Protein AF-0000000084688709 (afdb_homodimer)

Foldseek 3Di:
DQPLVPDDDPLCVQLVVLVVVCVVPVLDLVSLVSNLVSLCCPPNGDAQPDDPSSVSRNVSSLVSNCLQVVQPLVSLLVVLVNCCRHPRLVRSLVSLVSNCVSQVQDLVSLLSNLVSCLVRDDDLVVSLVSLVSSCLRHVQPQANVSSLVSVLVSCVVVVVLLVNLVSLVVNLLHQHPPSVVSLVVNLVSLVPDDPCSLDPPVVLVVLLVVLVVDVVNVVPDPVVSVVSSSVVSVVVSVVSNVVSVVVNVVLCVLVVQQPDQAADPDADDPSNVVSLVVSLVVCLVPVPDSSSLSSLSSVCRHVVQPLVSLVVSLVSQVPDPPRLVVSLVSLCCSCPRGHDLVPCVSLLVSLVSCVVVVNNVVSLVSLVVSCVVVPLPQVSLQSNLVSCCVVPRLVSSLVSLVCSLPDPVHDLLSNLLSLLVSLCSCCVVVVNLVVSLVSLVVCCLVNLAHLNNLLSNLVSLLPDDDDPVCLVVSLVSSVVSLCCNVPPGPYDLVSNLVSLVVNLVSLVVRNDPCSVVVSVVSVVVSVD/DQPLVVDDDPLCVQLVVLVVVCVVPVLDLVSLVSNLVSLCCPPNGDAQPDDPSSVSRNVSSLVSNCLQVVQPLVSLLVVLVNCCRHPRLVRSLVSLVSNCVSQVQDLVSLLSNLVSCLVRDDDLVVSLVSLVSSCLRHVQPQANVSSLVSVLVSCVVVVVLLVNLVSLVVNLLHQHPPSVVSLVVNLVSLVPDDPCSLDPPVVLVVLLVVLVVDPVNVPPDPVVSVVSSSVVSVVVSVVSNVVSVVVNVVLCVLVVQCPDQAADPDADDPSNVVSLVVSLVCCLVPNDPSSSLSSLSSVCRHVVQPLVSLVVSLVSQVPDPPRLVVSLVSLCCSCPRGHDLVPCVSLLVSLVSCVVVVNNVVSLVSLVVSCVVVPLPQVSLQSNLVSCCVVPRLVSSLVSLVCSLPDPVHDLLSNLLSLLVSLCSCCVVVVNLVVSLVSLVVCCLVNLAHLNNLLSNLVSLLPDDDDPVCLVVSLVSSVVSLCCNVPPGPYDLVSNLVSLVVNLVSLVVRNDPCSVVVSVVSVVVSVD

Structure (mmCIF, N/CA/C/O backbone):
data_AF-0000000084688709-model_v1
#
loop_
_entity.id
_entity.type
_entity.pdbx_description
1 polymer 'Putative mrna splicing protein'
#
loop_
_atom_site.group_PDB
_atom_site.id
_atom_site.type_symbol
_atom_site.label_atom_id
_atom_site.label_alt_id
_atom_site.label_comp_id
_atom_site.label_asym_id
_atom_site.label_entity_id
_atom_site.label_seq_id
_atom_site.pdbx_PDB_ins_code
_atom_site.Cartn_x
_atom_site.Cartn_y
_atom_site.Cartn_z
_atom_site.occupancy
_atom_site.B_iso_or_equiv
_atom_site.auth_seq_id
_atom_site.auth_comp_id
_atom_site.auth_asym_id
_atom_site.auth_atom_id
_atom_site.pdbx_PDB_model_num
ATOM 1 N N . MET A 1 1 ? -28.516 29.953 9.531 1 58.78 1 MET A N 1
ATOM 2 C CA . MET A 1 1 ? -29.156 29.844 8.227 1 58.78 1 MET A CA 1
ATOM 3 C C . MET A 1 1 ? -30.25 30.891 8.078 1 58.78 1 MET A C 1
ATOM 5 O O . MET A 1 1 ? -30.859 31.312 9.062 1 58.78 1 MET A O 1
ATOM 9 N N . ALA A 1 2 ? -30.156 31.625 7.062 1 67.94 2 ALA A N 1
ATOM 10 C CA . ALA A 1 2 ? -30.984 32.812 6.957 1 67.94 2 ALA A CA 1
ATOM 11 C C . ALA A 1 2 ? -32.469 32.469 6.879 1 67.94 2 ALA A C 1
ATOM 13 O O . ALA A 1 2 ? -32.875 31.625 6.062 1 67.94 2 ALA A O 1
ATOM 14 N N . ASP A 1 3 ? -33.156 32.781 7.945 1 74.06 3 ASP A N 1
ATOM 15 C CA . ASP A 1 3 ? -34.625 32.656 7.941 1 74.06 3 ASP A CA 1
ATOM 16 C C . ASP A 1 3 ? -35.25 33.688 7.027 1 74.06 3 ASP A C 1
ATOM 18 O O . ASP A 1 3 ? -35.312 34.875 7.371 1 74.06 3 ASP A O 1
ATOM 22 N N . LEU A 1 4 ? -35.594 33.25 5.766 1 80.56 4 LEU A N 1
ATOM 23 C CA . LEU A 1 4 ? -36.125 34.188 4.785 1 80.56 4 LEU A CA 1
ATOM 24 C C . LEU A 1 4 ? -37.656 34.062 4.711 1 80.56 4 LEU A C 1
ATOM 26 O O . LEU A 1 4 ? -38.281 34.5 3.729 1 80.56 4 LEU A O 1
ATOM 30 N N . THR A 1 5 ? -38.25 33.5 5.809 1 77.5 5 THR A N 1
ATOM 31 C CA . THR A 1 5 ? -39.656 33.219 5.805 1 77.5 5 THR A CA 1
ATOM 32 C C . THR A 1 5 ? -40.469 34.5 5.812 1 77.5 5 THR A C 1
ATOM 34 O O . THR A 1 5 ? -41.625 34.531 5.398 1 77.5 5 THR A O 1
ATOM 37 N N . PHE A 1 6 ? -39.906 35.5 6.215 1 82.19 6 PHE A N 1
ATOM 38 C CA . PHE A 1 6 ? -40.625 36.781 6.332 1 82.19 6 PHE A CA 1
ATOM 39 C C . PHE A 1 6 ? -40.75 37.438 4.973 1 82.19 6 PHE A C 1
ATOM 41 O O . PHE A 1 6 ? -41.531 38.406 4.82 1 82.19 6 PHE A O 1
ATOM 48 N N . LEU A 1 7 ? -40 36.938 4.027 1 82.69 7 LEU A N 1
ATOM 49 C CA . LEU A 1 7 ? -40.062 37.531 2.699 1 82.69 7 LEU A CA 1
ATOM 50 C C . LEU A 1 7 ? -41.312 37.062 1.945 1 82.69 7 LEU A C 1
ATOM 52 O O . LEU A 1 7 ? -41.594 35.875 1.895 1 82.69 7 LEU A O 1
ATOM 56 N N . ASP A 1 8 ? -42.188 38.125 1.675 1 80.44 8 ASP A N 1
ATOM 57 C CA . ASP A 1 8 ? -43.406 37.844 0.935 1 80.44 8 ASP A CA 1
ATOM 58 C C . ASP A 1 8 ? -43.344 38.438 -0.473 1 80.44 8 ASP A C 1
ATOM 60 O O . ASP A 1 8 ? -42.719 39.469 -0.69 1 80.44 8 ASP A O 1
ATOM 64 N N . GLY A 1 9 ? -43.656 37.594 -1.521 1 79.62 9 GLY A N 1
ATOM 65 C CA . GLY A 1 9 ? -43.719 38.125 -2.875 1 79.62 9 GLY A CA 1
ATOM 66 C C . GLY A 1 9 ? -43 37.25 -3.893 1 79.62 9 GLY A C 1
ATOM 67 O O . GLY A 1 9 ? -42.062 36.531 -3.545 1 79.62 9 GLY A O 1
ATOM 68 N N . GLU A 1 10 ? -43.344 37.469 -5.027 1 83.94 10 GLU A N 1
ATOM 69 C CA . GLU A 1 10 ? -42.812 36.719 -6.145 1 83.94 10 GLU A CA 1
ATOM 70 C C . GLU A 1 10 ? -41.375 37.125 -6.48 1 83.94 10 GLU A C 1
ATOM 72 O O . GLU A 1 10 ? -40.594 36.344 -7.035 1 83.94 10 GLU A O 1
ATOM 77 N N . GLU A 1 11 ? -41 38.344 -6.031 1 85.62 11 GLU A N 1
ATOM 78 C CA . GLU A 1 11 ? -39.688 38.875 -6.352 1 85.62 11 GLU A CA 1
ATOM 79 C C . GLU A 1 11 ? -38.594 38.125 -5.59 1 85.62 11 GLU A C 1
ATOM 81 O O . GLU A 1 11 ? -37.406 38.188 -5.969 1 85.62 11 GLU A O 1
ATOM 86 N N . TYR A 1 12 ? -39 37.469 -4.543 1 90.94 12 TYR A N 1
ATOM 87 C CA . TYR A 1 12 ? -38.031 36.781 -3.705 1 90.94 12 TYR A CA 1
ATOM 88 C C . TYR A 1 12 ? -38 35.281 -4.016 1 90.94 12 TYR A C 1
ATOM 90 O O . TYR A 1 12 ? -37.344 34.5 -3.312 1 90.94 12 TYR A O 1
ATOM 98 N N . ALA A 1 13 ? -38.688 34.844 -5.035 1 89.88 13 ALA A N 1
ATOM 99 C CA . ALA A 1 13 ? -38.812 33.406 -5.359 1 89.88 13 ALA A CA 1
ATOM 100 C C . ALA A 1 13 ? -37.438 32.812 -5.648 1 89.88 13 ALA A C 1
ATOM 102 O O . ALA A 1 13 ? -37.125 31.719 -5.156 1 89.88 13 ALA A O 1
ATOM 103 N N . GLU A 1 14 ? -36.719 33.531 -6.496 1 90.88 14 GLU A N 1
ATOM 104 C CA . GLU A 1 14 ? -35.375 33.031 -6.844 1 90.88 14 GLU A CA 1
ATOM 105 C C . GLU A 1 14 ? -34.469 32.969 -5.617 1 90.88 14 GLU A C 1
ATOM 107 O O . GLU A 1 14 ? -33.688 32 -5.461 1 90.88 14 GLU A O 1
ATOM 112 N N . LEU A 1 15 ? -34.531 33.875 -4.836 1 93.19 15 LEU A N 1
ATOM 113 C CA . LEU A 1 15 ? -33.75 33.938 -3.607 1 93.19 15 LEU A CA 1
ATOM 114 C C . LEU A 1 15 ? -34.094 32.781 -2.684 1 93.19 15 LEU A C 1
ATOM 116 O O . LEU A 1 15 ? -33.219 32.156 -2.105 1 93.19 15 LEU A O 1
ATOM 120 N N . LYS A 1 16 ? -35.344 32.531 -2.564 1 91.88 16 LYS A N 1
ATOM 121 C CA . LYS A 1 16 ? -35.812 31.453 -1.717 1 91.88 16 LYS A CA 1
ATOM 122 C C . LYS A 1 16 ? -35.344 30.094 -2.266 1 91.88 16 LYS A C 1
ATOM 124 O O . LYS A 1 16 ? -35 29.203 -1.501 1 91.88 16 LYS A O 1
ATOM 129 N N . LYS A 1 17 ? -35.344 30.062 -3.488 1 92.5 17 LYS A N 1
ATOM 130 C CA . LYS A 1 17 ? -34.875 28.828 -4.133 1 92.5 17 LYS A CA 1
ATOM 131 C C . LYS A 1 17 ? -33.406 28.562 -3.828 1 92.5 17 LYS A C 1
ATOM 133 O O . LYS A 1 17 ? -33.062 27.453 -3.42 1 92.5 17 LYS A O 1
ATOM 138 N N . PHE A 1 18 ? -32.625 29.547 -4.043 1 93.81 18 PHE A N 1
ATOM 139 C CA . PHE A 1 18 ? -31.203 29.391 -3.805 1 93.81 18 PHE A CA 1
ATOM 140 C C . PHE A 1 18 ? -30.922 29.188 -2.318 1 93.81 18 PHE A C 1
ATOM 142 O O . PHE A 1 18 ? -30 28.469 -1.948 1 93.81 18 PHE A O 1
ATOM 149 N N . ASN A 1 19 ? -31.688 29.812 -1.54 1 93.5 19 ASN A N 1
ATOM 150 C CA . ASN A 1 19 ? -31.547 29.609 -0.102 1 93.5 19 ASN A CA 1
ATOM 151 C C . ASN A 1 19 ? -31.812 28.156 0.295 1 93.5 19 ASN A C 1
ATOM 153 O O . ASN A 1 19 ? -31.141 27.625 1.178 1 93.5 19 ASN A O 1
ATOM 157 N N . GLN A 1 20 ? -32.75 27.625 -0.331 1 92.44 20 GLN A N 1
ATOM 158 C CA . GLN A 1 20 ? -33.062 26.219 -0.069 1 92.44 20 GLN A CA 1
ATOM 159 C C . GLN A 1 20 ? -31.922 25.312 -0.497 1 92.44 20 GLN A C 1
ATOM 161 O O . GLN A 1 20 ? -31.625 24.312 0.168 1 92.44 20 GLN A O 1
ATOM 166 N N . GLU A 1 21 ? -31.297 25.609 -1.558 1 93.06 21 GLU A N 1
ATOM 167 C CA . GLU A 1 21 ? -30.156 24.844 -2.023 1 93.06 21 GLU A CA 1
ATOM 168 C C . GLU A 1 21 ? -29.031 24.859 -0.993 1 93.06 21 GLU A C 1
ATOM 170 O O . GLU A 1 21 ? -28.375 23.844 -0.762 1 93.06 21 GLU A O 1
ATOM 175 N N . VAL A 1 22 ? -28.781 25.953 -0.472 1 93.19 22 VAL A N 1
ATOM 176 C CA . VAL A 1 22 ? -27.734 26.109 0.531 1 93.19 22 VAL A CA 1
ATOM 177 C C . VAL A 1 22 ? -28.094 25.328 1.791 1 93.19 22 VAL A C 1
ATOM 179 O O . VAL A 1 22 ? -27.234 24.734 2.434 1 93.19 22 VAL A O 1
ATOM 182 N N . LEU A 1 23 ? -29.375 25.312 2.104 1 91.31 23 LEU A N 1
ATOM 183 C CA . LEU A 1 23 ? -29.828 24.578 3.275 1 91.31 23 LEU A CA 1
ATOM 184 C C . LEU A 1 23 ? -29.625 23.078 3.084 1 91.31 23 LEU A C 1
ATOM 186 O O . LEU A 1 23 ? -29.312 22.359 4.039 1 91.31 23 LEU A O 1
ATOM 190 N N . GLU A 1 24 ? -29.719 22.703 1.941 1 90.62 24 GLU A N 1
ATOM 191 C CA . GLU A 1 24 ? -29.547 21.297 1.628 1 90.62 24 GLU A CA 1
ATOM 192 C C . GLU A 1 24 ? -28.062 20.922 1.581 1 90.62 24 GLU A C 1
ATOM 194 O O . GLU A 1 24 ? -27.688 19.797 1.941 1 90.62 24 GLU A O 1
ATOM 199 N N . SER A 1 25 ? -27.297 21.922 1.144 1 90.44 25 SER A N 1
ATOM 200 C CA . SER A 1 25 ? -25.859 21.688 1.062 1 90.44 25 SER A CA 1
ATOM 201 C C . SER A 1 25 ? -25.078 22.891 1.579 1 90.44 25 SER A C 1
ATOM 203 O O . SER A 1 25 ? -24.469 23.641 0.797 1 90.44 25 SER A O 1
ATOM 205 N N . PRO A 1 26 ? -24.984 22.828 2.809 1 87.31 26 PRO A N 1
ATOM 206 C CA . PRO A 1 26 ? -24.375 24.031 3.414 1 87.31 26 PRO A CA 1
ATOM 207 C C . PRO A 1 26 ? -22.891 24.172 3.084 1 87.31 26 PRO A C 1
ATOM 209 O O . PRO A 1 26 ? -22.344 25.266 3.186 1 87.31 26 PRO A O 1
ATOM 212 N N . ASP A 1 27 ? -22.25 23.172 2.613 1 86.25 27 ASP A N 1
ATOM 213 C CA . ASP A 1 27 ? -20.812 23.234 2.344 1 86.25 27 ASP A CA 1
ATOM 214 C C . ASP A 1 27 ? -20.547 23.547 0.874 1 86.25 27 ASP A C 1
ATOM 216 O O . ASP A 1 27 ? -19.391 23.703 0.468 1 86.25 27 ASP A O 1
ATOM 220 N N . ASP A 1 28 ? -21.609 23.75 0.161 1 91 28 ASP A N 1
ATOM 221 C CA . ASP A 1 28 ? -21.469 24.016 -1.266 1 91 28 ASP A CA 1
ATOM 222 C C . ASP A 1 28 ? -21.219 25.5 -1.519 1 91 28 ASP A C 1
ATOM 224 O O . ASP A 1 28 ? -22.125 26.312 -1.411 1 91 28 ASP A O 1
ATOM 228 N N . PHE A 1 29 ? -20.062 25.828 -1.923 1 93.31 29 PHE A N 1
ATOM 229 C CA . PHE A 1 29 ? -19.641 27.219 -2.125 1 93.31 29 PHE A CA 1
ATOM 230 C C . PHE A 1 29 ? -20.391 27.844 -3.301 1 93.31 29 PHE A C 1
ATOM 232 O O . PHE A 1 29 ? -20.797 29 -3.244 1 93.31 29 PHE A O 1
ATOM 239 N N . GLU A 1 30 ? -20.547 27.125 -4.32 1 93.88 30 GLU A N 1
ATOM 240 C CA . GLU A 1 30 ? -21.219 27.625 -5.516 1 93.88 30 GLU A CA 1
ATOM 241 C C . GLU A 1 30 ? -22.672 28 -5.219 1 93.88 30 GLU A C 1
ATOM 243 O O . GLU A 1 30 ? -23.172 29.016 -5.73 1 93.88 30 GLU A O 1
ATOM 248 N N . ALA A 1 31 ? -23.281 27.203 -4.477 1 94.5 31 ALA A N 1
ATOM 249 C CA . ALA A 1 31 ? -24.656 27.5 -4.074 1 94.5 31 ALA A CA 1
ATOM 250 C C . ALA A 1 31 ? -24.719 28.812 -3.291 1 94.5 31 ALA A C 1
ATOM 252 O O . ALA A 1 31 ? -25.609 29.625 -3.512 1 94.5 31 ALA A O 1
ATOM 253 N N . TRP A 1 32 ? -23.797 29 -2.414 1 95.38 32 TRP A N 1
ATOM 254 C CA . TRP A 1 32 ? -23.719 30.234 -1.633 1 95.38 32 TRP A CA 1
ATOM 255 C C . TRP A 1 32 ? -23.469 31.438 -2.537 1 95.38 32 TRP A C 1
ATOM 257 O O . TRP A 1 32 ? -24.094 32.5 -2.363 1 95.38 32 TRP A O 1
ATOM 267 N N . GLU A 1 33 ? -22.547 31.281 -3.449 1 95.12 33 GLU A N 1
ATOM 268 C CA . GLU A 1 33 ? -22.234 32.375 -4.359 1 95.12 33 GLU A CA 1
ATOM 269 C C . GLU A 1 33 ? -23.453 32.812 -5.141 1 95.12 33 GLU A C 1
ATOM 271 O O . GLU A 1 33 ? -23.672 34.031 -5.32 1 95.12 33 GLU A O 1
ATOM 276 N N . LYS A 1 34 ? -24.234 31.875 -5.645 1 95.19 34 LYS A N 1
ATOM 277 C CA . LYS A 1 34 ? -25.469 32.188 -6.359 1 95.19 34 LYS A CA 1
ATOM 278 C C . LYS A 1 34 ? -26.438 32.938 -5.465 1 95.19 34 LYS A C 1
ATOM 280 O O . LYS A 1 34 ? -27.078 33.906 -5.902 1 95.19 34 LYS A O 1
ATOM 285 N N . LEU A 1 35 ? -26.547 32.5 -4.273 1 95.94 35 LEU A N 1
ATOM 286 C CA . LEU A 1 35 ? -27.438 33.125 -3.311 1 95.94 35 LEU A CA 1
ATOM 287 C C . LEU A 1 35 ? -27.031 34.562 -3.027 1 95.94 35 LEU A C 1
ATOM 289 O O . LEU A 1 35 ? -27.859 35.469 -3.029 1 95.94 35 LEU A O 1
ATOM 293 N N . VAL A 1 36 ? -25.75 34.812 -2.805 1 96 36 VAL A N 1
ATOM 294 C CA . VAL A 1 36 ? -25.219 36.156 -2.5 1 96 36 VAL A CA 1
ATOM 295 C C . VAL A 1 36 ? -25.422 37.062 -3.695 1 96 36 VAL A C 1
ATOM 297 O O . VAL A 1 36 ? -25.844 38.219 -3.533 1 96 36 VAL A O 1
ATOM 300 N N . ARG A 1 37 ? -25.156 36.594 -4.836 1 94.88 37 ARG A N 1
ATOM 301 C CA . ARG A 1 37 ? -25.344 37.375 -6.051 1 94.88 37 ARG A CA 1
ATOM 302 C C . ARG A 1 37 ? -26.797 37.812 -6.219 1 94.88 37 ARG A C 1
ATOM 304 O O . ARG A 1 37 ? -27.078 38.938 -6.605 1 94.88 37 ARG A O 1
ATOM 311 N N . THR A 1 38 ? -27.656 36.906 -6 1 94.44 38 THR A N 1
ATOM 312 C CA . THR A 1 38 ? -29.078 37.156 -6.156 1 94.44 38 THR A CA 1
ATOM 313 C C . THR A 1 38 ? -29.562 38.219 -5.148 1 94.44 38 THR A C 1
ATOM 315 O O . THR A 1 38 ? -30.359 39.094 -5.48 1 94.44 38 THR A O 1
ATOM 318 N N . CYS A 1 39 ? -29.125 38.094 -3.939 1 93.94 39 CYS A N 1
ATOM 319 C CA . CYS A 1 39 ? -29.594 39.031 -2.922 1 93.94 39 CYS A CA 1
ATOM 320 C C . CYS A 1 39 ? -29.047 40.438 -3.186 1 93.94 39 CYS A C 1
ATOM 322 O O . CYS A 1 39 ? -29.719 41.438 -2.908 1 93.94 39 CYS A O 1
ATOM 324 N N . GLU A 1 40 ? -27.859 40.562 -3.705 1 92.69 40 GLU A N 1
ATOM 325 C CA . GLU A 1 40 ? -27.266 41.844 -4.055 1 92.69 40 GLU A CA 1
ATOM 326 C C . GLU A 1 40 ? -28.078 42.531 -5.141 1 92.69 40 GLU A C 1
ATOM 328 O O . GLU A 1 40 ? -28.094 43.781 -5.211 1 92.69 40 GLU A O 1
ATOM 333 N N . GLY A 1 41 ? -28.672 41.75 -5.953 1 90.81 41 GLY A N 1
ATOM 334 C CA . GLY A 1 41 ? -29.406 42.281 -7.094 1 90.81 41 GLY A CA 1
ATOM 335 C C . GLY A 1 41 ? -30.844 42.625 -6.773 1 90.81 41 GLY A C 1
ATOM 336 O O . GLY A 1 41 ? -31.578 43.156 -7.625 1 90.81 41 GLY A O 1
ATOM 337 N N . LEU A 1 42 ? -31.219 42.406 -5.551 1 91.44 42 LEU A N 1
ATOM 338 C CA . LEU A 1 42 ? -32.594 42.75 -5.176 1 91.44 42 LEU A CA 1
ATOM 339 C C . LEU A 1 42 ? -32.875 44.219 -5.395 1 91.44 42 LEU A C 1
ATOM 341 O O . LEU A 1 42 ? -32.031 45.062 -5.109 1 91.44 42 LEU A O 1
ATOM 345 N N . GLU A 1 43 ? -34.062 44.438 -5.922 1 89.88 43 GLU A N 1
ATOM 346 C CA . GLU A 1 43 ? -34.562 45.812 -6.16 1 89.88 43 GLU A CA 1
ATOM 347 C C . GLU A 1 43 ? -33.594 46.594 -7.023 1 89.88 43 GLU A C 1
ATOM 349 O O . GLU A 1 43 ? -33.438 47.812 -6.836 1 89.88 43 GLU A O 1
ATOM 354 N N . GLY A 1 44 ? -32.812 45.969 -7.926 1 87.75 44 GLY A N 1
ATOM 355 C CA . GLY A 1 44 ? -31.875 46.594 -8.836 1 87.75 44 GLY A CA 1
ATOM 356 C C . GLY A 1 44 ? -30.609 47.062 -8.148 1 87.75 44 GLY A C 1
ATOM 357 O O . GLY A 1 44 ? -29.859 47.875 -8.688 1 87.75 44 GLY A O 1
ATOM 358 N N . GLY A 1 45 ? -30.375 46.656 -6.965 1 90.44 45 GLY A N 1
ATOM 359 C CA . GLY A 1 45 ? -29.25 47.062 -6.133 1 90.44 45 GLY A CA 1
ATOM 360 C C . GLY A 1 45 ? -29.672 47.688 -4.82 1 90.44 45 GLY A C 1
ATOM 361 O O . GLY A 1 45 ? -30.516 48.594 -4.801 1 90.44 45 GLY A O 1
ATOM 362 N N . LEU A 1 46 ? -29.156 47.156 -3.799 1 91.75 46 LEU A N 1
ATOM 363 C CA . LEU A 1 46 ? -29.609 47.594 -2.482 1 91.75 46 LEU A CA 1
ATOM 364 C C . LEU A 1 46 ? -28.969 48.906 -2.088 1 91.75 46 LEU A C 1
ATOM 366 O O . LEU A 1 46 ? -27.797 49.156 -2.383 1 91.75 46 LEU A O 1
ATOM 370 N N . ASN A 1 47 ? -29.734 49.719 -1.561 1 91.06 47 ASN A N 1
ATOM 371 C CA . ASN A 1 47 ? -29.297 51.031 -1.048 1 91.06 47 ASN A CA 1
ATOM 372 C C . ASN A 1 47 ? -30.109 51.438 0.17 1 91.06 47 ASN A C 1
ATOM 374 O O . ASN A 1 47 ? -30.844 50.656 0.741 1 91.06 47 ASN A O 1
ATOM 378 N N . ARG A 1 48 ? -29.953 52.656 0.601 1 91.75 48 ARG A N 1
ATOM 379 C CA . ARG A 1 48 ? -30.578 53.156 1.822 1 91.75 48 ARG A CA 1
ATOM 380 C C . ARG A 1 48 ? -32.094 53.188 1.692 1 91.75 48 ARG A C 1
ATOM 382 O O . ARG A 1 48 ? -32.812 53.062 2.691 1 91.75 48 ARG A O 1
ATOM 389 N N . ASN A 1 49 ? -32.656 53.25 0.44 1 92.62 49 ASN A N 1
ATOM 390 C CA . ASN A 1 49 ? -34.094 53.344 0.195 1 92.62 49 ASN A CA 1
ATOM 391 C C . ASN A 1 49 ? -34.719 52 -0.091 1 92.62 49 ASN A C 1
ATOM 393 O O . ASN A 1 49 ? -35.938 51.906 -0.299 1 92.62 49 ASN A O 1
ATOM 397 N N . SER A 1 50 ? -33.906 51.031 0.013 1 92.5 50 SER A N 1
ATOM 398 C CA . SER A 1 50 ? -34.406 49.688 -0.245 1 92.5 50 SER A CA 1
ATOM 399 C C . SER A 1 50 ? -35.312 49.188 0.895 1 92.5 50 SER A C 1
ATOM 401 O O . SER A 1 50 ? -35.281 49.75 1.992 1 92.5 50 SER A O 1
ATOM 403 N N . SER A 1 51 ? -36.125 48.219 0.606 1 91.94 51 SER A N 1
ATOM 404 C CA . SER A 1 51 ? -37.062 47.688 1.596 1 91.94 51 SER A CA 1
ATOM 405 C C . SER A 1 51 ? -36.344 47.062 2.777 1 91.94 51 SER A C 1
ATOM 407 O O . SER A 1 51 ? -35.312 46.406 2.6 1 91.94 51 SER A O 1
ATOM 409 N N . PRO A 1 52 ? -36.812 47.281 3.992 1 91.81 52 PRO A N 1
ATOM 410 C CA . PRO A 1 52 ? -36.188 46.688 5.184 1 91.81 52 PRO A CA 1
ATOM 411 C C . PRO A 1 52 ? -36.094 45.188 5.102 1 91.81 52 PRO A C 1
ATOM 413 O O . PRO A 1 52 ? -35.156 44.594 5.605 1 91.81 52 PRO A O 1
ATOM 416 N N . ASN A 1 53 ? -37.062 44.625 4.422 1 90.81 53 ASN A N 1
ATOM 417 C CA . ASN A 1 53 ? -37.031 43.156 4.285 1 90.81 53 ASN A CA 1
ATOM 418 C C . ASN A 1 53 ? -35.906 42.688 3.4 1 90.81 53 ASN A C 1
ATOM 420 O O . ASN A 1 53 ? -35.25 41.688 3.717 1 90.81 53 ASN A O 1
ATOM 424 N N . SER A 1 54 ? -35.688 43.406 2.332 1 92.81 54 SER A N 1
ATOM 425 C CA . SER A 1 54 ? -34.594 43.062 1.43 1 92.81 54 SER A CA 1
ATOM 426 C C . SER A 1 54 ? -33.219 43.25 2.109 1 92.81 54 SER A C 1
ATOM 428 O O . SER A 1 54 ? -32.312 42.438 1.931 1 92.81 54 SER A O 1
ATOM 430 N N . ILE A 1 55 ? -33.125 44.25 2.887 1 94.75 55 ILE A N 1
ATOM 431 C CA . ILE A 1 55 ? -31.875 44.531 3.602 1 94.75 55 ILE A CA 1
ATOM 432 C C . ILE A 1 55 ? -31.625 43.469 4.66 1 94.75 55 ILE A C 1
ATOM 434 O O . ILE A 1 55 ? -30.516 42.906 4.758 1 94.75 55 ILE A O 1
ATOM 438 N N . ALA A 1 56 ? -32.688 43.156 5.379 1 93.81 56 ALA A N 1
ATOM 439 C CA . ALA A 1 56 ? -32.562 42.156 6.422 1 93.81 56 ALA A CA 1
ATOM 440 C C . ALA A 1 56 ? -32.188 40.812 5.832 1 93.81 56 ALA A C 1
ATOM 442 O O . ALA A 1 56 ? -31.375 40.062 6.41 1 93.81 56 ALA A O 1
ATOM 443 N N . ALA A 1 57 ? -32.781 40.469 4.766 1 93.19 57 ALA A N 1
ATOM 444 C CA . ALA A 1 57 ? -32.469 39.219 4.105 1 93.19 57 ALA A CA 1
ATOM 445 C C . ALA A 1 57 ? -31.031 39.156 3.643 1 93.19 57 ALA A C 1
ATOM 447 O O . ALA A 1 57 ? -30.344 38.156 3.822 1 93.19 57 ALA A O 1
ATOM 448 N N . THR A 1 58 ? -30.609 40.25 3.043 1 94.88 58 THR A N 1
ATOM 449 C CA . THR A 1 58 ? -29.25 40.312 2.533 1 94.88 58 THR A CA 1
ATOM 450 C C . THR A 1 58 ? -28.234 40.219 3.674 1 94.88 58 THR A C 1
ATOM 452 O O . THR A 1 58 ? -27.234 39.5 3.564 1 94.88 58 THR A O 1
ATOM 455 N N . ARG A 1 59 ? -28.5 40.844 4.738 1 95.88 59 ARG A N 1
ATOM 456 C CA . ARG A 1 59 ? -27.625 40.781 5.902 1 95.88 59 ARG A CA 1
ATOM 457 C C . ARG A 1 59 ? -27.562 39.344 6.449 1 95.88 59 ARG A C 1
ATOM 459 O O . ARG A 1 59 ? -26.484 38.844 6.746 1 95.88 59 ARG A O 1
ATOM 466 N N . ALA A 1 60 ? -28.672 38.781 6.504 1 95 60 ALA A N 1
ATOM 467 C CA . ALA A 1 60 ? -28.734 37.406 7.012 1 95 60 ALA A CA 1
ATOM 468 C C . ALA A 1 60 ? -27.938 36.469 6.113 1 95 60 ALA A C 1
ATOM 470 O O . ALA A 1 60 ? -27.25 35.562 6.605 1 95 60 ALA A O 1
ATOM 471 N N . ILE A 1 61 ? -28.047 36.625 4.887 1 95.38 61 ILE A N 1
ATOM 472 C CA . ILE A 1 61 ? -27.375 35.781 3.914 1 95.38 61 ILE A CA 1
ATOM 473 C C . ILE A 1 61 ? -25.859 36 3.992 1 95.38 61 ILE A C 1
ATOM 475 O O . ILE A 1 61 ? -25.094 35.031 4.078 1 95.38 61 ILE A O 1
ATOM 479 N N . TYR A 1 62 ? -25.422 37.219 4.02 1 96.44 62 TYR A N 1
ATOM 480 C CA . TYR A 1 62 ? -24 37.5 4.117 1 96.44 62 TYR A CA 1
ATOM 481 C C . TYR A 1 62 ? -23.422 36.969 5.422 1 96.44 62 TYR A C 1
ATOM 483 O O . TYR A 1 62 ? -22.328 36.375 5.43 1 96.44 62 TYR A O 1
ATOM 491 N N . ASP A 1 63 ? -24.156 37.156 6.43 1 95.75 63 ASP A N 1
ATOM 492 C CA . ASP A 1 63 ? -23.688 36.656 7.727 1 95.75 63 ASP A CA 1
ATOM 493 C C . ASP A 1 63 ? -23.547 35.156 7.742 1 95.75 63 ASP A C 1
ATOM 495 O O . ASP A 1 63 ? -22.578 34.625 8.273 1 95.75 63 ASP A O 1
ATOM 499 N N . GLY A 1 64 ? -24.484 34.5 7.223 1 94.06 64 GLY A N 1
ATOM 500 C CA . GLY A 1 64 ? -24.406 33.062 7.125 1 94.06 64 GLY A CA 1
ATOM 501 C C . GLY A 1 64 ? -23.266 32.594 6.238 1 94.06 64 GLY A C 1
ATOM 502 O O . GLY A 1 64 ? -22.531 31.672 6.605 1 94.06 64 GLY A O 1
ATOM 503 N N . PHE A 1 65 ? -23.172 33.219 5.105 1 95.19 65 PHE A N 1
ATOM 504 C CA . PHE A 1 65 ? -22.141 32.875 4.133 1 95.19 65 PHE A CA 1
ATOM 505 C C . PHE A 1 65 ? -20.75 33.031 4.734 1 95.19 65 PHE A C 1
ATOM 507 O O . PHE A 1 65 ? -19.922 32.125 4.656 1 95.19 65 PHE A O 1
ATOM 514 N N . LEU A 1 66 ? -20.516 34.094 5.414 1 95.81 66 LEU A N 1
ATOM 515 C CA . LEU A 1 66 ? -19.188 34.406 5.926 1 95.81 66 LEU A CA 1
ATOM 516 C C . LEU A 1 66 ? -18.922 33.688 7.242 1 95.81 66 LEU A C 1
ATOM 518 O O . LEU A 1 66 ? -17.766 33.594 7.676 1 95.81 66 LEU A O 1
ATOM 522 N N . ALA A 1 67 ? -19.969 33.281 7.867 1 92.56 67 ALA A N 1
ATOM 523 C CA . ALA A 1 67 ? -19.781 32.375 9.016 1 92.56 67 ALA A CA 1
ATOM 524 C C . ALA A 1 67 ? -19.25 31.016 8.586 1 92.56 67 ALA A C 1
ATOM 526 O O . ALA A 1 67 ? -18.438 30.422 9.273 1 92.56 67 ALA A O 1
ATOM 527 N N . HIS A 1 68 ? -19.703 30.641 7.441 1 91.19 68 HIS A N 1
ATOM 528 C CA . HIS A 1 68 ? -19.312 29.328 6.91 1 91.19 68 HIS A CA 1
ATOM 529 C C . HIS A 1 68 ? -17.969 29.406 6.199 1 91.19 68 HIS A C 1
ATOM 531 O O . HIS A 1 68 ? -17.188 28.453 6.242 1 91.19 68 HIS A O 1
ATOM 537 N N . PHE A 1 69 ? -17.781 30.5 5.52 1 93.69 69 PHE A N 1
ATOM 538 C CA . PHE A 1 69 ? -16.531 30.734 4.809 1 93.69 69 PHE A CA 1
ATOM 539 C C . PHE A 1 69 ? -15.898 32.062 5.234 1 93.69 69 PHE A C 1
ATOM 541 O O . PHE A 1 69 ? -15.883 33 4.465 1 93.69 69 PHE A O 1
ATOM 548 N N . PRO A 1 70 ? -15.266 31.969 6.297 1 94.62 70 PRO A N 1
ATOM 549 C CA . PRO A 1 70 ? -14.766 33.219 6.848 1 94.62 70 PRO A CA 1
ATOM 550 C C . PRO A 1 70 ? -13.492 33.719 6.156 1 94.62 70 PRO A C 1
ATOM 552 O O . PRO A 1 70 ? -13.078 34.844 6.344 1 94.62 70 PRO A O 1
ATOM 555 N N . LEU A 1 71 ? -12.875 32.938 5.312 1 95.56 71 LEU A N 1
ATOM 556 C CA . LEU A 1 71 ? -11.555 33.281 4.785 1 95.56 71 LEU A CA 1
ATOM 557 C C . LEU A 1 71 ? -11.664 33.875 3.389 1 95.56 71 LEU A C 1
ATOM 559 O O . LEU A 1 71 ? -10.648 34.156 2.748 1 95.56 71 LEU A O 1
ATOM 563 N N . VAL A 1 72 ? -12.883 34.125 2.922 1 94.44 72 VAL A N 1
ATOM 564 C CA . VAL A 1 72 ? -13.07 34.75 1.612 1 94.44 72 VAL A CA 1
ATOM 565 C C . VAL A 1 72 ? -13.031 36.281 1.746 1 94.44 72 VAL A C 1
ATOM 567 O O . VAL A 1 72 ? -14.078 36.906 1.846 1 94.44 72 VAL A O 1
ATOM 570 N N . PHE A 1 73 ? -11.891 36.812 1.634 1 94.25 73 PHE A N 1
ATOM 571 C CA . PHE A 1 73 ? -11.656 38.219 1.981 1 94.25 73 PHE A CA 1
ATOM 572 C C . PHE A 1 73 ? -12.414 39.125 1.038 1 94.25 73 PHE A C 1
ATOM 574 O O . PHE A 1 73 ? -12.883 40.188 1.448 1 94.25 73 PHE A O 1
ATOM 581 N N . GLY A 1 74 ? -12.562 38.781 -0.256 1 94.88 74 GLY A N 1
ATOM 582 C CA . GLY A 1 74 ? -13.273 39.594 -1.225 1 94.88 74 GLY A CA 1
ATOM 583 C C . GLY A 1 74 ? -14.719 39.844 -0.841 1 94.88 74 GLY A C 1
ATOM 584 O O . GLY A 1 74 ? -15.25 40.938 -1.072 1 94.88 74 GLY A O 1
ATOM 585 N N . TYR A 1 75 ? -15.297 38.938 -0.249 1 96.75 75 TYR A N 1
ATOM 586 C CA . TYR A 1 75 ? -16.703 39.062 0.104 1 96.75 75 TYR A CA 1
ATOM 587 C C . TYR A 1 75 ? -16.891 39.906 1.353 1 96.75 75 TYR A C 1
ATOM 589 O O . TYR A 1 75 ? -17.938 40.531 1.541 1 96.75 75 TYR A O 1
ATOM 597 N N . TRP A 1 76 ? -15.898 39.906 2.242 1 97.62 76 TRP A N 1
ATOM 598 C CA . TRP A 1 76 ? -15.938 40.844 3.352 1 97.62 76 TRP A CA 1
ATOM 599 C C . TRP A 1 76 ? -15.938 42.281 2.842 1 97.62 76 TRP A C 1
ATOM 601 O O . TRP A 1 76 ? -16.703 43.125 3.326 1 97.62 76 TRP A O 1
ATOM 611 N N . LYS A 1 77 ? -15.062 42.531 1.887 1 97.31 77 LYS A N 1
ATOM 612 C CA . LYS A 1 77 ? -14.992 43.875 1.277 1 97.31 77 LYS A CA 1
ATOM 613 C C . LYS A 1 77 ? -16.312 44.219 0.598 1 97.31 77 LYS A C 1
ATOM 615 O O . LYS A 1 77 ? -16.828 45.344 0.77 1 97.31 77 LYS A O 1
ATOM 620 N N . LYS A 1 78 ? -16.844 43.312 -0.163 1 96.81 78 LYS A N 1
ATOM 621 C CA . LYS A 1 78 ? -18.125 43.5 -0.831 1 96.81 78 LYS A CA 1
ATOM 622 C C . LYS A 1 78 ? -19.234 43.844 0.179 1 96.81 78 LYS A C 1
ATOM 624 O O . LYS A 1 78 ? -20.047 44.719 -0.045 1 96.81 78 LYS A O 1
ATOM 629 N N . TYR A 1 79 ? -19.266 43.125 1.241 1 97.88 79 TYR A N 1
ATOM 630 C CA . TYR A 1 79 ? -20.25 43.344 2.297 1 97.88 79 TYR A CA 1
ATOM 631 C C . TYR A 1 79 ? -20.078 44.688 2.945 1 97.88 79 TYR A C 1
ATOM 633 O O . TYR A 1 79 ? -21.078 45.375 3.213 1 97.88 79 TYR A O 1
ATOM 641 N N . ALA A 1 80 ? -18.844 45.062 3.23 1 97.88 80 ALA A N 1
ATOM 642 C CA . ALA A 1 80 ? -18.578 46.375 3.805 1 97.88 80 ALA A CA 1
ATOM 643 C C . ALA A 1 80 ? -19.062 47.5 2.877 1 97.88 80 ALA A C 1
ATOM 645 O O . ALA A 1 80 ? -19.672 48.469 3.33 1 97.88 80 ALA A O 1
ATOM 646 N N . ASP A 1 81 ? -18.844 47.406 1.587 1 96.56 81 ASP A N 1
ATOM 647 C CA . ASP A 1 81 ? -19.312 48.375 0.609 1 96.56 81 ASP A CA 1
ATOM 648 C C . ASP A 1 81 ? -20.844 48.469 0.608 1 96.56 81 ASP A C 1
ATOM 650 O O . ASP A 1 81 ? -21.406 49.562 0.534 1 96.56 81 ASP A O 1
ATOM 654 N N . LEU A 1 82 ? -21.406 47.344 0.648 1 96.12 82 LEU A N 1
ATOM 655 C CA . LEU A 1 82 ? -22.859 47.281 0.675 1 96.12 82 LEU A CA 1
ATOM 656 C C . LEU A 1 82 ? -23.422 47.969 1.915 1 96.12 82 LEU A C 1
ATOM 658 O O . LEU A 1 82 ? -24.344 48.781 1.817 1 96.12 82 LEU A O 1
ATOM 662 N N . GLU A 1 83 ? -22.891 47.688 3.072 1 96.94 83 GLU A N 1
ATOM 663 C CA . GLU A 1 83 ? -23.312 48.281 4.324 1 96.94 83 GLU A CA 1
ATOM 664 C C . GLU A 1 83 ? -23.078 49.812 4.316 1 96.94 83 GLU A C 1
ATOM 666 O O . GLU A 1 83 ? -23.844 50.562 4.902 1 96.94 83 GLU A O 1
ATOM 671 N N . PHE A 1 84 ? -21.969 50.156 3.701 1 96.5 84 PHE A N 1
ATOM 672 C CA . PHE A 1 84 ? -21.688 51.594 3.576 1 96.5 84 PHE A CA 1
ATOM 673 C C . PHE A 1 84 ? -22.812 52.281 2.818 1 96.5 84 PHE A C 1
ATOM 675 O O . PHE A 1 84 ? -23.266 53.344 3.223 1 96.5 84 PHE A O 1
ATOM 682 N N . SER A 1 85 ? -23.328 51.688 1.773 1 94.88 85 SER A N 1
ATOM 683 C CA . SER A 1 85 ? -24.391 52.25 0.94 1 94.88 85 SER A CA 1
ATOM 684 C C . SER A 1 85 ? -25.734 52.219 1.657 1 94.88 85 SER A C 1
ATOM 686 O O . SER A 1 85 ? -26.578 53.094 1.435 1 94.88 85 SER A O 1
ATOM 688 N N . ILE A 1 86 ? -25.906 51.281 2.486 1 95.06 86 ILE A N 1
ATOM 689 C CA . ILE A 1 86 ? -27.188 51.062 3.119 1 95.06 86 ILE A CA 1
ATOM 690 C C . ILE A 1 86 ? -27.281 51.875 4.418 1 95.06 86 ILE A C 1
ATOM 692 O O . ILE A 1 86 ? -28.266 52.562 4.66 1 95.06 86 ILE A O 1
ATOM 696 N N . ALA A 1 87 ? -26.281 51.75 5.289 1 94.75 87 ALA A N 1
ATOM 697 C CA . ALA A 1 87 ? -26.422 52.25 6.652 1 94.75 87 ALA A CA 1
ATOM 698 C C . ALA A 1 87 ? -25.297 53.219 6.984 1 94.75 87 ALA A C 1
ATOM 700 O O . ALA A 1 87 ? -25.281 53.812 8.07 1 94.75 87 ALA A O 1
ATOM 701 N N . GLY A 1 88 ? -24.281 53.312 6.199 1 94.44 88 GLY A N 1
ATOM 702 C CA . GLY A 1 88 ? -23.297 54.344 6.379 1 94.44 88 GLY A CA 1
ATOM 703 C C . GLY A 1 88 ? -21.984 53.844 6.93 1 94.44 88 GLY A C 1
ATOM 704 O O . GLY A 1 88 ? -21.688 52.625 6.832 1 94.44 88 GLY A O 1
ATOM 705 N N . THR A 1 89 ? -21.203 54.688 7.512 1 96.38 89 THR A N 1
ATOM 706 C CA . THR A 1 89 ? -19.797 54.469 7.836 1 96.38 89 THR A CA 1
ATOM 707 C C . THR A 1 89 ? -19.656 53.5 8.992 1 96.38 89 THR A C 1
ATOM 709 O O . THR A 1 89 ? -18.859 52.562 8.922 1 96.38 89 THR A O 1
ATOM 712 N N . GLU A 1 90 ? -20.453 53.656 10.023 1 96.44 90 GLU A N 1
ATOM 713 C CA . GLU A 1 90 ? -20.328 52.844 11.219 1 96.44 90 GLU A CA 1
ATOM 714 C C . GLU A 1 90 ? -20.656 51.375 10.914 1 96.44 90 GLU A C 1
ATOM 716 O O . GLU A 1 90 ? -19.969 50.469 11.398 1 96.44 90 GLU A O 1
ATOM 721 N N . ALA A 1 91 ? -21.641 51.188 10.109 1 96.81 91 ALA A N 1
ATOM 722 C CA . ALA A 1 91 ? -22.016 49.812 9.742 1 96.81 91 ALA A CA 1
ATOM 723 C C . ALA A 1 91 ? -20.938 49.156 8.906 1 96.81 91 ALA A C 1
ATOM 725 O O . ALA A 1 91 ? -20.625 47.969 9.094 1 96.81 91 ALA A O 1
ATOM 726 N N . ALA A 1 92 ? -20.406 49.844 7.984 1 97.75 92 ALA A N 1
ATOM 727 C CA . ALA A 1 92 ? -19.328 49.344 7.148 1 97.75 92 ALA A CA 1
ATOM 728 C C . ALA A 1 92 ? -18.094 49 7.988 1 97.75 92 ALA A C 1
ATOM 730 O O . ALA A 1 92 ? -17.453 47.969 7.77 1 97.75 92 ALA A O 1
ATOM 731 N N . GLU A 1 93 ? -17.781 49.812 8.914 1 97.5 93 GLU A N 1
ATOM 732 C CA . GLU A 1 93 ? -16.625 49.594 9.789 1 97.5 93 GLU A CA 1
ATOM 733 C C . GLU A 1 93 ? -16.797 48.312 10.609 1 97.5 93 GLU A C 1
ATOM 735 O O . GLU A 1 93 ? -15.828 47.594 10.844 1 97.5 93 GLU A O 1
ATOM 740 N N . MET A 1 94 ? -17.953 48.094 11.023 1 97.5 94 MET A N 1
ATOM 741 C CA . MET A 1 94 ? -18.219 46.906 11.797 1 97.5 94 MET A CA 1
ATOM 742 C C . MET A 1 94 ? -17.938 45.656 10.969 1 97.5 94 MET A C 1
ATOM 744 O O . MET A 1 94 ? -17.391 44.656 11.477 1 97.5 94 MET A O 1
ATOM 748 N N . VAL A 1 95 ? -18.297 45.656 9.711 1 97.94 95 VAL A N 1
ATOM 749 C CA . VAL A 1 95 ? -18.062 44.531 8.812 1 97.94 95 VAL A CA 1
ATOM 750 C C . VAL A 1 95 ? -16.547 44.375 8.602 1 97.94 95 VAL A C 1
ATOM 752 O O . VAL A 1 95 ? -16.031 43.25 8.625 1 97.94 95 VAL A O 1
ATOM 755 N N . TYR A 1 96 ? -15.859 45.438 8.391 1 98.12 96 TYR A N 1
ATOM 756 C CA . TYR A 1 96 ? -14.406 45.375 8.234 1 98.12 96 TYR A CA 1
ATOM 757 C C . TYR A 1 96 ? -13.742 44.812 9.477 1 98.12 96 TYR A C 1
ATOM 759 O O . TYR A 1 96 ? -12.828 43.969 9.375 1 98.12 96 TYR A O 1
ATOM 767 N N . GLU A 1 97 ? -14.25 45.219 10.625 1 97.94 97 GLU A N 1
ATOM 768 C CA . GLU A 1 97 ? -13.703 44.688 11.875 1 97.94 97 GLU A CA 1
ATOM 769 C C . GLU A 1 97 ? -13.891 43.188 11.977 1 97.94 97 GLU A C 1
ATOM 771 O O . GLU A 1 97 ? -12.977 42.469 12.398 1 97.94 97 GLU A O 1
ATOM 776 N N . ARG A 1 98 ? -15.023 42.719 11.609 1 97.06 98 ARG A N 1
ATOM 777 C CA . ARG A 1 98 ? -15.281 41.281 11.586 1 97.06 98 ARG A CA 1
ATOM 778 C C . ARG A 1 98 ? -14.375 40.594 10.57 1 97.06 98 ARG A C 1
ATOM 780 O O . ARG A 1 98 ? -13.852 39.5 10.844 1 97.06 98 ARG A O 1
ATOM 787 N N . GLY A 1 99 ? -14.203 41.219 9.484 1 97.31 99 GLY A N 1
ATOM 788 C CA . GLY A 1 99 ? -13.375 40.688 8.43 1 97.31 99 GLY A CA 1
ATOM 789 C C . GLY A 1 99 ? -11.922 40.5 8.844 1 97.31 99 GLY A C 1
ATOM 790 O O . GLY A 1 99 ? -11.352 39.438 8.695 1 97.31 99 GLY A O 1
ATOM 791 N N . VAL A 1 100 ? -11.328 41.531 9.422 1 96.69 100 VAL A N 1
ATOM 792 C CA . VAL A 1 100 ? -9.914 41.469 9.781 1 96.69 100 VAL A CA 1
ATOM 793 C C . VAL A 1 100 ? -9.727 40.562 10.992 1 96.69 100 VAL A C 1
ATOM 795 O O . VAL A 1 100 ? -8.633 40.031 11.203 1 96.69 100 VAL A O 1
ATOM 798 N N . ALA A 1 101 ? -10.75 40.375 11.766 1 94.75 101 ALA A N 1
ATOM 799 C CA . ALA A 1 101 ? -10.695 39.406 12.867 1 94.75 101 ALA A CA 1
ATOM 800 C C . ALA A 1 101 ? -10.68 38 12.336 1 94.75 101 ALA A C 1
ATOM 802 O O . ALA A 1 101 ? -10.055 37.094 12.93 1 94.75 101 ALA A O 1
ATOM 803 N N . SER A 1 102 ? -11.344 37.781 11.281 1 93.19 102 SER A N 1
ATOM 804 C CA . SER A 1 102 ? -11.422 36.469 10.664 1 93.19 102 SER A CA 1
ATOM 805 C C . SER A 1 102 ? -10.156 36.125 9.891 1 93.19 102 SER A C 1
ATOM 807 O O . SER A 1 102 ? -9.672 35 9.922 1 93.19 102 SER A O 1
ATOM 809 N N . ILE A 1 103 ? -9.664 37.156 9.219 1 95.44 103 ILE A N 1
ATOM 810 C CA . ILE A 1 103 ? -8.445 36.969 8.445 1 95.44 103 ILE A CA 1
ATOM 811 C C . ILE A 1 103 ? -7.445 38.062 8.797 1 95.44 103 ILE A C 1
ATOM 813 O O . ILE A 1 103 ? -7.219 39 8 1 95.44 103 ILE A O 1
ATOM 817 N N . ALA A 1 104 ? -6.824 37.812 9.797 1 93.75 104 ALA A N 1
ATOM 818 C CA . ALA A 1 104 ? -5.922 38.844 10.312 1 93.75 104 ALA A CA 1
ATOM 819 C C . ALA A 1 104 ? -4.719 39 9.391 1 93.75 104 ALA A C 1
ATOM 821 O O . ALA A 1 104 ? -4.121 40.094 9.344 1 93.75 104 ALA A O 1
ATOM 822 N N . SER A 1 105 ? -4.406 38.062 8.617 1 94.69 105 SER A N 1
ATOM 823 C CA . SER A 1 105 ? -3.182 38.094 7.82 1 94.69 105 SER A CA 1
ATOM 824 C C . SER A 1 105 ? -3.459 38.562 6.395 1 94.69 105 SER A C 1
ATOM 826 O O . SER A 1 105 ? -2.576 38.5 5.535 1 94.69 105 SER A O 1
ATOM 828 N N . SER A 1 106 ? -4.613 39.062 6.129 1 95.81 106 SER A N 1
ATOM 829 C CA . SER A 1 106 ? -4.957 39.5 4.777 1 95.81 106 SER A CA 1
ATOM 830 C C . SER A 1 106 ? -4.523 40.938 4.52 1 95.81 106 SER A C 1
ATOM 832 O O . SER A 1 106 ? -5.121 41.875 5.051 1 95.81 106 SER A O 1
ATOM 834 N N . VAL A 1 107 ? -3.566 41.094 3.656 1 97 107 VAL A N 1
ATOM 835 C CA . VAL A 1 107 ? -3.045 42.438 3.291 1 97 107 VAL A CA 1
ATOM 836 C C . VAL A 1 107 ? -4.129 43.219 2.58 1 97 107 VAL A C 1
ATOM 838 O O . VAL A 1 107 ? -4.328 44.406 2.877 1 97 107 VAL A O 1
ATOM 841 N N . ASP A 1 108 ? -4.863 42.594 1.747 1 96.12 108 ASP A N 1
ATOM 842 C CA . ASP A 1 108 ? -5.895 43.25 0.961 1 96.12 108 ASP A CA 1
ATOM 843 C C . ASP A 1 108 ? -6.996 43.812 1.86 1 96.12 108 ASP A C 1
ATOM 845 O O . ASP A 1 108 ? -7.434 44.969 1.683 1 96.12 108 ASP A O 1
ATOM 849 N N . LEU A 1 109 ? -7.414 43.062 2.781 1 97.06 109 LEU A N 1
ATOM 850 C CA . LEU A 1 109 ? -8.484 43.5 3.67 1 97.06 109 LEU A CA 1
ATOM 851 C C . LEU A 1 109 ? -8.047 44.688 4.523 1 97.06 109 LEU A C 1
ATOM 853 O O . LEU A 1 109 ? -8.797 45.656 4.691 1 97.06 109 LEU A O 1
ATOM 857 N N . TRP A 1 110 ? -6.895 44.594 5.059 1 97.94 110 TRP A N 1
ATOM 858 C CA . TRP A 1 110 ? -6.379 45.688 5.875 1 97.94 110 TRP A CA 1
ATOM 859 C C . TRP A 1 110 ? -6.199 46.969 5.039 1 97.94 110 TRP A C 1
ATOM 861 O O . TRP A 1 110 ? -6.531 48.062 5.484 1 97.94 110 TRP A O 1
ATOM 871 N N . ALA A 1 111 ? -5.617 46.844 3.832 1 97.5 111 ALA A N 1
ATOM 872 C CA . ALA A 1 111 ? -5.461 47.969 2.941 1 97.5 111 ALA A CA 1
ATOM 873 C C . ALA A 1 111 ? -6.809 48.625 2.629 1 97.5 111 ALA A C 1
ATOM 875 O O . ALA A 1 111 ? -6.945 49.844 2.658 1 97.5 111 ALA A O 1
ATOM 876 N N . ASN A 1 112 ? -7.77 47.844 2.334 1 97.38 112 ASN A N 1
ATOM 877 C CA . ASN A 1 112 ? -9.109 48.344 2.047 1 97.38 112 ASN A CA 1
ATOM 878 C C . ASN A 1 112 ? -9.719 49.031 3.264 1 97.38 112 ASN A C 1
ATOM 880 O O . ASN A 1 112 ? -10.312 50.094 3.143 1 97.38 112 ASN A O 1
ATOM 884 N N . TYR A 1 113 ? -9.602 48.406 4.422 1 98.12 113 TYR A N 1
ATOM 885 C CA . TYR A 1 113 ? -10.148 48.938 5.656 1 98.12 113 TYR A CA 1
ATOM 886 C C . TYR A 1 113 ? -9.516 50.312 5.973 1 98.12 113 TYR A C 1
ATOM 888 O O . TYR A 1 113 ? -10.219 51.281 6.254 1 98.12 113 TYR A O 1
ATOM 896 N N . CYS A 1 114 ? -8.219 50.375 5.879 1 98 114 CYS A N 1
ATOM 897 C CA . CYS A 1 114 ? -7.516 51.625 6.164 1 98 114 CYS A CA 1
ATOM 898 C C . CYS A 1 114 ? -7.875 52.719 5.148 1 98 114 CYS A C 1
ATOM 900 O O . CYS A 1 114 ? -8.062 53.875 5.508 1 98 114 CYS A O 1
ATOM 902 N N . SER A 1 115 ? -7.922 52.312 3.893 1 97.31 115 SER A N 1
ATOM 903 C CA . SER A 1 115 ? -8.344 53.281 2.865 1 97.31 115 SER A CA 1
ATOM 904 C C . SER A 1 115 ? -9.742 53.812 3.152 1 97.31 115 SER A C 1
ATOM 906 O O . SER A 1 115 ? -10 55 3.004 1 97.31 115 SER A O 1
ATOM 908 N N . PHE A 1 116 ? -10.602 52.938 3.541 1 97.88 116 PHE A N 1
ATOM 909 C CA . PHE A 1 116 ? -11.961 53.312 3.902 1 97.88 116 PHE A CA 1
ATOM 910 C C . PHE A 1 116 ? -11.961 54.312 5.074 1 97.88 116 PHE A C 1
ATOM 912 O O . PHE A 1 116 ? -12.672 55.312 5.059 1 97.88 116 PHE A O 1
ATOM 919 N N . LYS A 1 117 ? -11.164 54 6.047 1 97.75 117 LYS A N 1
ATOM 920 C CA . LYS A 1 117 ? -11.094 54.844 7.242 1 97.75 117 LYS A CA 1
ATOM 921 C C . LYS A 1 117 ? -10.547 56.219 6.906 1 97.75 117 LYS A C 1
ATOM 923 O O . LYS A 1 117 ? -11.008 57.219 7.461 1 97.75 117 LYS A O 1
ATOM 928 N N . VAL A 1 118 ? -9.57 56.312 6.035 1 97.25 118 VAL A N 1
ATOM 929 C CA . VAL A 1 118 ? -8.984 57.562 5.605 1 97.25 118 VAL A CA 1
ATOM 930 C C . VAL A 1 118 ? -10.047 58.406 4.918 1 97.25 118 VAL A C 1
ATOM 932 O O . VAL A 1 118 ? -10.078 59.656 5.09 1 97.25 118 VAL A O 1
ATOM 935 N N . GLU A 1 119 ? -10.938 57.812 4.191 1 96 119 GLU A N 1
ATOM 936 C CA . GLU A 1 119 ? -11.953 58.531 3.414 1 96 119 GLU A CA 1
ATOM 937 C C . GLU A 1 119 ? -13.133 58.938 4.293 1 96 119 GLU A C 1
ATOM 939 O O . GLU A 1 119 ? -13.836 59.906 3.984 1 96 119 GLU A O 1
ATOM 944 N N . THR A 1 120 ? -13.32 58.281 5.414 1 96.56 120 THR A N 1
ATOM 945 C CA . THR A 1 120 ? -14.57 58.469 6.133 1 96.56 120 THR A CA 1
ATOM 946 C C . THR A 1 120 ? -14.32 59.094 7.504 1 96.56 120 THR A C 1
ATOM 948 O O . THR A 1 120 ? -15.266 59.469 8.195 1 96.56 120 THR A O 1
ATOM 951 N N . ASN A 1 121 ? -13.109 59.125 7.895 1 94.94 121 ASN A N 1
ATOM 952 C CA . ASN A 1 121 ? -12.75 59.688 9.195 1 94.94 121 ASN A CA 1
ATOM 953 C C . ASN A 1 121 ? -11.758 60.844 9.047 1 94.94 121 ASN A C 1
ATOM 955 O O . ASN A 1 121 ? -10.852 60.781 8.211 1 94.94 121 ASN A O 1
ATOM 959 N N . HIS A 1 122 ? -11.906 61.844 9.898 1 93.19 122 HIS A N 1
ATOM 960 C CA . HIS A 1 122 ? -11.055 63 9.781 1 93.19 122 HIS A CA 1
ATOM 961 C C . HIS A 1 122 ? -10.047 63.062 10.93 1 93.19 122 HIS A C 1
ATOM 963 O O . HIS A 1 122 ? -9.172 63.938 10.945 1 93.19 122 HIS A O 1
ATOM 969 N N . ASP A 1 123 ? -10.211 62.219 11.852 1 96.56 123 ASP A N 1
ATOM 970 C CA . ASP A 1 123 ? -9.289 62.188 12.977 1 96.56 123 ASP A CA 1
ATOM 971 C C . ASP A 1 123 ? -8.023 61.375 12.617 1 96.56 123 ASP A C 1
ATOM 973 O O . ASP A 1 123 ? -8.047 60.156 12.578 1 96.56 123 ASP A O 1
ATOM 977 N N . SER A 1 124 ? -6.938 62.031 12.461 1 96.38 124 SER A N 1
ATOM 978 C CA . SER A 1 124 ? -5.684 61.438 12.008 1 96.38 124 SER A CA 1
ATOM 979 C C . SER A 1 124 ? -5.145 60.438 13.023 1 96.38 124 SER A C 1
ATOM 981 O O . SER A 1 124 ? -4.52 59.438 12.648 1 96.38 124 SER A O 1
ATOM 983 N N . ASP A 1 125 ? -5.375 60.656 14.32 1 96.69 125 ASP A N 1
ATOM 984 C CA . ASP A 1 125 ? -4.871 59.781 15.352 1 96.69 125 ASP A CA 1
ATOM 985 C C . ASP A 1 125 ? -5.594 58.438 15.305 1 96.69 125 ASP A C 1
ATOM 987 O O . ASP A 1 125 ? -4.973 57.375 15.477 1 96.69 125 ASP A O 1
ATOM 991 N N . VAL A 1 126 ? -6.887 58.531 15.094 1 97 126 VAL A N 1
ATOM 992 C CA . VAL A 1 126 ? -7.68 57.312 14.992 1 97 126 VAL A CA 1
ATOM 993 C C . VAL A 1 126 ? -7.254 56.5 13.766 1 97 126 VAL A C 1
ATOM 995 O O . VAL A 1 126 ? -7.148 55.281 13.812 1 97 126 VAL A O 1
ATOM 998 N N . ILE A 1 127 ? -7.027 57.156 12.656 1 97.75 127 ILE A N 1
ATOM 999 C CA . ILE A 1 127 ? -6.598 56.531 11.414 1 97.75 127 ILE A CA 1
ATOM 1000 C C . ILE A 1 127 ? -5.223 55.875 11.617 1 97.75 127 ILE A C 1
ATOM 1002 O O . ILE A 1 127 ? -5 54.75 11.211 1 97.75 127 ILE A O 1
ATOM 1006 N N . ARG A 1 128 ? -4.336 56.594 12.305 1 97.81 128 ARG A N 1
ATOM 1007 C CA . ARG A 1 128 ? -2.994 56.094 12.586 1 97.81 128 ARG A CA 1
ATOM 1008 C C . ARG A 1 128 ? -3.049 54.812 13.445 1 97.81 128 ARG A C 1
ATOM 1010 O O . ARG A 1 128 ? -2.281 53.875 13.227 1 97.81 128 ARG A O 1
ATOM 1017 N N . GLU A 1 129 ? -3.904 54.906 14.359 1 97.94 129 GLU A N 1
ATOM 1018 C CA . GLU A 1 129 ? -4.055 53.719 15.219 1 97.94 129 GLU A CA 1
ATOM 1019 C C . GLU A 1 129 ? -4.477 52.5 14.422 1 97.94 129 GLU A C 1
ATOM 1021 O O . GLU A 1 129 ? -4 51.406 14.68 1 97.94 129 GLU A O 1
ATOM 1026 N N . LEU A 1 130 ? -5.406 52.656 13.516 1 98.12 130 LEU A N 1
ATOM 1027 C CA . LEU A 1 130 ? -5.84 51.531 12.672 1 98.12 130 LEU A CA 1
ATOM 1028 C C . LEU A 1 130 ? -4.695 51.031 11.805 1 98.12 130 LEU A C 1
ATOM 1030 O O . LEU A 1 130 ? -4.512 49.812 11.648 1 98.12 130 LEU A O 1
ATOM 1034 N N . PHE A 1 131 ? -3.932 51.938 11.203 1 98.38 131 PHE A N 1
ATOM 1035 C CA . PHE A 1 131 ? -2.781 51.562 10.391 1 98.38 131 PHE A CA 1
ATOM 1036 C C . PHE A 1 131 ? -1.77 50.781 11.211 1 98.38 131 PHE A C 1
ATOM 1038 O O . PHE A 1 131 ? -1.19 49.781 10.727 1 98.38 131 PHE A O 1
ATOM 1045 N N . GLU A 1 132 ? -1.59 51.156 12.438 1 98.12 132 GLU A N 1
ATOM 1046 C CA . GLU A 1 132 ? -0.652 50.469 13.305 1 98.12 132 GLU A CA 1
ATOM 1047 C C . GLU A 1 132 ? -1.152 49.062 13.625 1 98.12 132 GLU A C 1
ATOM 1049 O O . GLU A 1 132 ? -0.363 48.094 13.688 1 98.12 132 GLU A O 1
ATOM 1054 N N . ARG A 1 133 ? -2.426 49 13.852 1 97.88 133 ARG A N 1
ATOM 1055 C CA . ARG A 1 133 ? -3.018 47.688 14.039 1 97.88 133 ARG A CA 1
ATOM 1056 C C . ARG A 1 133 ? -2.799 46.812 12.805 1 97.88 133 ARG A C 1
ATOM 1058 O O . ARG A 1 133 ? -2.441 45.625 12.922 1 97.88 133 ARG A O 1
ATOM 1065 N N . GLY A 1 134 ? -3.033 47.312 11.703 1 98.06 134 GLY A N 1
ATOM 1066 C CA . GLY A 1 134 ? -2.799 46.625 10.453 1 98.06 134 GLY A CA 1
ATOM 1067 C C . GLY A 1 134 ? -1.348 46.219 10.25 1 98.06 134 GLY A C 1
ATOM 1068 O O . GLY A 1 134 ? -1.057 45.094 9.828 1 98.06 134 GLY A O 1
ATOM 1069 N N . ALA A 1 135 ? -0.451 47.125 10.602 1 97.75 135 ALA A N 1
ATOM 1070 C CA . ALA A 1 135 ? 0.979 46.844 10.461 1 97.75 135 ALA A CA 1
ATOM 1071 C C . ALA A 1 135 ? 1.41 45.688 11.344 1 97.75 135 ALA A C 1
ATOM 1073 O O . ALA A 1 135 ? 2.26 44.875 10.953 1 97.75 135 ALA A O 1
ATOM 1074 N N . ALA A 1 136 ? 0.807 45.625 12.477 1 96.56 136 ALA A N 1
ATOM 1075 C CA . ALA A 1 136 ? 1.112 44.531 13.398 1 96.56 136 ALA A CA 1
ATOM 1076 C C . ALA A 1 136 ? 0.604 43.188 12.859 1 96.56 136 ALA A C 1
ATOM 1078 O O . ALA A 1 136 ? 1.167 42.156 13.156 1 96.56 136 ALA A O 1
ATOM 1079 N N . SER A 1 137 ? -0.397 43.219 12.055 1 96.88 137 SER A N 1
ATOM 1080 C CA . SER A 1 137 ? -1.047 42.031 11.562 1 96.88 137 SER A CA 1
ATOM 1081 C C . SER A 1 137 ? -0.44 41.562 10.242 1 96.88 137 SER A C 1
ATOM 1083 O O . SER A 1 137 ? -0.218 40.375 10.023 1 96.88 137 SER A O 1
ATOM 1085 N N . VAL A 1 138 ? -0.121 42.562 9.359 1 97.38 138 VAL A N 1
ATOM 1086 C CA . VAL A 1 138 ? 0.25 42.156 8.016 1 97.38 138 VAL A CA 1
ATOM 1087 C C . VAL A 1 138 ? 1.601 42.75 7.641 1 97.38 138 VAL A C 1
ATOM 1089 O O . VAL A 1 138 ? 2.107 42.531 6.539 1 97.38 138 VAL A O 1
ATOM 1092 N N . GLY A 1 139 ? 2.217 43.438 8.5 1 96.31 139 GLY A N 1
ATOM 1093 C CA . GLY A 1 139 ? 3.426 44.188 8.188 1 96.31 139 GLY A CA 1
ATOM 1094 C C . GLY A 1 139 ? 4.578 43.312 7.758 1 96.31 139 GLY A C 1
ATOM 1095 O O . GLY A 1 139 ? 5.449 43.719 6.996 1 96.31 139 GLY A O 1
ATOM 1096 N N . LEU A 1 140 ? 4.578 42.094 8.203 1 95.44 140 LEU A N 1
ATOM 1097 C CA . LEU A 1 140 ? 5.691 41.188 7.938 1 95.44 140 LEU A CA 1
ATOM 1098 C C . LEU A 1 140 ? 5.453 40.406 6.656 1 95.44 140 LEU A C 1
ATOM 1100 O O . LEU A 1 140 ? 6.328 39.656 6.215 1 95.44 140 LEU A O 1
ATOM 1104 N N . ASP A 1 141 ? 4.297 40.562 6.055 1 96.94 141 ASP A N 1
ATOM 1105 C CA . ASP A 1 141 ? 3.965 39.812 4.848 1 96.94 141 ASP A CA 1
ATOM 1106 C C . ASP A 1 141 ? 4.91 40.156 3.703 1 96.94 141 ASP A C 1
ATOM 1108 O O . ASP A 1 141 ? 5.281 41.312 3.531 1 96.94 141 ASP A O 1
ATOM 1112 N N . PHE A 1 142 ? 5.281 39.188 2.936 1 97.06 142 PHE A N 1
ATOM 1113 C CA . PHE A 1 142 ? 6.191 39.406 1.814 1 97.06 142 PHE A CA 1
ATOM 1114 C C . PHE A 1 142 ? 5.586 40.344 0.788 1 97.06 142 PHE A C 1
ATOM 1116 O O . PHE A 1 142 ? 6.309 41.094 0.122 1 97.06 142 PHE A O 1
ATOM 1123 N N . LEU A 1 143 ? 4.293 40.406 0.68 1 96.88 143 LEU A N 1
ATOM 1124 C CA . LEU A 1 143 ? 3.6 41.25 -0.277 1 96.88 143 LEU A CA 1
ATOM 1125 C C . LEU A 1 143 ? 2.803 42.344 0.44 1 96.88 143 LEU A C 1
ATOM 1127 O O . LEU A 1 143 ? 1.691 42.688 0.025 1 96.88 143 LEU A O 1
ATOM 1131 N N . ALA A 1 144 ? 3.314 42.844 1.478 1 97.12 144 ALA A N 1
ATOM 1132 C CA . ALA A 1 144 ? 2.604 43.812 2.291 1 97.12 144 ALA A CA 1
ATOM 1133 C C . ALA A 1 144 ? 2.74 45.219 1.7 1 97.12 144 ALA A C 1
ATOM 1135 O O . ALA A 1 144 ? 2.191 46.188 2.24 1 97.12 144 ALA A O 1
ATOM 1136 N N . HIS A 1 145 ? 3.396 45.469 0.533 1 96.56 145 HIS A N 1
ATOM 1137 C CA . HIS A 1 145 ? 3.729 46.781 -0.008 1 96.56 145 HIS A CA 1
ATOM 1138 C C . HIS A 1 145 ? 2.471 47.594 -0.275 1 96.56 145 HIS A C 1
ATOM 1140 O O . HIS A 1 145 ? 2.443 48.812 -0.014 1 96.56 145 HIS A O 1
ATOM 1146 N N . PRO A 1 146 ? 1.362 47 -0.708 1 96.75 146 PRO A N 1
ATOM 1147 C CA . PRO A 1 146 ? 0.169 47.812 -0.891 1 96.75 146 PRO A CA 1
ATOM 1148 C C . PRO A 1 146 ? -0.322 48.438 0.414 1 96.75 146 PRO A C 1
ATOM 1150 O O . PRO A 1 146 ? -0.8 49.594 0.417 1 96.75 146 PRO A O 1
ATOM 1153 N N . PHE A 1 147 ? -0.225 47.781 1.474 1 97.94 147 PHE A N 1
ATOM 1154 C CA . PHE A 1 147 ? -0.628 48.281 2.781 1 97.94 147 PHE A CA 1
ATOM 1155 C C . PHE A 1 147 ? 0.297 49.406 3.238 1 97.94 147 PHE A C 1
ATOM 1157 O O . PHE A 1 147 ? -0.166 50.469 3.65 1 97.94 147 PHE A O 1
ATOM 1164 N N . TRP A 1 148 ? 1.586 49.188 3.186 1 98.06 148 TRP A N 1
ATOM 1165 C CA . TRP A 1 148 ? 2.561 50.188 3.617 1 98.06 148 TRP A CA 1
ATOM 1166 C C . TRP A 1 148 ? 2.473 51.438 2.758 1 98.06 148 TRP A C 1
ATOM 1168 O O . TRP A 1 148 ? 2.623 52.562 3.262 1 98.06 148 TRP A O 1
ATOM 1178 N N . ASP A 1 149 ? 2.244 51.219 1.447 1 97.75 149 ASP A N 1
ATOM 1179 C CA . ASP A 1 149 ? 2.064 52.375 0.561 1 97.75 149 ASP A CA 1
ATOM 1180 C C . ASP A 1 149 ? 0.896 53.25 1.018 1 97.75 149 ASP A C 1
ATOM 1182 O O . ASP A 1 149 ? 0.992 54.469 1.013 1 97.75 149 ASP A O 1
ATOM 1186 N N . LYS A 1 150 ? -0.163 52.594 1.375 1 97.81 150 LYS A N 1
ATOM 1187 C CA . LYS A 1 150 ? -1.33 53.344 1.847 1 97.81 150 LYS A CA 1
ATOM 1188 C C . LYS A 1 150 ? -1.016 54.094 3.133 1 97.81 150 LYS A C 1
ATOM 1190 O O . LYS A 1 150 ? -1.478 55.219 3.324 1 97.81 150 LYS A O 1
ATOM 1195 N N . TYR A 1 151 ? -0.286 53.5 4.023 1 98.31 151 TYR A N 1
ATOM 1196 C CA . TYR A 1 151 ? 0.098 54.156 5.27 1 98.31 151 TYR A CA 1
ATOM 1197 C C . TYR A 1 151 ? 0.976 55.375 5.008 1 98.31 151 TYR A C 1
ATOM 1199 O O . TYR A 1 151 ? 0.739 56.438 5.562 1 98.31 151 TYR A O 1
ATOM 1207 N N . LEU A 1 152 ? 1.967 55.25 4.141 1 97.69 152 LEU A N 1
ATOM 1208 C CA . LEU A 1 152 ? 2.855 56.344 3.781 1 97.69 152 LEU A CA 1
ATOM 1209 C C . LEU A 1 152 ? 2.078 57.469 3.115 1 97.69 152 LEU A C 1
ATOM 1211 O O . LEU A 1 152 ? 2.311 58.656 3.408 1 97.69 152 LEU A O 1
ATOM 1215 N N . GLU A 1 153 ? 1.185 57.125 2.25 1 97.62 153 GLU A N 1
ATOM 1216 C CA . GLU A 1 153 ? 0.36 58.125 1.573 1 97.62 153 GLU A CA 1
ATOM 1217 C C . GLU A 1 153 ? -0.459 58.938 2.572 1 97.62 153 GLU A C 1
ATOM 1219 O O . GLU A 1 153 ? -0.609 60.125 2.42 1 97.62 153 GLU A O 1
ATOM 1224 N N . PHE A 1 154 ? -0.959 58.281 3.578 1 97.44 154 PHE A N 1
ATOM 1225 C CA . PHE A 1 154 ? -1.74 58.938 4.617 1 97.44 154 PHE A CA 1
ATOM 1226 C C . PHE A 1 154 ? -0.897 59.969 5.348 1 97.44 154 PHE A C 1
ATOM 1228 O O . PHE A 1 154 ? -1.307 61.125 5.488 1 97.44 154 PHE A O 1
ATOM 1235 N N . GLU A 1 155 ? 0.275 59.625 5.688 1 97.38 155 GLU A N 1
ATOM 1236 C CA . GLU A 1 155 ? 1.153 60.531 6.41 1 97.38 155 GLU A CA 1
ATOM 1237 C C . GLU A 1 155 ? 1.672 61.625 5.492 1 97.38 155 GLU A C 1
ATOM 1239 O O . GLU A 1 155 ? 1.941 62.75 5.945 1 97.38 155 GLU A O 1
ATOM 1244 N N . GLU A 1 156 ? 1.831 61.312 4.199 1 96.81 156 GLU A N 1
ATOM 1245 C CA . GLU A 1 156 ? 2.238 62.312 3.225 1 96.81 156 GLU A CA 1
ATOM 1246 C C . GLU A 1 156 ? 1.172 63.406 3.072 1 96.81 156 GLU A C 1
ATOM 1248 O O . GLU A 1 156 ? 1.494 64.562 2.949 1 96.81 156 GLU A O 1
ATOM 1253 N N . ARG A 1 157 ? -0.03 62.938 3.092 1 95.94 157 ARG A N 1
ATOM 1254 C CA . ARG A 1 157 ? -1.129 63.906 3.006 1 95.94 157 ARG A CA 1
ATOM 1255 C C . ARG A 1 157 ? -1.132 64.812 4.207 1 95.94 157 ARG A C 1
ATOM 1257 O O . ARG A 1 157 ? -1.513 66 4.09 1 95.94 157 ARG A O 1
ATOM 1264 N N . LEU A 1 158 ? -0.614 64.438 5.293 1 96.12 158 LEU A N 1
ATOM 1265 C CA . LEU A 1 158 ? -0.542 65.188 6.516 1 96.12 158 LEU A CA 1
ATOM 1266 C C . LEU A 1 158 ? 0.781 65.938 6.598 1 96.12 158 LEU A C 1
ATOM 1268 O O . LEU A 1 158 ? 1.033 66.688 7.57 1 96.12 158 LEU A O 1
ATOM 1272 N N . GLU A 1 159 ? 1.658 65.75 5.613 1 94.75 159 GLU A N 1
ATOM 1273 C CA . GLU A 1 159 ? 2.99 66.375 5.555 1 94.75 159 GLU A CA 1
ATOM 1274 C C . GLU A 1 159 ? 3.77 66.062 6.84 1 94.75 159 GLU A C 1
ATOM 1276 O O . GLU A 1 159 ? 4.484 66.938 7.332 1 94.75 159 GLU A O 1
ATOM 1281 N N . ALA A 1 160 ? 3.424 65 7.391 1 94.56 160 ALA A N 1
ATOM 1282 C CA . ALA A 1 160 ? 4.125 64.562 8.609 1 94.56 160 ALA A CA 1
ATOM 1283 C C . ALA A 1 160 ? 5.426 63.844 8.289 1 94.56 160 ALA A C 1
ATOM 1285 O O . ALA A 1 160 ? 5.504 62.625 8.406 1 94.56 160 ALA A O 1
ATOM 1286 N N . VAL A 1 161 ? 6.465 64.5 8.055 1 93.25 161 VAL A N 1
ATOM 1287 C CA . VAL A 1 161 ? 7.723 63.969 7.535 1 93.25 161 VAL A CA 1
ATOM 1288 C C . VAL A 1 161 ? 8.391 63.062 8.586 1 93.25 161 VAL A C 1
ATOM 1290 O O . VAL A 1 161 ? 9.016 62.062 8.25 1 93.25 161 VAL A O 1
ATOM 1293 N N . ASP A 1 162 ? 8.25 63.469 9.812 1 92.12 162 ASP A N 1
ATOM 1294 C CA . ASP A 1 162 ? 8.844 62.688 10.898 1 92.12 162 ASP A CA 1
ATOM 1295 C C . ASP A 1 162 ? 8.211 61.281 10.984 1 92.12 162 ASP A C 1
ATOM 1297 O O . ASP A 1 162 ? 8.906 60.281 11.188 1 92.12 162 ASP A O 1
ATOM 1301 N N . LYS A 1 163 ? 6.875 61.219 10.836 1 95.06 163 LYS A N 1
ATOM 1302 C CA . LYS A 1 163 ? 6.172 59.938 10.875 1 95.06 163 LYS A CA 1
ATOM 1303 C C . LYS A 1 163 ? 6.504 59.094 9.648 1 95.06 163 LYS A C 1
ATOM 1305 O O . LYS A 1 163 ? 6.645 57.875 9.742 1 95.06 163 LYS A O 1
ATOM 1310 N N . ILE A 1 164 ? 6.605 59.781 8.523 1 96.44 164 ILE A N 1
ATOM 1311 C CA . ILE A 1 164 ? 6.98 59.062 7.297 1 96.44 164 ILE A CA 1
ATOM 1312 C C . ILE A 1 164 ? 8.344 58.406 7.473 1 96.44 164 ILE A C 1
ATOM 1314 O O . ILE A 1 164 ? 8.523 57.25 7.129 1 96.44 164 ILE A O 1
ATOM 1318 N N . PHE A 1 165 ? 9.242 59.125 8.031 1 95.12 165 PHE A N 1
ATOM 1319 C CA . PHE A 1 165 ? 10.594 58.625 8.227 1 95.12 165 PHE A CA 1
ATOM 1320 C C . PHE A 1 165 ? 10.586 57.438 9.195 1 95.12 165 PHE A C 1
ATOM 1322 O O . PHE A 1 165 ? 11.289 56.469 8.977 1 95.12 165 PHE A O 1
ATOM 1329 N N . ALA A 1 166 ? 9.789 57.562 10.219 1 94.38 166 ALA A N 1
ATOM 1330 C CA . ALA A 1 166 ? 9.688 56.469 11.195 1 94.38 166 ALA A CA 1
ATOM 1331 C C . ALA A 1 166 ? 9.125 55.219 10.562 1 94.38 166 ALA A C 1
ATOM 1333 O O . ALA A 1 166 ? 9.586 54.094 10.852 1 94.38 166 ALA A O 1
ATOM 1334 N N . ILE A 1 167 ? 8.109 55.344 9.727 1 97 167 ILE A N 1
ATOM 1335 C CA . ILE A 1 167 ? 7.496 54.219 9.031 1 97 167 ILE A CA 1
ATOM 1336 C C . ILE A 1 167 ? 8.508 53.594 8.078 1 97 167 ILE A C 1
ATOM 1338 O O . ILE A 1 167 ? 8.656 52.344 8.039 1 97 167 ILE A O 1
ATOM 1342 N N . LEU A 1 168 ? 9.219 54.438 7.332 1 96.62 168 LEU A N 1
ATOM 1343 C CA . LEU A 1 168 ? 10.227 53.938 6.402 1 96.62 168 LEU A CA 1
ATOM 1344 C C . LEU A 1 168 ? 11.328 53.188 7.145 1 96.62 168 LEU A C 1
ATOM 1346 O O . LEU A 1 168 ? 11.82 52.156 6.676 1 96.62 168 LEU A O 1
ATOM 1350 N N . ASN A 1 169 ? 11.703 53.719 8.305 1 94.25 169 ASN A N 1
ATOM 1351 C CA . ASN A 1 169 ? 12.719 53.062 9.125 1 94.25 169 ASN A CA 1
ATOM 1352 C C . ASN A 1 169 ? 12.297 51.656 9.523 1 94.25 169 ASN A C 1
ATOM 1354 O O . ASN A 1 169 ? 13.141 50.781 9.641 1 94.25 169 ASN A O 1
ATOM 1358 N N . ARG A 1 170 ? 11.07 51.5 9.688 1 95.06 170 ARG A N 1
ATOM 1359 C CA . ARG A 1 170 ? 10.516 50.188 10.023 1 95.06 170 ARG A CA 1
ATOM 1360 C C . ARG A 1 170 ? 10.5 49.281 8.797 1 95.06 170 ARG A C 1
ATOM 1362 O O . ARG A 1 170 ? 10.922 48.125 8.867 1 95.06 170 ARG A O 1
ATOM 1369 N N . ILE A 1 171 ? 10.141 49.75 7.68 1 96.62 171 ILE A N 1
ATOM 1370 C CA . ILE A 1 171 ? 9.875 49 6.461 1 96.62 171 ILE A CA 1
ATOM 1371 C C . ILE A 1 171 ? 11.188 48.469 5.883 1 96.62 171 ILE A C 1
ATOM 1373 O O . ILE A 1 171 ? 11.242 47.344 5.363 1 96.62 171 ILE A O 1
ATOM 1377 N N . ILE A 1 172 ? 12.242 49.219 6 1 95.5 172 ILE A N 1
ATOM 1378 C CA . ILE A 1 172 ? 13.484 48.906 5.305 1 95.5 172 ILE A CA 1
ATOM 1379 C C . ILE A 1 172 ? 14.125 47.656 5.945 1 95.5 172 ILE A C 1
ATOM 1381 O O . ILE A 1 172 ? 15.023 47.062 5.371 1 95.5 172 ILE A O 1
ATOM 1385 N N . THR A 1 173 ? 13.688 47.281 7.137 1 95.31 173 THR A N 1
ATOM 1386 C CA . THR A 1 173 ? 14.234 46.125 7.816 1 95.31 173 THR A CA 1
ATOM 1387 C C . THR A 1 173 ? 13.398 44.875 7.516 1 95.31 173 THR A C 1
ATOM 1389 O O . THR A 1 173 ? 13.75 43.781 7.926 1 95.31 173 THR A O 1
ATOM 1392 N N . ILE A 1 174 ? 12.312 45 6.852 1 96.38 174 ILE A N 1
ATOM 1393 C CA . ILE A 1 174 ? 11.391 43.906 6.586 1 96.38 174 ILE A CA 1
ATOM 1394 C C . ILE A 1 174 ? 11.656 43.344 5.195 1 96.38 174 ILE A C 1
ATOM 1396 O O . ILE A 1 174 ? 11.555 44.062 4.191 1 96.38 174 ILE A O 1
ATOM 1400 N N . PRO A 1 175 ? 12.047 42.125 5.152 1 96.06 175 PRO A N 1
ATOM 1401 C CA . PRO A 1 175 ? 12.203 41.5 3.834 1 96.06 175 PRO A CA 1
ATOM 1402 C C . PRO A 1 175 ? 10.875 41.375 3.086 1 96.06 175 PRO A C 1
ATOM 1404 O O . PRO A 1 175 ? 10.078 40.469 3.393 1 96.06 175 PRO A O 1
ATOM 1407 N N . MET A 1 176 ? 10.586 42.125 2.158 1 95.81 176 MET A N 1
ATOM 1408 C CA . MET A 1 176 ? 9.328 42.125 1.418 1 95.81 176 MET A CA 1
ATOM 1409 C C . MET A 1 176 ? 9.555 42.469 -0.05 1 95.81 176 MET A C 1
ATOM 1411 O O . MET A 1 176 ? 10.648 42.875 -0.429 1 95.81 176 MET A O 1
ATOM 1415 N N . HIS A 1 177 ? 8.539 42.281 -0.801 1 95.12 177 HIS A N 1
ATOM 1416 C CA . HIS A 1 177 ? 8.562 42.688 -2.205 1 95.12 177 HIS A CA 1
ATOM 1417 C C . HIS A 1 177 ? 8.703 44.188 -2.346 1 95.12 177 HIS A C 1
ATOM 1419 O O . HIS A 1 177 ? 8.133 44.938 -1.557 1 95.12 177 HIS A O 1
ATOM 1425 N N . GLN A 1 178 ? 9.547 44.688 -3.287 1 95.06 178 GLN A N 1
ATOM 1426 C CA . GLN A 1 178 ? 9.781 46.094 -3.611 1 95.06 178 GLN A CA 1
ATOM 1427 C C . GLN A 1 178 ? 10.516 46.812 -2.48 1 95.06 178 GLN A C 1
ATOM 1429 O O . GLN A 1 178 ? 10.344 48 -2.281 1 95.06 178 GLN A O 1
ATOM 1434 N N . TYR A 1 179 ? 11.234 46.094 -1.678 1 95.75 179 TYR A N 1
ATOM 1435 C CA . TYR A 1 179 ? 11.961 46.656 -0.539 1 95.75 179 TYR A CA 1
ATOM 1436 C C . TYR A 1 179 ? 12.898 47.781 -0.978 1 95.75 179 TYR A C 1
ATOM 1438 O O . TYR A 1 179 ? 13.141 48.719 -0.226 1 95.75 179 TYR A O 1
ATOM 1446 N N . ALA A 1 180 ? 13.375 47.719 -2.199 1 96.31 180 ALA A N 1
ATOM 1447 C CA . ALA A 1 180 ? 14.383 48.656 -2.686 1 96.31 180 ALA A CA 1
ATOM 1448 C C . ALA A 1 180 ? 13.812 50.062 -2.82 1 96.31 180 ALA A C 1
ATOM 1450 O O . ALA A 1 180 ? 14.492 51.062 -2.533 1 96.31 180 ALA A O 1
AT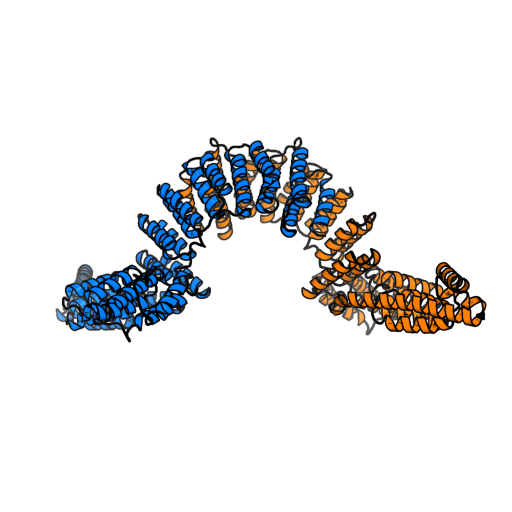OM 1451 N N . ARG A 1 181 ? 12.617 50.156 -3.244 1 96.62 181 ARG A N 1
ATOM 1452 C CA . ARG A 1 181 ? 12 51.469 -3.426 1 96.62 181 ARG A CA 1
ATOM 1453 C C . ARG A 1 181 ? 11.836 52.188 -2.092 1 96.62 181 ARG A C 1
ATOM 1455 O O . ARG A 1 181 ? 11.984 53.406 -2.016 1 96.62 181 ARG A O 1
ATOM 1462 N N . TYR A 1 182 ? 11.516 51.469 -1.057 1 97.31 182 TYR A N 1
ATOM 1463 C CA . TYR A 1 182 ? 11.367 52.062 0.266 1 97.31 182 TYR A CA 1
ATOM 1464 C C . TYR A 1 182 ? 12.703 52.562 0.8 1 97.31 182 TYR A C 1
ATOM 1466 O O . TYR A 1 182 ? 12.766 53.625 1.46 1 97.31 182 TYR A O 1
ATOM 1474 N N . PHE A 1 183 ? 13.742 51.781 0.5 1 96.31 183 PHE A N 1
ATOM 1475 C CA . PHE A 1 183 ? 15.07 52.188 0.946 1 96.31 183 PHE A CA 1
ATOM 1476 C C . PHE A 1 183 ? 15.516 53.469 0.248 1 96.31 183 PHE A C 1
ATOM 1478 O O . PHE A 1 183 ? 16.109 54.375 0.873 1 96.31 183 PHE A O 1
ATOM 1485 N N . GLU A 1 184 ? 15.266 53.562 -1.012 1 96.19 184 GLU A N 1
ATOM 1486 C CA . GLU A 1 184 ? 15.602 54.781 -1.754 1 96.19 184 GLU A CA 1
ATOM 1487 C C . GLU A 1 184 ? 14.891 56 -1.18 1 96.19 184 GLU A C 1
ATOM 1489 O O . GLU A 1 184 ? 15.492 57.062 -1.013 1 96.19 184 GLU A O 1
ATOM 1494 N N . ARG A 1 185 ? 13.695 55.781 -0.945 1 96.06 185 ARG A N 1
ATOM 1495 C CA . ARG A 1 185 ? 12.914 56.875 -0.346 1 96.06 185 ARG A CA 1
ATOM 1496 C C . ARG A 1 185 ? 13.461 57.25 1.03 1 96.06 185 ARG A C 1
ATOM 1498 O O . ARG A 1 185 ? 13.547 58.406 1.375 1 96.06 185 ARG A O 1
ATOM 1505 N N . PHE A 1 186 ? 13.812 56.281 1.808 1 96.38 186 PHE A N 1
ATOM 1506 C CA . PHE A 1 186 ? 14.391 56.5 3.131 1 96.38 186 PHE A CA 1
ATOM 1507 C C . PHE A 1 186 ? 15.688 57.281 3.039 1 96.38 186 PHE A C 1
ATOM 1509 O O . PHE A 1 186 ? 15.883 58.25 3.789 1 96.38 186 PHE A O 1
ATOM 1516 N N . ARG A 1 187 ? 16.516 56.938 2.135 1 94.12 187 ARG A N 1
ATOM 1517 C CA . ARG A 1 187 ? 17.812 57.594 1.963 1 94.12 187 ARG A CA 1
ATOM 1518 C C . ARG A 1 187 ? 17.625 59.031 1.56 1 94.12 187 ARG A C 1
ATOM 1520 O O . ARG A 1 187 ? 18.344 59.938 2.033 1 94.12 187 ARG A O 1
ATOM 1527 N N . GLN A 1 188 ? 16.688 59.281 0.705 1 94 188 GLN A N 1
ATOM 1528 C CA . GLN A 1 188 ? 16.406 60.656 0.259 1 94 188 GLN A CA 1
ATOM 1529 C C . GLN A 1 188 ? 15.938 61.531 1.419 1 94 188 GLN A C 1
ATOM 1531 O O . GLN A 1 188 ? 16.406 62.656 1.583 1 94 188 GLN A O 1
ATOM 1536 N N . LEU A 1 189 ? 15.156 60.969 2.229 1 94.31 189 LEU A N 1
ATOM 1537 C CA . LEU A 1 189 ? 14.625 61.719 3.363 1 94.31 189 LEU A CA 1
ATOM 1538 C C . LEU A 1 189 ? 15.68 61.875 4.449 1 94.31 189 LEU A C 1
ATOM 1540 O O . LEU A 1 189 ? 15.703 62.875 5.164 1 94.31 189 LEU A O 1
ATOM 1544 N N . ALA A 1 190 ? 16.5 60.938 4.57 1 92.56 190 ALA A N 1
ATOM 1545 C CA . ALA A 1 190 ? 17.531 60.906 5.605 1 92.56 190 ALA A CA 1
ATOM 1546 C C . ALA A 1 190 ? 18.531 62.062 5.398 1 92.56 190 ALA A C 1
ATOM 1548 O O . ALA A 1 190 ? 19.156 62.5 6.355 1 92.56 190 ALA A O 1
ATOM 1549 N N . GLN A 1 191 ? 18.672 62.531 4.199 1 88.5 191 GLN A N 1
ATOM 1550 C CA . GLN A 1 191 ? 19.625 63.594 3.883 1 88.5 191 GLN A CA 1
ATOM 1551 C C . GLN A 1 191 ? 19.25 64.875 4.57 1 88.5 191 GLN A C 1
ATOM 1553 O O . GLN A 1 191 ? 20.109 65.688 4.891 1 88.5 191 GLN A O 1
ATOM 1558 N N . THR A 1 192 ? 18 65.062 4.82 1 89 192 THR A N 1
ATOM 1559 C CA . THR A 1 192 ? 17.547 66.375 5.34 1 89 192 THR A CA 1
ATOM 1560 C C . THR A 1 192 ? 17.109 66.25 6.797 1 89 192 THR A C 1
ATOM 1562 O O . THR A 1 192 ? 16.844 67.25 7.465 1 89 192 THR A O 1
ATOM 1565 N N . ARG A 1 193 ? 17.062 65.062 7.309 1 91.25 193 ARG A N 1
ATOM 1566 C CA . ARG A 1 193 ? 16.578 64.812 8.672 1 91.25 193 ARG A CA 1
ATOM 1567 C C . ARG A 1 193 ? 17.688 65.062 9.688 1 91.25 193 ARG A C 1
ATOM 1569 O O . ARG A 1 193 ? 18.875 64.875 9.375 1 91.25 193 ARG A O 1
ATOM 1576 N N . PRO A 1 194 ? 17.344 65.5 10.859 1 90.56 194 PRO A N 1
ATOM 1577 C CA . PRO A 1 194 ? 18.359 65.625 11.906 1 90.56 194 PRO A CA 1
ATOM 1578 C C . PRO A 1 194 ? 19.047 64.312 12.25 1 90.56 194 PRO A C 1
ATOM 1580 O O . PRO A 1 194 ? 18.422 63.25 12.211 1 90.56 194 PRO A O 1
ATOM 1583 N N . LEU A 1 195 ? 20.281 64.438 12.625 1 89.5 195 LEU A N 1
ATOM 1584 C CA . LEU A 1 195 ? 21.125 63.25 12.906 1 89.5 195 LEU A CA 1
ATOM 1585 C C . LEU A 1 195 ? 20.531 62.438 14.031 1 89.5 195 LEU A C 1
ATOM 1587 O O . LEU A 1 195 ? 20.672 61.188 14.031 1 89.5 195 LEU A O 1
ATOM 1591 N N . SER A 1 196 ? 19.797 63.062 14.938 1 88 196 SER A N 1
ATOM 1592 C CA . SER A 1 196 ? 19.234 62.406 16.109 1 88 196 SER A CA 1
ATOM 1593 C C . SER A 1 196 ? 18.125 61.438 15.711 1 88 196 SER A C 1
ATOM 1595 O O . SER A 1 196 ? 17.781 60.531 16.469 1 88 196 SER A O 1
ATOM 1597 N N . GLU A 1 197 ? 17.609 61.562 14.461 1 89.38 197 GLU A N 1
ATOM 1598 C CA . GLU A 1 197 ? 16.5 60.75 14 1 89.38 197 GLU A CA 1
ATOM 1599 C C . GLU A 1 197 ? 16.984 59.594 13.141 1 89.38 197 GLU A C 1
ATOM 1601 O O . GLU A 1 197 ? 16.25 58.625 12.883 1 89.38 197 GLU A O 1
ATOM 1606 N N . LEU A 1 198 ? 18.25 59.719 12.773 1 89.94 198 LEU A N 1
ATOM 1607 C CA . LEU A 1 198 ? 18.766 58.781 11.781 1 89.94 198 LEU A CA 1
ATOM 1608 C C . LEU A 1 198 ? 19.219 57.469 12.445 1 89.94 198 LEU A C 1
ATOM 1610 O O . LEU A 1 198 ? 19.125 56.406 11.836 1 89.94 198 LEU A O 1
ATOM 1614 N N . VAL A 1 199 ? 19.766 57.594 13.672 1 89.44 199 VAL A N 1
ATOM 1615 C CA . VAL A 1 199 ? 20.25 56.406 14.367 1 89.44 199 VAL A CA 1
ATOM 1616 C C . VAL A 1 199 ? 19.953 56.531 15.859 1 89.44 199 VAL A C 1
ATOM 1618 O O . VAL A 1 199 ? 19.688 57.625 16.359 1 89.44 199 VAL A O 1
ATOM 1621 N N . PRO A 1 200 ? 19.875 55.438 16.547 1 88.94 200 PRO A N 1
ATOM 1622 C CA . PRO A 1 200 ? 19.734 55.531 18 1 88.94 200 PRO A CA 1
ATOM 1623 C C . PRO A 1 200 ? 20.828 56.344 18.672 1 88.94 200 PRO A C 1
ATOM 1625 O O . PRO A 1 200 ? 21.953 56.406 18.172 1 88.94 200 PRO A O 1
ATOM 1628 N N . ALA A 1 201 ? 20.5 56.906 19.719 1 89.69 201 ALA A N 1
ATOM 1629 C CA . ALA A 1 201 ? 21.359 57.875 20.422 1 89.69 201 ALA A CA 1
ATOM 1630 C C . ALA A 1 201 ? 22.703 57.219 20.766 1 89.69 201 ALA A C 1
ATOM 1632 O O . ALA A 1 201 ? 23.75 57.875 20.672 1 89.69 201 ALA A O 1
ATOM 1633 N N . GLU A 1 202 ? 22.625 56.031 21.078 1 91 202 GLU A N 1
ATOM 1634 C CA . GLU A 1 202 ? 23.844 55.312 21.484 1 91 202 GLU A CA 1
ATOM 1635 C C . GLU A 1 202 ? 24.812 55.188 20.297 1 91 202 GLU A C 1
ATOM 1637 O O . GLU A 1 202 ? 26.016 55.375 20.453 1 91 202 GLU A O 1
ATOM 1642 N N . LEU A 1 203 ? 24.234 54.906 19.188 1 90.94 203 LEU A N 1
ATOM 1643 C CA . LEU A 1 203 ? 25.062 54.75 18 1 90.94 203 LEU A CA 1
ATOM 1644 C C . LEU A 1 203 ? 25.625 56.094 17.531 1 90.94 203 LEU A C 1
ATOM 1646 O O . LEU A 1 203 ? 26.781 56.156 17.094 1 90.94 203 LEU A O 1
ATOM 1650 N N . LEU A 1 204 ? 24.859 57.094 17.641 1 90.12 204 LEU A N 1
ATOM 1651 C CA . LEU A 1 204 ? 25.312 58.438 17.25 1 90.12 204 LEU A CA 1
ATOM 1652 C C . LEU A 1 204 ? 26.484 58.875 18.125 1 90.12 204 LEU A C 1
ATOM 1654 O O . LEU A 1 204 ? 27.453 59.469 17.625 1 90.12 204 LEU A O 1
ATOM 1658 N N . THR A 1 205 ? 26.328 58.656 19.391 1 90.12 205 THR A N 1
ATOM 1659 C CA . THR A 1 205 ? 27.391 59.031 20.312 1 90.12 205 THR A CA 1
ATOM 1660 C C . THR A 1 205 ? 28.656 58.219 20.016 1 90.12 205 THR A C 1
ATOM 1662 O O . THR A 1 205 ? 29.766 58.781 20.078 1 90.12 205 THR A O 1
ATOM 1665 N N . SER A 1 206 ? 28.406 57 19.75 1 91.56 206 SER A N 1
ATOM 1666 C CA . SER A 1 206 ? 29.562 56.188 19.406 1 91.56 206 SER A CA 1
ATOM 1667 C C . SER A 1 206 ? 30.266 56.688 18.156 1 91.56 206 SER A C 1
ATOM 1669 O O . SER A 1 206 ? 31.5 56.75 18.125 1 91.56 206 SER A O 1
ATOM 1671 N N . TYR A 1 207 ? 29.5 57.125 17.141 1 89.94 207 TYR A N 1
ATOM 1672 C CA . TYR A 1 207 ? 30.078 57.625 15.891 1 89.94 207 TYR A CA 1
ATOM 1673 C C . TYR A 1 207 ? 30.781 58.938 16.125 1 89.94 207 TYR A C 1
ATOM 1675 O O . TYR A 1 207 ? 31.859 59.188 15.555 1 89.94 207 TYR A O 1
ATOM 1683 N N . ARG A 1 208 ? 30.266 59.75 16.969 1 86.5 208 ARG A N 1
ATOM 1684 C CA . ARG A 1 208 ? 30.859 61.031 17.297 1 86.5 208 ARG A CA 1
ATOM 1685 C C . ARG A 1 208 ? 32.188 60.875 18.031 1 86.5 208 ARG A C 1
ATOM 1687 O O . ARG A 1 208 ? 33.156 61.562 17.766 1 86.5 208 ARG A O 1
ATOM 1694 N N . ASN A 1 209 ? 32.094 59.938 18.953 1 86.56 209 ASN A N 1
ATOM 1695 C CA . ASN A 1 209 ? 33.312 59.656 19.703 1 86.56 209 ASN A CA 1
ATOM 1696 C C . ASN A 1 209 ? 34.438 59.125 18.812 1 86.56 209 ASN A C 1
ATOM 1698 O O . ASN A 1 209 ? 35.594 59.469 18.984 1 86.56 209 ASN A O 1
ATOM 1702 N N . ASP A 1 210 ? 34.062 58.344 17.953 1 85.69 210 ASP A N 1
ATOM 1703 C CA . ASP A 1 210 ? 35.031 57.781 17.031 1 85.69 210 ASP A CA 1
ATOM 1704 C C . ASP A 1 210 ? 35.688 58.844 16.172 1 85.69 210 ASP A C 1
ATOM 1706 O O . ASP A 1 210 ? 36.875 58.75 15.828 1 85.69 210 ASP A O 1
ATOM 1710 N N . LEU A 1 211 ? 34.938 59.875 15.797 1 82.25 211 LEU A N 1
ATOM 1711 C CA . LEU A 1 211 ? 35.438 60.938 14.938 1 82.25 211 LEU A CA 1
ATOM 1712 C C . LEU A 1 211 ? 36.281 61.906 15.719 1 82.25 211 LEU A C 1
ATOM 1714 O O . LEU A 1 211 ? 37.188 62.531 15.164 1 82.25 211 LEU A O 1
ATOM 1718 N N . THR A 1 212 ? 35.969 62.031 17.031 1 77.19 212 THR A N 1
ATOM 1719 C CA . THR A 1 212 ? 36.719 62.938 17.859 1 77.19 212 THR A CA 1
ATOM 1720 C C . THR A 1 212 ? 38.094 62.375 18.234 1 77.19 212 THR A C 1
ATOM 1722 O O . THR A 1 212 ? 39.031 63.125 18.484 1 77.19 212 THR A O 1
ATOM 1725 N N . ILE A 1 213 ? 38.094 61.094 18.375 1 73.31 213 ILE A N 1
ATOM 1726 C CA . ILE A 1 213 ? 39.344 60.469 18.734 1 73.31 213 ILE A CA 1
ATOM 1727 C C . ILE A 1 213 ? 40.344 60.562 17.578 1 73.31 213 ILE A C 1
ATOM 1729 O O . ILE A 1 213 ? 41.531 60.594 17.781 1 73.31 213 ILE A O 1
ATOM 1733 N N . ASP A 1 214 ? 39.875 60.688 16.359 1 66.44 214 ASP A N 1
ATOM 1734 C CA . ASP A 1 214 ? 40.75 60.812 15.211 1 66.44 214 ASP A CA 1
ATOM 1735 C C . ASP A 1 214 ? 41.438 62.156 15.18 1 66.44 214 ASP A C 1
ATOM 1737 O O . ASP A 1 214 ? 40.75 63.188 15.125 1 66.44 214 ASP A O 1
ATOM 1741 N N . PRO A 1 215 ? 42.75 62.312 15.359 1 64.81 215 PRO A N 1
ATOM 1742 C CA . PRO A 1 215 ? 43.531 63.562 15.375 1 64.81 215 PRO A CA 1
ATOM 1743 C C . PRO A 1 215 ? 43.281 64.438 14.125 1 64.81 215 PRO A C 1
ATOM 1745 O O . PRO A 1 215 ? 43.438 65.625 14.172 1 64.81 215 PRO A O 1
ATOM 1748 N N . ALA A 1 216 ? 43.094 63.688 13.109 1 60.81 216 ALA A N 1
ATOM 1749 C CA . ALA A 1 216 ? 42.906 64.438 11.867 1 60.81 216 ALA A CA 1
ATOM 1750 C C . ALA A 1 216 ? 41.625 65.25 11.906 1 60.81 216 ALA A C 1
ATOM 1752 O O . ALA A 1 216 ? 41.438 66.188 11.086 1 60.81 216 ALA A O 1
ATOM 1753 N N . SER A 1 217 ? 40.781 65.062 12.961 1 61.53 217 SER A N 1
ATOM 1754 C CA . SER A 1 217 ? 39.469 65.625 13.117 1 61.53 217 SER A CA 1
ATOM 1755 C C . SER A 1 217 ? 39.5 66.938 13.953 1 61.53 217 SER A C 1
ATOM 1757 O O . SER A 1 217 ? 38.531 67.688 13.977 1 61.53 217 SER A O 1
ATOM 1759 N N . SER A 1 218 ? 40.438 67 14.758 1 62.47 218 SER A N 1
ATOM 1760 C CA . SER A 1 218 ? 40.562 68.25 15.539 1 62.47 218 SER A CA 1
ATOM 1761 C C . SER A 1 218 ? 40.594 69.5 14.633 1 62.47 218 SER A C 1
ATOM 1763 O O . SER A 1 218 ? 40.312 70.562 15.078 1 62.47 218 SER A O 1
ATOM 1765 N N . ALA A 1 219 ? 40.938 69.312 13.445 1 69.06 219 ALA A N 1
ATOM 1766 C CA . ALA A 1 219 ? 41.031 70.438 12.523 1 69.06 219 ALA A CA 1
ATOM 1767 C C . ALA A 1 219 ? 39.75 70.562 11.695 1 69.06 219 ALA A C 1
ATOM 1769 O O . ALA A 1 219 ? 39.594 71.5 10.961 1 69.06 219 ALA A O 1
ATOM 1770 N N . LYS A 1 220 ? 38.781 69.625 11.789 1 73.75 220 LYS A N 1
ATOM 1771 C CA . LYS A 1 220 ? 37.594 69.625 10.906 1 73.75 220 LYS A CA 1
ATOM 1772 C C . LYS A 1 220 ? 36.5 70.5 11.438 1 73.75 220 LYS A C 1
ATOM 1774 O O . LYS A 1 220 ? 36.344 70.688 12.656 1 73.75 220 LYS A O 1
ATOM 1779 N N . SER A 1 221 ? 35.969 71.312 10.578 1 83.38 221 SER A N 1
ATOM 1780 C CA . SER A 1 221 ? 34.844 72.188 10.906 1 83.38 221 SER A CA 1
ATOM 1781 C C . SER A 1 221 ? 33.625 71.375 11.32 1 83.38 221 SER A C 1
ATOM 1783 O O . SER A 1 221 ? 33.562 70.125 11.102 1 83.38 221 SER A O 1
ATOM 1785 N N . GLU A 1 222 ? 32.781 72 12.062 1 82.19 222 GLU A N 1
ATOM 1786 C CA . GLU A 1 222 ? 31.547 71.375 12.5 1 82.19 222 GLU A CA 1
ATOM 1787 C C . GLU A 1 222 ? 30.766 70.75 11.312 1 82.19 222 GLU A C 1
ATOM 1789 O O . GLU A 1 222 ? 30.156 69.688 11.43 1 82.19 222 GLU A O 1
ATOM 1794 N N . ILE A 1 223 ? 30.828 71.375 10.172 1 85.94 223 ILE A N 1
ATOM 1795 C CA . ILE A 1 223 ? 30.141 71 8.961 1 85.94 223 ILE A CA 1
ATOM 1796 C C . ILE A 1 223 ? 30.766 69.688 8.398 1 85.94 223 ILE A C 1
ATOM 1798 O O . ILE A 1 223 ? 30.062 68.812 7.934 1 85.94 223 ILE A O 1
ATOM 1802 N N . GLU A 1 224 ? 32.062 69.625 8.531 1 87.38 224 GLU A N 1
ATOM 1803 C CA . GLU A 1 224 ? 32.781 68.438 8.039 1 87.38 224 GLU A CA 1
ATOM 1804 C C . GLU A 1 224 ? 32.562 67.25 8.93 1 87.38 224 GLU A C 1
ATOM 1806 O O . GLU A 1 224 ? 32.438 66.125 8.438 1 87.38 224 GLU A O 1
ATOM 1811 N N . ILE A 1 225 ? 32.469 67.625 10.172 1 85.94 225 ILE A N 1
ATOM 1812 C CA . ILE A 1 225 ? 32.188 66.5 11.125 1 85.94 225 ILE A CA 1
ATOM 1813 C C . ILE A 1 225 ? 30.812 65.938 10.867 1 85.94 225 ILE A C 1
ATOM 1815 O O . ILE A 1 225 ? 30.641 64.688 10.875 1 85.94 225 ILE A O 1
ATOM 1819 N N . GLU A 1 226 ? 29.891 66.75 10.594 1 87.88 226 GLU A N 1
ATOM 1820 C CA . GLU A 1 226 ? 28.531 66.312 10.297 1 87.88 226 GLU A CA 1
ATOM 1821 C C . GLU A 1 226 ? 28.5 65.5 9.008 1 87.88 226 GLU A C 1
ATOM 1823 O O . GLU A 1 226 ? 27.781 64.5 8.922 1 87.88 226 GLU A O 1
ATOM 1828 N N . ARG A 1 227 ? 29.188 65.938 8.047 1 88.38 227 ARG A N 1
ATOM 1829 C CA . ARG A 1 227 ? 29.25 65.25 6.781 1 88.38 227 ARG A CA 1
ATOM 1830 C C . ARG A 1 227 ? 29.828 63.844 6.973 1 88.38 227 ARG A C 1
ATOM 1832 O O . ARG A 1 227 ? 29.312 62.875 6.402 1 88.38 227 ARG A O 1
ATOM 1839 N N . ASP A 1 228 ? 30.812 63.75 7.75 1 88.56 228 ASP A N 1
ATOM 1840 C CA . ASP A 1 228 ? 31.422 62.469 8.031 1 88.56 228 ASP A CA 1
ATOM 1841 C C . ASP A 1 228 ? 30.484 61.562 8.812 1 88.56 228 ASP A C 1
ATOM 1843 O O . ASP A 1 228 ? 30.422 60.344 8.57 1 88.56 228 ASP A O 1
ATOM 1847 N N . LEU A 1 229 ? 29.781 62.188 9.75 1 90.12 229 LEU A N 1
ATOM 1848 C CA . LEU A 1 229 ? 28.797 61.438 10.531 1 90.12 229 LEU A CA 1
ATOM 1849 C C . LEU A 1 229 ? 27.688 60.875 9.633 1 90.12 229 LEU A C 1
ATOM 1851 O O . LEU A 1 229 ? 27.297 59.719 9.773 1 90.12 229 LEU A O 1
ATOM 1855 N N . ARG A 1 230 ? 27.172 61.656 8.711 1 92.12 230 ARG A N 1
ATOM 1856 C CA . ARG A 1 230 ? 26.109 61.25 7.793 1 92.12 230 ARG A CA 1
ATOM 1857 C C . ARG A 1 230 ? 26.594 60.125 6.867 1 92.12 230 ARG A C 1
ATOM 1859 O O . ARG A 1 230 ? 25.812 59.219 6.527 1 92.12 230 ARG A O 1
ATOM 1866 N N . SER A 1 231 ? 27.828 60.25 6.488 1 91.62 231 SER A N 1
ATOM 1867 C CA . SER A 1 231 ? 28.375 59.188 5.633 1 91.62 231 SER A CA 1
ATOM 1868 C C . SER A 1 231 ? 28.453 57.844 6.367 1 91.62 231 SER A C 1
ATOM 1870 O O . SER A 1 231 ? 28.156 56.812 5.797 1 91.62 231 SER A O 1
ATOM 1872 N N . ARG A 1 232 ? 28.797 57.938 7.586 1 91.75 232 ARG A N 1
ATOM 1873 C CA . ARG A 1 232 ? 28.875 56.719 8.398 1 91.75 232 ARG A CA 1
ATOM 1874 C C . ARG A 1 232 ? 27.484 56.125 8.648 1 91.75 232 ARG A C 1
ATOM 1876 O O . ARG A 1 232 ? 27.297 54.906 8.641 1 91.75 232 ARG A O 1
ATOM 1883 N N . ILE A 1 233 ? 26.594 57.031 8.945 1 93.19 233 ILE A N 1
ATOM 1884 C CA . ILE A 1 233 ? 25.219 56.625 9.18 1 93.19 233 ILE A CA 1
ATOM 1885 C C . ILE A 1 233 ? 24.641 56 7.914 1 93.19 233 ILE A C 1
ATOM 1887 O O . ILE A 1 233 ? 23.922 55 7.977 1 93.19 233 ILE A O 1
ATOM 1891 N N . ASP A 1 234 ? 24.922 56.562 6.773 1 93.5 234 ASP A N 1
ATOM 1892 C CA . ASP A 1 234 ? 24.469 56 5.504 1 93.5 234 ASP A CA 1
ATOM 1893 C C . ASP A 1 234 ? 25.031 54.594 5.281 1 93.5 234 ASP A C 1
ATOM 1895 O O . ASP A 1 234 ? 24.328 53.719 4.773 1 93.5 234 ASP A O 1
ATOM 1899 N N . ALA A 1 235 ? 26.266 54.438 5.645 1 93.31 235 ALA A N 1
ATOM 1900 C CA . ALA A 1 235 ? 26.891 53.125 5.531 1 93.31 235 ALA A CA 1
ATOM 1901 C C . ALA A 1 235 ? 26.172 52.094 6.414 1 93.31 235 ALA A C 1
ATOM 1903 O O . ALA A 1 235 ? 26.016 50.938 6.023 1 93.31 235 ALA A O 1
ATOM 1904 N N . TYR A 1 236 ? 25.812 52.562 7.578 1 93.5 236 TYR A N 1
ATOM 1905 C CA . TYR A 1 236 ? 25.047 51.719 8.5 1 93.5 236 TYR A CA 1
ATOM 1906 C C . TYR A 1 236 ? 23.734 51.281 7.871 1 93.5 236 TYR A C 1
ATOM 1908 O O . TYR A 1 236 ? 23.375 50.125 7.922 1 93.5 236 TYR A O 1
ATOM 1916 N N . HIS A 1 237 ? 23.031 52.156 7.27 1 94.5 237 HIS A N 1
ATOM 1917 C CA . HIS A 1 237 ? 21.75 51.844 6.645 1 94.5 237 HIS A CA 1
ATOM 1918 C C . HIS A 1 237 ? 21.938 51 5.395 1 94.5 237 HIS A C 1
ATOM 1920 O O . HIS A 1 237 ? 21.062 50.188 5.062 1 94.5 237 HIS A O 1
ATOM 1926 N N . LEU A 1 238 ? 23.031 51.188 4.73 1 95.12 238 LEU A N 1
ATOM 1927 C CA . LEU A 1 238 ? 23.328 50.375 3.568 1 95.12 238 LEU A CA 1
ATOM 1928 C C . LEU A 1 238 ? 23.531 48.906 3.975 1 95.12 238 LEU A C 1
ATOM 1930 O O . LEU A 1 238 ? 23.172 48 3.229 1 95.12 238 LEU A O 1
ATOM 1934 N N . GLU A 1 239 ? 24.094 48.75 5.129 1 95.88 239 GLU A N 1
ATOM 1935 C CA . GLU A 1 239 ? 24.25 47.406 5.648 1 95.88 239 GLU A CA 1
ATOM 1936 C C . GLU A 1 239 ? 22.891 46.75 5.934 1 95.88 239 GLU A C 1
ATOM 1938 O O . GLU A 1 239 ? 22.688 45.562 5.66 1 95.88 239 GLU A O 1
ATOM 1943 N N . ILE A 1 240 ? 22.031 47.5 6.48 1 95.38 240 ILE A N 1
ATOM 1944 C CA . ILE A 1 240 ? 20.672 47.031 6.738 1 95.38 240 ILE A CA 1
ATOM 1945 C C . ILE A 1 240 ? 20 46.656 5.422 1 95.38 240 ILE A C 1
ATOM 1947 O O . ILE A 1 240 ? 19.344 45.594 5.332 1 95.38 240 ILE A O 1
ATOM 1951 N N . PHE A 1 241 ? 20.172 47.438 4.422 1 95.75 241 PHE A N 1
ATOM 1952 C CA . PHE A 1 241 ? 19.609 47.188 3.102 1 95.75 241 PHE A CA 1
ATOM 1953 C C . PHE A 1 241 ? 20.125 45.875 2.533 1 95.75 241 PHE A C 1
ATOM 1955 O O . PHE A 1 241 ? 19.344 45.062 2.004 1 95.75 241 PHE A O 1
ATOM 1962 N N . GLN A 1 242 ? 21.422 45.656 2.678 1 97 242 GLN A N 1
ATOM 1963 C CA . GLN A 1 242 ? 22.016 44.438 2.152 1 97 242 GLN A CA 1
ATOM 1964 C C . GLN A 1 242 ? 21.469 43.219 2.869 1 97 242 GLN A C 1
ATOM 1966 O O . GLN A 1 242 ? 21.203 42.188 2.236 1 97 242 GLN A O 1
ATOM 1971 N N . LYS A 1 243 ? 21.391 43.375 4.121 1 96.88 243 LYS A N 1
ATOM 1972 C CA . LYS A 1 243 ? 20.812 42.281 4.898 1 96.88 243 LYS A CA 1
ATOM 1973 C C . LYS A 1 243 ? 19.375 42 4.477 1 96.88 243 LYS A C 1
ATOM 1975 O O . LYS A 1 243 ? 19 40.844 4.289 1 96.88 243 LYS A O 1
ATOM 1980 N N . THR A 1 244 ? 18.594 43 4.328 1 97.12 244 THR A N 1
ATOM 1981 C CA . THR A 1 244 ? 17.203 42.875 3.916 1 97.12 244 THR A CA 1
ATOM 1982 C C . THR A 1 244 ? 17.109 42.281 2.514 1 97.12 244 THR A C 1
ATOM 1984 O O . THR A 1 244 ? 16.266 41.406 2.248 1 97.12 244 THR A O 1
ATOM 1987 N N . GLN A 1 245 ? 17.984 42.688 1.673 1 96.69 245 GLN A N 1
ATOM 1988 C CA . GLN A 1 245 ? 18.031 42.156 0.312 1 96.69 245 GLN A CA 1
ATOM 1989 C C . GLN A 1 245 ? 18.328 40.656 0.31 1 96.69 245 GLN A C 1
ATOM 1991 O O . GLN A 1 245 ? 17.656 39.906 -0.397 1 96.69 245 GLN A O 1
ATOM 1996 N N . THR A 1 246 ? 19.281 40.281 1.139 1 97.38 246 THR A N 1
ATOM 1997 C CA . THR A 1 246 ? 19.641 38.875 1.237 1 97.38 246 THR A CA 1
ATOM 1998 C C . THR A 1 246 ? 18.484 38.031 1.76 1 97.38 246 THR A C 1
ATOM 2000 O O . THR A 1 246 ? 18.141 37 1.192 1 97.38 246 THR A O 1
ATOM 2003 N N . GLU A 1 247 ? 17.844 38.531 2.787 1 96.56 247 GLU A N 1
ATOM 2004 C CA . GLU A 1 247 ? 16.719 37.812 3.387 1 96.56 247 GLU A CA 1
ATOM 2005 C C . GLU A 1 247 ? 15.531 37.75 2.426 1 96.56 247 GLU A C 1
ATOM 2007 O O . GLU A 1 247 ? 14.805 36.75 2.387 1 96.56 247 GLU A O 1
ATOM 2012 N N . THR A 1 248 ? 15.312 38.781 1.645 1 97.06 248 THR A N 1
ATOM 2013 C CA . THR A 1 248 ? 14.25 38.812 0.648 1 97.06 248 THR A CA 1
ATOM 2014 C C . THR A 1 248 ? 14.492 37.75 -0.433 1 97.06 248 THR A C 1
ATOM 2016 O O . THR A 1 248 ? 13.562 37.062 -0.853 1 97.06 248 THR A O 1
ATOM 2019 N N . THR A 1 249 ? 15.711 37.656 -0.785 1 97.19 249 THR A N 1
ATOM 2020 C CA . THR A 1 249 ? 16.078 36.719 -1.819 1 97.19 249 THR A CA 1
ATOM 2021 C C . THR A 1 249 ? 15.852 35.281 -1.327 1 97.19 249 THR A C 1
ATOM 2023 O O . THR A 1 249 ? 15.367 34.438 -2.074 1 97.19 249 THR A O 1
ATOM 2026 N N . LYS A 1 250 ? 16.203 35 -0.129 1 96.88 250 LYS A N 1
ATOM 2027 C CA . LYS A 1 250 ? 15.984 33.656 0.451 1 96.88 250 LYS A CA 1
ATOM 2028 C C . LYS A 1 250 ? 14.5 33.312 0.444 1 96.88 250 LYS A C 1
ATOM 2030 O O . LYS A 1 250 ? 14.133 32.219 0.049 1 96.88 250 LYS A O 1
ATOM 2035 N N . ARG A 1 251 ? 13.664 34.25 0.81 1 97.19 251 ARG A N 1
ATOM 2036 C CA . ARG A 1 251 ? 12.227 34 0.919 1 97.19 251 ARG A CA 1
ATOM 2037 C C . ARG A 1 251 ? 11.578 33.938 -0.458 1 97.19 251 ARG A C 1
ATOM 2039 O O . ARG A 1 251 ? 10.57 33.25 -0.648 1 97.19 251 ARG A O 1
ATOM 2046 N N . TRP A 1 252 ? 12.156 34.594 -1.422 1 97.06 252 TRP A N 1
ATOM 2047 C CA . TRP A 1 252 ? 11.625 34.594 -2.779 1 97.06 252 TRP A CA 1
ATOM 2048 C C . TRP A 1 252 ? 11.602 33.188 -3.355 1 97.06 252 TRP A C 1
ATOM 2050 O O . TRP A 1 252 ? 10.711 32.844 -4.133 1 97.06 252 TRP A O 1
ATOM 2060 N N . THR A 1 253 ? 12.531 32.406 -2.865 1 97.31 253 THR A N 1
ATOM 2061 C CA . THR A 1 253 ? 12.609 31.016 -3.295 1 97.31 253 THR A CA 1
ATOM 2062 C C . THR A 1 253 ? 11.281 30.297 -3.039 1 97.31 253 THR A C 1
ATOM 2064 O O . THR A 1 253 ? 10.859 29.453 -3.84 1 97.31 253 THR A O 1
ATOM 2067 N N . TYR A 1 254 ? 10.641 30.656 -2.037 1 97.81 254 TYR A N 1
ATOM 2068 C CA . TYR A 1 254 ? 9.383 30.031 -1.659 1 97.81 254 TYR A CA 1
ATOM 2069 C C . TYR A 1 254 ? 8.195 30.859 -2.143 1 97.81 254 TYR A C 1
ATOM 2071 O O . TYR A 1 254 ? 7.211 30.312 -2.641 1 97.81 254 TYR A O 1
ATOM 2079 N N . GLU A 1 255 ? 8.328 32.188 -2.082 1 97.62 255 GLU A N 1
ATOM 2080 C CA . GLU A 1 255 ? 7.234 33.094 -2.418 1 97.62 255 GLU A CA 1
ATOM 2081 C C . GLU A 1 255 ? 6.867 33 -3.896 1 97.62 255 GLU A C 1
ATOM 2083 O O . GLU A 1 255 ? 5.695 33.094 -4.258 1 97.62 255 GLU A O 1
ATOM 2088 N N . GLN A 1 256 ? 7.836 32.719 -4.684 1 96.31 256 GLN A N 1
ATOM 2089 C CA . GLN A 1 256 ? 7.594 32.656 -6.121 1 96.31 256 GLN A CA 1
ATOM 2090 C C . GLN A 1 256 ? 6.789 31.406 -6.488 1 96.31 256 GLN A C 1
ATOM 2092 O O . GLN A 1 256 ? 6.16 31.359 -7.551 1 96.31 256 GLN A O 1
ATOM 2097 N N . GLU A 1 257 ? 6.77 30.391 -5.586 1 96.75 257 GLU A N 1
ATOM 2098 C CA . GLU A 1 257 ? 6.082 29.141 -5.855 1 96.75 257 GLU A CA 1
ATOM 2099 C C . GLU A 1 257 ? 4.652 29.156 -5.324 1 96.75 257 GLU A C 1
ATOM 2101 O O . GLU A 1 257 ? 3.887 28.219 -5.535 1 96.75 257 GLU A O 1
ATOM 2106 N N . ILE A 1 258 ? 4.332 30.281 -4.684 1 96.62 258 ILE A N 1
ATOM 2107 C CA . ILE A 1 258 ? 2.967 30.422 -4.195 1 96.62 258 ILE A CA 1
ATOM 2108 C C . ILE A 1 258 ? 2.074 30.953 -5.312 1 96.62 258 ILE A C 1
ATOM 2110 O O . ILE A 1 258 ? 2.17 32.125 -5.688 1 96.62 258 ILE A O 1
ATOM 2114 N N . LYS A 1 259 ? 1.232 30.156 -5.84 1 95.06 259 LYS A N 1
ATOM 2115 C CA . LYS A 1 259 ? 0.376 30.531 -6.965 1 95.06 259 LYS A CA 1
ATOM 2116 C C . LYS A 1 259 ? -0.945 31.109 -6.477 1 95.06 259 LYS A C 1
ATOM 2118 O O . LYS A 1 259 ? -1.459 32.062 -7.059 1 95.06 259 LYS A O 1
ATOM 2123 N N . ARG A 1 260 ? -1.472 30.547 -5.355 1 93.31 260 ARG A N 1
ATOM 2124 C CA . ARG A 1 260 ? -2.725 31.031 -4.785 1 93.31 260 ARG A CA 1
ATOM 2125 C C . ARG A 1 260 ? -2.531 31.484 -3.34 1 93.31 260 ARG A C 1
ATOM 2127 O O . ARG A 1 260 ? -2.652 30.672 -2.41 1 93.31 260 ARG A O 1
ATOM 2134 N N . PRO A 1 261 ? -2.393 32.719 -3.133 1 91.75 261 PRO A N 1
ATOM 2135 C CA . PRO A 1 261 ? -2.123 33.219 -1.783 1 91.75 261 PRO A CA 1
ATOM 2136 C C . PRO A 1 261 ? -3.398 33.531 -1.003 1 91.75 261 PRO A C 1
ATOM 2138 O O . PRO A 1 261 ? -3.348 34.219 0.016 1 91.75 261 PRO A O 1
ATOM 2141 N N . TYR A 1 262 ? -4.543 33.094 -1.478 1 93.06 262 TYR A N 1
ATOM 2142 C CA . TYR A 1 262 ? -5.824 33.344 -0.824 1 93.06 262 TYR A CA 1
ATOM 2143 C C . TYR A 1 262 ? -6.605 32.031 -0.672 1 93.06 262 TYR A C 1
ATOM 2145 O O . TYR A 1 262 ? -6.254 31.031 -1.274 1 93.06 262 TYR A O 1
ATOM 2153 N N . PHE A 1 263 ? -7.594 32.125 0.104 1 95.12 263 PHE A N 1
ATOM 2154 C CA . PHE A 1 263 ? -8.383 30.922 0.368 1 95.12 263 PHE A CA 1
ATOM 2155 C C . PHE A 1 263 ? -9.312 30.609 -0.8 1 95.12 263 PHE A C 1
ATOM 2157 O O . PHE A 1 263 ? -9.898 31.516 -1.39 1 95.12 263 PHE A O 1
ATOM 2164 N N . HIS A 1 264 ? -9.383 29.391 -1.103 1 92.81 264 HIS A N 1
ATOM 2165 C CA . HIS A 1 264 ? -10.391 28.812 -1.991 1 92.81 264 HIS A CA 1
ATOM 2166 C C . HIS A 1 264 ? -10.781 27.406 -1.551 1 92.81 264 HIS A C 1
ATOM 2168 O O . HIS A 1 264 ? -9.984 26.703 -0.92 1 92.81 264 HIS A O 1
ATOM 2174 N N . VAL A 1 265 ? -11.969 27.078 -1.853 1 90.81 265 VAL A N 1
ATOM 2175 C CA . VAL A 1 265 ? -12.508 25.812 -1.394 1 90.81 265 VAL A CA 1
ATOM 2176 C C . VAL A 1 265 ? -11.82 24.656 -2.123 1 90.81 265 VAL A C 1
ATOM 2178 O O . VAL A 1 265 ? -11.781 23.531 -1.621 1 90.81 265 VAL A O 1
ATOM 2181 N N . THR A 1 266 ? -11.25 25.016 -3.223 1 91 266 THR A N 1
ATOM 2182 C CA . THR A 1 266 ? -10.547 23.984 -3.975 1 91 266 THR A CA 1
ATOM 2183 C C . THR A 1 266 ? -9.195 23.688 -3.34 1 91 266 THR A C 1
ATOM 2185 O O . THR A 1 266 ? -8.477 24.594 -2.926 1 91 266 THR A O 1
ATOM 2188 N N . GLU A 1 267 ? -8.852 22.453 -3.375 1 88.56 267 GLU A N 1
ATOM 2189 C CA . GLU A 1 267 ? -7.621 22 -2.738 1 88.56 267 GLU A CA 1
ATOM 2190 C C . GLU A 1 267 ? -6.395 22.469 -3.516 1 88.56 267 GLU A C 1
ATOM 2192 O O . GLU A 1 267 ? -6.449 22.625 -4.738 1 88.56 267 GLU A O 1
ATOM 2197 N N . LEU A 1 268 ? -5.34 22.672 -2.742 1 93.88 268 LEU A N 1
ATOM 2198 C CA . LEU A 1 268 ? -4.066 23 -3.371 1 93.88 268 LEU A CA 1
ATOM 2199 C C . LEU A 1 268 ? -3.4 21.75 -3.947 1 93.88 268 LEU A C 1
ATOM 2201 O O . LEU A 1 268 ? -3.643 20.641 -3.475 1 93.88 268 LEU A O 1
ATOM 2205 N N . ASP A 1 269 ? -2.641 21.953 -4.961 1 94.38 269 ASP A N 1
ATOM 2206 C CA . ASP A 1 269 ? -1.896 20.828 -5.512 1 94.38 269 ASP A CA 1
ATOM 2207 C C . ASP A 1 269 ? -0.746 20.422 -4.59 1 94.38 269 ASP A C 1
ATOM 2209 O O . ASP A 1 269 ? -0.366 21.188 -3.697 1 94.38 269 ASP A O 1
ATOM 2213 N N . GLU A 1 270 ? -0.244 19.344 -4.848 1 94.81 270 GLU A N 1
ATOM 2214 C CA . GLU A 1 270 ? 0.785 18.766 -3.988 1 94.81 270 GLU A CA 1
ATOM 2215 C C . GLU A 1 270 ? 2.049 19.609 -3.99 1 94.81 270 GLU A C 1
ATOM 2217 O O . GLU A 1 270 ? 2.74 19.719 -2.973 1 94.81 270 GLU A O 1
ATOM 2222 N N . ALA A 1 271 ? 2.355 20.156 -5.105 1 95.94 271 ALA A N 1
ATOM 2223 C CA . ALA A 1 271 ? 3.564 20.969 -5.223 1 95.94 271 ALA A CA 1
ATOM 2224 C C . ALA A 1 271 ? 3.488 22.203 -4.32 1 95.94 271 ALA A C 1
ATOM 2226 O O . ALA A 1 271 ? 4.465 22.547 -3.654 1 95.94 271 ALA A O 1
ATOM 2227 N N . GLN A 1 272 ? 2.404 22.859 -4.234 1 96.88 272 GLN A N 1
ATOM 2228 C CA . GLN A 1 272 ? 2.232 24.031 -3.385 1 96.88 272 GLN A CA 1
ATOM 2229 C C . GLN A 1 272 ? 2.244 23.641 -1.908 1 96.88 272 GLN A C 1
ATOM 2231 O O . GLN A 1 272 ? 2.795 24.375 -1.077 1 96.88 272 GLN A O 1
ATOM 2236 N N . LEU A 1 273 ? 1.627 22.531 -1.639 1 97.12 273 LEU A N 1
ATOM 2237 C CA . LEU A 1 273 ? 1.655 22.047 -0.262 1 97.12 273 LEU A CA 1
ATOM 2238 C C . LEU A 1 273 ? 3.086 21.766 0.187 1 97.12 273 LEU A C 1
ATOM 2240 O O . LEU A 1 273 ? 3.475 22.125 1.299 1 97.12 273 LEU A O 1
ATOM 2244 N N . ALA A 1 274 ? 3.787 21.141 -0.684 1 97.06 274 ALA A N 1
ATOM 2245 C CA . ALA A 1 274 ? 5.188 20.859 -0.392 1 97.06 274 ALA A CA 1
ATOM 2246 C C . ALA A 1 274 ? 5.988 22.141 -0.219 1 97.06 274 ALA A C 1
ATOM 2248 O O . ALA A 1 274 ? 6.867 22.234 0.643 1 97.06 274 ALA A O 1
ATOM 2249 N N . ASN A 1 275 ? 5.703 23.125 -0.998 1 97.94 275 ASN A N 1
ATOM 2250 C CA . ASN A 1 275 ? 6.379 24.422 -0.896 1 97.94 275 ASN A CA 1
ATOM 2251 C C . ASN A 1 275 ? 6.121 25.078 0.452 1 97.94 275 ASN A C 1
ATOM 2253 O O . ASN A 1 275 ? 7.047 25.578 1.09 1 97.94 275 ASN A O 1
ATOM 2257 N N . TRP A 1 276 ? 4.867 25.078 0.905 1 97.94 276 TRP A N 1
ATOM 2258 C CA . TRP A 1 276 ? 4.531 25.656 2.205 1 97.94 276 TRP A CA 1
ATOM 2259 C C . TRP A 1 276 ? 5.273 24.938 3.326 1 97.94 276 TRP A C 1
ATOM 2261 O O . TRP A 1 276 ? 5.781 25.562 4.254 1 97.94 276 TRP A O 1
ATOM 2271 N N . ALA A 1 277 ? 5.305 23.672 3.207 1 97.19 277 ALA A N 1
ATOM 2272 C CA . ALA A 1 277 ? 6.012 22.891 4.219 1 97.19 277 ALA A CA 1
ATOM 2273 C C . ALA A 1 277 ? 7.484 23.281 4.281 1 97.19 277 ALA A C 1
ATOM 2275 O O . ALA A 1 277 ? 8.031 23.5 5.367 1 97.19 277 ALA A O 1
ATOM 2276 N N . LYS A 1 278 ? 8.109 23.406 3.162 1 97.44 278 LYS A N 1
ATOM 2277 C CA . LYS A 1 278 ? 9.516 23.797 3.094 1 97.44 278 LYS A CA 1
ATOM 2278 C C . LYS A 1 278 ? 9.719 25.219 3.609 1 97.44 278 LYS A C 1
ATOM 2280 O O . LYS A 1 278 ? 10.719 25.5 4.27 1 97.44 278 LYS A O 1
ATOM 2285 N N . TYR A 1 279 ? 8.836 26.031 3.23 1 97.75 279 TYR A N 1
ATOM 2286 C CA . TYR A 1 279 ? 8.906 27.422 3.678 1 97.75 279 TYR A CA 1
ATOM 2287 C C . TYR A 1 279 ? 8.828 27.516 5.195 1 97.75 279 TYR A C 1
ATOM 2289 O O . TYR A 1 279 ? 9.602 28.234 5.824 1 97.75 279 TYR A O 1
ATOM 2297 N N . LEU A 1 280 ? 7.965 26.719 5.805 1 97.62 280 LEU A N 1
ATOM 2298 C CA . LEU A 1 280 ? 7.828 26.688 7.258 1 97.62 280 LEU A CA 1
ATOM 2299 C C . LEU A 1 280 ? 9.086 26.141 7.91 1 97.62 280 LEU A C 1
ATOM 2301 O O . LEU A 1 280 ? 9.523 26.641 8.953 1 97.62 280 LEU A O 1
ATOM 2305 N N . ASP A 1 281 ? 9.656 25.141 7.277 1 96.19 281 ASP A N 1
ATOM 2306 C CA . ASP A 1 281 ? 10.938 24.625 7.766 1 96.19 281 ASP A CA 1
ATOM 2307 C C . ASP A 1 281 ? 11.984 25.734 7.824 1 96.19 281 ASP A C 1
ATOM 2309 O O . ASP A 1 281 ? 12.719 25.844 8.812 1 96.19 281 ASP A O 1
ATOM 2313 N N . PHE A 1 282 ? 12.062 26.516 6.855 1 97 282 PHE A N 1
ATOM 2314 C CA . PHE A 1 282 ? 13.031 27.594 6.742 1 97 282 PHE A CA 1
ATOM 2315 C C . PHE A 1 282 ? 12.812 28.641 7.832 1 97 282 PHE A C 1
ATOM 2317 O O . PHE A 1 282 ? 13.758 29 8.547 1 97 282 PHE A O 1
ATOM 2324 N N . GLU A 1 283 ? 11.492 29.094 7.992 1 96.81 283 GLU A N 1
ATOM 2325 C CA . GLU A 1 283 ? 11.203 30.141 8.961 1 96.81 283 GLU A CA 1
ATOM 2326 C C . GLU A 1 283 ? 11.391 29.641 10.391 1 96.81 283 GLU A C 1
ATOM 2328 O O . GLU A 1 283 ? 11.805 30.406 11.266 1 96.81 283 GLU A O 1
ATOM 2333 N N . GLU A 1 284 ? 11.109 28.391 10.633 1 94.69 284 GLU A N 1
ATOM 2334 C CA . GLU A 1 284 ? 11.336 27.812 11.961 1 94.69 284 GLU A CA 1
ATOM 2335 C C . GLU A 1 284 ? 12.82 27.797 12.305 1 94.69 284 GLU A C 1
ATOM 2337 O O . GLU A 1 284 ? 13.195 27.984 13.461 1 94.69 284 GLU A O 1
ATOM 2342 N N . SER A 1 285 ? 13.641 27.656 11.32 1 93.31 285 SER A N 1
ATOM 2343 C CA . SER A 1 285 ? 15.078 27.531 11.539 1 93.31 285 SER A CA 1
ATOM 2344 C C . SER A 1 285 ? 15.742 28.906 11.586 1 93.31 285 SER A C 1
ATOM 2346 O O . SER A 1 285 ? 16.625 29.141 12.422 1 93.31 285 SER A O 1
ATOM 2348 N N . GLU A 1 286 ? 15.195 29.844 10.727 1 88.62 286 GLU A N 1
ATOM 2349 C CA . GLU A 1 286 ? 15.93 31.094 10.531 1 88.62 286 GLU A CA 1
ATOM 2350 C C . GLU A 1 286 ? 15.141 32.281 11.062 1 88.62 286 GLU A C 1
ATOM 2352 O O . GLU A 1 286 ? 15.727 33.312 11.453 1 88.62 286 GLU A O 1
ATOM 2357 N N . GLY A 1 287 ? 13.836 32.375 10.922 1 72.69 287 GLY A N 1
ATOM 2358 C CA . GLY A 1 287 ? 13.023 33.594 11.023 1 72.69 287 GLY A CA 1
ATOM 2359 C C . GLY A 1 287 ? 12.719 33.969 12.453 1 72.69 287 GLY A C 1
ATOM 2360 O O . GLY A 1 287 ? 12.312 35.125 12.711 1 72.69 287 GLY A O 1
ATOM 2361 N N . GLY A 1 288 ? 12.906 33.156 13.492 1 87.38 288 GLY A N 1
ATOM 2362 C CA . GLY A 1 288 ? 12.477 33.438 14.852 1 87.38 288 GLY A CA 1
ATOM 2363 C C . GLY A 1 288 ? 11 33.188 15.086 1 87.38 288 GLY A C 1
ATOM 2364 O O . GLY A 1 288 ? 10.297 32.75 14.164 1 87.38 288 GLY A O 1
ATOM 2365 N N . PHE A 1 289 ? 10.406 33.594 16.219 1 94.25 289 PHE A N 1
ATOM 2366 C CA . PHE A 1 289 ? 9.062 33.219 16.656 1 94.25 289 PHE A CA 1
ATOM 2367 C C . PHE A 1 289 ? 8.008 33.969 15.859 1 94.25 289 PHE A C 1
ATOM 2369 O O . PHE A 1 289 ? 7.086 33.375 15.305 1 94.25 289 PHE A O 1
ATOM 2376 N N . ASP A 1 290 ? 8.18 35.281 15.711 1 94.31 290 ASP A N 1
ATOM 2377 C CA . ASP A 1 290 ? 7.156 36.125 15.102 1 94.31 290 ASP A CA 1
ATOM 2378 C C . ASP A 1 290 ? 6.992 35.812 13.617 1 94.31 290 ASP A C 1
ATOM 2380 O O . ASP A 1 290 ? 5.871 35.688 13.117 1 94.31 290 ASP A O 1
ATOM 2384 N N . ARG A 1 291 ? 8.047 35.656 12.969 1 95.38 291 ARG A N 1
ATOM 2385 C CA . ARG A 1 291 ? 8 35.375 11.539 1 95.38 291 ARG A CA 1
ATOM 2386 C C . ARG A 1 291 ? 7.426 33.969 11.273 1 95.38 291 ARG A C 1
ATOM 2388 O O . ARG A 1 291 ? 6.641 33.781 10.336 1 95.38 291 ARG A O 1
ATOM 2395 N N . ALA A 1 292 ? 7.887 33 12.125 1 96.56 292 ALA A N 1
ATOM 2396 C CA . ALA A 1 292 ? 7.359 31.656 11.969 1 96.56 292 ALA A CA 1
ATOM 2397 C C . ALA A 1 292 ? 5.855 31.625 12.227 1 96.56 292 ALA A C 1
ATOM 2399 O O . ALA A 1 292 ? 5.094 31.062 11.43 1 96.56 292 ALA A O 1
ATOM 2400 N N . ALA A 1 293 ? 5.418 32.281 13.312 1 96.56 293 ALA A N 1
ATOM 2401 C CA . ALA A 1 293 ? 3.996 32.312 13.633 1 96.56 293 ALA A CA 1
ATOM 2402 C C . ALA A 1 293 ? 3.199 33 12.531 1 96.56 293 ALA A C 1
ATOM 2404 O O . ALA A 1 293 ? 2.115 32.562 12.164 1 96.56 293 ALA A O 1
ATOM 2405 N N . PHE A 1 294 ? 3.771 34.031 12.016 1 96.69 294 PHE A N 1
ATOM 2406 C CA . PHE A 1 294 ? 3.111 34.781 10.953 1 96.69 294 PHE A CA 1
ATOM 2407 C C . PHE A 1 294 ? 2.953 33.906 9.711 1 96.69 294 PHE A C 1
ATOM 2409 O O . PHE A 1 294 ? 1.885 33.875 9.094 1 96.69 294 PHE A O 1
ATOM 2416 N N . LEU A 1 295 ? 4.031 33.25 9.398 1 97.62 295 LEU A N 1
ATOM 2417 C CA . LEU A 1 295 ? 3.965 32.406 8.203 1 97.62 295 LEU A CA 1
ATOM 2418 C C . LEU A 1 295 ? 2.945 31.297 8.375 1 97.62 295 LEU A C 1
ATOM 2420 O O . LEU A 1 295 ? 2.248 30.938 7.422 1 97.62 295 LEU A O 1
ATOM 2424 N N . TYR A 1 296 ? 2.881 30.719 9.578 1 97.62 296 TYR A N 1
ATOM 2425 C CA . TYR A 1 296 ? 1.863 29.703 9.844 1 97.62 296 TYR A CA 1
ATOM 2426 C C . TYR A 1 296 ? 0.466 30.25 9.578 1 97.62 296 TYR A C 1
ATOM 2428 O O . TYR A 1 296 ? -0.346 29.609 8.914 1 97.62 296 TYR A O 1
ATOM 2436 N N . GLU A 1 297 ? 0.231 31.406 10.07 1 96.81 297 GLU A N 1
ATOM 2437 C CA . GLU A 1 297 ? -1.08 32.031 9.898 1 96.81 297 GLU A CA 1
ATOM 2438 C C . GLU A 1 297 ? -1.38 32.281 8.422 1 96.81 297 GLU A C 1
ATOM 2440 O O . GLU A 1 297 ? -2.506 32.062 7.969 1 96.81 297 GLU A O 1
ATOM 2445 N N . ARG A 1 298 ? -0.39 32.688 7.738 1 96.5 298 ARG A N 1
ATOM 2446 C CA . ARG A 1 298 ? -0.549 32.875 6.301 1 96.5 298 ARG A CA 1
ATOM 2447 C C . ARG A 1 298 ? -0.818 31.562 5.582 1 96.5 298 ARG A C 1
ATOM 2449 O O . ARG A 1 298 ? -1.695 31.484 4.723 1 96.5 298 ARG A O 1
ATOM 2456 N N . CYS A 1 299 ? -0.032 30.578 5.938 1 97.44 299 CYS A N 1
ATOM 2457 C CA . CYS A 1 299 ? -0.168 29.25 5.355 1 97.44 299 CYS A CA 1
ATOM 2458 C C . CYS A 1 299 ? -1.574 28.703 5.566 1 97.44 299 CYS A C 1
ATOM 2460 O O . CYS A 1 299 ? -2.172 28.141 4.648 1 97.44 299 CYS A O 1
ATOM 2462 N N . LEU A 1 300 ? -2.143 28.953 6.691 1 96.75 300 LEU A N 1
ATOM 2463 C CA . LEU A 1 300 ? -3.41 28.359 7.086 1 96.75 300 LEU A CA 1
ATOM 2464 C C . LEU A 1 300 ? -4.578 29.047 6.391 1 96.75 300 LEU A C 1
ATOM 2466 O O . LEU A 1 300 ? -5.695 28.516 6.379 1 96.75 300 LEU A O 1
ATOM 2470 N N . VAL A 1 301 ? -4.32 30.188 5.812 1 95.56 301 VAL A N 1
ATOM 2471 C CA . VAL A 1 301 ? -5.355 30.812 5 1 95.56 301 VAL A CA 1
ATOM 2472 C C . VAL A 1 301 ? -5.578 29.984 3.73 1 95.56 301 VAL A C 1
ATOM 2474 O O . VAL A 1 301 ? -6.719 29.672 3.383 1 95.56 301 VAL A O 1
ATOM 2477 N N . THR A 1 302 ? -4.527 29.562 3.15 1 95.19 302 THR A N 1
ATOM 2478 C CA . THR A 1 302 ? -4.621 28.797 1.91 1 95.19 302 THR A CA 1
ATOM 2479 C C . THR A 1 302 ? -4.855 27.312 2.197 1 95.19 302 THR A C 1
ATOM 2481 O O . THR A 1 302 ? -5.465 26.609 1.393 1 95.19 302 THR A O 1
ATOM 2484 N N . CYS A 1 303 ? -4.398 26.875 3.35 1 96.25 303 CYS A N 1
ATOM 2485 C CA . CYS A 1 303 ? -4.453 25.453 3.68 1 96.25 303 CYS A CA 1
ATOM 2486 C C . CYS A 1 303 ? -5.395 25.203 4.852 1 96.25 303 CYS A C 1
ATOM 2488 O O . CYS A 1 303 ? -5.145 24.328 5.68 1 96.25 303 CYS A O 1
ATOM 2490 N N . ALA A 1 304 ? -6.391 25.922 4.934 1 95.38 304 ALA A N 1
ATOM 2491 C CA . ALA A 1 304 ? -7.281 25.906 6.09 1 95.38 304 ALA A CA 1
ATOM 2492 C C . ALA A 1 304 ? -7.91 24.531 6.297 1 95.38 304 ALA A C 1
ATOM 2494 O O . ALA A 1 304 ? -8.18 24.141 7.43 1 95.38 304 ALA A O 1
ATOM 2495 N N . TYR A 1 305 ? -8.086 23.781 5.273 1 93.81 305 TYR A N 1
ATOM 2496 C CA . TYR A 1 305 ? -8.789 22.5 5.371 1 93.81 305 TYR A CA 1
ATOM 2497 C C . TYR A 1 305 ? -7.805 21.359 5.59 1 93.81 305 TYR A C 1
ATOM 2499 O O . TYR A 1 305 ? -8.211 20.219 5.836 1 93.81 305 TYR A O 1
ATOM 2507 N N . GLU A 1 306 ? -6.539 21.672 5.512 1 94 306 GLU A N 1
ATOM 2508 C CA . GLU A 1 306 ? -5.5 20.656 5.684 1 94 306 GLU A CA 1
ATOM 2509 C C . GLU A 1 306 ? -5.137 20.484 7.156 1 94 306 GLU A C 1
ATOM 2511 O O . GLU A 1 306 ? -4.453 21.344 7.734 1 94 306 GLU A O 1
ATOM 2516 N N . ASP A 1 307 ? -5.504 19.344 7.656 1 94.75 307 ASP A N 1
ATOM 2517 C CA . ASP A 1 307 ? -5.27 19.141 9.086 1 94.75 307 ASP A CA 1
ATOM 2518 C C . ASP A 1 307 ? -3.777 19.031 9.383 1 94.75 307 ASP A C 1
ATOM 2520 O O . ASP A 1 307 ? -3.328 19.391 10.469 1 94.75 307 ASP A O 1
ATOM 2524 N N . ALA A 1 308 ? -2.973 18.672 8.445 1 94.69 308 ALA A N 1
ATOM 2525 C CA . ALA A 1 308 ? -1.544 18.453 8.648 1 94.69 308 ALA A CA 1
ATOM 2526 C C . ALA A 1 308 ? -0.845 19.734 9.078 1 94.69 308 ALA A C 1
ATOM 2528 O O . ALA A 1 308 ? 0.017 19.719 9.961 1 94.69 308 ALA A O 1
ATOM 2529 N N . PHE A 1 309 ? -1.213 20.828 8.531 1 97.25 309 PHE A N 1
ATOM 2530 C CA . PHE A 1 309 ? -0.542 22.094 8.828 1 97.25 309 PHE A CA 1
ATOM 2531 C C . PHE A 1 309 ? -1.003 22.641 10.172 1 97.25 309 PHE A C 1
ATOM 2533 O O . PHE A 1 309 ? -0.233 23.297 10.867 1 97.25 309 PHE A O 1
ATOM 2540 N N . TRP A 1 310 ? -2.268 22.375 10.531 1 97.81 310 TRP A N 1
ATOM 2541 C CA . TRP A 1 310 ? -2.744 22.75 11.859 1 97.81 310 TRP A CA 1
ATOM 2542 C C . TRP A 1 310 ? -2.006 21.969 12.945 1 97.81 310 TRP A C 1
ATOM 2544 O O . TRP A 1 310 ? -1.576 22.547 13.945 1 97.81 310 TRP A O 1
ATOM 2554 N N . LEU A 1 311 ? -1.865 20.672 12.711 1 97.06 311 LEU A N 1
ATOM 2555 C CA . LEU A 1 311 ? -1.147 19.828 13.664 1 97.06 311 LEU A CA 1
ATOM 2556 C C . LEU A 1 311 ? 0.301 20.297 13.805 1 97.06 311 LEU A C 1
ATOM 2558 O O . LEU A 1 311 ? 0.823 20.359 14.922 1 97.06 311 LEU A O 1
ATOM 2562 N N . ARG A 1 312 ? 0.909 20.609 12.703 1 96.75 312 ARG A N 1
ATOM 2563 C CA . ARG A 1 312 ? 2.279 21.125 12.727 1 96.75 312 ARG A CA 1
ATOM 2564 C C . ARG A 1 312 ? 2.377 22.406 13.539 1 96.75 312 ARG A C 1
ATOM 2566 O O . ARG A 1 312 ? 3.299 22.578 14.336 1 96.75 312 ARG A O 1
ATOM 2573 N N . TYR A 1 313 ? 1.474 23.312 13.305 1 97.31 313 TYR A N 1
ATOM 2574 C CA . TYR A 1 313 ? 1.439 24.594 14.008 1 97.31 313 TYR A CA 1
ATOM 2575 C C . TYR A 1 313 ? 1.282 24.375 15.516 1 97.31 313 TYR A C 1
ATOM 2577 O O . TYR A 1 313 ? 1.997 24.984 16.312 1 97.31 313 TYR A O 1
ATOM 2585 N N . ALA A 1 314 ? 0.402 23.469 15.844 1 97.12 314 ALA A N 1
ATOM 2586 C CA . ALA A 1 314 ? 0.162 23.172 17.25 1 97.12 314 ALA A CA 1
ATOM 2587 C C . ALA A 1 314 ? 1.41 22.578 17.906 1 97.12 314 ALA A C 1
ATOM 2589 O O . ALA A 1 314 ? 1.774 22.984 19.031 1 97.12 314 ALA A O 1
ATOM 2590 N N . ARG A 1 315 ? 2.041 21.688 17.25 1 95.94 315 ARG A N 1
ATOM 2591 C CA . ARG A 1 315 ? 3.26 21.078 17.766 1 95.94 315 ARG A CA 1
ATOM 2592 C C . ARG A 1 315 ? 4.355 22.109 17.969 1 95.94 315 ARG A C 1
ATOM 2594 O O . ARG A 1 315 ? 5.023 22.141 19 1 95.94 315 ARG A O 1
ATOM 2601 N N . TRP A 1 316 ? 4.543 22.938 16.922 1 95.81 316 TRP A N 1
ATOM 2602 C CA . TRP A 1 316 ? 5.559 23.969 17 1 95.81 316 TRP A CA 1
ATOM 2603 C C . TRP A 1 316 ? 5.277 24.938 18.156 1 95.81 316 TRP A C 1
ATOM 2605 O O . TRP A 1 316 ? 6.184 25.281 18.906 1 95.81 316 TRP A O 1
ATOM 2615 N N . MET A 1 317 ? 4.031 25.375 18.297 1 96.31 317 MET A N 1
ATOM 2616 C CA . MET A 1 317 ? 3.629 26.297 19.344 1 96.31 317 MET A CA 1
ATOM 2617 C C . MET A 1 317 ? 3.785 25.672 20.719 1 96.31 317 MET A C 1
ATOM 2619 O O . MET A 1 317 ? 4.152 26.344 21.688 1 96.31 317 MET A O 1
ATOM 2623 N N . GLN A 1 318 ? 3.531 24.391 20.812 1 94.06 318 GLN A N 1
ATOM 2624 C CA . GLN A 1 318 ? 3.625 23.672 22.062 1 94.06 318 GLN A CA 1
ATOM 2625 C C . GLN A 1 318 ? 5.062 23.641 22.578 1 94.06 318 GLN A C 1
ATOM 2627 O O . GLN A 1 318 ? 5.293 23.609 23.797 1 94.06 318 GLN A O 1
ATOM 2632 N N . ARG A 1 319 ? 5.984 23.734 21.719 1 92.06 319 ARG A N 1
ATOM 2633 C CA . ARG A 1 319 ? 7.395 23.719 22.094 1 92.06 319 ARG A CA 1
ATOM 2634 C C . ARG A 1 319 ? 7.832 25.062 22.641 1 92.06 319 ARG A C 1
ATOM 2636 O O . ARG A 1 319 ? 8.891 25.172 23.266 1 92.06 319 ARG A O 1
ATOM 2643 N N . GLN A 1 320 ? 6.965 26.031 22.328 1 92.31 320 GLN A N 1
ATOM 2644 C CA . GLN A 1 320 ? 7.285 27.375 22.812 1 92.31 320 GLN A CA 1
ATOM 2645 C C . GLN A 1 320 ? 6.828 27.547 24.266 1 92.31 320 GLN A C 1
ATOM 2647 O O . GLN A 1 320 ? 5.711 27.172 24.609 1 92.31 320 GLN A O 1
ATOM 2652 N N . GLU A 1 321 ? 7.684 27.984 25.141 1 91.12 321 GLU A N 1
ATOM 2653 C CA . GLU A 1 321 ? 7.363 28.156 26.547 1 91.12 321 GLU A CA 1
ATOM 2654 C C . GLU A 1 321 ? 6.25 29.172 26.75 1 91.12 321 GLU A C 1
ATOM 2656 O O . GLU A 1 321 ? 6.27 30.25 26.156 1 91.12 321 GLU A O 1
ATOM 2661 N N . GLY A 1 322 ? 5.262 28.766 27.469 1 92.44 322 GLY A N 1
ATOM 2662 C CA . GLY A 1 322 ? 4.246 29.719 27.906 1 92.44 322 GLY A CA 1
ATOM 2663 C C . GLY A 1 322 ? 3.182 29.984 26.875 1 92.44 322 GLY A C 1
ATOM 2664 O O . GLY A 1 322 ? 2.535 31.031 26.891 1 92.44 322 GLY A O 1
ATOM 2665 N N . HIS A 1 323 ? 2.982 29.141 25.953 1 95.12 323 HIS A N 1
ATOM 2666 C CA . HIS A 1 323 ? 2.045 29.406 24.875 1 95.12 323 HIS A CA 1
ATOM 2667 C C . HIS A 1 323 ? 0.912 28.391 24.859 1 95.12 323 HIS A C 1
ATOM 2669 O O . HIS A 1 323 ? 0.456 27.984 23.781 1 95.12 323 HIS A O 1
ATOM 2675 N N . GLU A 1 324 ? 0.453 27.891 25.969 1 95.25 324 GLU A N 1
ATOM 2676 C CA . GLU A 1 324 ? -0.592 26.875 26.078 1 95.25 324 GLU A CA 1
ATOM 2677 C C . GLU A 1 324 ? -1.911 27.391 25.5 1 95.25 324 GLU A C 1
ATOM 2679 O O . GLU A 1 324 ? -2.607 26.656 24.797 1 95.25 324 GLU A O 1
ATOM 2684 N N . GLU A 1 325 ? -2.217 28.594 25.797 1 96.88 325 GLU A N 1
ATOM 2685 C CA . GLU A 1 325 ? -3.475 29.141 25.312 1 96.88 325 GLU A CA 1
ATOM 2686 C C . GLU A 1 325 ? -3.451 29.312 23.797 1 96.88 325 GLU A C 1
ATOM 2688 O O . GLU A 1 325 ? -4.477 29.141 23.125 1 96.88 325 GLU A O 1
ATOM 2693 N N . GLU A 1 326 ? -2.303 29.688 23.281 1 96.81 326 GLU A N 1
ATOM 2694 C CA . GLU A 1 326 ? -2.168 29.781 21.828 1 96.81 326 GLU A CA 1
ATOM 2695 C C . GLU A 1 326 ? -2.373 28.422 21.172 1 96.81 326 GLU A C 1
ATOM 2697 O O . GLU A 1 326 ? -3.012 28.328 20.125 1 96.81 326 GLU A O 1
ATOM 2702 N N . VAL A 1 327 ? -1.827 27.391 21.828 1 97.25 327 VAL A N 1
ATOM 2703 C CA . VAL A 1 327 ? -2.002 26.047 21.328 1 97.25 327 VAL A CA 1
ATOM 2704 C C . VAL A 1 327 ? -3.486 25.672 21.312 1 97.25 327 VAL A C 1
ATOM 2706 O O . VAL A 1 327 ? -3.996 25.156 20.328 1 97.25 327 VAL A O 1
ATOM 2709 N N . ARG A 1 328 ? -4.172 25.953 22.359 1 97.69 328 ARG A N 1
ATOM 2710 C CA . ARG A 1 328 ? -5.605 25.688 22.453 1 97.69 328 ARG A CA 1
ATOM 2711 C C . ARG A 1 328 ? -6.367 26.391 21.344 1 97.69 328 ARG A C 1
ATOM 2713 O O . ARG A 1 328 ? -7.238 25.797 20.703 1 97.69 328 ARG A O 1
ATOM 2720 N N . ASN A 1 329 ? -5.984 27.656 21.141 1 96.81 329 ASN A N 1
ATOM 2721 C CA . ASN A 1 329 ? -6.641 28.438 20.094 1 96.81 329 ASN A CA 1
ATOM 2722 C C . ASN A 1 329 ? -6.441 27.812 18.719 1 96.81 329 ASN A C 1
ATOM 2724 O O . ASN A 1 329 ? -7.359 27.812 17.891 1 96.81 329 ASN A O 1
ATOM 2728 N N . ILE A 1 330 ? -5.285 27.312 18.5 1 97.81 330 ILE A N 1
ATOM 2729 C CA . ILE A 1 330 ? -4.984 26.672 17.219 1 97.81 330 ILE A CA 1
ATOM 2730 C C . ILE A 1 330 ? -5.883 25.453 17.031 1 97.81 330 ILE A C 1
ATOM 2732 O O . ILE A 1 330 ? -6.523 25.297 15.992 1 97.81 330 ILE A O 1
ATOM 2736 N N . TYR A 1 331 ? -5.984 24.609 18.047 1 97.88 331 TYR A N 1
ATOM 2737 C CA . TYR A 1 331 ? -6.828 23.422 17.984 1 97.88 331 TYR A CA 1
ATOM 2738 C C . TYR A 1 331 ? -8.297 23.797 17.797 1 97.88 331 TYR A C 1
ATOM 2740 O O . TYR A 1 331 ? -9.008 23.188 17 1 97.88 331 TYR A O 1
ATOM 2748 N N . MET A 1 332 ? -8.68 24.828 18.516 1 96.69 332 MET A N 1
ATOM 2749 C CA . MET A 1 332 ? -10.07 25.266 18.469 1 96.69 332 MET A CA 1
ATOM 2750 C C . MET A 1 332 ? -10.438 25.766 17.078 1 96.69 332 MET A C 1
ATOM 2752 O O . MET A 1 332 ? -11.469 25.391 16.531 1 96.69 332 MET A O 1
ATOM 2756 N N . ARG A 1 333 ? -9.602 26.609 16.547 1 95.38 333 ARG A N 1
ATOM 2757 C CA . ARG A 1 333 ? -9.852 27.156 15.219 1 95.38 333 ARG A CA 1
ATOM 2758 C C . ARG A 1 333 ? -9.922 26.047 14.18 1 95.38 333 ARG A C 1
ATOM 2760 O O . ARG A 1 333 ? -10.852 26 13.367 1 95.38 333 ARG A O 1
ATOM 2767 N N . ALA A 1 334 ? -8.969 25.141 14.25 1 96.44 334 ALA A N 1
ATOM 2768 C CA . ALA A 1 334 ? -8.93 24.031 13.297 1 96.44 334 ALA A CA 1
ATOM 2769 C C . ALA A 1 334 ? -10.18 23.172 13.422 1 96.44 334 ALA A C 1
ATOM 2771 O O . ALA A 1 334 ? -10.812 22.844 12.414 1 96.44 334 ALA A O 1
ATOM 2772 N N . SER A 1 335 ? -10.562 22.812 14.609 1 95.44 335 SER A N 1
ATOM 2773 C CA . SER A 1 335 ? -11.602 21.828 14.891 1 95.44 335 SER A CA 1
ATOM 2774 C C . SER A 1 335 ? -12.992 22.422 14.688 1 95.44 335 SER A C 1
ATOM 2776 O O . SER A 1 335 ? -13.898 21.734 14.211 1 95.44 335 SER A O 1
ATOM 2778 N N . CYS A 1 336 ? -13.164 23.703 14.961 1 90.88 336 CYS A N 1
ATOM 2779 C CA . CYS A 1 336 ? -14.508 24.281 15 1 90.88 336 CYS A CA 1
ATOM 2780 C C . CYS A 1 336 ? -14.82 25.031 13.719 1 90.88 336 CYS A C 1
ATOM 2782 O O . CYS A 1 336 ? -15.984 25.141 13.32 1 90.88 336 CYS A O 1
ATOM 2784 N N . LEU A 1 337 ? -13.789 25.453 13.047 1 89.31 337 LEU A N 1
ATOM 2785 C CA . LEU A 1 337 ? -14.078 26.375 11.953 1 89.31 337 LEU A CA 1
ATOM 2786 C C . LEU A 1 337 ? -13.625 25.781 10.617 1 89.31 337 LEU A C 1
ATOM 2788 O O . LEU A 1 337 ? -14.273 26 9.586 1 89.31 337 LEU A O 1
ATOM 2792 N N . TYR A 1 338 ? -12.578 24.984 10.594 1 91.56 338 TYR A N 1
ATOM 2793 C CA . TYR A 1 338 ? -11.969 24.812 9.281 1 91.56 338 TYR A CA 1
ATOM 2794 C C . TYR A 1 338 ? -11.914 23.344 8.883 1 91.56 338 TYR A C 1
ATOM 2796 O O . TYR A 1 338 ? -12.477 22.953 7.855 1 91.56 338 TYR A O 1
ATOM 2804 N N . VAL A 1 339 ? -11.375 22.484 9.703 1 92.25 339 VAL A N 1
ATOM 2805 C CA . VAL A 1 339 ? -11.203 21.078 9.312 1 92.25 339 VAL A CA 1
ATOM 2806 C C . VAL A 1 339 ? -12.547 20.359 9.367 1 92.25 339 VAL A C 1
ATOM 2808 O O . VAL A 1 339 ? -13.258 20.438 10.367 1 92.25 339 VAL A O 1
ATOM 2811 N N . PRO A 1 340 ? -12.859 19.797 8.25 1 89 340 PRO A N 1
ATOM 2812 C CA . PRO A 1 340 ? -14.141 19.078 8.211 1 89 340 PRO A CA 1
ATOM 2813 C C . PRO A 1 340 ? -14.273 18.047 9.328 1 89 340 PRO A C 1
ATOM 2815 O O . PRO A 1 340 ? -13.289 17.422 9.711 1 89 340 PRO A O 1
ATOM 2818 N N . ILE A 1 341 ? -15.469 17.812 9.711 1 86.75 341 ILE A N 1
ATOM 2819 C CA . ILE A 1 341 ? -15.75 16.938 10.844 1 86.75 341 ILE A CA 1
ATOM 2820 C C . ILE A 1 341 ? -15.453 15.484 10.461 1 86.75 341 ILE A C 1
ATOM 2822 O O . ILE A 1 341 ? -15.172 14.648 11.32 1 86.75 341 ILE A O 1
ATOM 2826 N N . ALA A 1 342 ? -15.539 15.266 9.188 1 89.25 342 ALA A N 1
ATOM 2827 C CA . ALA A 1 342 ? -15.297 13.914 8.68 1 89.25 342 ALA A CA 1
ATOM 2828 C C . ALA A 1 342 ? -13.836 13.508 8.883 1 89.25 342 ALA A C 1
ATOM 2830 O O . ALA A 1 342 ? -13.5 12.328 8.805 1 89.25 342 ALA A O 1
ATOM 2831 N N . ARG A 1 343 ? -12.953 14.406 9.188 1 92.81 343 ARG A N 1
ATOM 2832 C CA . ARG A 1 343 ? -11.547 14.172 9.492 1 92.81 343 ARG A CA 1
ATOM 2833 C C . ARG A 1 343 ? -11.242 14.477 10.961 1 92.81 343 ARG A C 1
ATOM 2835 O O . ARG A 1 343 ? -10.703 15.539 11.281 1 92.81 343 ARG A O 1
ATOM 2842 N N . PRO A 1 344 ? -11.484 13.555 11.758 1 95.56 344 PRO A N 1
ATOM 2843 C CA . PRO A 1 344 ? -11.516 13.852 13.195 1 95.56 344 PRO A CA 1
ATOM 2844 C C . PRO A 1 344 ? -10.125 13.867 13.82 1 95.56 344 PRO A C 1
ATOM 2846 O O . PRO A 1 344 ? -9.992 14.094 15.031 1 95.56 344 PRO A O 1
ATOM 2849 N N . THR A 1 345 ? -9.039 13.719 13.102 1 96.12 345 THR A N 1
ATOM 2850 C CA . THR A 1 345 ? -7.691 13.562 13.648 1 96.12 345 THR A CA 1
ATOM 2851 C C . THR A 1 345 ? -7.309 14.781 14.484 1 96.12 345 THR A C 1
ATOM 2853 O O . THR A 1 345 ? -6.824 14.641 15.609 1 96.12 345 THR A O 1
ATOM 2856 N N . ILE A 1 346 ? -7.52 15.938 13.938 1 97.06 346 ILE A N 1
ATOM 2857 C CA . ILE A 1 346 ? -7.141 17.156 14.633 1 97.06 346 ILE A CA 1
ATOM 2858 C C . ILE A 1 346 ? -7.953 17.297 15.922 1 97.06 346 ILE A C 1
ATOM 2860 O O . ILE A 1 346 ? -7.445 17.766 16.938 1 97.06 346 ILE A O 1
ATOM 2864 N N . ARG A 1 347 ? -9.195 16.938 15.906 1 97.94 347 ARG A N 1
ATOM 2865 C CA . ARG A 1 347 ? -10.047 17 17.094 1 97.94 347 ARG A CA 1
ATOM 2866 C C . ARG A 1 347 ? -9.602 16 18.141 1 97.94 347 ARG A C 1
ATOM 2868 O O . ARG A 1 347 ? -9.648 16.281 19.344 1 97.94 347 ARG A O 1
ATOM 2875 N N . LEU A 1 348 ? -9.188 14.859 17.703 1 97.5 348 LEU A N 1
ATOM 2876 C CA . LEU A 1 348 ? -8.68 13.859 18.641 1 97.5 348 LEU A CA 1
ATOM 2877 C C . LEU A 1 348 ? -7.406 14.359 19.312 1 97.5 348 LEU A C 1
ATOM 2879 O O . LEU A 1 348 ? -7.23 14.172 20.531 1 97.5 348 LEU A O 1
ATOM 2883 N N . HIS A 1 349 ? -6.562 15.023 18.578 1 97.06 349 HIS A N 1
ATOM 2884 C CA . HIS A 1 349 ? -5.371 15.609 19.172 1 97.06 349 HIS A CA 1
ATOM 2885 C C . HIS A 1 349 ? -5.734 16.734 20.141 1 97.06 349 HIS A C 1
ATOM 2887 O O . HIS A 1 349 ? -5.094 16.891 21.188 1 97.06 349 HIS A O 1
ATOM 2893 N N . TYR A 1 350 ? -6.773 17.469 19.766 1 97.88 350 TYR A N 1
ATOM 2894 C CA . TYR A 1 350 ? -7.281 18.516 20.656 1 97.88 350 TYR A CA 1
ATOM 2895 C C . TYR A 1 350 ? -7.734 17.922 21.984 1 97.88 350 TYR A C 1
ATOM 2897 O O . TYR A 1 350 ? -7.41 18.469 23.047 1 97.88 350 TYR A O 1
ATOM 2905 N N . ALA A 1 351 ? -8.398 16.797 21.891 1 98.12 351 ALA A N 1
ATOM 2906 C CA . ALA A 1 351 ? -8.852 16.125 23.109 1 98.12 351 ALA A CA 1
ATOM 2907 C C . ALA A 1 351 ? -7.676 15.703 23.969 1 98.12 351 ALA A C 1
ATOM 2909 O O . ALA A 1 351 ? -7.703 15.875 25.203 1 98.12 351 ALA A O 1
ATOM 2910 N N . ILE A 1 352 ? -6.672 15.156 23.406 1 97.38 352 ILE A N 1
ATOM 2911 C CA . ILE A 1 352 ? -5.484 14.727 24.141 1 97.38 352 ILE A CA 1
ATOM 2912 C C . ILE A 1 352 ? -4.816 15.938 24.797 1 97.38 352 ILE A C 1
ATOM 2914 O O . ILE A 1 352 ? -4.371 15.859 25.938 1 97.38 352 ILE A O 1
ATOM 2918 N N . PHE A 1 353 ? -4.727 17.078 24.109 1 97.56 353 PHE A N 1
ATOM 2919 C CA . PHE A 1 353 ? -4.145 18.312 24.641 1 97.56 353 PHE A CA 1
ATOM 2920 C C . PHE A 1 353 ? -4.902 18.781 25.875 1 97.56 353 PHE A C 1
ATOM 2922 O O . PHE A 1 353 ? -4.293 19.094 26.891 1 97.56 353 PHE A O 1
ATOM 2929 N N . GLU A 1 354 ? -6.238 18.797 25.734 1 97.94 354 GLU A N 1
ATOM 2930 C CA . GLU A 1 354 ? -7.051 19.25 26.859 1 97.94 354 GLU A CA 1
ATOM 2931 C C . GLU A 1 354 ? -6.891 18.312 28.047 1 97.94 354 GLU A C 1
ATOM 2933 O O . GLU A 1 354 ? -6.832 18.766 29.203 1 97.94 354 GLU A O 1
ATOM 2938 N N . GLU A 1 355 ? -6.82 17.016 27.781 1 97.31 355 GLU A N 1
ATOM 2939 C CA . GLU A 1 355 ? -6.547 16.062 28.859 1 97.31 355 GLU A CA 1
ATOM 2940 C C . GLU A 1 355 ? -5.211 16.359 29.531 1 97.31 355 GLU A C 1
ATOM 2942 O O . GLU A 1 355 ? -5.117 16.375 30.766 1 97.31 355 GLU A O 1
ATOM 2947 N N . SER A 1 356 ? -4.207 16.656 28.75 1 95.62 356 SER A N 1
ATOM 2948 C CA . SER A 1 356 ? -2.867 16.922 29.266 1 95.62 356 SER A CA 1
ATOM 2949 C C . SER A 1 356 ? -2.838 18.203 30.094 1 95.62 356 SER A C 1
ATOM 2951 O O . SER A 1 356 ? -2.004 18.344 31 1 95.62 356 SER A O 1
ATOM 2953 N N . ALA A 1 357 ? -3.732 19.109 29.766 1 94.62 357 ALA A N 1
ATOM 2954 C CA . ALA A 1 357 ? -3.814 20.375 30.469 1 94.62 357 ALA A CA 1
ATOM 2955 C C . ALA A 1 357 ? -4.73 20.281 31.672 1 94.62 357 ALA A C 1
ATOM 2957 O O . ALA A 1 357 ? -5.023 21.281 32.312 1 94.62 357 ALA A O 1
ATOM 2958 N N . GLY A 1 358 ? -5.25 19.031 31.953 1 94.75 358 GLY A N 1
ATOM 2959 C CA . GLY A 1 358 ? -6.059 18.797 33.156 1 94.75 358 GLY A CA 1
ATOM 2960 C C . GLY A 1 358 ? -7.539 19.031 32.906 1 94.75 358 GLY A C 1
ATOM 2961 O O . GLY A 1 358 ? -8.336 19 33.844 1 94.75 358 GLY A O 1
ATOM 2962 N N . ARG A 1 359 ? -7.938 19.344 31.719 1 96.94 359 ARG A N 1
ATOM 2963 C CA . ARG A 1 359 ? -9.344 19.578 31.406 1 96.94 359 ARG A CA 1
ATOM 2964 C C . ARG A 1 359 ? -9.984 18.328 30.812 1 96.94 359 ARG A C 1
ATOM 2966 O O . ARG A 1 359 ? -10.375 18.328 29.641 1 96.94 359 ARG A O 1
ATOM 2973 N N . VAL A 1 360 ? -10.195 17.422 31.562 1 96.88 360 VAL A N 1
ATOM 2974 C CA . VAL A 1 360 ? -10.656 16.094 31.172 1 96.88 360 VAL A CA 1
ATOM 2975 C C . VAL A 1 360 ? -12.102 16.156 30.688 1 96.88 360 VAL A C 1
ATOM 2977 O O . VAL A 1 360 ? -12.484 15.453 29.766 1 96.88 360 VAL A O 1
ATOM 2980 N N . ASP A 1 361 ? -12.844 17.016 31.297 1 97.62 361 ASP A N 1
ATOM 2981 C CA . ASP A 1 361 ? -14.242 17.156 30.922 1 97.62 361 ASP A CA 1
ATOM 2982 C C . ASP A 1 361 ? -14.375 17.625 29.469 1 97.62 361 ASP A C 1
ATOM 2984 O O . ASP A 1 361 ? -15.219 17.141 28.719 1 97.62 361 ASP A O 1
ATOM 2988 N N . ILE A 1 362 ? -13.555 18.578 29.094 1 97.69 362 ILE A N 1
ATOM 2989 C CA . ILE A 1 362 ? -13.562 19.078 27.734 1 97.69 362 ILE A CA 1
ATOM 2990 C C . ILE A 1 362 ? -13.117 17.984 26.766 1 97.69 362 ILE A C 1
ATOM 2992 O O . ILE A 1 362 ? -13.664 17.844 25.672 1 97.69 362 ILE A O 1
ATOM 2996 N N . ALA A 1 363 ? -12.141 17.188 27.188 1 98 363 ALA A N 1
ATOM 2997 C CA . ALA A 1 363 ? -11.68 16.062 26.375 1 98 363 ALA A CA 1
ATOM 2998 C C . ALA A 1 363 ? -12.812 15.086 26.109 1 98 363 ALA A C 1
ATOM 3000 O O . ALA A 1 363 ? -12.992 14.633 24.969 1 98 363 ALA A O 1
ATOM 3001 N N . HIS A 1 364 ? -13.586 14.781 27.109 1 98.06 364 HIS A N 1
ATOM 3002 C CA . HIS A 1 364 ? -14.75 13.914 26.938 1 98.06 364 HIS A CA 1
ATOM 3003 C C . HIS A 1 364 ? -15.742 14.523 25.953 1 98.06 364 HIS A C 1
ATOM 3005 O O . HIS A 1 364 ? -16.234 13.844 25.047 1 98.06 364 HIS A O 1
ATOM 3011 N N . ALA A 1 365 ? -15.953 15.805 26.156 1 98 365 ALA A N 1
ATOM 3012 C CA . ALA A 1 365 ? -16.938 16.516 25.344 1 98 365 ALA A CA 1
ATOM 3013 C C . ALA A 1 365 ? -16.547 16.516 23.875 1 98 365 ALA A C 1
ATOM 3015 O O . ALA A 1 365 ? -17.406 16.438 23 1 98 365 ALA A O 1
ATOM 3016 N N . ILE A 1 366 ? -15.305 16.672 23.609 1 97.94 366 ILE A N 1
ATOM 3017 C CA . ILE A 1 366 ? -14.812 16.672 22.234 1 97.94 366 ILE A CA 1
ATOM 3018 C C . ILE A 1 366 ? -15.125 15.328 21.562 1 97.94 366 ILE A C 1
ATOM 3020 O O . ILE A 1 366 ? -15.602 15.289 20.438 1 97.94 366 ILE A O 1
ATOM 3024 N N . HIS A 1 367 ? -14.883 14.195 22.25 1 98.12 367 HIS A N 1
ATOM 3025 C CA . HIS A 1 367 ? -15.195 12.875 21.703 1 98.12 367 HIS A CA 1
ATOM 3026 C C . HIS A 1 367 ? -16.688 12.734 21.438 1 98.12 367 HIS A C 1
ATOM 3028 O O . HIS A 1 367 ? -17.094 12.234 20.375 1 98.12 367 HIS A O 1
ATOM 3034 N N . GLU A 1 368 ? -17.469 13.227 22.359 1 97.19 368 GLU A N 1
ATOM 3035 C CA . GLU A 1 368 ? -18.922 13.164 22.203 1 97.19 368 GLU A CA 1
ATOM 3036 C C . GLU A 1 368 ? -19.375 13.938 20.984 1 97.19 368 GLU A C 1
ATOM 3038 O O . GLU A 1 368 ? -20.234 13.477 20.234 1 97.19 368 GLU A O 1
ATOM 3043 N N . ALA A 1 369 ? -18.797 15.078 20.859 1 96.06 369 ALA A N 1
ATOM 3044 C CA . ALA A 1 369 ? -19.156 15.93 19.719 1 96.06 369 ALA A CA 1
ATOM 3045 C C . ALA A 1 369 ? -18.828 15.25 18.391 1 96.06 369 ALA A C 1
ATOM 3047 O O . ALA A 1 369 ? -19.609 15.32 17.438 1 96.06 369 ALA A O 1
ATOM 3048 N N . ILE A 1 370 ? -17.656 14.617 18.297 1 97.06 370 ILE A N 1
ATOM 3049 C CA . ILE A 1 370 ? -17.281 13.898 17.094 1 97.06 370 ILE A CA 1
ATOM 3050 C C . ILE A 1 370 ? -18.297 12.789 16.797 1 97.06 370 ILE A C 1
ATOM 3052 O O . ILE A 1 370 ? -18.797 12.68 15.68 1 97.06 370 ILE A O 1
ATOM 3056 N N . LEU A 1 371 ? -18.656 12.023 17.797 1 96.75 371 LEU A N 1
ATOM 3057 C CA . LEU A 1 371 ? -19.5 10.844 17.625 1 96.75 371 LEU A CA 1
ATOM 3058 C C . LEU A 1 371 ? -20.938 11.25 17.359 1 96.75 371 LEU A C 1
ATOM 3060 O O . LEU A 1 371 ? -21.703 10.461 16.797 1 96.75 371 LEU A O 1
ATOM 3064 N N . PHE A 1 372 ? -21.312 12.453 17.781 1 94.94 372 PHE A N 1
ATOM 3065 C CA . PHE A 1 372 ? -22.641 12.969 17.438 1 94.94 372 PHE A CA 1
ATOM 3066 C C . PHE A 1 372 ? -22.781 13.094 15.922 1 94.94 372 PHE A C 1
ATOM 3068 O O . PHE A 1 372 ? -23.859 12.805 15.375 1 94.94 372 PHE A O 1
ATOM 3075 N N . ASN A 1 373 ? -21.734 13.461 15.305 1 92.5 373 ASN A N 1
ATOM 3076 C CA . ASN A 1 373 ? -21.75 13.664 13.859 1 92.5 373 ASN A CA 1
ATOM 3077 C C . ASN A 1 373 ? -21.312 12.406 13.117 1 92.5 373 ASN A C 1
ATOM 3079 O O . ASN A 1 373 ? -21.688 12.203 11.961 1 92.5 373 ASN A O 1
ATOM 3083 N N . LEU A 1 374 ? -20.484 11.57 13.781 1 95.31 374 LEU A N 1
ATOM 3084 C CA . LEU A 1 374 ? -19.984 10.328 13.203 1 95.31 374 LEU A CA 1
ATOM 3085 C C . LEU A 1 374 ? -20.219 9.156 14.148 1 95.31 374 LEU A C 1
ATOM 3087 O O . LEU A 1 374 ? -19.266 8.57 14.672 1 95.31 374 LEU A O 1
ATOM 3091 N N . PRO A 1 375 ? -21.422 8.766 14.188 1 96.12 375 PRO A N 1
ATOM 3092 C CA . PRO A 1 375 ? -21.719 7.691 15.141 1 96.12 375 PRO A CA 1
ATOM 3093 C C . PRO A 1 375 ? -20.938 6.414 14.867 1 96.12 375 PRO A C 1
ATOM 3095 O O . PRO A 1 375 ? -20.891 5.953 13.719 1 96.12 375 PRO A O 1
ATOM 3098 N N . GLY A 1 376 ? -20.312 5.957 15.891 1 95.81 376 GLY A N 1
ATOM 3099 C CA . GLY A 1 376 ? -19.641 4.676 15.797 1 95.81 376 GLY A CA 1
ATOM 3100 C C . GLY A 1 376 ? -18.266 4.777 15.141 1 95.81 376 GLY A C 1
ATOM 3101 O O . GLY A 1 376 ? -17.672 3.76 14.797 1 95.81 376 GLY A O 1
ATOM 3102 N N . HIS A 1 377 ? -17.781 5.969 14.859 1 96.94 377 HIS A N 1
ATOM 3103 C CA . HIS A 1 377 ? -16.438 6.094 14.281 1 96.94 377 HIS A CA 1
ATOM 3104 C C . HIS A 1 377 ? -15.406 5.398 15.156 1 96.94 377 HIS A C 1
ATOM 3106 O O . HIS A 1 377 ? -15.188 5.793 16.297 1 96.94 377 HIS A O 1
ATOM 3112 N N . PHE A 1 378 ? -14.789 4.441 14.727 1 96.25 378 PHE A N 1
ATOM 3113 C CA . PHE A 1 378 ? -13.992 3.473 15.477 1 96.25 378 PHE A CA 1
ATOM 3114 C C . PHE A 1 378 ? -12.875 4.168 16.234 1 96.25 378 PHE A C 1
ATOM 3116 O O . PHE A 1 378 ? -12.766 4.016 17.453 1 96.25 378 PHE A O 1
ATOM 3123 N N . GLU A 1 379 ? -12.07 4.934 15.539 1 96.44 379 GLU A N 1
ATOM 3124 C CA . GLU A 1 379 ? -10.906 5.57 16.156 1 96.44 379 GLU A CA 1
ATOM 3125 C C . GLU A 1 379 ? -11.32 6.492 17.297 1 96.44 379 GLU A C 1
ATOM 3127 O O . GLU A 1 379 ? -10.648 6.551 18.328 1 96.44 379 GLU A O 1
ATOM 3132 N N . THR A 1 380 ? -12.398 7.148 17.109 1 97.94 380 THR A N 1
ATOM 3133 C CA . THR A 1 380 ? -12.875 8.078 18.109 1 97.94 380 THR A CA 1
ATOM 3134 C C . THR A 1 380 ? -13.352 7.336 19.359 1 97.94 380 THR A C 1
ATOM 3136 O O . THR A 1 380 ? -13.039 7.73 20.484 1 97.94 380 THR A O 1
ATOM 3139 N N . VAL A 1 381 ? -14.078 6.277 19.156 1 98.06 381 VAL A N 1
ATOM 3140 C CA . VAL A 1 381 ? -14.578 5.504 20.281 1 98.06 381 VAL A CA 1
ATOM 3141 C C . VAL A 1 381 ? -13.414 4.895 21.062 1 98.06 381 VAL A C 1
ATOM 3143 O O . VAL A 1 381 ? -13.391 4.93 22.281 1 98.06 381 VAL A O 1
ATOM 3146 N N . VAL A 1 382 ? -12.461 4.371 20.344 1 96.81 382 VAL A N 1
ATOM 3147 C CA . VAL A 1 382 ? -11.289 3.787 20.984 1 96.81 382 VAL A CA 1
ATOM 3148 C C . VAL A 1 382 ? -10.539 4.859 21.766 1 96.81 382 VAL A C 1
ATOM 3150 O O . VAL A 1 382 ? -10.125 4.633 22.906 1 96.81 382 VAL A O 1
ATOM 3153 N N . SER A 1 383 ? -10.375 6.012 21.125 1 97.25 383 SER A N 1
ATOM 3154 C CA . SER A 1 383 ? -9.719 7.129 21.797 1 97.25 383 SER A CA 1
ATOM 3155 C C . SER A 1 383 ? -10.477 7.539 23.062 1 97.25 383 SER A C 1
ATOM 3157 O O . SER A 1 383 ? -9.867 7.789 24.094 1 97.25 383 SER A O 1
ATOM 3159 N N . TRP A 1 384 ? -11.781 7.586 22.969 1 98.06 384 TRP A N 1
ATOM 3160 C CA . TRP A 1 384 ? -12.625 7.969 24.094 1 98.06 384 TRP A CA 1
ATOM 3161 C C . TRP A 1 384 ? -12.531 6.945 25.219 1 98.06 384 TRP A C 1
ATOM 3163 O O . TRP A 1 384 ? -12.367 7.312 26.375 1 98.06 384 TRP A O 1
ATOM 3173 N N . ALA A 1 385 ? -12.594 5.695 24.844 1 97.69 385 ALA A N 1
ATOM 3174 C CA . ALA A 1 385 ? -12.469 4.625 25.828 1 97.69 385 ALA A CA 1
ATOM 3175 C C . ALA A 1 385 ? -11.109 4.668 26.516 1 97.69 385 ALA A C 1
ATOM 3177 O O . ALA A 1 385 ? -11.008 4.461 27.734 1 97.69 385 ALA A O 1
ATOM 3178 N N . SER A 1 386 ? -10.094 4.945 25.797 1 96.12 386 SER A N 1
ATOM 3179 C CA . SER A 1 386 ? -8.75 5.043 26.359 1 96.12 386 SER A CA 1
ATOM 3180 C C . SER A 1 386 ? -8.641 6.203 27.328 1 96.12 386 SER A C 1
ATOM 3182 O O . SER A 1 386 ? -7.996 6.082 28.375 1 96.12 386 SER A O 1
ATOM 3184 N N . LEU A 1 387 ? -9.242 7.32 26.969 1 97.19 387 LEU A N 1
ATOM 3185 C CA . LEU A 1 387 ? -9.297 8.461 27.875 1 97.19 387 LEU A CA 1
ATOM 3186 C C . LEU A 1 387 ? -9.977 8.07 29.188 1 97.19 387 LEU A C 1
ATOM 3188 O O . LEU A 1 387 ? -9.461 8.359 30.266 1 97.19 387 LEU A O 1
ATOM 3192 N N . ALA A 1 388 ? -11.094 7.422 29.031 1 96.69 388 ALA A N 1
ATOM 3193 C CA . ALA A 1 388 ? -11.852 7.004 30.219 1 96.69 388 ALA A CA 1
ATOM 3194 C C . ALA A 1 388 ? -11.039 6.035 31.078 1 96.69 388 ALA A C 1
ATOM 3196 O O . ALA A 1 388 ? -11.07 6.113 32.312 1 96.69 388 ALA A O 1
ATOM 3197 N N . LYS A 1 389 ? -10.367 5.172 30.422 1 94.25 389 LYS A N 1
ATOM 3198 C CA . LYS A 1 389 ? -9.547 4.203 31.141 1 94.25 389 LYS A CA 1
ATOM 3199 C C . LYS A 1 389 ? -8.453 4.902 31.953 1 94.25 389 LYS A C 1
ATOM 3201 O O . LYS A 1 389 ? -8.25 4.598 33.125 1 94.25 389 LYS A O 1
ATOM 3206 N N . ARG A 1 390 ? -7.758 5.879 31.344 1 93.12 390 ARG A N 1
ATOM 3207 C CA . ARG A 1 390 ? -6.66 6.586 31.984 1 93.12 390 ARG A CA 1
ATOM 3208 C C . ARG A 1 390 ? -7.16 7.41 33.156 1 93.12 390 ARG A C 1
ATOM 3210 O O . ARG A 1 390 ? -6.488 7.496 34.188 1 93.12 390 ARG A O 1
ATOM 3217 N N . GLN A 1 391 ? -8.359 7.902 33.062 1 93.94 391 GLN A N 1
ATOM 3218 C CA . GLN A 1 391 ? -8.852 8.852 34.062 1 93.94 391 GLN A CA 1
ATOM 3219 C C . GLN A 1 391 ? -9.703 8.148 35.125 1 93.94 391 GLN A C 1
ATOM 3221 O O . GLN A 1 391 ? -9.664 8.516 36.281 1 93.94 391 GLN A O 1
ATOM 3226 N N . ASP A 1 392 ? -10.461 7.105 34.656 1 93 392 ASP A N 1
ATOM 3227 C CA . ASP A 1 392 ? -11.469 6.566 35.562 1 93 392 ASP A CA 1
ATOM 3228 C C . ASP A 1 392 ? -11.344 5.047 35.656 1 93 392 ASP A C 1
ATOM 3230 O O . ASP A 1 392 ? -12.125 4.406 36.375 1 93 392 ASP A O 1
ATOM 3234 N N . GLY A 1 393 ? -10.5 4.461 34.906 1 91.19 393 GLY A N 1
ATOM 3235 C CA . GLY A 1 393 ? -10.25 3.035 35.062 1 91.19 393 GLY A CA 1
ATOM 3236 C C . GLY A 1 393 ? -10.867 2.203 33.938 1 91.19 393 GLY A C 1
ATOM 3237 O O . GLY A 1 393 ? -11.578 2.73 33.094 1 91.19 393 GLY A O 1
ATOM 3238 N N . VAL A 1 394 ? -10.633 0.925 34.031 1 92.75 394 VAL A N 1
ATOM 3239 C CA . VAL A 1 394 ? -10.977 -0.011 32.969 1 92.75 394 VAL A CA 1
ATOM 3240 C C . VAL A 1 394 ? -12.492 -0.134 32.844 1 92.75 394 VAL A C 1
ATOM 3242 O O . VAL A 1 394 ? -13.031 -0.243 31.75 1 92.75 394 VAL A O 1
ATOM 3245 N N . ASP A 1 395 ? -13.188 -0.103 33.938 1 95.94 395 ASP A N 1
ATOM 3246 C CA . ASP A 1 395 ? -14.641 -0.245 33.938 1 95.94 395 ASP A CA 1
ATOM 3247 C C . ASP A 1 395 ? -15.297 0.923 33.188 1 95.94 395 ASP A C 1
ATOM 3249 O O . ASP A 1 395 ? -16.312 0.748 32.531 1 95.94 395 ASP A O 1
ATOM 3253 N N . ALA A 1 396 ? -14.734 2.088 33.344 1 96.56 396 ALA A N 1
ATOM 3254 C CA . ALA A 1 396 ? -15.242 3.254 32.625 1 96.56 396 ALA A CA 1
ATOM 3255 C C . ALA A 1 396 ? -15.078 3.086 31.125 1 96.56 396 ALA A C 1
ATOM 3257 O O . ALA A 1 396 ? -15.945 3.486 30.344 1 96.56 396 ALA A O 1
ATOM 3258 N N . ALA A 1 397 ? -13.945 2.562 30.672 1 96.75 397 ALA A N 1
ATOM 3259 C CA . ALA A 1 397 ? -13.711 2.283 29.266 1 96.75 397 ALA A CA 1
ATOM 3260 C C . ALA A 1 397 ? -14.719 1.273 28.734 1 96.75 397 ALA A C 1
ATOM 3262 O O . ALA A 1 397 ? -15.281 1.461 27.656 1 96.75 397 ALA A O 1
ATOM 3263 N N . ILE A 1 398 ? -14.953 0.215 29.5 1 97.75 398 ILE A N 1
ATOM 3264 C CA . ILE A 1 398 ? -15.891 -0.829 29.109 1 97.75 398 ILE A CA 1
ATOM 3265 C C . ILE A 1 398 ? -17.281 -0.234 28.953 1 97.75 398 ILE A C 1
ATOM 3267 O O . ILE A 1 398 ? -18.016 -0.582 28.016 1 97.75 398 ILE A O 1
ATOM 3271 N N . LYS A 1 399 ? -17.625 0.636 29.828 1 98 399 LYS A N 1
ATOM 3272 C CA . LYS A 1 399 ? -18.922 1.293 29.766 1 98 399 LYS A CA 1
ATOM 3273 C C . LYS A 1 399 ? -19.109 2.033 28.453 1 98 399 LYS A C 1
ATOM 3275 O O . LYS A 1 399 ? -20.188 2.01 27.859 1 98 399 LYS A O 1
ATOM 3280 N N . ILE A 1 400 ? -18.094 2.672 27.953 1 98 400 ILE A N 1
ATOM 3281 C CA . ILE A 1 400 ? -18.141 3.4 26.688 1 98 400 ILE A CA 1
ATOM 3282 C C . ILE A 1 400 ? -18.422 2.428 25.547 1 98 400 ILE A C 1
ATOM 3284 O O . ILE A 1 400 ? -19.297 2.674 24.719 1 98 400 ILE A O 1
ATOM 3288 N N . TYR A 1 401 ? -17.703 1.346 25.5 1 98 401 TYR A N 1
ATOM 3289 C CA . TYR A 1 401 ? -17.922 0.359 24.438 1 98 401 TYR A CA 1
ATOM 3290 C C . TYR A 1 401 ? -19.328 -0.215 24.516 1 98 401 TYR A C 1
ATOM 3292 O O . TYR A 1 401 ? -20 -0.365 23.484 1 98 401 TYR A O 1
ATOM 3300 N N . ARG A 1 402 ? -19.812 -0.499 25.719 1 97.69 402 ARG A N 1
ATOM 3301 C CA . ARG A 1 402 ? -21.141 -1.049 25.906 1 97.69 402 ARG A CA 1
ATOM 3302 C C . ARG A 1 402 ? -22.203 -0.083 25.391 1 97.69 402 ARG A C 1
ATOM 3304 O O . ARG A 1 402 ? -23.156 -0.493 24.719 1 97.69 402 ARG A O 1
ATOM 3311 N N . GLU A 1 403 ? -22.047 1.152 25.672 1 97.19 403 GLU A N 1
ATOM 3312 C CA . GLU A 1 403 ? -22.984 2.176 25.234 1 97.19 403 GLU A CA 1
ATOM 3313 C C . GLU A 1 403 ? -23.016 2.279 23.719 1 97.19 403 GLU A C 1
ATOM 3315 O O . GLU A 1 403 ? -24.078 2.471 23.125 1 97.19 403 GLU A O 1
ATOM 3320 N N . GLN A 1 404 ? -21.875 2.178 23.094 1 97.12 404 GLN A N 1
ATOM 3321 C CA . GLN A 1 404 ? -21.812 2.217 21.641 1 97.12 404 GLN A CA 1
ATOM 3322 C C . GLN A 1 404 ? -22.484 0.993 21.031 1 97.12 404 GLN A C 1
ATOM 3324 O O . GLN A 1 404 ? -23.188 1.103 20.016 1 97.12 404 GLN A O 1
ATOM 3329 N N . ILE A 1 405 ? -22.297 -0.141 21.609 1 97 405 ILE A N 1
ATOM 3330 C CA . ILE A 1 405 ? -22.859 -1.394 21.125 1 97 405 ILE A CA 1
ATOM 3331 C C . ILE A 1 405 ? -24.375 -1.358 21.234 1 97 405 ILE A C 1
ATOM 3333 O O . ILE A 1 405 ? -25.094 -1.869 20.359 1 97 405 ILE A O 1
ATOM 3337 N N . GLU A 1 406 ? -24.875 -0.697 22.25 1 96.38 406 GLU A N 1
ATOM 3338 C CA . GLU A 1 406 ? -26.297 -0.634 22.5 1 96.38 406 GLU A CA 1
ATOM 3339 C C . GLU A 1 406 ? -26.969 0.478 21.688 1 96.38 406 GLU A C 1
ATOM 3341 O O . GLU A 1 406 ? -28.188 0.506 21.547 1 96.38 406 GLU A O 1
ATOM 3346 N N . SER A 1 407 ? -26.203 1.337 21.172 1 95.81 407 SER A N 1
ATOM 3347 C CA . SER A 1 407 ? -26.75 2.492 20.469 1 95.81 407 SER A CA 1
ATOM 3348 C C . SER A 1 407 ? -27.344 2.084 19.125 1 95.81 407 SER A C 1
ATOM 3350 O O . SER A 1 407 ? -26.703 1.402 18.328 1 95.81 407 SER A O 1
ATOM 3352 N N . PRO A 1 408 ? -28.531 2.469 18.828 1 95 408 PRO A N 1
ATOM 3353 C CA . PRO A 1 408 ? -29.172 2.125 17.547 1 95 408 PRO A CA 1
ATOM 3354 C C . PRO A 1 408 ? -28.547 2.857 16.359 1 95 408 PRO A C 1
ATOM 3356 O O . PRO A 1 408 ? -28.719 2.441 15.211 1 95 408 PRO A O 1
ATOM 3359 N N . GLU A 1 409 ? -27.844 3.902 16.641 1 95 409 GLU A N 1
ATOM 3360 C CA . GLU A 1 409 ? -27.281 4.723 15.57 1 95 409 GLU A CA 1
ATOM 3361 C C . GLU A 1 409 ? -26 4.102 15.023 1 95 409 GLU A C 1
ATOM 3363 O O . GLU A 1 409 ? -25.547 4.465 13.938 1 95 409 GLU A O 1
ATOM 3368 N N . VAL A 1 410 ? -25.422 3.146 15.766 1 95.94 410 VAL A N 1
ATOM 3369 C CA . VAL A 1 410 ? -24.141 2.549 15.383 1 95.94 410 VAL A CA 1
ATOM 3370 C C . VAL A 1 410 ? -24.391 1.324 14.508 1 95.94 410 VAL A C 1
ATOM 3372 O O . VAL A 1 410 ? -25.25 0.498 14.812 1 95.94 410 VAL A O 1
ATOM 3375 N N . HIS A 1 411 ? -23.688 1.328 13.453 1 94.06 411 HIS A N 1
ATOM 3376 C CA . HIS A 1 411 ? -23.828 0.233 12.492 1 94.06 411 HIS A CA 1
ATOM 3377 C C . HIS A 1 411 ? -23.266 -1.067 13.07 1 94.06 411 HIS A C 1
ATOM 3379 O O . HIS A 1 411 ? -22.344 -1.05 13.883 1 94.06 411 HIS A O 1
ATOM 3385 N N . GLU A 1 412 ? -23.719 -2.154 12.586 1 92.38 412 GLU A N 1
ATOM 3386 C CA . GLU A 1 412 ? -23.391 -3.484 13.094 1 92.38 412 GLU A CA 1
ATOM 3387 C C . GLU A 1 412 ? -21.891 -3.77 12.969 1 92.38 412 GLU A C 1
ATOM 3389 O O . GLU A 1 412 ? -21.297 -4.379 13.859 1 92.38 412 GLU A O 1
ATOM 3394 N N . ASN A 1 413 ? -21.359 -3.33 11.859 1 93.56 413 ASN A N 1
ATOM 3395 C CA . ASN A 1 413 ? -19.922 -3.561 11.648 1 93.56 413 ASN A CA 1
ATOM 3396 C C . ASN A 1 413 ? -19.094 -2.928 12.758 1 93.56 413 ASN A C 1
ATOM 3398 O O . ASN A 1 413 ? -18.156 -3.553 13.273 1 93.56 413 ASN A O 1
ATOM 3402 N N . ALA A 1 414 ? -19.453 -1.756 13.117 1 96.5 414 ALA A N 1
ATOM 3403 C CA . ALA A 1 414 ? -18.734 -1.069 14.188 1 96.5 414 ALA A CA 1
ATOM 3404 C C . ALA A 1 414 ? -19 -1.741 15.531 1 96.5 414 ALA A C 1
ATOM 3406 O O . ALA A 1 414 ? -18.078 -1.874 16.344 1 96.5 414 ALA A O 1
ATOM 3407 N N . LYS A 1 415 ? -20.203 -2.186 15.758 1 97.12 415 LYS A N 1
ATOM 3408 C CA . LYS A 1 415 ? -20.562 -2.842 17.016 1 97.12 415 LYS A CA 1
ATOM 3409 C C . LYS A 1 415 ? -19.688 -4.078 17.25 1 97.12 415 LYS A C 1
ATOM 3411 O O . LYS A 1 415 ? -19.188 -4.293 18.359 1 97.12 415 LYS A O 1
ATOM 3416 N N . GLY A 1 416 ? -19.531 -4.852 16.219 1 96.94 416 GLY A N 1
ATOM 3417 C CA . GLY A 1 416 ? -18.688 -6.023 16.312 1 96.94 416 GLY A CA 1
ATOM 3418 C C . GLY A 1 416 ? -17.25 -5.691 16.688 1 96.94 416 GLY A C 1
ATOM 3419 O O . GLY A 1 416 ? -16.625 -6.395 17.484 1 96.94 416 GLY A O 1
ATOM 3420 N N . ALA A 1 417 ? -16.734 -4.641 16.125 1 96.62 417 ALA A N 1
ATOM 3421 C CA . ALA A 1 417 ? -15.375 -4.195 16.438 1 96.62 417 ALA A CA 1
ATOM 3422 C C . ALA A 1 417 ? -15.258 -3.738 17.891 1 96.62 417 ALA A C 1
ATOM 3424 O O . ALA A 1 417 ? -14.242 -3.973 18.531 1 96.62 417 ALA A O 1
ATOM 3425 N N . PHE A 1 418 ? -16.297 -3.121 18.375 1 98 418 PHE A N 1
ATOM 3426 C CA . PHE A 1 418 ? -16.281 -2.648 19.766 1 98 418 PHE A CA 1
ATOM 3427 C C . PHE A 1 418 ? -16.344 -3.818 20.734 1 98 418 PHE A C 1
ATOM 3429 O O . PHE A 1 418 ? -15.766 -3.762 21.812 1 98 418 PHE A O 1
ATOM 3436 N N . VAL A 1 419 ? -17.047 -4.855 20.359 1 97.94 419 VAL A N 1
ATOM 3437 C CA . VAL A 1 419 ? -17.047 -6.062 21.172 1 97.94 419 VAL A CA 1
ATOM 3438 C C . VAL A 1 419 ? -15.633 -6.613 21.312 1 97.94 419 VAL A C 1
ATOM 3440 O O . VAL A 1 419 ? -15.211 -7.016 22.391 1 97.94 419 VAL A O 1
ATOM 3443 N N . ALA A 1 420 ? -14.977 -6.574 20.203 1 96.75 420 ALA A N 1
ATOM 3444 C CA . ALA A 1 420 ? -13.594 -7.051 20.219 1 96.75 420 ALA A CA 1
ATOM 3445 C C . ALA A 1 420 ? -12.727 -6.188 21.141 1 96.75 420 ALA A C 1
ATOM 3447 O O . ALA A 1 420 ? -11.891 -6.711 21.875 1 96.75 420 ALA A O 1
ATOM 3448 N N . GLN A 1 421 ? -12.914 -4.891 21.078 1 96.31 421 GLN A N 1
ATOM 3449 C CA . GLN A 1 421 ? -12.164 -3.99 21.938 1 96.31 421 GLN A CA 1
ATOM 3450 C C . GLN A 1 421 ? -12.516 -4.227 23.406 1 96.31 421 GLN A C 1
ATOM 3452 O O . GLN A 1 421 ? -11.641 -4.195 24.281 1 96.31 421 GLN A O 1
ATOM 3457 N N . TRP A 1 422 ? -13.805 -4.434 23.672 1 97.62 422 TRP A N 1
ATOM 3458 C CA . TRP A 1 422 ? -14.273 -4.789 25 1 97.62 422 TRP A CA 1
ATOM 3459 C C . TRP A 1 422 ? -13.594 -6.066 25.5 1 97.62 422 TRP A C 1
ATOM 3461 O O . TRP A 1 422 ? -13.07 -6.109 26.609 1 97.62 422 TRP A O 1
ATOM 3471 N N . ALA A 1 423 ? -13.523 -7.043 24.641 1 97.25 423 ALA A N 1
ATOM 3472 C CA . ALA A 1 423 ? -12.883 -8.305 24.984 1 97.25 423 ALA A CA 1
ATOM 3473 C C . ALA A 1 423 ? -11.398 -8.102 25.281 1 97.25 423 ALA A C 1
ATOM 3475 O O . ALA A 1 423 ? -10.852 -8.727 26.203 1 97.25 423 ALA A O 1
ATOM 3476 N N . GLU A 1 424 ? -10.82 -7.281 24.516 1 93.62 424 GLU A N 1
ATOM 3477 C CA . GLU A 1 424 ? -9.398 -7.004 24.719 1 93.62 424 GLU A CA 1
ATOM 3478 C C . GLU A 1 424 ? -9.148 -6.363 26.078 1 93.62 424 GLU A C 1
ATOM 3480 O O . GLU A 1 424 ? -8.156 -6.676 26.75 1 93.62 424 GLU A O 1
ATOM 3485 N N . LEU A 1 425 ? -10.008 -5.5 26.531 1 93.38 425 LEU A N 1
ATOM 3486 C CA . LEU A 1 425 ? -9.875 -4.887 27.844 1 93.38 425 LEU A CA 1
ATOM 3487 C C . LEU A 1 425 ? -10.023 -5.926 28.953 1 93.38 425 LEU A C 1
ATOM 3489 O O . LEU A 1 425 ? -9.266 -5.922 29.922 1 93.38 425 LEU A O 1
ATOM 3493 N N . LEU A 1 426 ? -10.984 -6.809 28.797 1 94.31 426 LEU A N 1
ATOM 3494 C CA . LEU A 1 426 ? -11.172 -7.875 29.781 1 94.31 426 LEU A CA 1
ATOM 3495 C C . LEU A 1 426 ? -9.93 -8.758 29.859 1 94.31 426 LEU A C 1
ATOM 3497 O O . LEU A 1 426 ? -9.484 -9.109 30.953 1 94.31 426 LEU A O 1
ATOM 3501 N N . TRP A 1 427 ? -9.383 -8.984 28.703 1 92.31 427 TRP A N 1
ATOM 3502 C CA . TRP A 1 427 ? -8.242 -9.883 28.594 1 92.31 427 TRP A CA 1
ATOM 3503 C C . TRP A 1 427 ? -6.961 -9.203 29.078 1 92.31 427 TRP A C 1
ATOM 3505 O O . TRP A 1 427 ? -6.348 -9.648 30.047 1 92.31 427 TRP A O 1
ATOM 3515 N N . LYS A 1 428 ? -6.617 -8.055 28.516 1 87.38 428 LYS A N 1
ATOM 3516 C CA . LYS A 1 428 ? -5.301 -7.461 28.703 1 87.38 428 LYS A CA 1
ATOM 3517 C C . LYS A 1 428 ? -5.27 -6.59 29.953 1 87.38 428 LYS A C 1
ATOM 3519 O O . LYS A 1 428 ? -4.242 -6.496 30.625 1 87.38 428 LYS A O 1
ATOM 3524 N N . SER A 1 429 ? -6.379 -5.949 30.281 1 87.62 429 SER A N 1
ATOM 3525 C CA . SER A 1 429 ? -6.371 -5.004 31.391 1 87.62 429 SER A CA 1
ATOM 3526 C C . SER A 1 429 ? -6.867 -5.652 32.688 1 87.62 429 SER A C 1
ATOM 3528 O O . SER A 1 429 ? -6.375 -5.34 33.781 1 87.62 429 SER A O 1
ATOM 3530 N N . LYS A 1 430 ? -7.797 -6.594 32.594 1 88.69 430 LYS A N 1
ATOM 3531 C CA . LYS A 1 430 ? -8.352 -7.215 33.781 1 88.69 430 LYS A CA 1
ATOM 3532 C C . LYS A 1 430 ? -7.793 -8.617 34 1 88.69 430 LYS A C 1
ATOM 3534 O O . LYS A 1 430 ? -7.992 -9.227 35.031 1 88.69 430 LYS A O 1
ATOM 3539 N N . GLY A 1 431 ? -7.176 -9.188 32.969 1 88.25 431 GLY A N 1
ATOM 3540 C CA . GLY A 1 431 ? -6.648 -10.547 33.031 1 88.25 431 GLY A CA 1
ATOM 3541 C C . GLY A 1 431 ? -7.73 -11.609 33.031 1 88.25 431 GLY A C 1
ATOM 3542 O O . GLY A 1 431 ? -7.5 -12.734 33.469 1 88.25 431 GLY A O 1
ATOM 3543 N N . ALA A 1 432 ? -8.898 -11.211 32.625 1 92.94 432 ALA A N 1
ATOM 3544 C CA . ALA A 1 432 ? -10.047 -12.125 32.625 1 92.94 432 ALA A CA 1
ATOM 3545 C C . ALA A 1 432 ? -10.188 -12.82 31.281 1 92.94 432 ALA A C 1
ATOM 3547 O O . ALA A 1 432 ? -11.102 -12.516 30.516 1 92.94 432 ALA A O 1
ATOM 3548 N N . VAL A 1 433 ? -9.391 -13.805 31 1 93.81 433 VAL A N 1
ATOM 3549 C CA . VAL A 1 433 ? -9.32 -14.5 29.719 1 93.81 433 VAL A CA 1
ATOM 3550 C C . VAL A 1 433 ? -10.641 -15.219 29.453 1 93.81 433 VAL A C 1
ATOM 3552 O O . VAL A 1 433 ? -11.18 -15.141 28.344 1 93.81 433 VAL A O 1
ATOM 3555 N N . ASP A 1 434 ? -11.18 -15.867 30.453 1 96.44 434 ASP A N 1
ATOM 3556 C CA . ASP A 1 434 ? -12.406 -16.625 30.281 1 96.44 434 ASP A CA 1
ATOM 3557 C C . ASP A 1 434 ? -13.594 -15.719 29.969 1 96.44 434 ASP A C 1
ATOM 3559 O O . ASP A 1 434 ? -14.438 -16.047 29.141 1 96.44 434 ASP A O 1
ATOM 3563 N N . ALA A 1 435 ? -13.609 -14.617 30.641 1 97.12 435 ALA A N 1
ATOM 3564 C CA . ALA A 1 435 ? -14.68 -13.648 30.375 1 97.12 435 ALA A CA 1
ATOM 3565 C C . ALA A 1 435 ? -14.602 -13.117 28.953 1 97.12 435 ALA A C 1
ATOM 3567 O O . ALA A 1 435 ? -15.625 -12.93 28.297 1 97.12 435 ALA A O 1
ATOM 3568 N N . ALA A 1 436 ? -13.383 -12.797 28.484 1 97.31 436 ALA A N 1
ATOM 3569 C CA . ALA A 1 436 ? -13.18 -12.336 27.125 1 97.31 436 ALA A CA 1
ATOM 3570 C C . ALA A 1 436 ? -13.633 -13.391 26.109 1 97.31 436 ALA A C 1
ATOM 3572 O O . ALA A 1 436 ? -14.328 -13.07 25.141 1 97.31 436 ALA A O 1
ATOM 3573 N N . ARG A 1 437 ? -13.258 -14.641 26.359 1 97.25 437 ARG A N 1
ATOM 3574 C CA . ARG A 1 437 ? -13.656 -15.742 25.484 1 97.25 437 ARG A CA 1
ATOM 3575 C C . ARG A 1 437 ? -15.172 -15.883 25.438 1 97.25 437 ARG A C 1
ATOM 3577 O O . ARG A 1 437 ? -15.75 -16.062 24.359 1 97.25 437 ARG A O 1
ATOM 3584 N N . GLU A 1 438 ? -15.758 -15.789 26.594 1 97.81 438 GLU A N 1
ATOM 3585 C CA . GLU A 1 438 ? -17.219 -15.883 26.672 1 97.81 438 GLU A CA 1
ATOM 3586 C C . GLU A 1 438 ? -17.891 -14.766 25.891 1 97.81 438 GLU A C 1
ATOM 3588 O O . GLU A 1 438 ? -18.906 -14.977 25.234 1 97.81 438 GLU A O 1
ATOM 3593 N N . LEU A 1 439 ? -17.328 -13.594 25.953 1 97.81 439 LEU A N 1
ATOM 3594 C CA . LEU A 1 439 ? -17.859 -12.453 25.219 1 97.81 439 LEU A CA 1
ATOM 3595 C C . LEU A 1 439 ? -17.828 -12.703 23.719 1 97.81 439 LEU A C 1
ATOM 3597 O O . LEU A 1 439 ? -18.812 -12.438 23.016 1 97.81 439 LEU A O 1
ATOM 3601 N N . TYR A 1 440 ? -16.703 -13.195 23.203 1 97.88 440 TYR A N 1
ATOM 3602 C CA . TYR A 1 440 ? -16.594 -13.539 21.781 1 97.88 440 TYR A CA 1
ATOM 3603 C C . TYR A 1 440 ? -17.609 -14.609 21.406 1 97.88 440 TYR A C 1
ATOM 3605 O O . TYR A 1 440 ? -18.312 -14.477 20.406 1 97.88 440 TYR A O 1
ATOM 3613 N N . GLN A 1 441 ? -17.734 -15.633 22.219 1 96.94 441 GLN A N 1
ATOM 3614 C CA . GLN A 1 441 ? -18.594 -16.781 21.922 1 96.94 441 GLN A CA 1
ATOM 3615 C C . GLN A 1 441 ? -20.062 -16.359 21.875 1 96.94 441 GLN A C 1
ATOM 3617 O O . GLN A 1 441 ? -20.781 -16.766 20.969 1 96.94 441 GLN A O 1
ATOM 3622 N N . THR A 1 442 ? -20.422 -15.539 22.812 1 96.75 442 THR A N 1
ATOM 3623 C CA . THR A 1 442 ? -21.828 -15.141 22.922 1 96.75 442 THR A CA 1
ATOM 3624 C C . THR A 1 442 ? -22.219 -14.234 21.75 1 96.75 442 THR A C 1
ATOM 3626 O O . THR A 1 442 ? -23.375 -14.227 21.328 1 96.75 442 THR A O 1
ATOM 3629 N N . ASN A 1 443 ? -21.234 -13.555 21.156 1 96.5 443 ASN A N 1
ATOM 3630 C CA . ASN A 1 443 ? -21.547 -12.586 20.109 1 96.5 443 ASN A CA 1
ATOM 3631 C C . ASN A 1 443 ? -21.188 -13.125 18.719 1 96.5 443 ASN A C 1
ATOM 3633 O O . ASN A 1 443 ? -21.406 -12.453 17.719 1 96.5 443 ASN A O 1
ATOM 3637 N N . ALA A 1 444 ? -20.703 -14.328 18.625 1 95.25 444 ALA A N 1
ATOM 3638 C CA . ALA A 1 444 ? -20.234 -14.906 17.375 1 95.25 444 ALA A CA 1
ATOM 3639 C C . ALA A 1 444 ? -21.344 -14.984 16.344 1 95.25 444 ALA A C 1
ATOM 3641 O O . ALA A 1 444 ? -21.141 -14.656 15.164 1 95.25 444 ALA A O 1
ATOM 3642 N N . LEU A 1 445 ? -22.562 -15.336 16.766 1 94.25 445 LEU A N 1
ATOM 3643 C CA . LEU A 1 445 ? -23.672 -15.523 15.844 1 94.25 445 LEU A CA 1
ATOM 3644 C C . LEU A 1 445 ? -24.281 -14.188 15.453 1 94.25 445 LEU A C 1
ATOM 3646 O O . LEU A 1 445 ? -25 -14.102 14.445 1 94.25 445 LEU A O 1
ATOM 3650 N N . VAL A 1 446 ? -24.047 -13.195 16.234 1 94.5 446 VAL A N 1
ATOM 3651 C CA . VAL A 1 446 ? -24.609 -11.875 15.984 1 94.5 446 VAL A CA 1
ATOM 3652 C C . VAL A 1 446 ? -23.797 -11.156 14.906 1 94.5 446 VAL A C 1
ATOM 3654 O O . VAL A 1 446 ? -24.359 -10.492 14.031 1 94.5 446 VAL A O 1
ATOM 3657 N N . TYR A 1 447 ? -22.5 -11.375 14.898 1 95.88 447 TYR A N 1
ATOM 3658 C CA . TYR A 1 447 ? -21.641 -10.594 14.023 1 95.88 447 TYR A CA 1
ATOM 3659 C C . TYR A 1 447 ? -20.953 -11.484 13 1 95.88 447 TYR A C 1
ATOM 3661 O O . TYR A 1 447 ? -19.75 -11.359 12.773 1 95.88 447 TYR A O 1
ATOM 3669 N N . LEU A 1 448 ? -21.719 -12.266 12.344 1 94.19 448 LEU A N 1
ATOM 3670 C CA . LEU A 1 448 ? -21.234 -13.234 11.367 1 94.19 448 LEU A CA 1
ATOM 3671 C C . LEU A 1 448 ? -20.562 -12.531 10.188 1 94.19 448 LEU A C 1
ATOM 3673 O O . LEU A 1 448 ? -19.656 -13.078 9.57 1 94.19 448 LEU A O 1
ATOM 3677 N N . GLY A 1 449 ? -21 -11.375 9.969 1 94.75 449 GLY A N 1
ATOM 3678 C CA . GLY A 1 449 ? -20.516 -10.688 8.781 1 94.75 449 GLY A CA 1
ATOM 3679 C C . GLY A 1 449 ? -19.5 -9.617 9.086 1 94.75 449 GLY A C 1
ATOM 3680 O O . GLY A 1 449 ? -19.125 -8.828 8.219 1 94.75 449 GLY A O 1
ATOM 3681 N N . VAL A 1 450 ? -18.969 -9.508 10.32 1 95.56 450 VAL A N 1
ATOM 3682 C CA . VAL A 1 450 ? -18.031 -8.453 10.719 1 95.56 450 VAL A CA 1
ATOM 3683 C C . VAL A 1 450 ? -16.609 -9.008 10.758 1 95.56 450 VAL A C 1
ATOM 3685 O O . VAL A 1 450 ? -16.234 -9.688 11.719 1 95.56 450 VAL A O 1
ATOM 3688 N N . SER A 1 451 ? -15.805 -8.695 9.773 1 95.5 451 SER A N 1
ATOM 3689 C CA . SER A 1 451 ? -14.469 -9.25 9.594 1 95.5 451 SER A CA 1
ATOM 3690 C C . SER A 1 451 ? -13.578 -8.938 10.797 1 95.5 451 SER A C 1
ATOM 3692 O O . SER A 1 451 ? -12.859 -9.82 11.289 1 95.5 451 SER A O 1
ATOM 3694 N N . GLN A 1 452 ? -13.672 -7.715 11.266 1 95.12 452 GLN A N 1
ATOM 3695 C CA . GLN A 1 452 ? -12.805 -7.297 12.367 1 95.12 452 GLN A CA 1
ATOM 3696 C C . GLN A 1 452 ? -13.086 -8.109 13.625 1 95.12 452 GLN A C 1
ATOM 3698 O O . GLN A 1 452 ? -12.172 -8.43 14.383 1 95.12 452 GLN A O 1
ATOM 3703 N N . PHE A 1 453 ? -14.328 -8.391 13.867 1 97 453 PHE A N 1
ATOM 3704 C CA . PHE A 1 453 ? -14.719 -9.203 15.008 1 97 453 PHE A CA 1
ATOM 3705 C C . PHE A 1 453 ? -14.016 -10.562 14.977 1 97 453 PHE A C 1
ATOM 3707 O O . PHE A 1 453 ? -13.391 -10.969 15.953 1 97 453 PHE A O 1
ATOM 3714 N N . TRP A 1 454 ? -14.008 -11.156 13.859 1 97.38 454 TRP A N 1
ATOM 3715 C CA . TRP A 1 454 ? -13.461 -12.5 13.719 1 97.38 454 TRP A CA 1
ATOM 3716 C C . TRP A 1 454 ? -11.938 -12.477 13.734 1 97.38 454 TRP A C 1
ATOM 3718 O O . TRP A 1 454 ? -11.305 -13.383 14.266 1 97.38 454 TRP A O 1
ATOM 3728 N N . GLU A 1 455 ? -11.391 -11.508 13.125 1 97.12 455 GLU A N 1
ATOM 3729 C CA . GLU A 1 455 ? -9.938 -11.383 13.156 1 97.12 455 GLU A CA 1
ATOM 3730 C C . GLU A 1 455 ? -9.43 -11.227 14.586 1 97.12 455 GLU A C 1
ATOM 3732 O O . GLU A 1 455 ? -8.469 -11.898 14.984 1 97.12 455 GLU A O 1
ATOM 3737 N N . ASP A 1 456 ? -10.078 -10.398 15.312 1 97.19 456 ASP A N 1
ATOM 3738 C CA . ASP A 1 456 ? -9.656 -10.172 16.688 1 97.19 456 ASP A CA 1
ATOM 3739 C C . ASP A 1 456 ? -9.914 -11.398 17.562 1 97.19 456 ASP A C 1
ATOM 3741 O O . ASP A 1 456 ? -9.133 -11.711 18.453 1 97.19 456 ASP A O 1
ATOM 3745 N N . TYR A 1 457 ? -11.016 -12.07 17.297 1 97.69 457 TYR A N 1
ATOM 3746 C CA . TYR A 1 457 ? -11.305 -13.312 18 1 97.69 457 TYR A CA 1
ATOM 3747 C C . TYR A 1 457 ? -10.219 -14.352 17.75 1 97.69 457 TYR A C 1
ATOM 3749 O O . TYR A 1 457 ? -9.688 -14.945 18.688 1 97.69 457 TYR A O 1
ATOM 3757 N N . LEU A 1 458 ? -9.867 -14.477 16.5 1 97.25 458 LEU A N 1
ATOM 3758 C CA . LEU A 1 458 ? -8.828 -15.422 16.109 1 97.25 458 LEU A CA 1
ATOM 3759 C C . LEU A 1 458 ? -7.488 -15.055 16.734 1 97.25 458 LEU A C 1
ATOM 3761 O O . LEU A 1 458 ? -6.812 -15.906 17.312 1 97.25 458 LEU A O 1
ATOM 3765 N N . LYS A 1 459 ? -7.16 -13.82 16.688 1 95.81 459 LYS A N 1
ATOM 3766 C CA . LYS A 1 459 ? -5.898 -13.344 17.234 1 95.81 459 LYS A CA 1
ATOM 3767 C C . LYS A 1 459 ? -5.879 -13.492 18.766 1 95.81 459 LYS A C 1
ATOM 3769 O O . LYS A 1 459 ? -4.832 -13.773 19.344 1 95.81 459 LYS A O 1
ATOM 3774 N N . PHE A 1 460 ? -7.02 -13.344 19.438 1 96 460 PHE A N 1
ATOM 3775 C CA . PHE A 1 460 ? -7.16 -13.531 20.891 1 96 460 PHE A CA 1
ATOM 3776 C C . PHE A 1 460 ? -6.82 -14.961 21.281 1 96 460 PHE A C 1
ATOM 3778 O O . PHE A 1 460 ? -6.035 -15.188 22.203 1 96 460 PHE A O 1
ATOM 3785 N N . GLU A 1 461 ? -7.363 -15.844 20.531 1 95.94 461 GLU A N 1
ATOM 3786 C CA . GLU A 1 461 ? -7.094 -17.25 20.844 1 95.94 461 GLU A CA 1
ATOM 3787 C C . GLU A 1 461 ? -5.641 -17.609 20.562 1 95.94 461 GLU A C 1
ATOM 3789 O O . GLU A 1 461 ? -5.016 -18.359 21.312 1 95.94 461 GLU A O 1
ATOM 3794 N N . ILE A 1 462 ? -5.109 -17.047 19.5 1 93.44 462 ILE A N 1
ATOM 3795 C CA . ILE A 1 462 ? -3.732 -17.312 19.094 1 93.44 462 ILE A CA 1
ATOM 3796 C C . ILE A 1 462 ? -2.768 -16.734 20.125 1 93.44 462 ILE A C 1
ATOM 3798 O O . ILE A 1 462 ? -1.726 -17.328 20.422 1 93.44 462 ILE A O 1
ATOM 3802 N N . ALA A 1 463 ? -3.143 -15.688 20.719 1 89.88 463 ALA A N 1
ATOM 3803 C CA . ALA A 1 463 ? -2.248 -14.945 21.609 1 89.88 463 ALA A CA 1
ATOM 3804 C C . ALA A 1 463 ? -2.213 -15.57 23 1 89.88 463 ALA A C 1
ATOM 3806 O O . ALA A 1 463 ? -1.352 -15.234 23.812 1 89.88 463 ALA A O 1
ATOM 3807 N N . GLN A 1 464 ? -3.109 -16.453 23.297 1 88.62 464 GLN A N 1
ATOM 3808 C CA . GLN A 1 464 ? -3.107 -17.078 24.609 1 88.62 464 GLN A CA 1
ATOM 3809 C C . GLN A 1 464 ? -1.863 -17.938 24.812 1 88.62 464 GLN A C 1
ATOM 3811 O O . GLN A 1 464 ? -1.413 -18.609 23.891 1 88.62 464 GLN A O 1
ATOM 3816 N N . PRO A 1 465 ? -1.269 -17.812 25.922 1 79.88 465 PRO A N 1
ATOM 3817 C CA . PRO A 1 465 ? -0.081 -18.641 26.188 1 79.88 465 PRO A CA 1
ATOM 3818 C C . PRO A 1 465 ? -0.377 -20.125 26.172 1 79.88 465 PRO A C 1
ATOM 3820 O O . PRO A 1 465 ? -1.462 -20.562 26.578 1 79.88 465 PRO A O 1
ATOM 3823 N N . ALA A 1 466 ? 0.554 -20.812 25.516 1 78.31 466 ALA A N 1
ATOM 3824 C CA . ALA A 1 466 ? 0.388 -22.25 25.469 1 78.31 466 ALA A CA 1
ATOM 3825 C C . ALA A 1 466 ? 1.669 -22.969 25.891 1 78.31 466 ALA A C 1
ATOM 3827 O O . ALA A 1 466 ? 2.773 -22.5 25.594 1 78.31 466 ALA A O 1
ATOM 3828 N N . THR A 1 467 ? 1.479 -23.891 26.828 1 75.06 467 THR A N 1
ATOM 3829 C CA . THR A 1 467 ? 2.533 -24.828 27.188 1 75.06 467 THR A CA 1
ATOM 3830 C C . THR A 1 467 ? 2.396 -26.125 26.391 1 75.06 467 THR A C 1
ATOM 3832 O O . THR A 1 467 ? 1.424 -26.312 25.656 1 75.06 467 THR A O 1
ATOM 3835 N N . GLU A 1 468 ? 3.404 -26.938 26.406 1 74.12 468 GLU A N 1
ATOM 3836 C CA . GLU A 1 468 ? 3.338 -28.219 25.719 1 74.12 468 GLU A CA 1
ATOM 3837 C C . GLU A 1 468 ? 2.074 -28.984 26.094 1 74.12 468 GLU A C 1
ATOM 3839 O O . GLU A 1 468 ? 1.469 -29.656 25.25 1 74.12 468 GLU A O 1
ATOM 3844 N N . ALA A 1 469 ? 1.62 -28.734 27.312 1 78.25 469 ALA A N 1
ATOM 3845 C CA . ALA A 1 469 ? 0.471 -29.469 27.828 1 78.25 469 ALA A CA 1
ATOM 3846 C C . ALA A 1 469 ? -0.837 -28.891 27.312 1 78.25 469 ALA A C 1
ATOM 3848 O O . ALA A 1 469 ? -1.814 -29.609 27.109 1 78.25 469 ALA A O 1
ATOM 3849 N N . THR A 1 470 ? -0.836 -27.594 27.031 1 83.75 470 THR A N 1
ATOM 3850 C CA . THR A 1 470 ? -2.096 -26.938 26.688 1 83.75 470 THR A CA 1
ATOM 3851 C C . THR A 1 470 ? -2.146 -26.594 25.203 1 83.75 470 THR A C 1
ATOM 3853 O O . THR A 1 470 ? -3.125 -26.016 24.734 1 83.75 470 THR A O 1
ATOM 3856 N N . GLN A 1 471 ? -1.146 -26.953 24.516 1 84.25 471 GLN A N 1
ATOM 3857 C CA . GLN A 1 471 ? -1.019 -26.578 23.109 1 84.25 471 GLN A CA 1
ATOM 3858 C C . GLN A 1 471 ? -2.137 -27.188 22.281 1 84.25 471 GLN A C 1
ATOM 3860 O O . GLN A 1 471 ? -2.686 -26.531 21.391 1 84.25 471 GLN A O 1
ATOM 3865 N N . LYS A 1 472 ? -2.412 -28.406 22.547 1 87.06 472 LYS A N 1
ATOM 3866 C CA . LYS A 1 472 ? -3.457 -29.078 21.781 1 87.06 472 LYS A CA 1
ATOM 3867 C C . LYS A 1 472 ? -4.809 -28.406 21.984 1 87.06 472 LYS A C 1
ATOM 3869 O O . LYS A 1 472 ? -5.555 -28.188 21.016 1 87.06 472 LYS A O 1
ATOM 3874 N N . GLU A 1 473 ? -5.07 -28.078 23.172 1 90.5 473 GLU A N 1
ATOM 3875 C CA . GLU A 1 473 ? -6.332 -27.422 23.484 1 90.5 473 GLU A CA 1
ATOM 3876 C C . GLU A 1 473 ? -6.414 -26.047 22.812 1 90.5 473 GLU A C 1
ATOM 3878 O O . GLU A 1 473 ? -7.477 -25.656 22.312 1 90.5 473 GLU A O 1
ATOM 3883 N N . GLN A 1 474 ? -5.363 -25.359 22.844 1 90.56 474 GLN A N 1
ATOM 3884 C CA . GLN A 1 474 ? -5.324 -24.047 22.203 1 90.56 474 GLN A CA 1
ATOM 3885 C C . GLN A 1 474 ? -5.559 -24.188 20.688 1 90.56 474 GLN A C 1
ATOM 3887 O O . GLN A 1 474 ? -6.332 -23.422 20.109 1 90.56 474 GLN A O 1
ATOM 3892 N N . THR A 1 475 ? -4.879 -25.125 20.109 1 91.88 475 THR A N 1
ATOM 3893 C CA . THR A 1 475 ? -5.023 -25.344 18.672 1 91.88 475 THR A CA 1
ATOM 3894 C C . THR A 1 475 ? -6.465 -25.688 18.328 1 91.88 475 THR A C 1
ATOM 3896 O O . THR A 1 475 ? -6.988 -25.25 17.297 1 91.88 475 THR A O 1
ATOM 3899 N N . ASP A 1 476 ? -7.055 -26.422 19.172 1 93.94 476 ASP A N 1
ATOM 3900 C CA . ASP A 1 476 ? -8.445 -26.797 18.938 1 93.94 476 ASP A CA 1
ATOM 3901 C C . ASP A 1 476 ? -9.359 -25.578 19 1 93.94 476 ASP A C 1
ATOM 3903 O O . ASP A 1 476 ? -10.297 -25.469 18.203 1 93.94 476 ASP A O 1
ATOM 3907 N N . ARG A 1 477 ? -9.125 -24.703 19.906 1 94.94 477 ARG A N 1
ATOM 3908 C CA . ARG A 1 477 ? -9.922 -23.484 20 1 94.94 477 ARG A CA 1
ATOM 3909 C C . ARG A 1 477 ? -9.758 -22.625 18.766 1 94.94 477 ARG A C 1
ATOM 3911 O O . ARG A 1 477 ? -10.734 -22.078 18.25 1 94.94 477 ARG A O 1
ATOM 3918 N N . ILE A 1 478 ? -8.539 -22.531 18.344 1 95.94 478 ILE A N 1
ATOM 3919 C CA . ILE A 1 478 ? -8.242 -21.734 17.156 1 95.94 478 ILE A CA 1
ATOM 3920 C C . ILE A 1 478 ? -8.93 -22.359 15.938 1 95.94 478 ILE A C 1
ATOM 3922 O O . ILE A 1 478 ? -9.547 -21.656 15.133 1 95.94 478 ILE A O 1
ATOM 3926 N N . ARG A 1 479 ? -8.867 -23.672 15.852 1 95 479 ARG A N 1
ATOM 3927 C CA . ARG A 1 479 ? -9.516 -24.406 14.773 1 95 479 ARG A CA 1
ATOM 3928 C C . ARG A 1 479 ? -11.023 -24.172 14.781 1 95 479 ARG A C 1
ATOM 3930 O O . ARG A 1 479 ? -11.641 -24.016 13.727 1 95 479 ARG A O 1
ATOM 3937 N N . GLN A 1 480 ? -11.555 -24.172 15.906 1 95.69 480 GLN A N 1
ATOM 3938 C CA . GLN A 1 480 ? -12.992 -23.969 16.047 1 95.69 480 GLN A CA 1
ATOM 3939 C C . GLN A 1 480 ? -13.398 -22.578 15.547 1 95.69 480 GLN A C 1
ATOM 3941 O O . GLN A 1 480 ? -14.406 -22.453 14.852 1 95.69 480 GLN A O 1
ATOM 3946 N N . VAL A 1 481 ? -12.617 -21.562 15.891 1 97 481 VAL A N 1
ATOM 3947 C CA . VAL A 1 481 ? -12.906 -20.219 15.43 1 97 481 VAL A CA 1
ATOM 3948 C C . VAL A 1 481 ? -12.781 -20.156 13.906 1 97 481 VAL A C 1
ATOM 3950 O O . VAL A 1 481 ? -13.648 -19.594 13.234 1 97 481 VAL A O 1
ATOM 3953 N N . HIS A 1 482 ? -11.742 -20.734 13.398 1 96.38 482 HIS A N 1
ATOM 3954 C CA . HIS A 1 482 ? -11.539 -20.734 11.953 1 96.38 482 HIS A CA 1
ATOM 3955 C C . HIS A 1 482 ? -12.672 -21.469 11.234 1 96.38 482 HIS A C 1
ATOM 3957 O O . HIS A 1 482 ? -13.141 -21.031 10.188 1 96.38 482 HIS A O 1
ATOM 3963 N N . ASN A 1 483 ? -13.094 -22.594 11.805 1 95.38 483 ASN A N 1
ATOM 3964 C CA . ASN A 1 483 ? -14.195 -23.359 11.219 1 95.38 483 ASN A CA 1
ATOM 3965 C C . ASN A 1 483 ? -15.477 -22.531 11.164 1 95.38 483 ASN A C 1
ATOM 3967 O O . ASN A 1 483 ? -16.219 -22.594 10.188 1 95.38 483 ASN A O 1
ATOM 3971 N N . MET A 1 484 ? -15.664 -21.766 12.188 1 95 484 MET A N 1
ATOM 3972 C CA . MET A 1 484 ? -16.844 -20.891 12.195 1 95 484 MET A CA 1
ATOM 3973 C C . MET A 1 484 ? -16.734 -19.844 11.094 1 95 484 MET A C 1
ATOM 3975 O O . MET A 1 484 ? -17.734 -19.531 10.445 1 95 484 MET A O 1
ATOM 3979 N N . VAL A 1 485 ? -15.57 -19.344 10.836 1 94.44 485 VAL A N 1
ATOM 3980 C CA . VAL A 1 485 ? -15.32 -18.328 9.828 1 94.44 485 VAL A CA 1
ATOM 3981 C C . VAL A 1 485 ? -15.602 -18.891 8.438 1 94.44 485 VAL A C 1
ATOM 3983 O O . VAL A 1 485 ? -16.266 -18.234 7.621 1 94.44 485 VAL A O 1
ATOM 3986 N N . VAL A 1 486 ? -15.242 -20.062 8.242 1 92.94 486 VAL A N 1
ATOM 3987 C CA . VAL A 1 486 ? -15.297 -20.641 6.898 1 92.94 486 VAL A CA 1
ATOM 3988 C C . VAL A 1 486 ? -16.688 -21.219 6.645 1 92.94 486 VAL A C 1
ATOM 3990 O O . VAL A 1 486 ? -17.219 -21.109 5.535 1 92.94 486 VAL A O 1
ATOM 3993 N N . GLN A 1 487 ? -17.312 -21.734 7.613 1 91.44 487 GLN A N 1
ATOM 3994 C CA . GLN A 1 487 ? -18.547 -22.5 7.395 1 91.44 487 GLN A CA 1
ATOM 3995 C C . GLN A 1 487 ? -19.766 -21.641 7.684 1 91.44 487 GLN A C 1
ATOM 3997 O O . GLN A 1 487 ? -20.812 -21.812 7.043 1 91.44 487 GLN A O 1
ATOM 4002 N N . LYS A 1 488 ? -19.656 -20.797 8.641 1 88.62 488 LYS A N 1
ATOM 4003 C CA . LYS A 1 488 ? -20.875 -20.172 9.141 1 88.62 488 LYS A CA 1
ATOM 4004 C C . LYS A 1 488 ? -20.859 -18.672 8.898 1 88.62 488 LYS A C 1
ATOM 4006 O O . LYS A 1 488 ? -21.922 -18.047 8.789 1 88.62 488 LYS A O 1
ATOM 4011 N N . SER A 1 489 ? -19.734 -18.109 8.766 1 85.19 489 SER A N 1
ATOM 4012 C CA . SER A 1 489 ? -19.672 -16.656 8.68 1 85.19 489 SER A CA 1
ATOM 4013 C C . SER A 1 489 ? -20.156 -16.156 7.324 1 85.19 489 SER A C 1
ATOM 4015 O O . SER A 1 489 ? -20.359 -16.953 6.402 1 85.19 489 SER A O 1
ATOM 4017 N N . LYS A 1 490 ? -20.516 -14.969 7.293 1 92.44 490 LYS A N 1
ATOM 4018 C CA . LYS A 1 490 ? -20.969 -14.312 6.066 1 92.44 490 LYS A CA 1
ATOM 4019 C C . LYS A 1 490 ? -19.891 -13.375 5.523 1 92.44 490 LYS A C 1
ATOM 4021 O O . LYS A 1 490 ? -20.203 -12.344 4.922 1 92.44 490 LYS A O 1
ATOM 4026 N N . LEU A 1 491 ? -18.641 -13.711 5.855 1 94.19 491 LEU A N 1
ATOM 4027 C CA . LEU A 1 491 ? -17.531 -12.883 5.41 1 94.19 491 LEU A CA 1
ATOM 4028 C C . LEU A 1 491 ? -17.297 -13.055 3.912 1 94.19 491 LEU A C 1
ATOM 4030 O O . LEU A 1 491 ? -17.656 -14.078 3.332 1 94.19 491 LEU A O 1
ATOM 4034 N N . SER A 1 492 ? -16.781 -12.039 3.387 1 93.75 492 SER A N 1
ATOM 4035 C CA . SER A 1 492 ? -16.344 -12.148 1.996 1 93.75 492 SER A CA 1
ATOM 4036 C C . SER A 1 492 ? -15.258 -13.203 1.835 1 93.75 492 SER A C 1
ATOM 4038 O O . SER A 1 492 ? -14.578 -13.547 2.801 1 93.75 492 SER A O 1
ATOM 4040 N N . GLN A 1 493 ? -15.023 -13.664 0.694 1 91.56 493 GLN A N 1
ATOM 4041 C CA . GLN A 1 493 ? -13.992 -14.648 0.404 1 91.56 493 GLN A CA 1
ATOM 4042 C C . GLN A 1 493 ? -12.602 -14.102 0.718 1 91.56 493 GLN A C 1
ATOM 4044 O O . GLN A 1 493 ? -11.75 -14.82 1.248 1 91.56 493 GLN A O 1
ATOM 4049 N N . LYS A 1 494 ? -12.477 -12.922 0.379 1 93.44 494 LYS A N 1
ATOM 4050 C CA . LYS A 1 494 ? -11.188 -12.281 0.637 1 93.44 494 LYS A CA 1
ATOM 4051 C C . LYS A 1 494 ? -10.898 -12.227 2.133 1 93.44 494 LYS A C 1
ATOM 4053 O O . LYS A 1 494 ? -9.781 -12.531 2.562 1 93.44 494 LYS A O 1
ATOM 4058 N N . ALA A 1 495 ? -11.891 -11.844 2.916 1 94.62 495 ALA A N 1
ATOM 4059 C CA . ALA A 1 495 ? -11.719 -11.742 4.363 1 94.62 495 ALA A CA 1
ATOM 4060 C C . ALA A 1 495 ? -11.492 -13.125 4.98 1 94.62 495 ALA A C 1
ATOM 4062 O O . ALA A 1 495 ? -10.633 -13.281 5.852 1 94.62 495 ALA A O 1
ATOM 4063 N N . ALA A 1 496 ? -12.234 -14.062 4.551 1 94.75 496 ALA A N 1
ATOM 4064 C CA . ALA A 1 496 ? -12.07 -15.43 5.051 1 94.75 496 ALA A CA 1
ATOM 4065 C C . ALA A 1 496 ? -10.688 -15.977 4.715 1 94.75 496 ALA A C 1
ATOM 4067 O O . ALA A 1 496 ? -10.055 -16.641 5.539 1 94.75 496 ALA A O 1
ATOM 4068 N N . ARG A 1 497 ? -10.219 -15.727 3.549 1 94.56 497 ARG A N 1
ATOM 4069 C CA . ARG A 1 497 ? -8.883 -16.141 3.125 1 94.56 497 ARG A CA 1
ATOM 4070 C C . ARG A 1 497 ? -7.809 -15.523 4.016 1 94.56 497 ARG A C 1
ATOM 4072 O O . ARG A 1 497 ? -6.855 -16.203 4.41 1 94.56 497 ARG A O 1
ATOM 4079 N N . HIS A 1 498 ? -8 -14.297 4.211 1 95.69 498 HIS A N 1
ATOM 4080 C CA . HIS A 1 498 ? -7.066 -13.594 5.086 1 95.69 498 HIS A CA 1
ATOM 4081 C C . HIS A 1 498 ? -6.992 -14.258 6.457 1 95.69 498 HIS A C 1
ATOM 4083 O O . HIS A 1 498 ? -5.898 -14.5 6.977 1 95.69 498 HIS A O 1
ATOM 4089 N N . LEU A 1 499 ? -8.109 -14.57 7.074 1 96.44 499 LEU A N 1
ATOM 4090 C CA . LEU A 1 499 ? -8.164 -15.211 8.383 1 96.44 499 LEU A CA 1
ATOM 4091 C C . LEU A 1 499 ? -7.57 -16.609 8.328 1 96.44 499 LEU A C 1
ATOM 4093 O O . LEU A 1 499 ? -6.918 -17.062 9.273 1 96.44 499 LEU A O 1
ATOM 4097 N N . THR A 1 500 ? -7.77 -17.281 7.234 1 96.38 500 THR A N 1
ATOM 4098 C CA . THR A 1 500 ? -7.188 -18.609 7.051 1 96.38 500 THR A CA 1
ATOM 4099 C C . THR A 1 500 ? -5.664 -18.516 7.008 1 96.38 500 THR A C 1
ATOM 4101 O O . THR A 1 500 ? -4.977 -19.375 7.574 1 96.38 500 THR A O 1
ATOM 4104 N N . HIS A 1 501 ? -5.207 -17.5 6.402 1 95.69 501 HIS A N 1
ATOM 4105 C CA . HIS A 1 501 ? -3.764 -17.312 6.34 1 95.69 501 HIS A CA 1
ATOM 4106 C C . HIS A 1 501 ? -3.176 -17.094 7.727 1 95.69 501 HIS A C 1
ATOM 4108 O O . HIS A 1 501 ? -2.07 -17.547 8.023 1 95.69 501 HIS A O 1
ATOM 4114 N N . ILE A 1 502 ? -3.916 -16.375 8.508 1 95.75 502 ILE A N 1
ATOM 4115 C CA . ILE A 1 502 ? -3.477 -16.172 9.891 1 95.75 502 ILE A CA 1
ATOM 4116 C C . ILE A 1 502 ? -3.398 -17.516 10.609 1 95.75 502 ILE A C 1
ATOM 4118 O O . ILE A 1 502 ? -2.418 -17.797 11.305 1 95.75 502 ILE A O 1
ATOM 4122 N N . TYR A 1 503 ? -4.355 -18.375 10.516 1 95.81 503 TYR A N 1
ATOM 4123 C CA . TYR A 1 503 ? -4.379 -19.703 11.125 1 95.81 503 TYR A CA 1
ATOM 4124 C C . TYR A 1 503 ? -3.262 -20.578 10.57 1 95.81 503 TYR A C 1
ATOM 4126 O O . TYR A 1 503 ? -2.586 -21.281 11.32 1 95.81 503 TYR A O 1
ATOM 4134 N N . MET A 1 504 ? -3.016 -20.406 9.242 1 95.94 504 MET A N 1
ATOM 4135 C CA . MET A 1 504 ? -1.954 -21.172 8.602 1 95.94 504 MET A CA 1
ATOM 4136 C C . MET A 1 504 ? -0.591 -20.812 9.18 1 95.94 504 MET A C 1
ATOM 4138 O O . MET A 1 504 ? 0.226 -21.688 9.445 1 95.94 504 MET A O 1
ATOM 4142 N N . LYS A 1 505 ? -0.407 -19.594 9.328 1 93.5 505 LYS A N 1
ATOM 4143 C CA . LYS A 1 505 ? 0.852 -19.156 9.914 1 93.5 505 LYS A CA 1
ATOM 4144 C C . LYS A 1 505 ? 1.025 -19.703 11.328 1 93.5 505 LYS A C 1
ATOM 4146 O O . LYS A 1 505 ? 2.109 -20.156 11.695 1 93.5 505 LYS A O 1
ATOM 4151 N N . TYR A 1 506 ? 0.011 -19.719 12.156 1 93.56 506 TYR A N 1
ATOM 4152 C CA . TYR A 1 506 ? 0.038 -20.281 13.492 1 93.56 506 TYR A CA 1
ATOM 4153 C C . TYR A 1 506 ? 0.39 -21.766 13.453 1 93.56 506 TYR A C 1
ATOM 4155 O O . TYR A 1 506 ? 1.196 -22.25 14.258 1 93.56 506 TYR A O 1
ATOM 4163 N N . LEU A 1 507 ? -0.247 -22.438 12.508 1 93.38 507 LEU A N 1
ATOM 4164 C CA . LEU A 1 507 ? -0.045 -23.875 12.406 1 93.38 507 LEU A CA 1
ATOM 4165 C C . LEU A 1 507 ? 1.42 -24.203 12.133 1 93.38 507 LEU A C 1
ATOM 4167 O O . LEU A 1 507 ? 1.98 -25.109 12.742 1 93.38 507 LEU A O 1
ATOM 4171 N N . LEU A 1 508 ? 2.006 -23.438 11.273 1 92.12 508 LEU A N 1
ATOM 4172 C CA . LEU A 1 508 ? 3.395 -23.688 10.906 1 92.12 508 LEU A CA 1
ATOM 4173 C C . LEU A 1 508 ? 4.332 -23.359 12.062 1 92.12 508 LEU A C 1
ATOM 4175 O O . LEU A 1 508 ? 5.34 -24.031 12.258 1 92.12 508 LEU A O 1
ATOM 4179 N N . GLU A 1 509 ? 3.926 -22.469 12.812 1 88.88 509 GLU A N 1
ATOM 4180 C CA . GLU A 1 509 ? 4.824 -21.984 13.859 1 88.88 509 GLU A CA 1
ATOM 4181 C C . GLU A 1 509 ? 4.625 -22.75 15.156 1 88.88 509 GLU A C 1
ATOM 4183 O O . GLU A 1 509 ? 5.555 -22.891 15.953 1 88.88 509 GLU A O 1
ATOM 4188 N N . ASN A 1 510 ? 3.377 -23.312 15.336 1 87.25 510 ASN A N 1
ATOM 4189 C CA . ASN A 1 510 ? 3.088 -23.859 16.656 1 87.25 510 ASN A CA 1
ATOM 4190 C C . ASN A 1 510 ? 2.484 -25.266 16.562 1 87.25 510 ASN A C 1
ATOM 4192 O O . ASN A 1 510 ? 2.262 -25.922 17.578 1 87.25 510 ASN A O 1
ATOM 4196 N N . GLY A 1 511 ? 2.221 -25.641 15.406 1 85.19 511 GLY A N 1
ATOM 4197 C CA . GLY A 1 511 ? 1.529 -26.906 15.258 1 85.19 511 GLY A CA 1
ATOM 4198 C C . GLY A 1 511 ? 2.41 -28.109 15.555 1 85.19 511 GLY A C 1
ATOM 4199 O O . GLY A 1 511 ? 3.611 -27.953 15.789 1 85.19 511 GLY A O 1
ATOM 4200 N N . GLY A 1 512 ? 1.749 -29.219 15.695 1 85.31 512 GLY A N 1
ATOM 4201 C CA . GLY A 1 512 ? 2.439 -30.484 15.922 1 85.31 512 GLY A CA 1
ATOM 4202 C C . GLY A 1 512 ? 2.889 -31.156 14.641 1 85.31 512 GLY A C 1
ATOM 4203 O O . GLY A 1 512 ? 3.055 -30.5 13.609 1 85.31 512 GLY A O 1
ATOM 4204 N N . LYS A 1 513 ? 3.127 -32.344 14.664 1 83.88 513 LYS A N 1
ATOM 4205 C CA . LYS A 1 513 ? 3.684 -33.125 13.57 1 83.88 513 LYS A CA 1
ATOM 4206 C C . LYS A 1 513 ? 2.727 -33.188 12.383 1 83.88 513 LYS A C 1
ATOM 4208 O O . LYS A 1 513 ? 3.16 -33.312 11.234 1 83.88 513 LYS A O 1
ATOM 4213 N N . ASP A 1 514 ? 1.472 -33 12.633 1 88.25 514 ASP A N 1
ATOM 4214 C CA . ASP A 1 514 ? 0.493 -33.094 11.555 1 88.25 514 ASP A CA 1
ATOM 4215 C C . ASP A 1 514 ? 0.146 -31.719 10.992 1 88.25 514 ASP A C 1
ATOM 4217 O O . ASP A 1 514 ? -0.739 -31.594 10.141 1 88.25 514 ASP A O 1
ATOM 4221 N N . ALA A 1 515 ? 0.803 -30.734 11.453 1 91.81 515 ALA A N 1
ATOM 4222 C CA . ALA A 1 515 ? 0.489 -29.359 11.094 1 91.81 515 ALA A CA 1
ATOM 4223 C C . ALA A 1 515 ? 0.723 -29.109 9.602 1 91.81 515 ALA A C 1
ATOM 4225 O O . ALA A 1 515 ? -0.042 -28.391 8.961 1 91.81 515 ALA A O 1
ATOM 4226 N N . ALA A 1 516 ? 1.735 -29.766 9.047 1 93.5 516 ALA A N 1
ATOM 4227 C CA . ALA A 1 516 ? 2.061 -29.562 7.637 1 93.5 516 ALA A CA 1
ATOM 4228 C C . ALA A 1 516 ? 0.929 -30.062 6.742 1 93.5 516 ALA A C 1
ATOM 4230 O O . ALA A 1 516 ? 0.589 -29.406 5.746 1 93.5 516 ALA A O 1
ATOM 4231 N N . LYS A 1 517 ? 0.386 -31.156 7.094 1 92.62 517 LYS A N 1
ATOM 4232 C CA . LYS A 1 517 ? -0.725 -31.703 6.324 1 92.62 517 LYS A CA 1
ATOM 4233 C C . LYS A 1 517 ? -1.936 -30.781 6.359 1 92.62 517 LYS A C 1
ATOM 4235 O O . LYS A 1 517 ? -2.543 -30.516 5.32 1 92.62 517 LYS A O 1
ATOM 4240 N N . GLU A 1 518 ? -2.234 -30.359 7.559 1 93.19 518 GLU A N 1
ATOM 4241 C CA . GLU A 1 518 ? -3.359 -29.453 7.707 1 93.19 518 GLU A CA 1
ATOM 4242 C C . GLU A 1 518 ? -3.105 -28.141 6.961 1 93.19 518 GLU A C 1
ATOM 4244 O O . GLU A 1 518 ? -4.02 -27.578 6.355 1 93.19 518 GLU A O 1
ATOM 4249 N N . PHE A 1 519 ? -1.9 -27.688 7.02 1 94.75 519 PHE A N 1
ATOM 4250 C CA . PHE A 1 519 ? -1.515 -26.469 6.309 1 94.75 519 PHE A CA 1
ATOM 4251 C C . PHE A 1 519 ? -1.802 -26.594 4.82 1 94.75 519 PHE A C 1
ATOM 4253 O O . PHE A 1 519 ? -2.385 -25.703 4.215 1 94.75 519 PHE A O 1
ATOM 4260 N N . LEU A 1 520 ? -1.408 -27.688 4.25 1 93.5 520 LEU A N 1
ATOM 4261 C CA . LEU A 1 520 ? -1.568 -27.891 2.812 1 93.5 520 LEU A CA 1
ATOM 4262 C C . LEU A 1 520 ? -3.043 -27.969 2.436 1 93.5 520 LEU A C 1
ATOM 4264 O O . LEU A 1 520 ? -3.445 -27.5 1.372 1 93.5 520 LEU A O 1
ATOM 4268 N N . GLU A 1 521 ? -3.775 -28.562 3.281 1 92.56 521 GLU A N 1
ATOM 4269 C CA . GLU A 1 521 ? -5.215 -28.625 3.047 1 92.56 521 GLU A CA 1
ATOM 4270 C C . GLU A 1 521 ? -5.84 -27.234 3.053 1 92.56 521 GLU A C 1
ATOM 4272 O O . GLU A 1 521 ? -6.648 -26.906 2.182 1 92.56 521 GLU A O 1
ATOM 4277 N N . LEU A 1 522 ? -5.449 -26.469 4.027 1 93.5 522 LEU A N 1
ATOM 4278 C CA . LEU A 1 522 ? -5.957 -25.109 4.141 1 93.5 522 LEU A CA 1
ATOM 4279 C C . LEU A 1 522 ? -5.492 -24.25 2.967 1 93.5 522 LEU A C 1
ATOM 4281 O O . LEU A 1 522 ? -6.254 -23.422 2.451 1 93.5 522 LEU A O 1
ATOM 4285 N N . ASP A 1 523 ? -4.258 -24.438 2.562 1 93.19 523 ASP A N 1
ATOM 4286 C CA . ASP A 1 523 ? -3.691 -23.703 1.434 1 93.19 523 ASP A CA 1
ATOM 4287 C C . ASP A 1 523 ? -4.48 -23.969 0.155 1 93.19 523 ASP A C 1
ATOM 4289 O O . ASP A 1 523 ? -4.801 -23.047 -0.59 1 93.19 523 ASP A O 1
ATOM 4293 N N . SER A 1 524 ? -4.801 -25.203 -0.026 1 89.88 524 SER A N 1
ATOM 4294 C CA . SER A 1 524 ? -5.574 -25.594 -1.201 1 89.88 524 SER A CA 1
ATOM 4295 C C . SER A 1 524 ? -6.973 -24.984 -1.167 1 89.88 524 SER A C 1
ATOM 4297 O O . SER A 1 524 ? -7.488 -24.531 -2.193 1 89.88 524 SER A O 1
ATOM 4299 N N . MET A 1 525 ? -7.461 -24.953 -0.027 1 85.31 525 MET A N 1
ATOM 4300 C CA . MET A 1 525 ? -8.805 -24.406 0.136 1 85.31 525 MET A CA 1
ATOM 4301 C C . MET A 1 525 ? -8.812 -22.891 -0.047 1 85.31 525 MET A C 1
ATOM 4303 O O . MET A 1 525 ? -9.727 -22.344 -0.662 1 85.31 525 MET A O 1
ATOM 4307 N N . ALA A 1 526 ? -7.828 -22.234 0.514 1 88.5 526 ALA A N 1
ATOM 4308 C CA . ALA A 1 526 ? -7.77 -20.781 0.522 1 88.5 526 ALA A CA 1
ATOM 4309 C C . ALA A 1 526 ? -7.434 -20.234 -0.865 1 88.5 526 ALA A C 1
ATOM 4311 O O . ALA A 1 526 ? -8.008 -19.234 -1.3 1 88.5 526 ALA A O 1
ATOM 4312 N N . GLU A 1 527 ? -6.586 -20.875 -1.547 1 85.62 527 GLU A N 1
ATOM 4313 C CA . GLU A 1 527 ? -6.086 -20.344 -2.812 1 85.62 527 GLU A CA 1
ATOM 4314 C C . GLU A 1 527 ? -6.797 -21 -4 1 85.62 527 GLU A C 1
ATOM 4316 O O . GLU A 1 527 ? -6.746 -20.484 -5.117 1 85.62 527 GLU A O 1
ATOM 4321 N N . GLY A 1 528 ? -7.625 -22.062 -3.812 1 76.62 528 GLY A N 1
ATOM 4322 C CA . GLY A 1 528 ? -8.281 -22.766 -4.898 1 76.62 528 GLY A CA 1
ATOM 4323 C C . GLY A 1 528 ? -7.371 -23.734 -5.621 1 76.62 528 GLY A C 1
ATOM 4324 O O . GLY A 1 528 ? -7.684 -24.188 -6.727 1 76.62 528 GLY A O 1
ATOM 4325 N N . MET B 1 1 ? 29.125 -26.875 -17.391 1 58.75 1 MET B N 1
ATOM 4326 C CA . MET B 1 1 ? 29.797 -25.812 -18.125 1 58.75 1 MET B CA 1
ATOM 4327 C C . MET B 1 1 ? 30.875 -26.375 -19.031 1 58.75 1 MET B C 1
ATOM 4329 O O . MET B 1 1 ? 31.469 -27.422 -18.734 1 58.75 1 MET B O 1
ATOM 4333 N N . ALA B 1 2 ? 30.75 -26.062 -20.25 1 67.81 2 ALA B N 1
ATOM 4334 C CA . ALA B 1 2 ? 31.578 -26.766 -21.234 1 67.81 2 ALA B CA 1
ATOM 4335 C C . ALA B 1 2 ? 33.062 -26.5 -21 1 67.81 2 ALA B C 1
ATOM 4337 O O . ALA B 1 2 ? 33.469 -25.344 -20.891 1 67.81 2 ALA B O 1
ATOM 4338 N N . ASP B 1 3 ? 33.75 -27.531 -20.562 1 74.31 3 ASP B N 1
ATOM 4339 C CA . ASP B 1 3 ? 35.219 -27.453 -20.469 1 74.31 3 ASP B CA 1
ATOM 4340 C C . ASP B 1 3 ? 35.844 -27.422 -21.844 1 74.31 3 ASP B C 1
ATOM 4342 O O . ASP B 1 3 ? 35.906 -28.438 -22.547 1 74.31 3 ASP B O 1
ATOM 4346 N N . LEU B 1 4 ? 36.188 -26.156 -22.328 1 80.75 4 LEU B N 1
ATOM 4347 C CA . LEU B 1 4 ? 36.719 -26 -23.672 1 80.75 4 LEU B CA 1
ATOM 4348 C C . LEU B 1 4 ? 38.25 -25.875 -23.625 1 80.75 4 LEU B C 1
ATOM 4350 O O . LEU B 1 4 ? 38.844 -25.391 -24.578 1 80.75 4 LEU B O 1
ATOM 4354 N N . THR B 1 5 ? 38.812 -26.359 -22.469 1 77.62 5 THR B N 1
ATOM 4355 C CA . THR B 1 5 ? 40.25 -26.188 -22.266 1 77.62 5 THR B CA 1
ATOM 4356 C C . THR B 1 5 ? 41.062 -27.016 -23.266 1 77.62 5 THR B C 1
ATOM 4358 O O . THR B 1 5 ? 42.219 -26.703 -23.531 1 77.62 5 THR B O 1
ATOM 4361 N N . PHE B 1 6 ? 40.469 -27.969 -23.781 1 82.19 6 PHE B N 1
ATOM 4362 C CA . PHE B 1 6 ? 41.188 -28.859 -24.688 1 82.19 6 PHE B CA 1
ATOM 4363 C C . PHE B 1 6 ? 41.312 -28.234 -26.062 1 82.19 6 PHE B C 1
ATOM 4365 O O . PHE B 1 6 ? 42.094 -28.719 -26.906 1 82.19 6 PHE B O 1
ATOM 4372 N N . LEU B 1 7 ? 40.562 -27.172 -26.266 1 83.06 7 LEU B N 1
ATOM 4373 C CA . LEU B 1 7 ? 40.625 -26.516 -27.578 1 83.06 7 LEU B CA 1
ATOM 4374 C C . LEU B 1 7 ? 41.875 -25.656 -27.688 1 83.06 7 LEU B C 1
ATOM 4376 O O . LEU B 1 7 ? 42.188 -24.859 -26.797 1 83.06 7 LEU B O 1
ATOM 4380 N N . ASP B 1 8 ? 42.781 -26.109 -28.672 1 80.44 8 ASP B N 1
ATOM 4381 C CA . ASP B 1 8 ? 44 -25.375 -28.938 1 80.44 8 ASP B CA 1
ATOM 4382 C C . ASP B 1 8 ? 43.938 -24.656 -30.281 1 80.44 8 ASP B C 1
ATOM 4384 O O . ASP B 1 8 ? 43.312 -25.141 -31.219 1 80.44 8 ASP B O 1
ATOM 4388 N N . GLY B 1 9 ? 44.25 -23.312 -30.312 1 80 9 GLY B N 1
ATOM 4389 C CA . GLY B 1 9 ? 44.312 -22.609 -31.578 1 80 9 GLY B CA 1
ATOM 4390 C C . GLY B 1 9 ? 43.594 -21.281 -31.562 1 80 9 GLY B C 1
ATOM 4391 O O . GLY B 1 9 ? 42.688 -21.062 -30.766 1 80 9 GLY B O 1
ATOM 4392 N N . GLU B 1 10 ? 43.969 -20.531 -32.438 1 84 10 GLU B N 1
ATOM 4393 C CA . GLU B 1 10 ? 43.438 -19.172 -32.531 1 84 10 GLU B CA 1
ATOM 4394 C C . GLU B 1 10 ? 42 -19.172 -33.094 1 84 10 GLU B C 1
ATOM 4396 O O . GLU B 1 10 ? 41.25 -18.25 -32.844 1 84 10 GLU B O 1
ATOM 4401 N N . GLU B 1 11 ? 41.625 -20.281 -33.75 1 85.69 11 GLU B N 1
ATOM 4402 C CA . GLU B 1 11 ? 40.312 -20.359 -34.375 1 85.69 11 GLU B CA 1
ATOM 4403 C C . GLU B 1 11 ? 39.219 -20.484 -33.312 1 85.69 11 GLU B C 1
ATOM 4405 O O . GLU B 1 11 ? 38.031 -20.219 -33.594 1 85.69 11 GLU B O 1
ATOM 4410 N N . TYR B 1 12 ? 39.625 -20.859 -32.125 1 90.94 12 TYR B N 1
ATOM 4411 C CA . TYR B 1 12 ? 38.656 -21.062 -31.078 1 90.94 12 TYR B CA 1
ATOM 4412 C C . TYR B 1 12 ? 38.625 -19.875 -30.109 1 90.94 12 TYR B C 1
ATOM 4414 O O . TYR B 1 12 ? 37.969 -19.922 -29.078 1 90.94 12 TYR B O 1
ATOM 4422 N N . ALA B 1 13 ? 39.344 -18.812 -30.422 1 89.88 13 ALA B N 1
ATOM 4423 C CA . ALA B 1 13 ? 39.469 -17.656 -29.516 1 89.88 13 ALA B CA 1
ATOM 4424 C C . ALA B 1 13 ? 38.094 -17.047 -29.234 1 89.88 13 ALA B C 1
ATOM 4426 O O . ALA B 1 13 ? 37.781 -16.75 -28.078 1 89.88 13 ALA B O 1
ATOM 4427 N N . GLU B 1 14 ? 37.344 -16.844 -30.328 1 90.81 14 GLU B N 1
ATOM 4428 C CA . GLU B 1 14 ? 36.031 -16.25 -30.156 1 90.81 14 GLU B CA 1
ATOM 4429 C C . GLU B 1 14 ? 35.125 -17.141 -29.328 1 90.81 14 GLU B C 1
ATOM 4431 O O . GLU B 1 14 ? 34.344 -16.672 -28.484 1 90.81 14 GLU B O 1
ATOM 4436 N N . LEU B 1 15 ? 35.188 -18.344 -29.547 1 93.12 15 LEU B N 1
ATOM 4437 C CA . LEU B 1 15 ? 34.406 -19.328 -28.812 1 93.12 15 LEU B CA 1
ATOM 4438 C C . LEU B 1 15 ? 34.75 -19.297 -27.328 1 93.12 15 LEU B C 1
ATOM 4440 O O . LEU B 1 15 ? 33.844 -19.344 -26.484 1 93.12 15 LEU B O 1
ATOM 4444 N N . LYS B 1 16 ? 36 -19.25 -27.062 1 91.88 16 LYS B N 1
ATOM 4445 C CA . LYS B 1 16 ? 36.438 -19.203 -25.688 1 91.88 16 LYS B CA 1
ATOM 4446 C C . LYS B 1 16 ? 36 -17.922 -24.984 1 91.88 16 LYS B C 1
ATOM 4448 O O . LYS B 1 16 ? 35.656 -17.938 -23.812 1 91.88 16 LYS B O 1
ATOM 4453 N N . LYS B 1 17 ? 36 -16.953 -25.734 1 92.5 17 LYS B N 1
ATOM 4454 C CA . LYS B 1 17 ? 35.531 -15.672 -25.203 1 92.5 17 LYS B CA 1
ATOM 4455 C C . LYS B 1 17 ? 34.062 -15.727 -24.797 1 92.5 17 LYS B C 1
ATOM 4457 O O . LYS B 1 17 ? 33.719 -15.344 -23.672 1 92.5 17 LYS B O 1
ATOM 4462 N N . PHE B 1 18 ? 33.281 -16.188 -25.703 1 93.81 18 PHE B N 1
ATOM 4463 C CA . PHE B 1 18 ? 31.859 -16.266 -25.422 1 93.81 18 PHE B CA 1
ATOM 4464 C C . PHE B 1 18 ? 31.578 -17.281 -24.328 1 93.81 18 PHE B C 1
ATOM 4466 O O . PHE B 1 18 ? 30.656 -17.109 -23.531 1 93.81 18 PHE B O 1
ATOM 4473 N N . ASN B 1 19 ? 32.344 -18.281 -24.297 1 93.5 19 ASN B N 1
ATOM 4474 C CA . ASN B 1 19 ? 32.188 -19.266 -23.234 1 93.5 19 ASN B CA 1
ATOM 4475 C C . ASN B 1 19 ? 32.469 -18.656 -21.859 1 93.5 19 ASN B C 1
ATOM 4477 O O . ASN B 1 19 ? 31.797 -18.984 -20.891 1 93.5 19 ASN B O 1
ATOM 4481 N N . GLN B 1 20 ? 33.406 -17.828 -21.844 1 92.44 20 GLN B N 1
ATOM 4482 C CA . GLN B 1 20 ? 33.719 -17.156 -20.594 1 92.44 20 GLN B CA 1
ATOM 4483 C C . GLN B 1 20 ? 32.594 -16.234 -20.172 1 92.44 20 GLN B C 1
ATOM 4485 O O . GLN B 1 20 ? 32.281 -16.109 -18.969 1 92.44 20 GLN B O 1
ATOM 4490 N N . GLU B 1 21 ? 31.969 -15.609 -21.062 1 93.06 21 GLU B N 1
ATOM 4491 C CA . GLU B 1 21 ? 30.828 -14.758 -20.766 1 93.06 21 GLU B CA 1
ATOM 4492 C C . GLU B 1 21 ? 29.688 -15.562 -20.125 1 93.06 21 GLU B C 1
ATOM 4494 O O . GLU B 1 21 ? 29.047 -15.094 -19.188 1 93.06 21 GLU B O 1
ATOM 4499 N N . VAL B 1 22 ? 29.438 -16.641 -20.641 1 93.19 22 VAL B N 1
ATOM 4500 C CA . VAL B 1 22 ? 28.391 -17.516 -20.125 1 93.19 22 VAL B CA 1
ATOM 4501 C C . VAL B 1 22 ? 28.75 -17.984 -18.719 1 93.19 22 VAL B C 1
ATOM 4503 O O . VAL B 1 22 ? 27.891 -18.094 -17.844 1 93.19 22 VAL B O 1
ATOM 4506 N N . LEU B 1 23 ? 30.031 -18.234 -18.516 1 91.31 23 LEU B N 1
ATOM 4507 C CA . LEU B 1 23 ? 30.484 -18.672 -17.188 1 91.31 23 LEU B CA 1
ATOM 4508 C C . LEU B 1 23 ? 30.281 -17.578 -16.156 1 91.31 23 LEU B C 1
ATOM 4510 O O . LEU B 1 23 ? 29.969 -17.859 -15 1 91.31 23 LEU B O 1
ATOM 4514 N N . GLU B 1 24 ? 30.375 -16.469 -16.594 1 90.75 24 GLU B N 1
ATOM 4515 C CA . GLU B 1 24 ? 30.203 -15.32 -15.695 1 90.75 24 GLU B CA 1
ATOM 4516 C C . GLU B 1 24 ? 28.734 -15.039 -15.438 1 90.75 24 GLU B C 1
ATOM 4518 O O . GLU B 1 24 ? 28.359 -14.602 -14.344 1 90.75 24 GLU B O 1
ATOM 4523 N N . SER B 1 25 ? 27.969 -15.336 -16.5 1 90.56 25 SER B N 1
ATOM 4524 C CA . SER B 1 25 ? 26.531 -15.117 -16.375 1 90.56 25 SER B CA 1
ATOM 4525 C C . SER B 1 25 ? 25.734 -16.281 -16.969 1 90.56 25 SER B C 1
ATOM 4527 O O . SER B 1 25 ? 25.156 -16.141 -18.047 1 90.56 25 SER B O 1
ATOM 4529 N N . PRO B 1 26 ? 25.641 -17.188 -16.141 1 87.44 26 PRO B N 1
ATOM 4530 C CA . PRO B 1 26 ? 25.031 -18.406 -16.672 1 87.44 26 PRO B CA 1
ATOM 4531 C C . PRO B 1 26 ? 23.547 -18.234 -16.984 1 87.44 26 PRO B C 1
ATOM 4533 O O . PRO B 1 26 ? 22.984 -19 -17.766 1 87.44 26 PRO B O 1
ATOM 4536 N N . ASP B 1 27 ? 22.906 -17.234 -16.531 1 86.38 27 ASP B N 1
ATOM 4537 C CA . ASP B 1 27 ? 21.469 -17.062 -16.75 1 86.38 27 ASP B CA 1
ATOM 4538 C C . ASP B 1 27 ? 21.203 -16.125 -17.922 1 86.38 27 ASP B C 1
ATOM 4540 O O . ASP B 1 27 ? 20.062 -15.906 -18.297 1 86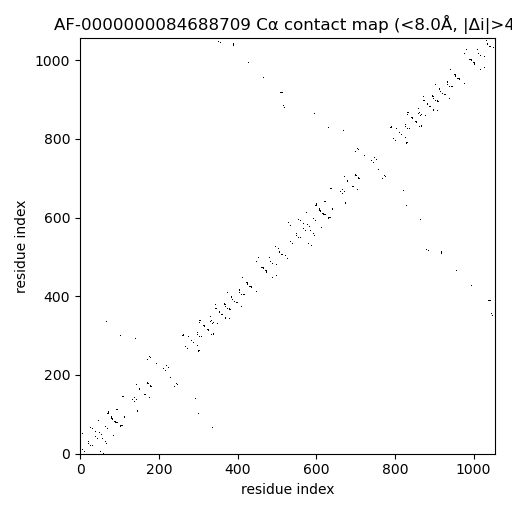.38 27 ASP B O 1
ATOM 4544 N N . ASP B 1 28 ? 22.281 -15.703 -18.531 1 91.19 28 ASP B N 1
ATOM 4545 C CA . ASP B 1 28 ? 22.141 -14.773 -19.641 1 91.19 28 ASP B CA 1
ATOM 4546 C C . ASP B 1 28 ? 21.875 -15.516 -20.953 1 91.19 28 ASP B C 1
ATOM 4548 O O . ASP B 1 28 ? 22.797 -16.141 -21.516 1 91.19 28 ASP B O 1
ATOM 4552 N N . PHE B 1 29 ? 20.734 -15.406 -21.469 1 93.5 29 PHE B N 1
ATOM 4553 C CA . PHE B 1 29 ? 20.312 -16.125 -22.672 1 93.5 29 PHE B CA 1
ATOM 4554 C C . PHE B 1 29 ? 21.062 -15.617 -23.891 1 93.5 29 PHE B C 1
ATOM 4556 O O . PHE B 1 29 ? 21.469 -16.406 -24.75 1 93.5 29 PHE B O 1
ATOM 4563 N N . GLU B 1 30 ? 21.234 -14.367 -23.984 1 94 30 GLU B N 1
ATOM 4564 C CA . GLU B 1 30 ? 21.906 -13.773 -25.125 1 94 30 GLU B CA 1
ATOM 4565 C C . GLU B 1 30 ? 23.344 -14.25 -25.234 1 94 30 GLU B C 1
ATOM 4567 O O . GLU B 1 30 ? 23.844 -14.5 -26.328 1 94 30 GLU B O 1
ATOM 4572 N N . ALA B 1 31 ? 23.953 -14.312 -24.141 1 94.5 31 ALA B N 1
ATOM 4573 C CA . ALA B 1 31 ? 25.312 -14.828 -24.109 1 94.5 31 ALA B CA 1
ATOM 4574 C C . ALA B 1 31 ? 25.375 -16.266 -24.625 1 94.5 31 ALA B C 1
ATOM 4576 O O . ALA B 1 31 ? 26.266 -16.609 -25.406 1 94.5 31 ALA B O 1
ATOM 4577 N N . TRP B 1 32 ? 24.453 -17.047 -24.219 1 95.44 32 TRP B N 1
ATOM 4578 C CA . TRP B 1 32 ? 24.375 -18.438 -24.672 1 95.44 32 TRP B CA 1
ATOM 4579 C C . TRP B 1 32 ? 24.125 -18.5 -26.188 1 95.44 32 TRP B C 1
ATOM 4581 O O . TRP B 1 32 ? 24.75 -19.297 -26.891 1 95.44 32 TRP B O 1
ATOM 4591 N N . GLU B 1 33 ? 23.203 -17.688 -26.641 1 95.19 33 GLU B N 1
ATOM 4592 C CA . GLU B 1 33 ? 22.875 -17.688 -28.062 1 95.19 33 GLU B CA 1
ATOM 4593 C C . GLU B 1 33 ? 24.109 -17.375 -28.906 1 95.19 33 GLU B C 1
ATOM 4595 O O . GLU B 1 33 ? 24.328 -18 -29.953 1 95.19 33 GLU B O 1
ATOM 4600 N N . LYS B 1 34 ? 24.891 -16.375 -28.5 1 95.19 34 LYS B N 1
ATOM 4601 C CA . LYS B 1 34 ? 26.141 -16.031 -29.188 1 95.19 34 LYS B CA 1
ATOM 4602 C C . LYS B 1 34 ? 27.094 -17.219 -29.219 1 95.19 34 LYS B C 1
ATOM 4604 O O . LYS B 1 34 ? 27.719 -17.5 -30.25 1 95.19 34 LYS B O 1
ATOM 4609 N N . LEU B 1 35 ? 27.203 -17.844 -28.109 1 95.94 35 LEU B N 1
ATOM 4610 C CA . LEU B 1 35 ? 28.094 -19 -27.984 1 95.94 35 LEU B CA 1
ATOM 4611 C C . LEU B 1 35 ? 27.656 -20.125 -28.922 1 95.94 35 LEU B C 1
ATOM 4613 O O . LEU B 1 35 ? 28.484 -20.688 -29.625 1 95.94 35 LEU B O 1
ATOM 4617 N N . VAL B 1 36 ? 26.391 -20.453 -28.969 1 96 36 VAL B N 1
ATOM 4618 C CA . VAL B 1 36 ? 25.844 -21.516 -29.797 1 96 36 VAL B CA 1
ATOM 4619 C C . VAL B 1 36 ? 26.047 -21.188 -31.266 1 96 36 VAL B C 1
ATOM 4621 O O . VAL B 1 36 ? 26.484 -22.047 -32.062 1 96 36 VAL B O 1
ATOM 4624 N N . ARG B 1 37 ? 25.797 -20 -31.625 1 94.94 37 ARG B N 1
ATOM 4625 C CA . ARG B 1 37 ? 25.969 -19.562 -33 1 94.94 37 ARG B CA 1
ATOM 4626 C C . ARG B 1 37 ? 27.422 -19.719 -33.438 1 94.94 37 ARG B C 1
ATOM 4628 O O . ARG B 1 37 ? 27.703 -20.141 -34.562 1 94.94 37 ARG B O 1
ATOM 4635 N N . THR B 1 38 ? 28.297 -19.312 -32.625 1 94.44 38 THR B N 1
ATOM 4636 C CA . THR B 1 38 ? 29.719 -19.375 -32.938 1 94.44 38 THR B CA 1
ATOM 4637 C C . THR B 1 38 ? 30.172 -20.812 -33.094 1 94.44 38 THR B C 1
ATOM 4639 O O . THR B 1 38 ? 30.969 -21.125 -33.969 1 94.44 38 THR B O 1
ATOM 4642 N N . CYS B 1 39 ? 29.75 -21.672 -32.219 1 94 39 CYS B N 1
ATOM 4643 C CA . CYS B 1 39 ? 30.203 -23.062 -32.312 1 94 39 CYS B CA 1
ATOM 4644 C C . CYS B 1 39 ? 29.641 -23.734 -33.562 1 94 39 CYS B C 1
ATOM 4646 O O . CYS B 1 39 ? 30.312 -24.594 -34.156 1 94 39 CYS B O 1
ATOM 4648 N N . GLU B 1 40 ? 28.469 -23.406 -33.969 1 92.81 40 GLU B N 1
ATOM 4649 C CA . GLU B 1 40 ? 27.859 -23.953 -35.188 1 92.81 40 GLU B CA 1
ATOM 4650 C C . GLU B 1 40 ? 28.672 -23.562 -36.438 1 92.81 40 GLU B C 1
ATOM 4652 O O . GLU B 1 40 ? 28.672 -24.281 -37.438 1 92.81 40 GLU B O 1
ATOM 4657 N N . GLY B 1 41 ? 29.297 -22.438 -36.344 1 90.94 41 GLY B N 1
ATOM 4658 C CA . GLY B 1 41 ? 30.016 -21.906 -37.469 1 90.94 41 GLY B CA 1
ATOM 4659 C C . GLY B 1 41 ? 31.453 -22.375 -37.531 1 90.94 41 GLY B C 1
ATOM 4660 O O . GLY B 1 41 ? 32.188 -22.047 -38.469 1 90.94 41 GLY B O 1
ATOM 4661 N N . LEU B 1 42 ? 31.828 -23.188 -36.594 1 91.5 42 LEU B N 1
ATOM 4662 C CA . LEU B 1 42 ? 33.188 -23.688 -36.625 1 91.5 42 LEU B CA 1
ATOM 4663 C C . LEU B 1 42 ? 33.469 -24.453 -37.906 1 91.5 42 LEU B C 1
ATOM 4665 O O . LEU B 1 42 ? 32.625 -25.219 -38.375 1 91.5 42 LEU B O 1
ATOM 4669 N N . GLU B 1 43 ? 34.688 -24.203 -38.406 1 89.94 43 GLU B N 1
ATOM 4670 C CA . GLU B 1 43 ? 35.156 -24.875 -39.594 1 89.94 43 GLU B CA 1
ATOM 4671 C C . GLU B 1 43 ? 34.188 -24.703 -40.781 1 89.94 43 GLU B C 1
ATOM 4673 O O . GLU B 1 43 ? 34.031 -25.609 -41.594 1 89.94 43 GLU B O 1
ATOM 4678 N N . GLY B 1 44 ? 33.438 -23.594 -40.844 1 87.75 44 GLY B N 1
ATOM 4679 C CA . GLY B 1 44 ? 32.5 -23.281 -41.906 1 87.75 44 GLY B CA 1
ATOM 4680 C C . GLY B 1 44 ? 31.203 -24.094 -41.812 1 87.75 44 GLY B C 1
ATOM 4681 O O . GLY B 1 44 ? 30.453 -24.172 -42.812 1 87.75 44 GLY B O 1
ATOM 4682 N N . GLY B 1 45 ? 30.953 -24.75 -40.781 1 90.5 45 GLY B N 1
ATOM 4683 C CA . GLY B 1 45 ? 29.828 -25.656 -40.562 1 90.5 45 GLY B CA 1
ATOM 4684 C C . GLY B 1 45 ? 30.25 -27.062 -40.219 1 90.5 45 GLY B C 1
ATOM 4685 O O . GLY B 1 45 ? 31.062 -27.672 -40.906 1 90.5 45 GLY B O 1
ATOM 4686 N N . LEU B 1 46 ? 29.734 -27.516 -39.156 1 91.75 46 LEU B N 1
ATOM 4687 C CA . LEU B 1 46 ? 30.188 -28.812 -38.656 1 91.75 46 LEU B CA 1
ATOM 4688 C C . LEU B 1 46 ? 29.531 -29.953 -39.438 1 91.75 46 LEU B C 1
ATOM 4690 O O . LEU B 1 46 ? 28.359 -29.875 -39.812 1 91.75 46 LEU B O 1
ATOM 4694 N N . ASN B 1 47 ? 30.297 -30.875 -39.719 1 91 47 ASN B N 1
ATOM 4695 C CA . ASN B 1 47 ? 29.859 -32.094 -40.406 1 91 47 ASN B CA 1
ATOM 4696 C C . ASN B 1 47 ? 30.672 -33.312 -39.969 1 91 47 ASN B C 1
ATOM 4698 O O . ASN B 1 47 ? 31.406 -33.25 -38.969 1 91 47 ASN B O 1
ATOM 4702 N N . ARG B 1 48 ? 30.5 -34.406 -40.625 1 91.62 48 ARG B N 1
ATOM 4703 C CA . ARG B 1 48 ? 31.109 -35.688 -40.25 1 91.62 48 ARG B CA 1
ATOM 4704 C C . ARG B 1 48 ? 32.625 -35.594 -40.344 1 91.62 48 ARG B C 1
ATOM 4706 O O . ARG B 1 48 ? 33.344 -36.312 -39.625 1 91.62 48 ARG B O 1
ATOM 4713 N N . ASN B 1 49 ? 33.188 -34.688 -41.188 1 92.69 49 ASN B N 1
ATOM 4714 C CA . ASN B 1 49 ? 34.625 -34.562 -41.438 1 92.69 49 ASN B CA 1
ATOM 4715 C C . ASN B 1 49 ? 35.281 -33.5 -40.562 1 92.69 49 ASN B C 1
ATOM 4717 O O . ASN B 1 49 ? 36.469 -33.281 -40.594 1 92.69 49 ASN B O 1
ATOM 4721 N N . SER B 1 50 ? 34.469 -32.938 -39.719 1 92.56 50 SER B N 1
ATOM 4722 C CA . SER B 1 50 ? 34.969 -31.906 -38.844 1 92.56 50 SER B CA 1
ATOM 4723 C C . SER B 1 50 ? 35.844 -32.469 -37.75 1 92.56 50 SER B C 1
ATOM 4725 O O . SER B 1 50 ? 35.812 -33.688 -37.469 1 92.56 50 SER B O 1
ATOM 4727 N N . SER B 1 51 ? 36.688 -31.641 -37.156 1 92 51 SER B N 1
ATOM 4728 C CA . SER B 1 51 ? 37.625 -32.094 -36.156 1 92 51 SER B CA 1
ATOM 4729 C C . SER B 1 51 ? 36.875 -32.594 -34.906 1 92 51 SER B C 1
ATOM 4731 O O . SER B 1 51 ? 35.875 -32.031 -34.5 1 92 51 SER B O 1
ATOM 4733 N N . PRO B 1 52 ? 37.375 -33.688 -34.312 1 91.88 52 PRO B N 1
ATOM 4734 C CA . PRO B 1 52 ? 36.75 -34.219 -33.094 1 91.88 52 PRO B CA 1
ATOM 4735 C C . PRO B 1 52 ? 36.656 -33.188 -31.969 1 91.88 52 PRO B C 1
ATOM 4737 O O . PRO B 1 52 ? 35.688 -33.188 -31.203 1 91.88 52 PRO B O 1
ATOM 4740 N N . ASN B 1 53 ? 37.594 -32.312 -31.969 1 90.81 53 ASN B N 1
ATOM 4741 C CA . ASN B 1 53 ? 37.594 -31.281 -30.938 1 90.81 53 ASN B CA 1
ATOM 4742 C C . ASN B 1 53 ? 36.469 -30.281 -31.125 1 90.81 53 ASN B C 1
ATOM 4744 O O . ASN B 1 53 ? 35.781 -29.906 -30.172 1 90.81 53 ASN B O 1
ATOM 4748 N N . SER B 1 54 ? 36.25 -29.922 -32.375 1 92.88 54 SER B N 1
ATOM 4749 C CA . SER B 1 54 ? 35.156 -29 -32.688 1 92.88 54 SER B CA 1
ATOM 4750 C C . SER B 1 54 ? 33.781 -29.641 -32.406 1 92.88 54 SER B C 1
ATOM 4752 O O . SER B 1 54 ? 32.906 -28.984 -31.859 1 92.88 54 SER B O 1
ATOM 4754 N N . ILE B 1 55 ? 33.688 -30.859 -32.656 1 94.81 55 ILE B N 1
ATOM 4755 C CA . ILE B 1 55 ? 32.438 -31.594 -32.438 1 94.81 55 ILE B CA 1
ATOM 4756 C C . ILE B 1 55 ? 32.188 -31.734 -30.922 1 94.81 55 ILE B C 1
ATOM 4758 O O . ILE B 1 55 ? 31.078 -31.453 -30.438 1 94.81 55 ILE B O 1
ATOM 4762 N N . ALA B 1 56 ? 33.25 -32.094 -30.25 1 93.75 56 ALA B N 1
ATOM 4763 C CA . ALA B 1 56 ? 33.125 -32.281 -28.797 1 93.75 56 ALA B CA 1
ATOM 4764 C C . ALA B 1 56 ? 32.75 -30.953 -28.125 1 93.75 56 ALA B C 1
ATOM 4766 O O . ALA B 1 56 ? 31.938 -30.922 -27.203 1 93.75 56 ALA B O 1
ATOM 4767 N N . ALA B 1 57 ? 33.344 -29.922 -28.562 1 93.25 57 ALA B N 1
ATOM 4768 C CA . ALA B 1 57 ? 33.062 -28.609 -28 1 93.25 57 ALA B CA 1
ATOM 4769 C C . ALA B 1 57 ? 31.609 -28.219 -28.25 1 93.25 57 ALA B C 1
ATOM 4771 O O . ALA B 1 57 ? 30.922 -27.719 -27.344 1 93.25 57 ALA B O 1
ATOM 4772 N N . THR B 1 58 ? 31.203 -28.438 -29.469 1 94.94 58 THR B N 1
ATOM 4773 C CA . THR B 1 58 ? 29.828 -28.078 -29.828 1 94.94 58 THR B CA 1
ATOM 4774 C C . THR B 1 58 ? 28.828 -28.891 -29.031 1 94.94 58 THR B C 1
ATOM 4776 O O . THR B 1 58 ? 27.828 -28.344 -28.547 1 94.94 58 THR B O 1
ATOM 4779 N N . ARG B 1 59 ? 29.078 -30.125 -28.844 1 95.94 59 ARG B N 1
ATOM 4780 C CA . ARG B 1 59 ? 28.203 -30.969 -28.047 1 95.94 59 ARG B CA 1
ATOM 4781 C C . ARG B 1 59 ? 28.141 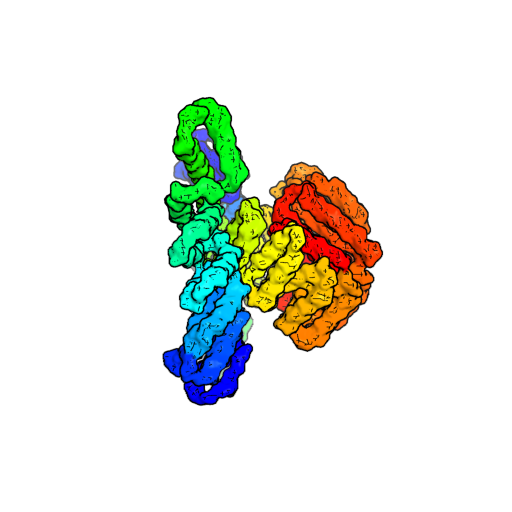-30.484 -26.609 1 95.94 59 ARG B C 1
ATOM 4783 O O . ARG B 1 59 ? 27.062 -30.391 -26.016 1 95.94 59 ARG B O 1
ATOM 4790 N N . ALA B 1 60 ? 29.25 -30.172 -26.125 1 95 60 ALA B N 1
ATOM 4791 C CA . ALA B 1 60 ? 29.312 -29.703 -24.75 1 95 60 ALA B CA 1
ATOM 4792 C C . ALA B 1 60 ? 28.531 -28.391 -24.578 1 95 60 ALA B C 1
ATOM 4794 O O . ALA B 1 60 ? 27.828 -28.203 -23.578 1 95 60 ALA B O 1
ATOM 4795 N N . ILE B 1 61 ? 28.641 -27.562 -25.5 1 95.44 61 ILE B N 1
ATOM 4796 C CA . ILE B 1 61 ? 27.969 -26.266 -25.453 1 95.44 61 ILE B CA 1
ATOM 4797 C C . ILE B 1 61 ? 26.469 -26.438 -25.562 1 95.44 61 ILE B C 1
ATOM 4799 O O . ILE B 1 61 ? 25.703 -25.891 -24.766 1 95.44 61 ILE B O 1
ATOM 4803 N N . TYR B 1 62 ? 26.016 -27.234 -26.484 1 96.56 62 TYR B N 1
ATOM 4804 C CA . TYR B 1 62 ? 24.594 -27.5 -26.656 1 96.56 62 TYR B CA 1
ATOM 4805 C C . TYR B 1 62 ? 24.016 -28.156 -25.406 1 96.56 62 TYR B C 1
ATOM 4807 O O . TYR B 1 62 ? 22.922 -27.797 -24.953 1 96.56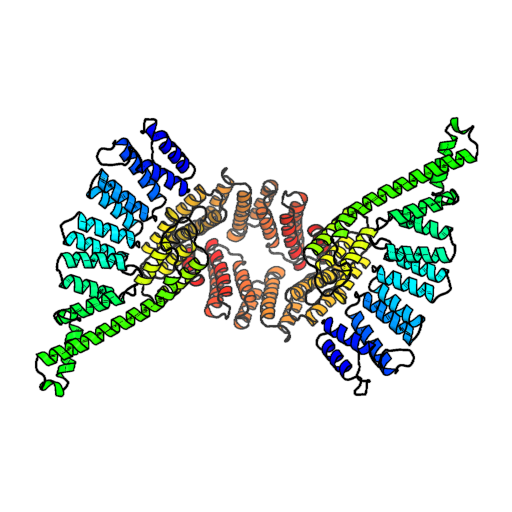 62 TYR B O 1
ATOM 4815 N N . ASP B 1 63 ? 24.75 -29.047 -24.891 1 95.81 63 ASP B N 1
ATOM 4816 C CA . ASP B 1 63 ? 24.266 -29.75 -23.703 1 95.81 63 ASP B CA 1
ATOM 4817 C C . ASP B 1 63 ? 24.141 -28.797 -22.531 1 95.81 63 ASP B C 1
ATOM 4819 O O . ASP B 1 63 ? 23.156 -28.844 -21.781 1 95.81 63 ASP B O 1
ATOM 4823 N N . GLY B 1 64 ? 25.094 -27.984 -22.359 1 94.19 64 GLY B N 1
ATOM 4824 C CA . GLY B 1 64 ? 25.016 -26.984 -21.297 1 94.19 64 GLY B CA 1
ATOM 4825 C C . GLY B 1 64 ? 23.875 -26 -21.5 1 94.19 64 GLY B C 1
ATOM 4826 O O . GLY B 1 64 ? 23.141 -25.703 -20.562 1 94.19 64 GLY B O 1
ATOM 4827 N N . PHE B 1 65 ? 23.781 -25.531 -22.719 1 95.31 65 PHE B N 1
ATOM 4828 C CA . PHE B 1 65 ? 22.75 -24.562 -23.062 1 95.31 65 PHE B CA 1
ATOM 4829 C C . PHE B 1 65 ? 21.359 -25.125 -22.812 1 95.31 65 PHE B C 1
ATOM 4831 O O . PHE B 1 65 ? 20.531 -24.484 -22.156 1 95.31 65 PHE B O 1
ATOM 4838 N N . LEU B 1 66 ? 21.125 -26.312 -23.172 1 95.94 66 LEU B N 1
ATOM 4839 C CA . LEU B 1 66 ? 19.797 -26.906 -23.109 1 95.94 66 LEU B CA 1
ATOM 4840 C C . LEU B 1 66 ? 19.531 -27.469 -21.719 1 95.94 66 LEU B C 1
ATOM 4842 O O . LEU B 1 66 ? 18.375 -27.719 -21.359 1 95.94 66 LEU B O 1
ATOM 4846 N N . ALA B 1 67 ? 20.562 -27.672 -20.984 1 92.75 67 ALA B N 1
ATOM 4847 C CA . ALA B 1 67 ? 20.375 -28 -19.578 1 92.75 67 ALA B CA 1
ATOM 4848 C C . ALA B 1 67 ? 19.859 -26.797 -18.797 1 92.75 67 ALA B C 1
ATOM 4850 O O . ALA B 1 67 ? 19.031 -26.953 -17.906 1 92.75 67 ALA B O 1
ATOM 4851 N N . HIS B 1 68 ? 20.312 -25.672 -19.234 1 91.38 68 HIS B N 1
ATOM 4852 C CA . HIS B 1 68 ? 19.922 -24.438 -18.562 1 91.38 68 HIS B CA 1
ATOM 4853 C C . HIS B 1 68 ? 18.578 -23.922 -19.078 1 91.38 68 HIS B C 1
ATOM 4855 O O . HIS B 1 68 ? 17.797 -23.359 -18.312 1 91.38 68 HIS B O 1
ATOM 4861 N N . PHE B 1 69 ? 18.391 -24.094 -20.344 1 93.81 69 PHE B N 1
ATOM 4862 C CA . PHE B 1 69 ? 17.141 -23.688 -20.969 1 93.81 69 PHE B CA 1
ATOM 4863 C C . PHE B 1 69 ? 16.516 -24.844 -21.719 1 93.81 69 PHE B C 1
ATOM 4865 O O . PHE B 1 69 ? 16.5 -24.859 -22.953 1 93.81 69 PHE B O 1
ATOM 4872 N N . PRO B 1 70 ? 15.883 -25.609 -20.984 1 94.81 70 PRO B N 1
ATOM 4873 C CA . PRO B 1 70 ? 15.375 -26.844 -21.609 1 94.81 70 PRO B CA 1
ATOM 4874 C C . PRO B 1 70 ? 14.102 -26.609 -22.422 1 94.81 70 PRO B C 1
ATOM 4876 O O . PRO B 1 70 ? 13.688 -27.469 -23.188 1 94.81 70 PRO B O 1
ATOM 4879 N N . LEU B 1 71 ? 13.484 -25.453 -22.359 1 95.69 71 LEU B N 1
ATOM 4880 C CA . LEU B 1 71 ? 12.172 -25.266 -22.953 1 95.69 71 LEU B CA 1
ATOM 4881 C C . LEU B 1 71 ? 12.281 -24.562 -24.312 1 95.69 71 LEU B C 1
ATOM 4883 O O . LEU B 1 71 ? 11.266 -24.25 -24.938 1 95.69 71 LEU B O 1
ATOM 4887 N N . VAL B 1 72 ? 13.508 -24.359 -24.797 1 94.62 72 VAL B N 1
ATOM 4888 C CA . VAL B 1 72 ? 13.695 -23.75 -26.109 1 94.62 72 VAL B CA 1
ATOM 4889 C C . VAL B 1 72 ? 13.648 -24.812 -27.203 1 94.62 72 VAL B C 1
ATOM 4891 O O . VAL B 1 72 ? 14.688 -25.312 -27.625 1 94.62 72 VAL B O 1
ATOM 4894 N N . PHE B 1 73 ? 12.5 -25.062 -27.688 1 94.44 73 PHE B N 1
ATOM 4895 C CA . PHE B 1 73 ? 12.266 -26.219 -28.547 1 94.44 73 PHE B CA 1
ATOM 4896 C C . PHE B 1 73 ? 13.023 -26.078 -29.859 1 94.44 73 PHE B C 1
ATOM 4898 O O . PHE B 1 73 ? 13.484 -27.078 -30.422 1 94.44 73 PHE B O 1
ATOM 4905 N N . GLY B 1 74 ? 13.172 -24.859 -30.406 1 95.06 74 GLY B N 1
ATOM 4906 C CA . GLY B 1 74 ? 13.883 -24.625 -31.656 1 95.06 74 GLY B CA 1
ATOM 4907 C C . GLY B 1 74 ? 15.328 -25.094 -31.609 1 95.06 74 GLY B C 1
ATOM 4908 O O . GLY B 1 74 ? 15.852 -25.609 -32.594 1 95.06 74 GLY B O 1
ATOM 4909 N N . TYR B 1 75 ? 15.906 -24.984 -30.531 1 96.88 75 TYR B N 1
ATOM 4910 C CA . TYR B 1 75 ? 17.312 -25.328 -30.391 1 96.88 75 TYR B CA 1
ATOM 4911 C C . TYR B 1 75 ? 17.5 -26.844 -30.266 1 96.88 75 TYR B C 1
ATOM 4913 O O . TYR B 1 75 ? 18.547 -27.391 -30.625 1 96.88 75 TYR B O 1
ATOM 4921 N N . TRP B 1 76 ? 16.5 -27.516 -29.672 1 97.69 76 TRP B N 1
ATOM 4922 C CA . TRP B 1 76 ? 16.531 -28.969 -29.703 1 97.69 76 TRP B CA 1
ATOM 4923 C C . TRP B 1 76 ? 16.516 -29.484 -31.141 1 97.69 76 TRP B C 1
ATOM 4925 O O . TRP B 1 76 ? 17.281 -30.406 -31.484 1 97.69 76 TRP B O 1
ATOM 4935 N N . LYS B 1 77 ? 15.648 -28.922 -31.953 1 97.31 77 LYS B N 1
ATOM 4936 C CA . LYS B 1 77 ? 15.578 -29.281 -33.375 1 97.31 77 LYS B CA 1
ATOM 4937 C C . LYS B 1 77 ? 16.891 -29 -34.094 1 97.31 77 LYS B C 1
ATOM 4939 O O . LYS B 1 77 ? 17.406 -29.844 -34.812 1 97.31 77 LYS B O 1
ATOM 4944 N N . LYS B 1 78 ? 17.438 -27.828 -33.844 1 96.81 78 LYS B N 1
ATOM 4945 C CA . LYS B 1 78 ? 18.719 -27.453 -34.438 1 96.81 78 LYS B CA 1
ATOM 4946 C C . LYS B 1 78 ? 19.812 -28.438 -34.031 1 96.81 78 LYS B C 1
ATOM 4948 O O . LYS B 1 78 ? 20.609 -28.859 -34.875 1 96.81 78 LYS B O 1
ATOM 4953 N N . TYR B 1 79 ? 19.844 -28.812 -32.812 1 97.94 79 TYR B N 1
ATOM 4954 C CA . TYR B 1 79 ? 20.828 -29.75 -32.312 1 97.94 79 TYR B CA 1
ATOM 4955 C C . TYR B 1 79 ? 20.656 -31.125 -32.938 1 97.94 79 TYR B C 1
ATOM 4957 O O . TYR B 1 79 ? 21.625 -31.766 -33.344 1 97.94 79 TYR B O 1
ATOM 4965 N N . ALA B 1 80 ? 19.422 -31.562 -33.031 1 97.88 80 ALA B N 1
ATOM 4966 C CA . ALA B 1 80 ? 19.141 -32.844 -33.688 1 97.88 80 ALA B CA 1
ATOM 4967 C C . ALA B 1 80 ? 19.625 -32.844 -35.156 1 97.88 80 ALA B C 1
ATOM 4969 O O . ALA B 1 80 ? 20.219 -33.812 -35.625 1 97.88 80 ALA B O 1
ATOM 4970 N N . ASP B 1 81 ? 19.406 -31.781 -35.906 1 96.56 81 ASP B N 1
ATOM 4971 C CA . ASP B 1 81 ? 19.875 -31.656 -37.281 1 96.56 81 ASP B CA 1
ATOM 4972 C C . ASP B 1 81 ? 21.391 -31.719 -37.375 1 96.56 81 ASP B C 1
ATOM 4974 O O . ASP B 1 81 ? 21.953 -32.375 -38.25 1 96.56 81 ASP B O 1
ATOM 4978 N N . LEU B 1 82 ? 21.984 -31.031 -36.469 1 96.12 82 LEU B N 1
ATOM 4979 C CA . LEU B 1 82 ? 23.438 -31.031 -36.406 1 96.12 82 LEU B CA 1
ATOM 4980 C C . LEU B 1 82 ? 23.984 -32.438 -36.156 1 96.12 82 LEU B C 1
ATOM 4982 O O . LEU B 1 82 ? 24.891 -32.875 -36.844 1 96.12 82 LEU B O 1
ATOM 4986 N N . GLU B 1 83 ? 23.438 -33.125 -35.188 1 97 83 GLU B N 1
ATOM 4987 C CA . GLU B 1 83 ? 23.859 -34.5 -34.875 1 97 83 GLU B CA 1
ATOM 4988 C C . GLU B 1 83 ? 23.609 -35.438 -36.031 1 97 83 GLU B C 1
ATOM 4990 O O . GLU B 1 83 ? 24.375 -36.375 -36.25 1 97 83 GLU B O 1
ATOM 4995 N N . PHE B 1 84 ? 22.5 -35.188 -36.688 1 96.5 84 PHE B N 1
ATOM 4996 C CA . PHE B 1 84 ? 22.219 -36 -37.875 1 96.5 84 PHE B CA 1
ATOM 4997 C C . PHE B 1 84 ? 23.344 -35.875 -38.906 1 96.5 84 PHE B C 1
ATOM 4999 O O . PHE B 1 84 ? 23.797 -36.875 -39.469 1 96.5 84 PHE B O 1
ATOM 5006 N N . SER B 1 85 ? 23.859 -34.688 -39.125 1 94.88 85 SER B N 1
ATOM 5007 C CA . SER B 1 85 ? 24.922 -34.406 -40.094 1 94.88 85 SER B CA 1
ATOM 5008 C C . SER B 1 85 ? 26.266 -34.938 -39.625 1 94.88 85 SER B C 1
ATOM 5010 O O . SER B 1 85 ? 27.109 -35.344 -40.438 1 94.88 85 SER B O 1
ATOM 5012 N N . ILE B 1 86 ? 26.438 -35 -38.375 1 95.12 86 ILE B N 1
ATOM 5013 C CA . ILE B 1 86 ? 27.734 -35.344 -37.781 1 95.12 86 ILE B CA 1
ATOM 5014 C C . ILE B 1 86 ? 27.812 -36.844 -37.594 1 95.12 86 ILE B C 1
ATOM 5016 O O . ILE B 1 86 ? 28.781 -37.5 -37.969 1 95.12 86 ILE B O 1
ATOM 5020 N N . ALA B 1 87 ? 26.797 -37.438 -36.938 1 94.75 87 ALA B N 1
ATOM 5021 C CA . ALA B 1 87 ? 26.938 -38.812 -36.438 1 94.75 87 ALA B CA 1
ATOM 5022 C C . ALA B 1 87 ? 25.812 -39.688 -37 1 94.75 87 ALA B C 1
ATOM 5024 O O . ALA B 1 87 ? 25.797 -40.906 -36.75 1 94.75 87 ALA B O 1
ATOM 5025 N N . GLY B 1 88 ? 24.797 -39.125 -37.531 1 94.5 88 GLY B N 1
ATOM 5026 C CA . GLY B 1 88 ? 23.797 -39.938 -38.219 1 94.5 88 GLY B CA 1
ATOM 5027 C C . GLY B 1 88 ? 22.484 -40 -37.469 1 94.5 88 GLY B C 1
ATOM 5028 O O . GLY B 1 88 ? 22.203 -39.188 -36.625 1 94.5 88 GLY B O 1
ATOM 5029 N N . THR B 1 89 ? 21.719 -41 -37.781 1 96.38 89 THR B N 1
ATOM 5030 C CA . THR B 1 89 ? 20.312 -41.125 -37.406 1 96.38 89 THR B CA 1
ATOM 5031 C C . THR B 1 89 ? 20.172 -41.375 -35.906 1 96.38 89 THR B C 1
ATOM 5033 O O . THR B 1 89 ? 19.375 -40.719 -35.219 1 96.38 89 THR B O 1
ATOM 5036 N N . GLU B 1 90 ? 20.953 -42.281 -35.375 1 96.5 90 GLU B N 1
ATOM 5037 C CA . GLU B 1 90 ? 20.828 -42.688 -34 1 96.5 90 GLU B CA 1
ATOM 5038 C C . GLU B 1 90 ? 21.156 -41.531 -33.062 1 96.5 90 GLU B C 1
ATOM 5040 O O . GLU B 1 90 ? 20.469 -41.312 -32.062 1 96.5 90 GLU B O 1
ATOM 5045 N N . ALA B 1 91 ? 22.156 -40.781 -33.406 1 96.81 91 ALA B N 1
ATOM 5046 C CA . ALA B 1 91 ? 22.547 -39.625 -32.594 1 96.81 91 ALA B CA 1
ATOM 5047 C C . ALA B 1 91 ? 21.469 -38.562 -32.625 1 96.81 91 ALA B C 1
ATOM 5049 O O . ALA B 1 91 ? 21.156 -37.969 -31.578 1 96.81 91 ALA B O 1
ATOM 5050 N N . ALA B 1 92 ? 20.938 -38.281 -33.75 1 97.69 92 ALA B N 1
ATOM 5051 C CA . ALA B 1 92 ? 19.859 -37.312 -33.875 1 97.69 92 ALA B CA 1
ATOM 5052 C C . ALA B 1 92 ? 18.625 -37.75 -33.094 1 97.69 92 ALA B C 1
ATOM 5054 O O . ALA B 1 92 ? 17.984 -36.938 -32.406 1 97.69 92 ALA B O 1
ATOM 5055 N N . GLU B 1 93 ? 18.297 -38.969 -33.125 1 97.5 93 GLU B N 1
ATOM 5056 C CA . GLU B 1 93 ? 17.156 -39.5 -32.375 1 97.5 93 GLU B CA 1
ATOM 5057 C C . GLU B 1 93 ? 17.328 -39.344 -30.875 1 97.5 93 GLU B C 1
ATOM 5059 O O . GLU B 1 93 ? 16.359 -39.031 -30.172 1 97.5 93 GLU B O 1
ATOM 5064 N N . MET B 1 94 ? 18.484 -39.531 -30.453 1 97.56 94 MET B N 1
ATOM 5065 C CA . MET B 1 94 ? 18.75 -39.344 -29.031 1 97.56 94 MET B CA 1
ATOM 5066 C C . MET B 1 94 ? 18.484 -37.906 -28.594 1 97.56 94 MET B C 1
ATOM 5068 O O . MET B 1 94 ? 17.922 -37.688 -27.516 1 97.56 94 MET B O 1
ATOM 5072 N N . VAL B 1 95 ? 18.828 -36.938 -29.422 1 98 95 VAL B N 1
ATOM 5073 C CA . VAL B 1 95 ? 18.594 -35.531 -29.109 1 98 95 VAL B CA 1
ATOM 5074 C C . VAL B 1 95 ? 17.094 -35.25 -29.125 1 98 95 VAL B C 1
ATOM 5076 O O . VAL B 1 95 ? 16.578 -34.594 -28.234 1 98 95 VAL B O 1
ATOM 5079 N N . TYR B 1 96 ? 16.391 -35.781 -30.062 1 98.12 96 TYR B N 1
ATOM 5080 C CA . TYR B 1 96 ? 14.945 -35.625 -30.125 1 98.12 96 TYR B CA 1
ATOM 5081 C C . TYR B 1 96 ? 14.281 -36.188 -28.875 1 98.12 96 TYR B C 1
ATOM 5083 O O . TYR B 1 96 ? 13.375 -35.594 -28.312 1 98.12 96 TYR B O 1
ATOM 5091 N N . GLU B 1 97 ? 14.781 -37.344 -28.469 1 97.94 97 GLU B N 1
ATOM 5092 C CA . GLU B 1 97 ? 14.234 -37.969 -27.266 1 97.94 97 GLU B CA 1
ATOM 5093 C C . GLU B 1 97 ? 14.422 -37.094 -26.047 1 97.94 97 GLU B C 1
ATOM 5095 O O . GLU B 1 97 ? 13.508 -36.938 -25.219 1 97.94 97 GLU B O 1
ATOM 5100 N N . ARG B 1 98 ? 15.57 -36.531 -25.922 1 97.06 98 ARG B N 1
ATOM 5101 C CA . ARG B 1 98 ? 15.828 -35.625 -24.844 1 97.06 98 ARG B CA 1
ATOM 5102 C C . ARG B 1 98 ? 14.93 -34.375 -24.938 1 97.06 98 ARG B C 1
ATOM 5104 O O . ARG B 1 98 ? 14.414 -33.906 -23.922 1 97.06 98 ARG B O 1
ATOM 5111 N N . GLY B 1 99 ? 14.766 -33.938 -26.125 1 97.38 99 GLY B N 1
ATOM 5112 C CA . GLY B 1 99 ? 13.938 -32.781 -26.359 1 97.38 99 GLY B CA 1
ATOM 5113 C C . GLY B 1 99 ? 12.484 -32.969 -25.969 1 97.38 99 GLY B C 1
ATOM 5114 O O . GLY B 1 99 ? 11.914 -32.156 -25.219 1 97.38 99 GLY B O 1
ATOM 5115 N N . VAL B 1 100 ? 11.891 -34.062 -26.375 1 96.75 100 VAL B N 1
ATOM 5116 C CA . VAL B 1 100 ? 10.477 -34.312 -26.109 1 96.75 100 VAL B CA 1
ATOM 5117 C C . VAL B 1 100 ? 10.281 -34.656 -24.641 1 96.75 100 VAL B C 1
ATOM 5119 O O . VAL B 1 100 ? 9.195 -34.469 -24.094 1 96.75 100 VAL B O 1
ATOM 5122 N N . ALA B 1 101 ? 11.305 -35.156 -24.016 1 94.88 101 ALA B N 1
ATOM 5123 C CA . ALA B 1 101 ? 11.242 -35.406 -22.578 1 94.88 101 ALA B CA 1
ATOM 5124 C C . ALA B 1 101 ? 11.234 -34.094 -21.797 1 94.88 101 ALA B C 1
ATOM 5126 O O . ALA B 1 101 ? 10.609 -33.969 -20.75 1 94.88 101 ALA B O 1
ATOM 5127 N N . SER B 1 102 ? 11.914 -33.125 -22.312 1 93.31 102 SER B N 1
ATOM 5128 C CA . SER B 1 102 ? 12.008 -31.812 -21.672 1 93.31 102 SER B CA 1
ATOM 5129 C C . SER B 1 102 ? 10.734 -31 -21.922 1 93.31 102 SER B C 1
ATOM 5131 O O . SER B 1 102 ? 10.266 -30.312 -21.016 1 93.31 102 SER B O 1
ATOM 5133 N N . ILE B 1 103 ? 10.242 -31.125 -23.109 1 95.5 103 ILE B N 1
ATOM 5134 C CA . ILE B 1 103 ? 9.023 -30.406 -23.469 1 95.5 103 ILE B CA 1
ATOM 5135 C C . ILE B 1 103 ? 8.016 -31.359 -24.094 1 95.5 103 ILE B C 1
ATOM 5137 O O . ILE B 1 103 ? 7.793 -31.344 -25.297 1 95.5 103 ILE B O 1
ATOM 5141 N N . ALA B 1 104 ? 7.391 -31.969 -23.25 1 93.88 104 ALA B N 1
ATOM 5142 C CA . ALA B 1 104 ? 6.484 -33 -23.719 1 93.88 104 ALA B CA 1
ATOM 5143 C C . ALA B 1 104 ? 5.281 -32.406 -24.438 1 93.88 104 ALA B C 1
ATOM 5145 O O . ALA B 1 104 ? 4.684 -33.062 -25.312 1 93.88 104 ALA B O 1
ATOM 5146 N N . SER B 1 105 ? 4.977 -31.219 -24.219 1 94.75 105 SER B N 1
ATOM 5147 C CA . SER B 1 105 ? 3.758 -30.609 -24.734 1 94.75 105 SER B CA 1
ATOM 5148 C C . SER B 1 105 ? 4.039 -29.812 -26 1 94.75 105 SER B C 1
ATOM 5150 O O . SER B 1 105 ? 3.156 -29.109 -26.5 1 94.75 105 SER B O 1
ATOM 5152 N N . SER B 1 106 ? 5.195 -29.938 -26.562 1 95.94 106 SER B N 1
ATOM 5153 C CA . SER B 1 106 ? 5.539 -29.156 -27.75 1 95.94 106 SER B CA 1
ATOM 5154 C C . SER B 1 106 ? 5.102 -29.875 -29.031 1 95.94 106 SER B C 1
ATOM 5156 O O . SER B 1 106 ? 5.688 -30.891 -29.406 1 95.94 106 SER B O 1
ATOM 5158 N N . VAL B 1 107 ? 4.145 -29.312 -29.703 1 97.06 107 VAL B N 1
ATOM 5159 C CA . VAL B 1 107 ? 3.619 -29.859 -30.953 1 97.06 107 VAL B CA 1
ATOM 5160 C C . VAL B 1 107 ? 4.703 -29.828 -32.031 1 97.06 107 VAL B C 1
ATOM 5162 O O . VAL B 1 107 ? 4.895 -30.797 -32.75 1 97.06 107 VAL B O 1
ATOM 5165 N N . ASP B 1 108 ? 5.441 -28.781 -32.062 1 96.19 108 ASP B N 1
ATOM 5166 C CA . ASP B 1 108 ? 6.477 -28.609 -33.094 1 96.19 108 ASP B CA 1
ATOM 5167 C C . ASP B 1 108 ? 7.574 -29.656 -32.938 1 96.19 108 ASP B C 1
ATOM 5169 O O . ASP B 1 108 ? 7.996 -30.266 -33.938 1 96.19 108 ASP B O 1
ATOM 5173 N N . LEU B 1 109 ? 7.984 -29.906 -31.781 1 97.12 109 LEU B N 1
ATOM 5174 C CA . LEU B 1 109 ? 9.055 -30.859 -31.547 1 97.12 109 LEU B CA 1
ATOM 5175 C C . LEU B 1 109 ? 8.609 -32.281 -31.922 1 97.12 109 LEU B C 1
ATOM 5177 O O . LEU B 1 109 ? 9.352 -33.031 -32.562 1 97.12 109 LEU B O 1
ATOM 5181 N N . TRP B 1 110 ? 7.453 -32.625 -31.516 1 97.94 110 TRP B N 1
ATOM 5182 C CA . TRP B 1 110 ? 6.934 -33.938 -31.844 1 97.94 110 TRP B CA 1
ATOM 5183 C C . TRP B 1 110 ? 6.75 -34.094 -33.344 1 97.94 110 TRP B C 1
ATOM 5185 O O . TRP B 1 110 ? 7.078 -35.156 -33.906 1 97.94 110 TRP B O 1
ATOM 5195 N N . ALA B 1 111 ? 6.168 -33.094 -34.031 1 97.5 111 ALA B N 1
ATOM 5196 C CA . ALA B 1 111 ? 6.008 -33.125 -35.469 1 97.5 111 ALA B CA 1
ATOM 5197 C C . ALA B 1 111 ? 7.355 -33.312 -36.156 1 97.5 111 ALA B C 1
ATOM 5199 O O . ALA B 1 111 ? 7.484 -34.125 -37.094 1 97.5 111 ALA B O 1
ATOM 5200 N N . ASN B 1 112 ? 8.32 -32.594 -35.75 1 97.44 112 ASN B N 1
ATOM 5201 C CA . ASN B 1 112 ? 9.656 -32.688 -36.312 1 97.44 112 ASN B CA 1
ATOM 5202 C C . ASN B 1 112 ? 10.266 -34.062 -36.062 1 97.44 112 ASN B C 1
ATOM 5204 O O . ASN B 1 112 ? 10.844 -34.656 -36.969 1 97.44 112 ASN B O 1
ATOM 5208 N N . TYR B 1 113 ? 10.141 -34.562 -34.844 1 98.12 113 TYR B N 1
ATOM 5209 C CA . TYR B 1 113 ? 10.68 -35.875 -34.5 1 98.12 113 TYR B CA 1
ATOM 5210 C C . TYR B 1 113 ? 10.031 -36.969 -35.344 1 98.12 113 TYR B C 1
ATOM 5212 O O . TYR B 1 113 ? 10.734 -37.812 -35.906 1 98.12 113 TYR B O 1
ATOM 5220 N N . CYS B 1 114 ? 8.742 -36.938 -35.469 1 98.06 114 CYS B N 1
ATOM 5221 C CA . CYS B 1 114 ? 8.031 -37.938 -36.25 1 98.06 114 CYS B CA 1
ATOM 5222 C C . CYS B 1 114 ? 8.391 -37.844 -37.719 1 98.06 114 CYS B C 1
ATOM 5224 O O . CYS B 1 114 ? 8.578 -38.875 -38.375 1 98.06 114 CYS B O 1
ATOM 5226 N N . SER B 1 115 ? 8.438 -36.625 -38.219 1 97.31 115 SER B N 1
ATOM 5227 C CA . SER B 1 115 ? 8.859 -36.438 -39.594 1 97.31 115 SER B CA 1
ATOM 5228 C C . SER B 1 115 ? 10.258 -37 -39.844 1 97.31 115 SER B C 1
ATOM 5230 O O . SER B 1 115 ? 10.5 -37.656 -40.844 1 97.31 115 SER B O 1
ATOM 5232 N N . PHE B 1 116 ? 11.117 -36.781 -38.938 1 97.88 116 PHE B N 1
ATOM 5233 C CA . PHE B 1 116 ? 12.477 -37.312 -39 1 97.88 116 PHE B CA 1
ATOM 5234 C C . PHE B 1 116 ? 12.461 -38.812 -39 1 97.88 116 PHE B C 1
ATOM 5236 O O . PHE B 1 116 ? 13.18 -39.469 -39.781 1 97.88 116 PHE B O 1
ATOM 5243 N N . LYS B 1 117 ? 11.672 -39.375 -38.156 1 97.75 117 LYS B N 1
ATOM 5244 C CA . LYS B 1 117 ? 11.586 -40.844 -38.031 1 97.75 117 LYS B CA 1
ATOM 5245 C C . LYS B 1 117 ? 11.039 -41.469 -39.312 1 97.75 117 LYS B C 1
ATOM 5247 O O . LYS B 1 117 ? 11.508 -42.531 -39.75 1 97.75 117 LYS B O 1
ATOM 5252 N N . VAL B 1 118 ? 10.07 -40.844 -39.938 1 97.25 118 VAL B N 1
ATOM 5253 C CA . VAL B 1 118 ? 9.477 -41.312 -41.188 1 97.25 118 VAL B CA 1
ATOM 5254 C C . VAL B 1 118 ? 10.539 -41.312 -42.281 1 97.25 118 VAL B C 1
ATOM 5256 O O . VAL B 1 118 ? 10.57 -42.25 -43.125 1 97.25 118 VAL B O 1
ATOM 5259 N N . GLU B 1 119 ? 11.43 -40.375 -42.281 1 96 119 GLU B N 1
ATOM 5260 C CA . GLU B 1 119 ? 12.453 -40.219 -43.312 1 96 119 GLU B CA 1
ATOM 5261 C C . GLU B 1 119 ? 13.617 -41.188 -43.062 1 96 119 GLU B C 1
ATOM 5263 O O . GLU B 1 119 ? 14.32 -41.562 -44 1 96 119 GLU B O 1
ATOM 5268 N N . THR B 1 120 ? 13.812 -41.625 -41.875 1 96.62 120 THR B N 1
ATOM 5269 C CA . THR B 1 120 ? 15.062 -42.312 -41.562 1 96.62 120 THR B CA 1
ATOM 5270 C C . THR B 1 120 ? 14.805 -43.781 -41.156 1 96.62 120 THR B C 1
ATOM 5272 O O . THR B 1 120 ? 15.75 -44.562 -41.031 1 96.62 120 THR B O 1
ATOM 5275 N N . ASN B 1 121 ? 13.586 -44.094 -40.938 1 95 121 ASN B N 1
ATOM 5276 C CA . ASN B 1 121 ? 13.211 -45.438 -40.531 1 95 121 ASN B CA 1
ATOM 5277 C C . ASN B 1 121 ? 12.227 -46.062 -41.5 1 95 121 ASN B C 1
ATOM 5279 O O . ASN B 1 121 ? 11.32 -45.375 -42 1 95 121 ASN B O 1
ATOM 5283 N N . HIS B 1 122 ? 12.359 -47.344 -41.75 1 93.44 122 HIS B N 1
ATOM 5284 C CA . HIS B 1 122 ? 11.508 -48 -42.719 1 93.44 122 HIS B CA 1
ATOM 5285 C C . HIS B 1 122 ? 10.492 -48.938 -42.031 1 93.44 122 HIS B C 1
ATOM 5287 O O . HIS B 1 122 ? 9.617 -49.469 -42.719 1 93.44 122 HIS B O 1
ATOM 5293 N N . ASP B 1 123 ? 10.656 -49.094 -40.781 1 96.62 123 ASP B N 1
ATOM 5294 C CA . ASP B 1 123 ? 9.727 -49.938 -40.031 1 96.62 123 ASP B CA 1
ATOM 5295 C C . ASP B 1 123 ? 8.469 -49.125 -39.656 1 96.62 123 ASP B C 1
ATOM 5297 O O . ASP B 1 123 ? 8.508 -48.312 -38.75 1 96.62 123 ASP B O 1
ATOM 5301 N N . SER B 1 124 ? 7.379 -49.406 -40.281 1 96.44 124 SER B N 1
ATOM 5302 C CA . SER B 1 124 ? 6.125 -48.688 -40.094 1 96.44 124 SER B CA 1
ATOM 5303 C C . SER B 1 124 ? 5.59 -48.844 -38.688 1 96.44 124 SER B C 1
ATOM 5305 O O . SER B 1 124 ? 4.98 -47.906 -38.156 1 96.44 124 SER B O 1
ATOM 5307 N N . ASP B 1 125 ? 5.816 -49.969 -38.031 1 96.81 125 ASP B N 1
ATOM 5308 C CA . ASP B 1 125 ? 5.316 -50.188 -36.688 1 96.81 125 ASP B CA 1
ATOM 5309 C C . ASP B 1 125 ? 6.047 -49.312 -35.688 1 96.81 125 ASP B C 1
ATOM 5311 O O . ASP B 1 125 ? 5.43 -48.781 -34.75 1 96.81 125 ASP B O 1
ATOM 5315 N N . VAL B 1 126 ? 7.352 -49.219 -35.875 1 97 126 VAL B N 1
ATOM 5316 C CA . VAL B 1 126 ? 8.148 -48.375 -35 1 97 126 VAL B CA 1
ATOM 5317 C C . VAL B 1 126 ? 7.73 -46.938 -35.188 1 97 126 VAL B C 1
ATOM 5319 O O . VAL B 1 126 ? 7.629 -46.188 -34.188 1 97 126 VAL B O 1
ATOM 5322 N N . ILE B 1 127 ? 7.5 -46.469 -36.375 1 97.81 127 ILE B N 1
ATOM 5323 C CA . ILE B 1 127 ? 7.074 -45.125 -36.688 1 97.81 127 ILE B CA 1
ATOM 5324 C C . ILE B 1 127 ? 5.703 -44.844 -36.062 1 97.81 127 ILE B C 1
ATOM 5326 O O . ILE B 1 127 ? 5.484 -43.812 -35.438 1 97.81 127 ILE B O 1
ATOM 5330 N N . ARG B 1 128 ? 4.816 -45.812 -36.156 1 97.88 128 ARG B N 1
ATOM 5331 C CA . ARG B 1 128 ? 3.477 -45.719 -35.594 1 97.88 128 ARG B CA 1
ATOM 5332 C C . ARG B 1 128 ? 3.533 -45.562 -34.094 1 97.88 128 ARG B C 1
ATOM 5334 O O . ARG B 1 128 ? 2.779 -44.781 -33.5 1 97.88 128 ARG B O 1
ATOM 5341 N N . GLU B 1 129 ? 4.383 -46.344 -33.562 1 97.94 129 GLU B N 1
ATOM 5342 C CA . GLU B 1 129 ? 4.535 -46.25 -32.094 1 97.94 129 GLU B CA 1
ATOM 5343 C C . GLU B 1 129 ? 4.969 -44.844 -31.672 1 97.94 129 GLU B C 1
ATOM 5345 O O . GLU B 1 129 ? 4.496 -44.344 -30.656 1 97.94 129 GLU B O 1
ATOM 5350 N N . LEU B 1 130 ? 5.902 -44.25 -32.375 1 98.19 130 LEU B N 1
ATOM 5351 C CA . LEU B 1 130 ? 6.348 -42.906 -32.031 1 98.19 130 LEU B CA 1
ATOM 5352 C C . LEU B 1 130 ? 5.207 -41.906 -32.219 1 98.19 130 LEU B C 1
ATOM 5354 O O . LEU B 1 130 ? 5.031 -41.031 -31.375 1 98.19 130 LEU B O 1
ATOM 5358 N N . PHE B 1 131 ? 4.438 -42.031 -33.281 1 98.38 131 PHE B N 1
ATOM 5359 C CA . PHE B 1 131 ? 3.293 -41.156 -33.5 1 98.38 131 PHE B CA 1
ATOM 5360 C C . PHE B 1 131 ? 2.283 -41.281 -32.375 1 98.38 131 PHE B C 1
ATOM 5362 O O . PHE B 1 131 ? 1.716 -40.281 -31.922 1 98.38 131 PHE B O 1
ATOM 5369 N N . GLU B 1 132 ? 2.098 -42.469 -31.891 1 98.19 132 GLU B N 1
ATOM 5370 C CA . GLU B 1 132 ? 1.163 -42.688 -30.797 1 98.19 132 GLU B CA 1
ATOM 5371 C C . GLU B 1 132 ? 1.669 -42.031 -29.5 1 98.19 132 GLU B C 1
ATOM 5373 O O . GLU B 1 132 ? 0.887 -41.469 -28.734 1 98.19 132 GLU B O 1
ATOM 5378 N N . ARG B 1 133 ? 2.945 -42.188 -29.312 1 97.88 133 ARG B N 1
ATOM 5379 C CA . ARG B 1 133 ? 3.545 -41.5 -28.172 1 97.88 133 ARG B CA 1
ATOM 5380 C C . ARG B 1 133 ? 3.332 -40 -28.281 1 97.88 133 ARG B C 1
ATOM 5382 O O . ARG B 1 133 ? 2.979 -39.344 -27.297 1 97.88 133 ARG B O 1
ATOM 5389 N N . GLY B 1 134 ? 3.561 -39.469 -29.406 1 98.06 134 GLY B N 1
ATOM 5390 C CA . GLY B 1 134 ? 3.332 -38.062 -29.641 1 98.06 134 GLY B CA 1
ATOM 5391 C C . GLY B 1 134 ? 1.885 -37.656 -29.469 1 98.06 134 GLY B C 1
ATOM 5392 O O . GLY B 1 134 ? 1.601 -36.594 -28.859 1 98.06 134 GLY B O 1
ATOM 5393 N N . ALA B 1 135 ? 0.992 -38.469 -29.938 1 97.81 135 ALA B N 1
ATOM 5394 C CA . ALA B 1 135 ? -0.437 -38.188 -29.812 1 97.81 135 ALA B CA 1
ATOM 5395 C C . ALA B 1 135 ? -0.863 -38.125 -28.344 1 97.81 135 ALA B C 1
ATOM 5397 O O . ALA B 1 135 ? -1.7 -37.312 -27.969 1 97.81 135 ALA B O 1
ATOM 5398 N N . ALA B 1 136 ? -0.26 -38.969 -27.594 1 96.69 136 ALA B N 1
ATOM 5399 C CA . ALA B 1 136 ? -0.562 -39 -26.156 1 96.69 136 ALA B CA 1
ATOM 5400 C C . ALA B 1 136 ? -0.047 -37.719 -25.469 1 96.69 136 ALA B C 1
ATOM 5402 O O . ALA B 1 136 ? -0.6 -37.312 -24.453 1 96.69 136 ALA B O 1
ATOM 5403 N N . SER B 1 137 ? 0.964 -37.1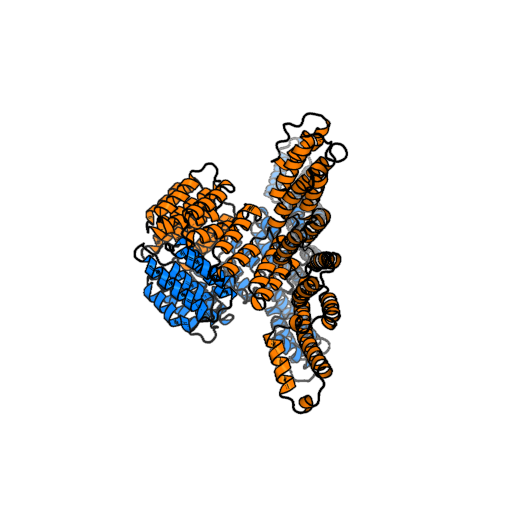25 -26 1 97 137 SER B N 1
ATOM 5404 C CA . SER B 1 137 ? 1.617 -36 -25.391 1 97 137 SER B CA 1
ATOM 5405 C C . SER B 1 137 ? 1.017 -34.688 -25.875 1 97 137 SER B C 1
ATOM 5407 O O . SER B 1 137 ? 0.785 -33.75 -25.094 1 97 137 SER B O 1
ATOM 5409 N N . VAL B 1 138 ? 0.685 -34.625 -27.203 1 97.44 138 VAL B N 1
ATOM 5410 C CA . VAL B 1 138 ? 0.319 -33.312 -27.734 1 97.44 138 VAL B CA 1
ATOM 5411 C C . VAL B 1 138 ? -1.033 -33.406 -28.438 1 97.44 138 VAL B C 1
ATOM 5413 O O . VAL B 1 138 ? -1.535 -32.406 -28.953 1 97.44 138 VAL B O 1
ATOM 5416 N N . GLY B 1 139 ? -1.647 -34.531 -28.422 1 96.44 139 GLY B N 1
ATOM 5417 C CA . GLY B 1 139 ? -2.859 -34.75 -29.203 1 96.44 139 GLY B CA 1
ATOM 5418 C C . GLY B 1 139 ? -4.008 -33.844 -28.781 1 96.44 139 GLY B C 1
ATOM 5419 O O . GLY B 1 139 ? -4.883 -33.531 -29.594 1 96.44 139 GLY B O 1
ATOM 5420 N N . LEU B 1 140 ? -4.008 -33.438 -27.578 1 95.44 140 LEU B N 1
ATOM 5421 C CA . LEU B 1 140 ? -5.113 -32.656 -27.047 1 95.44 140 LEU B CA 1
ATOM 5422 C C . LEU B 1 140 ? -4.875 -31.156 -27.234 1 95.44 140 LEU B C 1
ATOM 5424 O O . LEU B 1 140 ? -5.742 -30.328 -26.922 1 95.44 140 LEU B O 1
ATOM 5428 N N . ASP B 1 141 ? -3.711 -30.781 -27.75 1 97.06 141 ASP B N 1
ATOM 5429 C CA . ASP B 1 141 ? -3.375 -29.375 -27.922 1 97.06 141 ASP B CA 1
ATOM 5430 C C . ASP B 1 141 ? -4.32 -28.703 -28.922 1 97.06 141 ASP B C 1
ATOM 5432 O O . ASP B 1 141 ? -4.691 -29.312 -29.938 1 97.06 141 ASP B O 1
ATOM 5436 N N . PHE B 1 142 ? -4.688 -27.5 -28.672 1 97.12 142 PHE B N 1
ATOM 5437 C CA . PHE B 1 142 ? -5.598 -26.75 -29.531 1 97.12 142 PHE B CA 1
ATOM 5438 C C . PHE B 1 142 ? -4.996 -26.562 -30.922 1 97.12 142 PHE B C 1
ATOM 5440 O O . PHE B 1 142 ? -5.719 -26.516 -31.922 1 97.12 142 PHE B O 1
ATOM 5447 N N . LEU B 1 143 ? -3.693 -26.516 -31.031 1 96.88 143 LEU B N 1
ATOM 5448 C CA . LEU B 1 143 ? -3.002 -26.328 -32.312 1 96.88 143 LEU B CA 1
ATOM 5449 C C . LEU B 1 143 ? -2.215 -27.578 -32.688 1 96.88 143 LEU B C 1
ATOM 5451 O O . LEU B 1 143 ? -1.107 -27.484 -33.219 1 96.88 143 LEU B O 1
ATOM 5455 N N . ALA B 1 144 ? -2.736 -28.688 -32.406 1 97.19 144 ALA B N 1
ATOM 5456 C CA . ALA B 1 144 ? -2.035 -29.953 -32.656 1 97.19 144 ALA B CA 1
ATOM 5457 C C . ALA B 1 144 ? -2.178 -30.375 -34.094 1 97.19 144 ALA B C 1
ATOM 5459 O O . ALA B 1 144 ? -1.63 -31.406 -34.5 1 97.19 144 ALA B O 1
ATOM 5460 N N . HIS B 1 145 ? -2.83 -29.625 -35.031 1 96.62 145 HIS B N 1
ATOM 5461 C CA . HIS B 1 145 ? -3.168 -30.031 -36.375 1 96.62 145 HIS B CA 1
ATOM 5462 C C . HIS B 1 145 ? -1.915 -30.359 -37.188 1 96.62 145 HIS B C 1
ATOM 5464 O O . HIS B 1 145 ? -1.894 -31.328 -37.969 1 96.62 145 HIS B O 1
ATOM 5470 N N . PRO B 1 146 ? -0.808 -29.656 -37.031 1 96.81 146 PRO B N 1
ATOM 5471 C CA . PRO B 1 146 ? 0.38 -30.047 -37.781 1 96.81 146 PRO B CA 1
ATOM 5472 C C . PRO B 1 146 ? 0.867 -31.453 -37.438 1 96.81 146 PRO B C 1
ATOM 5474 O O . PRO B 1 146 ? 1.337 -32.188 -38.312 1 96.81 146 PRO B O 1
ATOM 5477 N N . PHE B 1 147 ? 0.764 -31.844 -36.25 1 98 147 PHE B N 1
ATOM 5478 C CA . PHE B 1 147 ? 1.162 -33.188 -35.812 1 98 147 PHE B CA 1
ATOM 5479 C C . PHE B 1 147 ? 0.228 -34.25 -36.375 1 98 147 PHE B C 1
ATOM 5481 O O . PHE B 1 147 ? 0.684 -35.219 -36.938 1 98 147 PHE B O 1
ATOM 5488 N N . TRP B 1 148 ? -1.054 -34.062 -36.219 1 98.12 148 TRP B N 1
ATOM 5489 C CA . TRP B 1 148 ? -2.035 -35 -36.719 1 98.12 148 TRP B CA 1
ATOM 5490 C C . TRP B 1 148 ? -1.952 -35.156 -38.219 1 98.12 148 TRP B C 1
ATOM 5492 O O . TRP B 1 148 ? -2.107 -36.25 -38.781 1 98.12 148 TRP B O 1
ATOM 5502 N N . ASP B 1 149 ? -1.719 -34 -38.906 1 97.81 149 ASP B N 1
ATOM 5503 C CA . ASP B 1 149 ? -1.544 -34.031 -40.344 1 97.81 149 ASP B CA 1
ATOM 5504 C C . ASP B 1 149 ? -0.38 -34.969 -40.719 1 97.81 149 ASP B C 1
ATOM 5506 O O . ASP B 1 149 ? -0.484 -35.75 -41.688 1 97.81 149 ASP B O 1
ATOM 5510 N N . LYS B 1 150 ? 0.687 -34.812 -40.031 1 97.88 150 LYS B N 1
ATOM 5511 C CA . LYS B 1 150 ? 1.85 -35.656 -40.281 1 97.88 150 LYS B CA 1
ATOM 5512 C C . LYS B 1 150 ? 1.529 -37.156 -40.062 1 97.88 150 LYS B C 1
ATOM 5514 O O . LYS B 1 150 ? 1.983 -38 -40.812 1 97.88 150 LYS B O 1
ATOM 5519 N N . TYR B 1 151 ? 0.794 -37.469 -39.031 1 98.31 151 TYR B N 1
ATOM 5520 C CA . TYR B 1 151 ? 0.405 -38.812 -38.719 1 98.31 151 TYR B CA 1
ATOM 5521 C C . TYR B 1 151 ? -0.477 -39.406 -39.844 1 98.31 151 TYR B C 1
ATOM 5523 O O . TYR B 1 151 ? -0.246 -40.5 -40.312 1 98.31 151 TYR B O 1
ATOM 5531 N N . LEU B 1 152 ? -1.468 -38.625 -40.281 1 97.69 152 LEU B N 1
ATOM 5532 C CA . LEU B 1 152 ? -2.361 -39.062 -41.344 1 97.69 152 LEU B CA 1
ATOM 5533 C C . LEU B 1 152 ? -1.589 -39.25 -42.656 1 97.69 152 LEU B C 1
ATOM 5535 O O . LEU B 1 152 ? -1.825 -40.219 -43.375 1 97.69 152 LEU B O 1
ATOM 5539 N N . GLU B 1 153 ? -0.688 -38.375 -42.938 1 97.69 153 GLU B N 1
ATOM 5540 C CA . GLU B 1 153 ? 0.133 -38.469 -44.156 1 97.69 153 GLU B CA 1
ATOM 5541 C C . GLU B 1 153 ? 0.944 -39.781 -44.156 1 97.69 153 GLU B C 1
ATOM 5543 O O . GLU B 1 153 ? 1.083 -40.438 -45.188 1 97.69 153 GLU B O 1
ATOM 5548 N N . PHE B 1 154 ? 1.438 -40.156 -43 1 97.5 154 PHE B N 1
ATOM 5549 C CA . PHE B 1 154 ? 2.213 -41.375 -42.875 1 97.5 154 PHE B CA 1
ATOM 5550 C C . PHE B 1 154 ? 1.362 -42.594 -43.188 1 97.5 154 PHE B C 1
ATOM 5552 O O . PHE B 1 154 ? 1.763 -43.438 -44 1 97.5 154 PHE B O 1
ATOM 5559 N N . GLU B 1 155 ? 0.192 -42.625 -42.656 1 97.38 155 GLU B N 1
ATOM 5560 C CA . GLU B 1 155 ? -0.693 -43.75 -42.906 1 97.38 155 GLU B CA 1
ATOM 5561 C C . GLU B 1 155 ? -1.219 -43.75 -44.344 1 97.38 155 GLU B C 1
ATOM 5563 O O . GLU B 1 155 ? -1.498 -44.781 -44.906 1 97.38 155 GLU B O 1
ATOM 5568 N N . GLU B 1 156 ? -1.368 -42.531 -44.938 1 96.81 156 GLU B N 1
ATOM 5569 C CA . GLU B 1 156 ? -1.78 -42.406 -46.344 1 96.81 156 GLU B CA 1
ATOM 5570 C C . GLU B 1 156 ? -0.721 -43 -47.281 1 96.81 156 GLU B C 1
ATOM 5572 O O . GLU B 1 156 ? -1.05 -43.656 -48.25 1 96.81 156 GLU B O 1
ATOM 5577 N N . ARG B 1 157 ? 0.475 -42.719 -46.906 1 96 157 ARG B N 1
ATOM 5578 C CA . ARG B 1 157 ? 1.567 -43.281 -47.719 1 96 157 ARG B CA 1
ATOM 5579 C C . ARG B 1 157 ? 1.564 -44.781 -47.656 1 96 157 ARG B C 1
ATOM 5581 O O . ARG B 1 157 ? 1.937 -45.438 -48.656 1 96 157 ARG B O 1
ATOM 5588 N N . LEU B 1 158 ? 1.047 -45.344 -46.656 1 96.19 158 LEU B N 1
ATOM 5589 C CA . LEU B 1 158 ? 0.969 -46.781 -46.469 1 96.19 158 LEU B CA 1
ATOM 5590 C C . LEU B 1 158 ? -0.356 -47.344 -47 1 96.19 158 LEU B C 1
ATOM 5592 O O . LEU B 1 158 ? -0.613 -48.531 -46.938 1 96.19 158 LEU B O 1
ATOM 5596 N N . GLU B 1 159 ? -1.24 -46.438 -47.469 1 94.81 159 GLU B N 1
ATOM 5597 C CA . GLU B 1 159 ? -2.576 -46.781 -47.969 1 94.81 159 GLU B CA 1
ATOM 5598 C C . GLU B 1 159 ? -3.355 -47.594 -46.938 1 94.81 159 GLU B C 1
ATOM 5600 O O . GLU B 1 159 ? -4.082 -48.531 -47.312 1 94.81 159 GLU B O 1
ATOM 5605 N N . ALA B 1 160 ? -2.992 -47.312 -45.719 1 94.62 160 ALA B N 1
ATOM 5606 C CA . ALA B 1 160 ? -3.691 -48 -44.656 1 94.62 160 ALA B CA 1
ATOM 5607 C C . ALA B 1 160 ? -4.988 -47.281 -44.281 1 94.62 160 ALA B C 1
ATOM 5609 O O . ALA B 1 160 ? -5.062 -46.594 -43.281 1 94.62 160 ALA B O 1
ATOM 5610 N N . VAL B 1 161 ? -6.031 -47.5 -44.938 1 93.31 161 VAL B N 1
ATOM 5611 C CA . VAL B 1 161 ? -7.285 -46.75 -44.844 1 93.31 161 VAL B CA 1
ATOM 5612 C C . VAL B 1 161 ? -7.949 -47 -43.5 1 93.31 161 VAL B C 1
ATOM 5614 O O . VAL B 1 161 ? -8.562 -46.094 -42.938 1 93.31 161 VAL B O 1
ATOM 5617 N N . ASP B 1 162 ? -7.816 -48.188 -43 1 92.12 162 ASP B N 1
ATOM 5618 C CA . ASP B 1 162 ? -8.406 -48.531 -41.719 1 92.12 162 ASP B CA 1
ATOM 5619 C C . ASP B 1 162 ? -7.77 -47.719 -40.594 1 92.12 162 ASP B C 1
ATOM 5621 O O . ASP B 1 162 ? -8.461 -47.25 -39.719 1 92.12 162 ASP B O 1
ATOM 5625 N N . LYS B 1 163 ? -6.418 -47.562 -40.625 1 95.06 163 LYS B N 1
ATOM 5626 C CA . LYS B 1 163 ? -5.711 -46.781 -39.625 1 95.06 163 LYS B CA 1
ATOM 5627 C C . LYS B 1 163 ? -6.039 -45.312 -39.75 1 95.06 163 LYS B C 1
ATOM 5629 O O . LYS B 1 163 ? -6.176 -44.594 -38.75 1 95.06 163 LYS B O 1
ATOM 5634 N N . ILE B 1 164 ? -6.141 -44.875 -41 1 96.44 164 ILE B N 1
ATOM 5635 C CA . ILE B 1 164 ? -6.512 -43.469 -41.25 1 96.44 164 ILE B CA 1
ATOM 5636 C C . ILE B 1 164 ? -7.875 -43.188 -40.625 1 96.44 164 ILE B C 1
ATOM 5638 O O . ILE B 1 164 ? -8.047 -42.188 -39.938 1 96.44 164 ILE B O 1
ATOM 5642 N N . PHE B 1 165 ? -8.773 -44.062 -40.812 1 95.12 165 PHE B N 1
ATOM 5643 C CA . PHE B 1 165 ? -10.117 -43.875 -40.281 1 95.12 165 PHE B CA 1
ATOM 5644 C C . PHE B 1 165 ? -10.109 -43.875 -38.781 1 95.12 165 PHE B C 1
ATOM 5646 O O . PHE B 1 165 ? -10.805 -43.094 -38.156 1 95.12 165 PHE B O 1
ATOM 5653 N N . ALA B 1 166 ? -9.32 -44.75 -38.188 1 94.44 166 ALA B N 1
ATOM 5654 C CA . ALA B 1 166 ? -9.211 -44.812 -36.75 1 94.44 166 ALA B CA 1
ATOM 5655 C C . ALA B 1 166 ? -8.641 -43.531 -36.188 1 94.44 166 ALA B C 1
ATOM 5657 O O . ALA B 1 166 ? -9.109 -43.031 -35.156 1 94.44 166 ALA B O 1
ATOM 5658 N N . ILE B 1 167 ? -7.613 -42.969 -36.812 1 97.06 167 ILE B N 1
ATOM 5659 C CA . ILE B 1 167 ? -6.992 -41.719 -36.375 1 97.06 167 ILE B CA 1
ATOM 5660 C C . ILE B 1 167 ? -8 -40.594 -36.5 1 97.06 167 ILE B C 1
ATOM 5662 O O . ILE B 1 167 ? -8.133 -39.781 -35.594 1 97.06 167 ILE B O 1
ATOM 5666 N N . LEU B 1 168 ? -8.719 -40.531 -37.625 1 96.62 168 LEU B N 1
ATOM 5667 C CA . LEU B 1 168 ? -9.719 -39.5 -37.812 1 96.62 168 LEU B CA 1
ATOM 5668 C C . LEU B 1 168 ? -10.82 -39.594 -36.781 1 96.62 168 LEU B C 1
ATOM 5670 O O . LEU B 1 168 ? -11.305 -38.594 -36.281 1 96.62 168 LEU B O 1
ATOM 5674 N N . ASN B 1 169 ? -11.203 -40.812 -36.469 1 94.31 169 ASN B N 1
ATOM 5675 C CA . ASN B 1 169 ? -12.219 -41.031 -35.438 1 94.31 169 ASN B CA 1
ATOM 5676 C C . ASN B 1 169 ? -11.789 -40.469 -34.094 1 94.31 169 ASN B C 1
ATOM 5678 O O . ASN B 1 169 ? -12.625 -39.969 -33.344 1 94.31 169 ASN B O 1
ATOM 5682 N N . ARG B 1 170 ? -10.555 -40.5 -33.844 1 95.12 170 ARG B N 1
ATOM 5683 C CA . ARG B 1 170 ? -10 -39.906 -32.625 1 95.12 170 ARG B CA 1
ATOM 5684 C C . ARG B 1 170 ? -9.969 -38.406 -32.719 1 95.12 170 ARG B C 1
ATOM 5686 O O . ARG B 1 170 ? -10.398 -37.719 -31.781 1 95.12 170 ARG B O 1
ATOM 5693 N N . ILE B 1 171 ? -9.617 -37.844 -33.781 1 96.75 171 ILE B N 1
ATOM 5694 C CA . ILE B 1 171 ? -9.344 -36.406 -33.969 1 96.75 171 ILE B CA 1
ATOM 5695 C C . ILE B 1 171 ? -10.656 -35.625 -33.938 1 96.75 171 ILE B C 1
ATOM 5697 O O . ILE B 1 171 ? -10.703 -34.531 -33.406 1 96.75 171 ILE B O 1
ATOM 5701 N N . ILE B 1 172 ? -11.711 -36.188 -34.438 1 95.56 172 ILE B N 1
ATOM 5702 C CA . ILE B 1 172 ? -12.945 -35.438 -34.625 1 95.56 172 ILE B CA 1
ATOM 5703 C C . ILE B 1 172 ? -13.586 -35.156 -33.281 1 95.56 172 ILE B C 1
ATOM 5705 O O . ILE B 1 172 ? -14.484 -34.312 -33.156 1 95.56 172 ILE B O 1
ATOM 5709 N N . THR B 1 173 ? -13.148 -35.844 -32.25 1 95.38 173 THR B N 1
ATOM 5710 C CA . THR B 1 173 ? -13.688 -35.625 -30.906 1 95.38 173 THR B CA 1
ATOM 5711 C C . THR B 1 173 ? -12.844 -34.594 -30.141 1 95.38 173 THR B C 1
ATOM 5713 O O . THR B 1 173 ? -13.195 -34.219 -29.016 1 95.38 173 THR B O 1
ATOM 5716 N N . ILE B 1 174 ? -11.742 -34.188 -30.656 1 96.44 174 ILE B N 1
ATOM 5717 C CA . ILE B 1 174 ? -10.82 -33.281 -29.984 1 96.44 174 ILE B CA 1
ATOM 5718 C C . ILE B 1 174 ? -11.086 -31.844 -30.422 1 96.44 174 ILE B C 1
ATOM 5720 O O . ILE B 1 174 ? -10.984 -31.531 -31.609 1 96.44 174 ILE B O 1
ATOM 5724 N N . PRO B 1 175 ? -11.484 -31.016 -29.5 1 96.06 175 PRO B N 1
ATOM 5725 C CA . PRO B 1 175 ? -11.633 -29.609 -29.859 1 96.06 175 PRO B CA 1
ATOM 5726 C C . PRO B 1 175 ? -10.305 -28.953 -30.234 1 96.06 175 PRO B C 1
ATOM 5728 O O . PRO B 1 175 ? -9.5 -28.625 -29.359 1 96.06 175 PRO B O 1
ATOM 5731 N N . MET B 1 176 ? -10.008 -28.719 -31.406 1 95.88 176 MET B N 1
ATOM 5732 C CA . MET B 1 176 ? -8.75 -28.141 -31.875 1 95.88 176 MET B CA 1
ATOM 5733 C C . MET B 1 176 ? -8.969 -27.234 -33.062 1 95.88 176 MET B C 1
ATOM 5735 O O . MET B 1 176 ? -10.062 -27.203 -33.656 1 95.88 176 MET B O 1
ATOM 5739 N N . HIS B 1 177 ? -7.945 -26.531 -33.406 1 95.19 177 HIS B N 1
ATOM 5740 C CA . HIS B 1 177 ? -7.965 -25.703 -34.594 1 95.19 177 HIS B CA 1
ATOM 5741 C C . HIS B 1 177 ? -8.109 -26.562 -35.875 1 95.19 177 HIS B C 1
ATOM 5743 O O . HIS B 1 177 ? -7.539 -27.656 -35.938 1 95.19 177 HIS B O 1
ATOM 5749 N N . GLN B 1 178 ? -8.953 -26.156 -36.875 1 95.12 178 GLN B N 1
ATOM 5750 C CA . GLN B 1 178 ? -9.195 -26.797 -38.156 1 95.12 178 GLN B CA 1
ATOM 5751 C C . GLN B 1 178 ? -9.938 -28.109 -37.969 1 95.12 178 GLN B C 1
ATOM 5753 O O . GLN B 1 178 ? -9.781 -29.031 -38.781 1 95.12 178 GLN B O 1
ATOM 5758 N N . TYR B 1 179 ? -10.664 -28.281 -36.938 1 95.88 179 TYR B N 1
ATOM 5759 C CA . TYR B 1 179 ? -11.398 -29.5 -36.625 1 95.88 179 TYR B CA 1
ATOM 5760 C C . TYR B 1 179 ? -12.344 -29.875 -37.75 1 95.88 179 TYR B C 1
ATOM 5762 O O . TYR B 1 179 ? -12.594 -31.047 -38 1 95.88 179 TYR B O 1
ATOM 5770 N N . ALA B 1 180 ? -12.812 -28.891 -38.5 1 96.31 180 ALA B N 1
ATOM 5771 C CA . ALA B 1 180 ? -13.828 -29.109 -39.531 1 96.31 180 ALA B CA 1
ATOM 5772 C C . ALA B 1 180 ? -13.266 -29.906 -40.688 1 96.31 180 ALA B C 1
ATOM 5774 O O . ALA B 1 180 ? -13.953 -30.75 -41.281 1 96.31 180 ALA B O 1
ATOM 5775 N N . ARG B 1 181 ? -12.062 -29.641 -41.031 1 96.69 181 ARG B N 1
ATOM 5776 C CA . ARG B 1 181 ? -11.461 -30.328 -42.156 1 96.69 181 ARG B CA 1
ATOM 5777 C C . ARG B 1 181 ? -11.297 -31.828 -41.875 1 96.69 181 ARG B C 1
ATOM 5779 O O . ARG B 1 181 ? -11.453 -32.656 -42.781 1 96.69 181 ARG B O 1
ATOM 5786 N N . TYR B 1 182 ? -10.992 -32.188 -40.656 1 97.44 182 TYR B N 1
ATOM 5787 C CA . TYR B 1 182 ? -10.844 -33.562 -40.281 1 97.44 182 TYR B CA 1
ATOM 5788 C C . TYR B 1 182 ? -12.188 -34.312 -40.344 1 97.44 182 TYR B C 1
ATOM 5790 O O . TYR B 1 182 ? -12.266 -35.469 -40.719 1 97.44 182 TYR B O 1
ATOM 5798 N N . PHE B 1 183 ? -13.219 -33.562 -39.906 1 96.38 183 PHE B N 1
ATOM 5799 C CA . PHE B 1 183 ? -14.555 -34.156 -39.938 1 96.38 183 PHE B CA 1
ATOM 5800 C C . PHE B 1 183 ? -14.992 -34.438 -41.375 1 96.38 183 PHE B C 1
ATOM 5802 O O . PHE B 1 183 ? -15.586 -35.469 -41.656 1 96.38 183 PHE B O 1
ATOM 5809 N N . GLU B 1 184 ? -14.742 -33.5 -42.25 1 96.19 184 GLU B N 1
ATOM 5810 C CA . GLU B 1 184 ? -15.086 -33.688 -43.656 1 96.19 184 GLU B CA 1
ATOM 5811 C C . GLU B 1 184 ? -14.375 -34.906 -44.219 1 96.19 184 GLU B C 1
ATOM 5813 O O . GLU B 1 184 ? -14.992 -35.719 -44.938 1 96.19 184 GLU B O 1
ATOM 5818 N N . ARG B 1 185 ? -13.188 -35 -43.938 1 96.12 185 ARG B N 1
ATOM 5819 C CA . ARG B 1 185 ? -12.414 -36.156 -44.375 1 96.12 185 ARG B CA 1
ATOM 5820 C C . ARG B 1 185 ? -12.969 -37.438 -43.781 1 96.12 185 ARG B C 1
ATOM 5822 O O . ARG B 1 185 ? -13.07 -38.438 -44.5 1 96.12 185 ARG B O 1
ATOM 5829 N N . PHE B 1 186 ? -13.312 -37.438 -42.562 1 96.5 186 PHE B N 1
ATOM 5830 C CA . PHE B 1 186 ? -13.898 -38.562 -41.875 1 96.5 186 PHE B CA 1
ATOM 5831 C C . PHE B 1 186 ? -15.195 -39 -42.531 1 96.5 186 PHE B C 1
ATOM 5833 O O . PHE B 1 186 ? -15.398 -40.188 -42.812 1 96.5 186 PHE B O 1
ATOM 5840 N N . ARG B 1 187 ? -16.031 -38.062 -42.844 1 94.19 187 ARG B N 1
ATOM 5841 C CA . ARG B 1 187 ? -17.312 -38.344 -43.469 1 94.19 187 ARG B CA 1
ATOM 5842 C C . ARG B 1 187 ? -17.141 -38.969 -44.844 1 94.19 187 ARG B C 1
ATOM 5844 O O . ARG B 1 187 ? -17.859 -39.906 -45.219 1 94.19 187 ARG B O 1
ATOM 5851 N N . GLN B 1 188 ? -16.188 -38.469 -45.594 1 94.06 188 GLN B N 1
ATOM 5852 C CA . GLN B 1 188 ? -15.914 -39 -46.906 1 94.06 188 GLN B CA 1
ATOM 5853 C C . GLN B 1 188 ? -15.453 -40.438 -46.844 1 94.06 188 GLN B C 1
ATOM 5855 O O . GLN B 1 188 ? -15.938 -41.281 -47.625 1 94.06 188 GLN B O 1
ATOM 5860 N N . LEU B 1 189 ? -14.68 -40.719 -45.906 1 94.38 189 LEU B N 1
ATOM 5861 C CA . LEU B 1 189 ? -14.164 -42.094 -45.75 1 94.38 189 LEU B CA 1
ATOM 5862 C C . LEU B 1 189 ? -15.227 -43 -45.188 1 94.38 189 LEU B C 1
ATOM 5864 O O . LEU B 1 189 ? -15.258 -44.188 -45.5 1 94.38 189 LEU B O 1
ATOM 5868 N N . ALA B 1 190 ? -16.047 -42.5 -44.375 1 92.75 190 ALA B N 1
ATOM 5869 C CA . ALA B 1 190 ? -17.078 -43.281 -43.719 1 92.75 190 ALA B CA 1
ATOM 5870 C C . ALA B 1 190 ? -18.078 -43.844 -44.719 1 92.75 190 ALA B C 1
ATOM 5872 O O . ALA B 1 190 ? -18.719 -44.844 -44.438 1 92.75 190 ALA B O 1
ATOM 5873 N N . GLN B 1 191 ? -18.219 -43.188 -45.844 1 88.62 191 GLN B N 1
ATOM 5874 C CA . GLN B 1 191 ? -19.188 -43.625 -46.844 1 88.62 191 GLN B CA 1
ATOM 5875 C C . GLN B 1 191 ? -18.812 -45 -47.438 1 88.62 191 GLN B C 1
ATOM 5877 O O . GLN B 1 191 ? -19.688 -45.75 -47.844 1 88.62 191 GLN B O 1
ATOM 5882 N N . THR B 1 192 ? -17.562 -45.312 -47.406 1 89.06 192 THR B N 1
ATOM 5883 C CA . THR B 1 192 ? -17.109 -46.531 -48.062 1 89.06 192 THR B CA 1
ATOM 5884 C C . THR B 1 192 ? -16.688 -47.562 -47.031 1 89.06 192 THR B C 1
ATOM 5886 O O . THR B 1 192 ? -16.422 -48.719 -47.406 1 89.06 192 THR B O 1
ATOM 5889 N N . ARG B 1 193 ? -16.641 -47.219 -45.812 1 91.31 193 ARG B N 1
ATOM 5890 C CA . ARG B 1 193 ? -16.156 -48.156 -44.781 1 91.31 193 ARG B CA 1
ATOM 5891 C C . ARG B 1 193 ? -17.281 -49.062 -44.281 1 91.31 193 ARG B C 1
ATOM 5893 O O . ARG B 1 193 ? -18.453 -48.688 -44.344 1 91.31 193 ARG B O 1
ATOM 5900 N N . PRO B 1 194 ? -16.938 -50.219 -43.875 1 90.62 194 PRO B N 1
ATOM 5901 C CA . PRO B 1 194 ? -17.953 -51.125 -43.312 1 90.62 194 PRO B CA 1
ATOM 5902 C C . PRO B 1 194 ? -18.641 -50.562 -42.094 1 90.62 194 PRO B C 1
ATOM 5904 O O . PRO B 1 194 ? -18 -49.844 -41.312 1 90.62 194 PRO B O 1
ATOM 5907 N N . LEU B 1 195 ? -19.859 -50.906 -41.938 1 89.62 195 LEU B N 1
ATOM 5908 C CA . LEU B 1 195 ? -20.703 -50.375 -40.875 1 89.62 195 LEU B CA 1
ATOM 5909 C C . LEU B 1 195 ? -20.109 -50.719 -39.5 1 89.62 195 LEU B C 1
ATOM 5911 O O . LEU B 1 195 ? -20.234 -49.938 -38.562 1 89.62 195 LEU B O 1
ATOM 5915 N N . SER B 1 196 ? -19.391 -51.844 -39.438 1 88.12 196 SER B N 1
ATOM 5916 C CA . SER B 1 196 ? -18.828 -52.312 -38.156 1 88.12 196 SER B CA 1
ATOM 5917 C C . SER B 1 196 ? -17.703 -51.406 -37.688 1 88.12 196 SER B C 1
ATOM 5919 O O . SER B 1 196 ? -17.359 -51.406 -36.5 1 88.12 196 SER B O 1
ATOM 5921 N N . GLU B 1 197 ? -17.172 -50.531 -38.594 1 89.44 197 GLU B N 1
ATOM 5922 C CA . GLU B 1 197 ? -16.047 -49.656 -38.25 1 89.44 197 GLU B CA 1
ATOM 5923 C C . GLU B 1 197 ? -16.547 -48.25 -37.906 1 89.44 197 GLU B C 1
ATOM 5925 O O . GLU B 1 197 ? -15.789 -47.438 -37.344 1 89.44 197 GLU B O 1
ATOM 5930 N N . LEU B 1 198 ? -17.797 -48.062 -38.219 1 90 198 LEU B N 1
ATOM 5931 C CA . LEU B 1 198 ? -18.312 -46.688 -38.125 1 90 198 LEU B CA 1
ATOM 5932 C C . LEU B 1 198 ? -18.75 -46.375 -36.719 1 90 198 LEU B C 1
ATOM 5934 O O . LEU B 1 198 ? -18.656 -45.219 -36.25 1 90 198 LEU B O 1
ATOM 5938 N N . VAL B 1 199 ? -19.312 -47.375 -36 1 89.44 199 VAL B N 1
ATOM 5939 C CA . VAL B 1 199 ? -19.797 -47.156 -34.656 1 89.44 199 VAL B CA 1
ATOM 5940 C C . VAL B 1 199 ? -19.516 -48.406 -33.812 1 89.44 199 VAL B C 1
ATOM 5942 O O . VAL B 1 199 ? -19.25 -49.469 -34.344 1 89.44 199 VAL B O 1
ATOM 5945 N N . PRO B 1 200 ? -19.422 -48.25 -32.531 1 88.94 200 PRO B N 1
ATOM 5946 C CA . PRO B 1 200 ? -19.281 -49.406 -31.656 1 88.94 200 PRO B CA 1
ATOM 5947 C C . PRO B 1 200 ? -20.391 -50.438 -31.875 1 88.94 200 PRO B C 1
ATOM 5949 O O . PRO B 1 200 ? -21.5 -50.094 -32.25 1 88.94 200 PRO B O 1
ATOM 5952 N N . ALA B 1 201 ? -20.062 -51.625 -31.641 1 89.81 201 ALA B N 1
ATOM 5953 C CA . ALA B 1 201 ? -20.938 -52.75 -31.938 1 89.81 201 ALA B CA 1
ATOM 5954 C C . ALA B 1 201 ? -22.281 -52.594 -31.219 1 89.81 201 ALA B C 1
ATOM 5956 O O . ALA B 1 201 ? -23.328 -52.938 -31.766 1 89.81 201 ALA B O 1
ATOM 5957 N N . GLU B 1 202 ? -22.188 -52.094 -30.078 1 91 202 GLU B N 1
ATOM 5958 C CA . GLU B 1 202 ? -23.391 -51.938 -29.281 1 91 202 GLU B CA 1
ATOM 5959 C C . GLU B 1 202 ? -24.359 -50.938 -29.922 1 91 202 GLU B C 1
ATOM 5961 O O . GLU B 1 202 ? -25.562 -51.156 -29.969 1 91 202 GLU B O 1
ATOM 5966 N N . LEU B 1 203 ? -23.781 -49.906 -30.422 1 90.94 203 LEU B N 1
ATOM 5967 C CA . LEU B 1 203 ? -24.594 -48.875 -31.062 1 90.94 203 LEU B CA 1
ATOM 5968 C C . LEU B 1 203 ? -25.172 -49.375 -32.375 1 90.94 203 LEU B C 1
ATOM 5970 O O . LEU B 1 203 ? -26.312 -49.062 -32.719 1 90.94 203 LEU B O 1
ATOM 5974 N N . LEU B 1 204 ? -24.406 -50.094 -33.094 1 90.12 204 LEU B N 1
ATOM 5975 C CA . LEU B 1 204 ? -24.875 -50.656 -34.375 1 90.12 204 LEU B CA 1
ATOM 5976 C C . LEU B 1 204 ? -26.047 -51.594 -34.188 1 90.12 204 LEU B C 1
ATOM 5978 O O . LEU B 1 204 ? -27.016 -51.562 -34.938 1 90.12 204 LEU B O 1
ATOM 5982 N N . THR B 1 205 ? -25.891 -52.406 -33.188 1 90.19 205 THR B N 1
ATOM 5983 C CA . THR B 1 205 ? -26.969 -53.344 -32.875 1 90.19 205 THR B CA 1
ATOM 5984 C C . THR B 1 205 ? -28.234 -52.625 -32.438 1 90.19 205 THR B C 1
ATOM 5986 O O . THR B 1 205 ? -29.344 -53 -32.844 1 90.19 205 THR B O 1
ATOM 5989 N N . SER B 1 206 ? -27.969 -51.625 -31.672 1 91.62 206 SER B N 1
ATOM 5990 C CA . SER B 1 206 ? -29.109 -50.812 -31.234 1 91.62 206 SER B CA 1
ATOM 5991 C C . SER B 1 206 ? -29.812 -50.188 -32.406 1 91.62 206 SER B C 1
ATOM 5993 O O . SER B 1 206 ? -31.047 -50.188 -32.5 1 91.62 206 SER B O 1
ATOM 5995 N N . TYR B 1 207 ? -29.047 -49.656 -33.406 1 90 207 TYR B N 1
ATOM 5996 C CA . TYR B 1 207 ? -29.625 -49 -34.562 1 90 207 TYR B CA 1
ATOM 5997 C C . TYR B 1 207 ? -30.344 -50.031 -35.469 1 90 207 TYR B C 1
ATOM 5999 O O . TYR B 1 207 ? -31.406 -49.75 -36 1 90 207 TYR B O 1
ATOM 6007 N N . ARG B 1 208 ? -29.828 -51.188 -35.562 1 86.56 208 ARG B N 1
ATOM 6008 C CA . ARG B 1 208 ? -30.438 -52.25 -36.344 1 86.56 208 ARG B CA 1
ATOM 6009 C C . ARG B 1 208 ? -31.766 -52.719 -35.719 1 86.56 208 ARG B C 1
ATOM 6011 O O . ARG B 1 208 ? -32.75 -52.938 -36.438 1 86.56 208 ARG B O 1
ATOM 6018 N N . ASN B 1 209 ? -31.672 -52.812 -34.406 1 86.56 209 ASN B N 1
ATOM 6019 C CA . ASN B 1 209 ? -32.875 -53.219 -33.719 1 86.56 209 ASN B CA 1
ATOM 6020 C C . ASN B 1 209 ? -34 -52.188 -33.844 1 86.56 209 ASN B C 1
ATOM 6022 O O . ASN B 1 209 ? -35.156 -52.531 -34 1 86.56 209 ASN B O 1
ATOM 6026 N N . ASP B 1 210 ? -33.625 -51 -33.812 1 85.94 210 ASP B N 1
ATOM 6027 C CA . ASP B 1 210 ? -34.594 -49.938 -33.938 1 85.94 210 ASP B CA 1
ATOM 6028 C C . ASP B 1 210 ? -35.219 -49.938 -35.312 1 85.94 210 ASP B C 1
ATOM 6030 O O . ASP B 1 210 ? -36.406 -49.625 -35.469 1 85.94 210 ASP B O 1
ATOM 6034 N N . LEU B 1 211 ? -34.469 -50.312 -36.344 1 82.44 211 LEU B N 1
ATOM 6035 C CA . LEU B 1 211 ? -34.969 -50.344 -37.719 1 82.44 211 LEU B CA 1
ATOM 6036 C C . LEU B 1 211 ? -35.875 -51.562 -37.969 1 82.44 211 LEU B C 1
ATOM 6038 O O . LEU B 1 211 ? -36.781 -51.5 -38.812 1 82.44 211 LEU B O 1
ATOM 6042 N N . THR B 1 212 ? -35.531 -52.625 -37.219 1 77.19 212 THR B N 1
ATOM 6043 C CA . THR B 1 212 ? -36.312 -53.844 -37.406 1 77.19 212 THR B CA 1
ATOM 6044 C C . THR B 1 212 ? -37.688 -53.75 -36.719 1 77.19 212 THR B C 1
ATOM 6046 O O . THR B 1 212 ? -38.625 -54.406 -37.125 1 77.19 212 THR B O 1
ATOM 6049 N N . ILE B 1 213 ? -37.656 -53.031 -35.625 1 73.38 213 ILE B N 1
ATOM 6050 C CA . ILE B 1 213 ? -38.906 -52.906 -34.875 1 73.38 213 ILE B CA 1
ATOM 6051 C C . ILE B 1 213 ? -39.906 -52.062 -35.688 1 73.38 213 ILE B C 1
ATOM 6053 O O . ILE B 1 213 ? -41.125 -52.219 -35.562 1 73.38 213 ILE B O 1
ATOM 6057 N N . ASP B 1 214 ? -39.438 -51.188 -36.562 1 66.44 214 ASP B N 1
ATOM 6058 C CA . ASP B 1 214 ? -40.344 -50.375 -37.375 1 66.44 214 ASP B CA 1
ATOM 6059 C C . ASP B 1 214 ? -41.031 -51.219 -38.438 1 66.44 214 ASP B C 1
ATOM 6061 O O . ASP B 1 214 ? -40.375 -51.844 -39.281 1 66.44 214 ASP B O 1
ATOM 6065 N N . PRO B 1 215 ? -42.406 -51.375 -38.438 1 65 215 PRO B N 1
ATOM 6066 C CA . PRO B 1 215 ? -43.188 -52.188 -39.406 1 65 215 PRO B CA 1
ATOM 6067 C C . PRO B 1 215 ? -42.969 -51.781 -40.844 1 65 215 PRO B C 1
ATOM 6069 O O . PRO B 1 215 ? -43.094 -52.594 -41.75 1 65 215 PRO B O 1
ATOM 6072 N N . ALA B 1 216 ? -42.844 -50.594 -41.031 1 61.28 216 ALA B N 1
ATOM 6073 C CA . ALA B 1 216 ? -42.656 -50.094 -42.375 1 61.28 216 ALA B CA 1
ATOM 6074 C C . ALA B 1 216 ? -41.406 -50.688 -43.031 1 61.28 216 ALA B C 1
ATOM 6076 O O . ALA B 1 216 ? -41.25 -50.625 -44.25 1 61.28 216 ALA B O 1
ATOM 6077 N N . SER B 1 217 ? -40.438 -51.375 -42.156 1 63.66 217 SER B N 1
ATOM 6078 C CA . SER B 1 217 ? -39.125 -51.875 -42.5 1 63.66 217 SER B CA 1
ATOM 6079 C C . SER B 1 217 ? -39.188 -53.344 -42.938 1 63.66 217 SER B C 1
ATOM 6081 O O . SER B 1 217 ? -38.219 -53.844 -43.531 1 63.66 217 SER B O 1
ATOM 6083 N N . SER B 1 218 ? -40.125 -53.969 -42.562 1 64.62 218 SER B N 1
ATOM 6084 C CA . SER B 1 218 ? -40.281 -55.344 -43.031 1 64.62 218 SER B CA 1
ATOM 6085 C C . SER B 1 218 ? -40.312 -55.406 -44.562 1 64.62 218 SER B C 1
ATOM 6087 O O . SER B 1 218 ? -40.094 -56.469 -45.156 1 64.62 218 SER B O 1
ATOM 6089 N N . ALA B 1 219 ? -40.75 -54.188 -45.031 1 67.38 219 ALA B N 1
ATOM 6090 C CA . ALA B 1 219 ? -40.844 -54.156 -46.5 1 67.38 219 ALA B CA 1
ATOM 6091 C C . ALA B 1 219 ? -39.562 -53.688 -47.125 1 67.38 219 ALA B C 1
ATOM 6093 O O . ALA B 1 219 ? -39.375 -53.781 -48.344 1 67.38 219 ALA B O 1
ATOM 6094 N N . LYS B 1 220 ? -38.438 -53.375 -46.344 1 75.81 220 LYS B N 1
ATOM 6095 C CA . LYS B 1 220 ? -37.281 -52.719 -46.906 1 75.81 220 LYS B CA 1
ATOM 6096 C C . LYS B 1 220 ? -36.188 -53.719 -47.25 1 75.81 220 LYS B C 1
ATOM 6098 O O . LYS B 1 220 ? -36.031 -54.719 -46.594 1 75.81 220 LYS B O 1
ATOM 6103 N N . SER B 1 221 ? -35.594 -53.531 -48.438 1 83.75 221 SER B N 1
ATOM 6104 C CA . SER B 1 221 ? -34.469 -54.375 -48.906 1 83.75 221 SER B CA 1
ATOM 6105 C C . SER B 1 221 ? -33.25 -54.156 -48.031 1 83.75 221 SER B C 1
ATOM 6107 O O . SER B 1 221 ? -33.188 -53.219 -47.219 1 83.75 221 SER B O 1
ATOM 6109 N N . GLU B 1 222 ? -32.375 -55.156 -48.031 1 82.31 222 GLU B N 1
ATOM 6110 C CA . GLU B 1 222 ? -31.125 -55.094 -47.281 1 82.31 222 GLU B CA 1
ATOM 6111 C C . GLU B 1 222 ? -30.344 -53.844 -47.594 1 82.31 222 GLU B C 1
ATOM 6113 O O . GLU B 1 222 ? -29.719 -53.25 -46.719 1 82.31 222 GLU B O 1
ATOM 6118 N N . ILE B 1 223 ? -30.406 -53.344 -48.812 1 86.06 223 ILE B N 1
ATOM 6119 C CA . ILE B 1 223 ? -29.703 -52.156 -49.281 1 86.06 223 ILE B CA 1
ATOM 6120 C C . ILE B 1 223 ? -30.328 -50.906 -48.656 1 86.06 223 ILE B C 1
ATOM 6122 O O . ILE B 1 223 ? -29.625 -49.969 -48.25 1 86.06 223 ILE B O 1
ATOM 6126 N N . GLU B 1 224 ? -31.656 -50.938 -48.5 1 87.19 224 GLU B N 1
ATOM 6127 C CA . GLU B 1 224 ? -32.375 -49.812 -47.938 1 87.19 224 GLU B CA 1
ATOM 6128 C C . GLU B 1 224 ? -32.125 -49.719 -46.406 1 87.19 224 GLU B C 1
ATOM 6130 O O . GLU B 1 224 ? -32 -48.625 -45.875 1 87.19 224 GLU B O 1
ATOM 6135 N N . ILE B 1 225 ? -32.062 -50.906 -45.906 1 86.06 225 ILE B N 1
ATOM 6136 C CA . ILE B 1 225 ? -31.797 -50.969 -44.5 1 86.06 225 ILE B CA 1
ATOM 6137 C C . ILE B 1 225 ? -30.406 -50.406 -44.219 1 86.06 225 ILE B C 1
ATOM 6139 O O . ILE B 1 225 ? -30.219 -49.656 -43.25 1 86.06 225 ILE B O 1
ATOM 6143 N N . GLU B 1 226 ? -29.453 -50.75 -45 1 88 226 GLU B N 1
ATOM 6144 C CA . GLU B 1 226 ? -28.094 -50.25 -44.844 1 88 226 GLU B CA 1
ATOM 6145 C C . GLU B 1 226 ? -28.047 -48.719 -45.031 1 88 226 GLU B C 1
ATOM 6147 O O . GLU B 1 226 ? -27.328 -48.031 -44.312 1 88 226 GLU B O 1
ATOM 6152 N N . ARG B 1 227 ? -28.766 -48.281 -46 1 88.56 227 ARG B N 1
ATOM 6153 C CA . ARG B 1 227 ? -28.812 -46.844 -46.25 1 88.56 227 ARG B CA 1
ATOM 6154 C C . ARG B 1 227 ? -29.375 -46.094 -45.062 1 88.56 227 ARG B C 1
ATOM 6156 O O . ARG B 1 227 ? -28.859 -45.031 -44.688 1 88.56 227 ARG B O 1
ATOM 6163 N N . ASP B 1 228 ? -30.375 -46.625 -44.5 1 88.62 228 ASP B N 1
ATOM 6164 C CA . ASP B 1 228 ? -30.984 -46.031 -43.344 1 88.62 228 ASP B CA 1
ATOM 6165 C C . ASP B 1 228 ? -30.031 -46.062 -42.156 1 88.62 228 ASP B C 1
ATOM 6167 O O . ASP B 1 228 ? -29.953 -45.094 -41.375 1 88.62 228 ASP B O 1
ATOM 6171 N N . LEU B 1 229 ? -29.344 -47.188 -42.031 1 90.31 229 LEU B N 1
ATOM 6172 C CA . LEU B 1 229 ? -28.359 -47.312 -40.938 1 90.31 229 LEU B CA 1
ATOM 6173 C C . LEU B 1 229 ? -27.234 -46.281 -41.094 1 90.31 229 LEU B C 1
ATOM 6175 O O . LEU B 1 229 ? -26.844 -45.656 -40.125 1 90.31 229 LEU B O 1
ATOM 6179 N N . ARG B 1 230 ? -26.719 -46.062 -42.281 1 92.31 230 ARG B N 1
ATOM 6180 C CA . ARG B 1 230 ? -25.656 -45.125 -42.562 1 92.31 230 ARG B CA 1
ATOM 6181 C C . ARG B 1 230 ? -26.125 -43.688 -42.281 1 92.31 230 ARG B C 1
ATOM 6183 O O . ARG B 1 230 ? -25.344 -42.844 -41.812 1 92.31 230 ARG B O 1
ATOM 6190 N N . SER B 1 231 ? -27.359 -43.438 -42.594 1 91.69 231 SER B N 1
ATOM 6191 C CA . SER B 1 231 ? -27.891 -42.125 -42.344 1 91.69 231 SER B CA 1
ATOM 6192 C C . SER B 1 231 ? -27.969 -41.844 -40.844 1 91.69 231 SER B C 1
ATOM 6194 O O . SER B 1 231 ? -27.656 -40.719 -40.375 1 91.69 231 SER B O 1
ATOM 6196 N N . ARG B 1 232 ? -28.328 -42.812 -40.094 1 91.88 232 ARG B N 1
ATOM 6197 C CA . ARG B 1 232 ? -28.391 -42.688 -38.656 1 91.88 232 ARG B CA 1
ATOM 6198 C C . ARG B 1 232 ? -27 -42.531 -38.062 1 91.88 232 ARG B C 1
ATOM 6200 O O . ARG B 1 232 ? -26.797 -41.75 -37.125 1 91.88 232 ARG B O 1
ATOM 6207 N N . ILE B 1 233 ? -26.125 -43.344 -38.562 1 93.25 233 ILE B N 1
ATOM 6208 C CA . ILE B 1 233 ? -24.734 -43.25 -38.094 1 93.25 233 ILE B CA 1
ATOM 6209 C C . ILE B 1 233 ? -24.156 -41.875 -38.438 1 93.25 233 ILE B C 1
ATOM 6211 O O . ILE B 1 233 ? -23.438 -41.312 -37.625 1 93.25 233 ILE B O 1
ATOM 6215 N N . ASP B 1 234 ? -24.422 -41.344 -39.562 1 93.62 234 ASP B N 1
ATOM 6216 C CA . ASP B 1 234 ? -23.953 -40.031 -39.969 1 93.62 234 ASP B CA 1
ATOM 6217 C C . ASP B 1 234 ? -24.516 -38.969 -39 1 93.62 234 ASP B C 1
ATOM 6219 O O . ASP B 1 234 ? -23.812 -38 -38.656 1 93.62 234 ASP B O 1
ATOM 6223 N N . ALA B 1 235 ? -25.75 -39.125 -38.656 1 93.38 235 ALA B N 1
ATOM 6224 C CA . ALA B 1 235 ? -26.375 -38.188 -37.719 1 93.38 235 ALA B CA 1
ATOM 6225 C C . ALA B 1 235 ? -25.656 -38.219 -36.375 1 93.38 235 ALA B C 1
ATOM 6227 O O . ALA B 1 235 ? -25.484 -37.188 -35.719 1 93.38 235 ALA B O 1
ATOM 6228 N N . TYR B 1 236 ? -25.312 -39.438 -36 1 93.5 236 TYR B N 1
ATOM 6229 C CA . TYR B 1 236 ? -24.547 -39.625 -34.75 1 93.5 236 TYR B CA 1
ATOM 6230 C C . TYR B 1 236 ? -23.219 -38.875 -34.812 1 93.5 236 TYR B C 1
ATOM 6232 O O . TYR B 1 236 ? -22.859 -38.156 -33.875 1 93.5 236 TYR B O 1
ATOM 6240 N N . HIS B 1 237 ? -22.516 -38.969 -35.875 1 94.56 237 HIS B N 1
ATOM 6241 C CA . HIS B 1 237 ? -21.219 -38.281 -36.031 1 94.56 237 HIS B CA 1
ATOM 6242 C C . HIS B 1 237 ? -21.406 -36.781 -36.188 1 94.56 237 HIS B C 1
ATOM 6244 O O . HIS B 1 237 ? -20.531 -36 -35.75 1 94.56 237 HIS B O 1
ATOM 6250 N N . LEU B 1 238 ? -22.5 -36.375 -36.75 1 95.19 238 LEU B N 1
ATOM 6251 C CA . LEU B 1 238 ? -22.797 -34.969 -36.844 1 95.19 238 LEU B CA 1
ATOM 6252 C C . LEU B 1 238 ? -22.984 -34.344 -35.469 1 95.19 238 LEU B C 1
ATOM 6254 O O . LEU B 1 238 ? -22.609 -33.188 -35.25 1 95.19 238 LEU B O 1
ATOM 6258 N N . GLU B 1 239 ? -23.562 -35.125 -34.625 1 95.88 239 GLU B N 1
ATOM 6259 C CA . GLU B 1 239 ? -23.703 -34.656 -33.25 1 95.88 239 GLU B CA 1
ATOM 6260 C C . GLU B 1 239 ? -22.344 -34.5 -32.562 1 95.88 239 GLU B C 1
ATOM 6262 O O . GLU B 1 239 ? -22.125 -33.531 -31.844 1 95.88 239 GLU B O 1
ATOM 6267 N N . ILE B 1 240 ? -21.484 -35.406 -32.781 1 95.44 240 ILE B N 1
ATOM 6268 C CA . ILE B 1 240 ? -20.125 -35.312 -32.281 1 95.44 240 ILE B CA 1
ATOM 6269 C C . ILE B 1 240 ? -19.453 -34.062 -32.812 1 95.44 240 ILE B C 1
ATOM 6271 O O . ILE B 1 240 ? -18.797 -33.312 -32.062 1 95.44 240 ILE B O 1
ATOM 6275 N N . PHE B 1 241 ? -19.625 -33.781 -34.062 1 95.75 241 PHE B N 1
ATOM 6276 C CA . PHE B 1 241 ? -19.062 -32.594 -34.719 1 95.75 241 PHE B CA 1
ATOM 6277 C C . PHE B 1 241 ? -19.562 -31.328 -34.062 1 95.75 241 PHE B C 1
ATOM 6279 O O . PHE B 1 241 ? -18.781 -30.422 -33.781 1 95.75 241 PHE B O 1
ATOM 6286 N N . GLN B 1 242 ? -20.859 -31.297 -33.812 1 97 242 GLN B N 1
ATOM 6287 C CA . GLN B 1 242 ? -21.453 -30.109 -33.188 1 97 242 GLN B CA 1
ATOM 6288 C C . GLN B 1 242 ? -20.906 -29.891 -31.781 1 97 242 GLN B C 1
ATOM 6290 O O . GLN B 1 242 ? -20.625 -28.75 -31.391 1 97 242 GLN B O 1
ATOM 6295 N N . LYS B 1 243 ? -20.828 -30.969 -31.125 1 96.94 243 LYS B N 1
ATOM 6296 C CA . LYS B 1 243 ? -20.25 -30.875 -29.797 1 96.94 243 LYS B CA 1
ATOM 6297 C C . LYS B 1 243 ? -18.812 -30.375 -29.844 1 96.94 243 LYS B C 1
ATOM 6299 O O . LYS B 1 243 ? -18.438 -29.484 -29.078 1 96.94 243 LYS B O 1
ATOM 6304 N N . THR B 1 244 ? -18.016 -30.906 -30.703 1 97.19 244 THR B N 1
ATOM 6305 C CA . THR B 1 244 ? -16.625 -30.516 -30.859 1 97.19 244 THR B CA 1
ATOM 6306 C C . THR B 1 244 ? -16.531 -29.047 -31.281 1 97.19 244 THR B C 1
ATOM 6308 O O . THR B 1 244 ? -15.68 -28.297 -30.797 1 97.19 244 THR B O 1
ATOM 6311 N N . GLN B 1 245 ? -17.391 -28.656 -32.156 1 96.75 245 GLN B N 1
ATOM 6312 C CA . GLN B 1 245 ? -17.438 -27.266 -32.594 1 96.75 245 GLN B CA 1
ATOM 6313 C C . GLN B 1 245 ? -17.719 -26.312 -31.453 1 96.75 245 GLN B C 1
ATOM 6315 O O . GLN B 1 245 ? -17.047 -25.281 -31.312 1 96.75 245 GLN B O 1
ATOM 6320 N N . THR B 1 246 ? -18.688 -26.703 -30.625 1 97.44 246 THR B N 1
ATOM 6321 C CA . THR B 1 246 ? -19.047 -25.891 -29.484 1 97.44 246 THR B CA 1
ATOM 6322 C C . THR B 1 246 ? -17.875 -25.766 -28.516 1 97.44 246 THR B C 1
ATOM 6324 O O . THR B 1 246 ? -17.531 -24.672 -28.062 1 97.44 246 THR B O 1
ATOM 6327 N N . GLU B 1 247 ? -17.25 -26.875 -28.234 1 96.62 247 GLU B N 1
ATOM 6328 C CA . GLU B 1 247 ? -16.109 -26.906 -27.312 1 96.62 247 GLU B CA 1
ATOM 6329 C C . GLU B 1 247 ? -14.922 -26.125 -27.875 1 96.62 247 GLU B C 1
ATOM 6331 O O . GLU B 1 247 ? -14.195 -25.469 -27.141 1 96.62 247 GLU B O 1
ATOM 6336 N N . THR B 1 248 ? -14.711 -26.172 -29.156 1 97.19 248 THR B N 1
ATOM 6337 C CA . THR B 1 248 ? -13.641 -25.422 -29.812 1 97.19 248 THR B CA 1
ATOM 6338 C C . THR B 1 248 ? -13.875 -23.922 -29.688 1 97.19 248 THR B C 1
ATOM 6340 O O . THR B 1 248 ? -12.945 -23.172 -29.422 1 97.19 248 THR B O 1
ATOM 6343 N N . THR B 1 249 ? -15.094 -23.594 -29.844 1 97.25 249 THR B N 1
ATOM 6344 C CA . THR B 1 249 ? -15.445 -22.172 -29.766 1 97.25 249 THR B CA 1
ATOM 6345 C C . THR B 1 249 ? -15.227 -21.656 -28.344 1 97.25 249 THR B C 1
ATOM 6347 O O . THR B 1 249 ? -14.719 -20.547 -28.156 1 97.25 249 THR B O 1
ATOM 6350 N N . LYS B 1 250 ? -15.586 -22.391 -27.359 1 96.94 250 LYS B N 1
ATOM 6351 C CA . LYS B 1 250 ? -15.359 -22 -25.984 1 96.94 250 LYS B CA 1
ATOM 6352 C C . LYS B 1 250 ? -13.875 -21.781 -25.703 1 96.94 250 LYS B C 1
ATOM 6354 O O . LYS B 1 250 ? -13.492 -20.766 -25.109 1 96.94 250 LYS B O 1
ATOM 6359 N N . ARG B 1 251 ? -13.039 -22.656 -26.172 1 97.19 251 ARG B N 1
ATOM 6360 C CA . ARG B 1 251 ? -11.609 -22.594 -25.922 1 97.19 251 ARG B CA 1
ATOM 6361 C C . ARG B 1 251 ? -10.945 -21.516 -26.75 1 97.19 251 ARG B C 1
ATOM 6363 O O . ARG B 1 251 ? -9.938 -20.922 -26.344 1 97.19 251 ARG B O 1
ATOM 6370 N N . TRP B 1 252 ? -11.516 -21.172 -27.875 1 97.06 252 TRP B N 1
ATOM 6371 C CA . TRP B 1 252 ? -10.977 -20.125 -28.734 1 97.06 252 TRP B CA 1
ATOM 6372 C C . TRP B 1 252 ? -10.953 -18.781 -28.016 1 97.06 252 TRP B C 1
ATOM 6374 O O . TRP B 1 252 ? -10.055 -17.969 -28.234 1 97.06 252 TRP B O 1
ATOM 6384 N N . THR B 1 253 ? -11.875 -18.656 -27.094 1 97.38 253 THR B N 1
ATOM 6385 C CA . THR B 1 253 ? -11.945 -17.438 -26.297 1 97.38 253 THR B CA 1
ATOM 6386 C C . THR B 1 253 ? -10.617 -17.188 -25.578 1 97.38 253 THR B C 1
ATOM 6388 O O . THR B 1 253 ? -10.18 -16.047 -25.453 1 97.38 253 THR B O 1
ATOM 6391 N N . TYR B 1 254 ? -9.992 -18.203 -25.219 1 97.81 254 TYR B N 1
ATOM 6392 C CA . TYR B 1 254 ? -8.734 -18.109 -24.484 1 97.81 254 TYR B CA 1
ATOM 6393 C C . TYR B 1 254 ? -7.547 -18.266 -25.438 1 97.81 254 TYR B C 1
ATOM 6395 O O . TYR B 1 254 ? -6.559 -17.531 -25.328 1 97.81 254 TYR B O 1
ATOM 6403 N N . GLU B 1 255 ? -7.672 -19.141 -26.422 1 97.62 255 GLU B N 1
ATOM 6404 C CA . GLU B 1 255 ? -6.586 -19.469 -27.344 1 97.62 255 GLU B CA 1
ATOM 6405 C C . GLU B 1 255 ? -6.215 -18.266 -28.203 1 97.62 255 GLU B C 1
ATOM 6407 O O . GLU B 1 255 ? -5.039 -18.047 -28.5 1 97.62 255 GLU B O 1
ATOM 6412 N N . GLN B 1 256 ? -7.18 -17.453 -28.484 1 96.38 256 GLN B N 1
ATOM 6413 C CA . GLN B 1 256 ? -6.938 -16.312 -29.344 1 96.38 256 GLN B CA 1
ATOM 6414 C C . GLN B 1 256 ? -6.121 -15.234 -28.609 1 96.38 256 GLN B C 1
ATOM 6416 O O . GLN B 1 256 ? -5.496 -14.391 -29.25 1 96.38 256 GLN B O 1
ATOM 6421 N N . GLU B 1 257 ? -6.109 -15.305 -27.266 1 96.81 257 GLU B N 1
ATOM 6422 C CA . GLU B 1 257 ? -5.414 -14.305 -26.469 1 96.81 257 GLU B CA 1
ATOM 6423 C C . GLU B 1 257 ? -3.986 -14.742 -26.141 1 96.81 257 GLU B C 1
ATOM 6425 O O . GLU B 1 257 ? -3.219 -13.984 -25.547 1 96.81 257 GLU B O 1
ATOM 6430 N N . ILE B 1 258 ? -3.664 -15.945 -26.609 1 96.69 258 ILE B N 1
ATOM 6431 C CA . ILE B 1 258 ? -2.301 -16.422 -26.422 1 96.69 258 ILE B CA 1
ATOM 6432 C C . ILE B 1 258 ? -1.406 -15.906 -27.531 1 96.69 258 ILE B C 1
ATOM 6434 O O . ILE B 1 258 ? -1.501 -16.359 -28.672 1 96.69 258 ILE B O 1
ATOM 6438 N N . LYS B 1 259 ? -0.568 -14.977 -27.266 1 95.19 259 LYS B N 1
ATOM 6439 C CA . LYS B 1 259 ? 0.291 -14.352 -28.266 1 95.19 259 LYS B CA 1
ATOM 6440 C C . LYS B 1 259 ? 1.608 -15.109 -28.406 1 95.19 259 LYS B C 1
ATOM 6442 O O . LYS B 1 259 ? 2.113 -15.281 -29.516 1 95.19 259 LYS B O 1
ATOM 6447 N N . ARG B 1 260 ? 2.125 -15.625 -27.266 1 93.44 260 ARG B N 1
ATOM 6448 C CA . ARG B 1 260 ? 3.375 -16.375 -27.266 1 93.44 260 ARG B CA 1
ATOM 6449 C C . ARG B 1 260 ? 3.174 -17.781 -26.703 1 93.44 260 ARG B C 1
ATOM 6451 O O . ARG B 1 260 ? 3.27 -17.984 -25.5 1 93.44 260 ARG B O 1
ATOM 6458 N N . PRO B 1 261 ? 3.039 -18.719 -27.531 1 91.75 261 PRO B N 1
ATOM 6459 C CA . PRO B 1 261 ? 2.762 -20.078 -27.062 1 91.75 261 PRO B CA 1
ATOM 6460 C C . PRO B 1 261 ? 4.031 -20.891 -26.812 1 91.75 261 PRO B C 1
ATOM 6462 O O . PRO B 1 261 ? 3.973 -22.125 -26.688 1 91.75 261 PRO B O 1
ATOM 6465 N N . TYR B 1 262 ? 5.176 -20.266 -26.797 1 93.31 262 TYR B N 1
ATOM 6466 C CA . TYR B 1 262 ? 6.457 -20.922 -26.562 1 93.31 262 TYR B CA 1
ATOM 6467 C C . TYR B 1 262 ? 7.242 -20.219 -25.469 1 93.31 262 TYR B C 1
ATOM 6469 O O . TYR B 1 262 ? 6.898 -19.109 -25.062 1 93.31 262 TYR B O 1
ATOM 6477 N N . PHE B 1 263 ? 8.227 -20.875 -25.031 1 95.25 263 PHE B N 1
ATOM 6478 C CA . PHE B 1 263 ? 9.023 -20.328 -23.938 1 95.25 263 PHE B CA 1
ATOM 6479 C C . PHE B 1 263 ? 9.953 -19.234 -24.438 1 95.25 263 PHE B C 1
ATOM 6481 O O . PHE B 1 263 ? 10.539 -19.359 -25.516 1 95.25 263 PHE B O 1
ATOM 6488 N N . HIS B 1 264 ? 10.031 -18.219 -23.688 1 93.06 264 HIS B N 1
ATOM 6489 C CA . HIS B 1 264 ? 11.047 -17.172 -23.812 1 93.06 264 HIS B CA 1
ATOM 6490 C C . HIS B 1 264 ? 11.445 -16.625 -22.453 1 93.06 264 HIS B C 1
ATOM 6492 O O . HIS B 1 264 ? 10.648 -16.656 -21.5 1 93.06 264 HIS B O 1
ATOM 6498 N N . VAL B 1 265 ? 12.625 -16.203 -22.391 1 91 265 VAL B N 1
ATOM 6499 C CA . VAL B 1 265 ? 13.172 -15.742 -21.109 1 91 265 VAL B CA 1
ATOM 6500 C C . VAL B 1 265 ? 12.484 -14.453 -20.688 1 91 265 VAL B C 1
ATOM 6502 O O . VAL B 1 265 ? 12.453 -14.125 -19.5 1 91 265 VAL B O 1
ATOM 6505 N N . THR B 1 266 ? 11.906 -13.828 -21.656 1 91.19 266 THR B N 1
ATOM 6506 C CA . THR B 1 266 ? 11.211 -12.586 -21.328 1 91.19 266 THR B CA 1
ATOM 6507 C C . THR B 1 266 ? 9.852 -12.883 -20.688 1 91.19 266 THR B C 1
ATOM 6509 O O . THR B 1 266 ? 9.133 -13.781 -21.141 1 91.19 266 THR B O 1
ATOM 6512 N N . GLU B 1 267 ? 9.523 -12.078 -19.766 1 88.5 267 GLU B N 1
ATOM 6513 C CA . GLU B 1 267 ? 8.289 -12.281 -19 1 88.5 267 GLU B CA 1
ATOM 6514 C C . GLU B 1 267 ? 7.066 -11.969 -19.859 1 88.5 267 GLU B C 1
ATOM 6516 O O . GLU B 1 267 ? 7.125 -11.133 -20.766 1 88.5 267 GLU B O 1
ATOM 6521 N N . LEU B 1 268 ? 6.012 -12.68 -19.531 1 94 268 LEU B N 1
ATOM 6522 C CA . LEU B 1 268 ? 4.738 -12.398 -20.172 1 94 268 LEU B CA 1
ATOM 6523 C C . LEU B 1 268 ? 4.082 -11.164 -19.578 1 94 268 LEU B C 1
ATOM 6525 O O . LEU B 1 268 ? 4.332 -10.82 -18.422 1 94 268 LEU B O 1
ATOM 6529 N N . ASP B 1 269 ? 3.326 -10.484 -20.375 1 94.44 269 ASP B N 1
ATOM 6530 C CA . ASP B 1 269 ? 2.59 -9.336 -19.844 1 94.44 269 ASP B CA 1
ATOM 6531 C C . ASP B 1 269 ? 1.437 -9.789 -18.953 1 94.44 269 ASP B C 1
ATOM 6533 O O . ASP B 1 269 ? 1.049 -10.961 -18.969 1 94.44 269 ASP B O 1
ATOM 6537 N N . GLU B 1 270 ? 0.945 -8.914 -18.266 1 94.94 270 GLU B N 1
ATOM 6538 C CA . GLU B 1 270 ? -0.085 -9.203 -17.281 1 94.94 270 GLU B CA 1
ATOM 6539 C C . GLU B 1 270 ? -1.353 -9.734 -17.938 1 94.94 270 GLU B C 1
ATOM 6541 O O . GLU B 1 270 ? -2.043 -10.586 -17.375 1 94.94 270 GLU B O 1
ATOM 6546 N N . ALA B 1 271 ? -1.652 -9.211 -19.078 1 96.06 271 ALA B N 1
ATOM 6547 C CA . ALA B 1 271 ? -2.863 -9.633 -19.781 1 96.06 271 ALA B CA 1
ATOM 6548 C C . ALA B 1 271 ? -2.797 -11.109 -20.156 1 96.06 271 ALA B C 1
ATOM 6550 O O . ALA B 1 271 ? -3.777 -11.844 -20 1 96.06 271 ALA B O 1
ATOM 6551 N N . GLN B 1 272 ? -1.713 -11.602 -20.609 1 96.94 272 GLN B N 1
ATOM 6552 C CA . GLN B 1 272 ? -1.549 -13 -20.969 1 96.94 272 GLN B CA 1
ATOM 6553 C C . GLN B 1 272 ? -1.562 -13.898 -19.734 1 96.94 272 GLN B C 1
ATOM 6555 O O . GLN B 1 272 ? -2.117 -15 -19.766 1 96.94 272 GLN B O 1
ATOM 6560 N N . LEU B 1 273 ? -0.943 -13.406 -18.703 1 97.19 273 LEU B N 1
ATOM 6561 C CA . LEU B 1 273 ? -0.973 -14.164 -17.453 1 97.19 273 LEU B CA 1
ATOM 6562 C C . LEU B 1 273 ? -2.402 -14.328 -16.953 1 97.19 273 LEU B C 1
ATOM 6564 O O . LEU B 1 273 ? -2.797 -15.414 -16.516 1 97.19 273 LEU B O 1
ATOM 6568 N N . ALA B 1 274 ? -3.102 -13.25 -17.016 1 97.06 274 ALA B N 1
ATOM 6569 C CA . ALA B 1 274 ? -4.504 -13.289 -16.609 1 97.06 274 ALA B CA 1
ATOM 6570 C C . ALA B 1 274 ? -5.305 -14.234 -17.484 1 97.06 274 ALA B C 1
ATOM 6572 O O . ALA B 1 274 ? -6.184 -14.953 -17 1 97.06 274 ALA B O 1
ATOM 6573 N N . ASN B 1 275 ? -5.023 -14.258 -18.75 1 98 275 ASN B N 1
ATOM 6574 C CA . ASN B 1 275 ? -5.707 -15.148 -19.672 1 98 275 ASN B CA 1
ATOM 6575 C C . ASN B 1 275 ? -5.453 -16.609 -19.328 1 98 275 ASN B C 1
ATOM 6577 O O . ASN B 1 275 ? -6.383 -17.422 -19.312 1 98 275 ASN B O 1
ATOM 6581 N N . TRP B 1 276 ? -4.203 -16.969 -19.047 1 98 276 TRP B N 1
ATOM 6582 C CA . TRP B 1 276 ? -3.879 -18.344 -18.672 1 98 276 TRP B CA 1
ATOM 6583 C C . TRP B 1 276 ? -4.621 -18.734 -17.391 1 98 276 TRP B C 1
ATOM 6585 O O . TRP B 1 276 ? -5.133 -19.859 -17.297 1 98 276 TRP B O 1
ATOM 6595 N N . ALA B 1 277 ? -4.637 -17.859 -16.5 1 97.25 277 ALA B N 1
ATOM 6596 C CA . ALA B 1 277 ? -5.344 -18.141 -15.25 1 97.25 277 ALA B CA 1
ATOM 6597 C C . ALA B 1 277 ? -6.82 -18.422 -15.508 1 97.25 277 ALA B C 1
ATOM 6599 O O . ALA B 1 277 ? -7.367 -19.406 -14.984 1 97.25 277 ALA B O 1
ATOM 6600 N N . LYS B 1 278 ? -7.441 -17.641 -16.312 1 97.44 278 LYS B N 1
ATOM 6601 C CA . LYS B 1 278 ? -8.852 -17.828 -16.656 1 97.44 278 LYS B CA 1
ATOM 6602 C C . LYS B 1 278 ? -9.062 -19.125 -17.422 1 97.44 278 LYS B C 1
ATOM 6604 O O . LYS B 1 278 ? -10.062 -19.812 -17.219 1 97.44 278 LYS B O 1
ATOM 6609 N N . TYR B 1 279 ? -8.18 -19.344 -18.297 1 97.75 279 TYR B N 1
ATOM 6610 C CA . TYR B 1 279 ? -8.258 -20.578 -19.094 1 97.75 279 TYR B CA 1
ATOM 6611 C C . TYR B 1 279 ? -8.18 -21.812 -18.188 1 97.75 279 TYR B C 1
ATOM 6613 O O . TYR B 1 279 ? -8.961 -22.75 -18.359 1 97.75 279 TYR B O 1
ATOM 6621 N N . LEU B 1 280 ? -7.324 -21.781 -17.203 1 97.62 280 LEU B N 1
ATOM 6622 C CA . LEU B 1 280 ? -7.191 -22.891 -16.266 1 97.62 280 LEU B CA 1
ATOM 6623 C C . LEU B 1 280 ? -8.453 -23.031 -15.414 1 97.62 280 LEU B C 1
ATOM 6625 O O . LEU B 1 280 ? -8.891 -24.141 -15.133 1 97.62 280 LEU B O 1
ATOM 6629 N N . ASP B 1 281 ? -9.008 -21.906 -15.031 1 96.25 281 ASP B N 1
ATOM 6630 C CA . ASP B 1 281 ? -10.281 -21.953 -14.32 1 96.25 281 ASP B CA 1
ATOM 6631 C C . ASP B 1 281 ? -11.336 -22.688 -15.141 1 96.25 281 ASP B C 1
ATOM 6633 O O . ASP B 1 281 ? -12.07 -23.531 -14.609 1 96.25 281 ASP B O 1
ATOM 6637 N N . PHE B 1 282 ? -11.414 -22.422 -16.359 1 97 282 PHE B N 1
ATOM 6638 C CA . PHE B 1 282 ? -12.391 -23.016 -17.266 1 97 282 PHE B CA 1
ATOM 6639 C C . PHE B 1 282 ? -12.188 -24.531 -17.375 1 97 282 PHE B C 1
ATOM 6641 O O . PHE B 1 282 ? -13.125 -25.312 -17.203 1 97 282 PHE B O 1
ATOM 6648 N N . GLU B 1 283 ? -10.867 -24.938 -17.641 1 96.81 283 GLU B N 1
ATOM 6649 C CA . GLU B 1 283 ? -10.586 -26.359 -17.828 1 96.81 283 GLU B CA 1
ATOM 6650 C C . GLU B 1 283 ? -10.781 -27.141 -16.547 1 96.81 283 GLU B C 1
ATOM 6652 O O . GLU B 1 283 ? -11.195 -28.312 -16.578 1 96.81 283 GLU B O 1
ATOM 6657 N N . GLU B 1 284 ? -10.484 -26.547 -15.414 1 94.62 284 GLU B N 1
ATOM 6658 C CA . GLU B 1 284 ? -10.711 -27.203 -14.133 1 94.62 284 GLU B CA 1
ATOM 6659 C C . GLU B 1 284 ? -12.195 -27.453 -13.891 1 94.62 284 GLU B C 1
ATOM 6661 O O . GLU B 1 284 ? -12.578 -28.453 -13.297 1 94.62 284 GLU B O 1
ATOM 6666 N N . SER B 1 285 ? -13.023 -26.562 -14.367 1 93.31 285 SER B N 1
ATOM 6667 C CA . SER B 1 285 ? -14.461 -26.656 -14.125 1 93.31 285 SER B CA 1
ATOM 6668 C C . SER B 1 285 ? -15.141 -27.562 -15.148 1 93.31 285 SER B C 1
ATOM 6670 O O . SER B 1 285 ? -16.016 -28.344 -14.797 1 93.31 285 SER B O 1
ATOM 6672 N N . GLU B 1 286 ? -14.711 -27.391 -16.328 1 88.25 286 GLU B N 1
ATOM 6673 C CA . GLU B 1 286 ? -15.438 -28.047 -17.422 1 88.25 286 GLU B CA 1
ATOM 6674 C C . GLU B 1 286 ? -14.664 -29.25 -17.953 1 88.25 286 GLU B C 1
ATOM 6676 O O . GLU B 1 286 ? -15.266 -30.203 -18.469 1 88.25 286 GLU B O 1
ATOM 6681 N N . GLY B 1 287 ? -13.461 -29.078 -17.703 1 71.44 287 GLY B N 1
ATOM 6682 C CA . GLY B 1 287 ? -12.656 -30.109 -18.344 1 71.44 287 GLY B CA 1
ATOM 6683 C C . GLY B 1 287 ? -12.438 -31.312 -17.453 1 71.44 287 GLY B C 1
ATOM 6684 O O . GLY B 1 287 ? -12.812 -31.328 -16.281 1 71.44 287 GLY B O 1
ATOM 6685 N N . GLY B 1 288 ? -12.148 -32.5 -17.906 1 88.25 288 GLY B N 1
ATOM 6686 C CA . GLY B 1 288 ? -11.703 -33.688 -17.219 1 88.25 288 GLY B CA 1
ATOM 6687 C C . GLY B 1 288 ? -10.25 -33.625 -16.766 1 88.25 288 GLY B C 1
ATOM 6688 O O . GLY B 1 288 ? -9.57 -32.625 -17 1 88.25 288 GLY B O 1
ATOM 6689 N N . PHE B 1 289 ? -9.742 -34.406 -15.961 1 94.44 289 PHE B N 1
ATOM 6690 C CA . PHE B 1 289 ? -8.406 -34.469 -15.383 1 94.44 289 PHE B CA 1
ATOM 6691 C C . PHE B 1 289 ? -7.34 -34.312 -16.469 1 94.44 289 PHE B C 1
ATOM 6693 O O . PHE B 1 289 ? -6.434 -33.5 -16.344 1 94.44 289 PHE B O 1
ATOM 6700 N N . ASP B 1 290 ? -7.527 -34.969 -17.562 1 94.5 290 ASP B N 1
ATOM 6701 C CA . ASP B 1 290 ? -6.504 -35.031 -18.609 1 94.5 290 ASP B CA 1
ATOM 6702 C C . ASP B 1 290 ? -6.359 -33.656 -19.281 1 94.5 290 ASP B C 1
ATOM 6704 O O . ASP B 1 290 ? -5.242 -33.188 -19.531 1 94.5 290 ASP B O 1
ATOM 6708 N N . ARG B 1 291 ? -7.434 -33.062 -19.562 1 95.44 291 ARG B N 1
ATOM 6709 C CA . ARG B 1 291 ? -7.398 -31.766 -20.234 1 95.44 291 ARG B CA 1
ATOM 6710 C C . ARG B 1 291 ? -6.824 -30.688 -19.344 1 95.44 291 ARG B C 1
ATOM 6712 O O . ARG B 1 291 ? -6.047 -29.844 -19.797 1 95.44 291 ARG B O 1
ATOM 6719 N N . ALA B 1 292 ? -7.277 -30.719 -18.062 1 96.56 292 ALA B N 1
ATOM 6720 C CA . ALA B 1 292 ? -6.75 -29.734 -17.109 1 96.56 292 ALA B CA 1
ATOM 6721 C C . ALA B 1 292 ? -5.246 -29.906 -16.922 1 96.56 292 ALA B C 1
ATOM 6723 O O . ALA B 1 292 ? -4.488 -28.938 -17 1 96.56 292 ALA B O 1
ATOM 6724 N N . ALA B 1 293 ? -4.805 -31.156 -16.75 1 96.62 293 ALA B N 1
ATOM 6725 C CA . ALA B 1 293 ? -3.379 -31.438 -16.578 1 96.62 293 ALA B CA 1
ATOM 6726 C C . ALA B 1 293 ? -2.586 -31.016 -17.812 1 96.62 293 ALA B C 1
ATOM 6728 O O . ALA B 1 293 ? -1.5 -30.453 -17.688 1 96.62 293 ALA B O 1
ATOM 6729 N N . PHE B 1 294 ? -3.158 -31.266 -18.922 1 96.69 294 PHE B N 1
ATOM 6730 C CA . PHE B 1 294 ? -2.498 -30.906 -20.172 1 96.69 294 PHE B CA 1
ATOM 6731 C C . PHE B 1 294 ? -2.342 -29.406 -20.297 1 96.69 294 PHE B C 1
ATOM 6733 O O . PHE B 1 294 ? -1.273 -28.906 -20.656 1 96.69 294 PHE B O 1
ATOM 6740 N N . LEU B 1 295 ? -3.422 -28.734 -19.969 1 97.56 295 LEU B N 1
ATOM 6741 C CA . LEU B 1 295 ? -3.354 -27.281 -20.094 1 97.56 295 LEU B CA 1
ATOM 6742 C C . LEU B 1 295 ? -2.33 -26.703 -19.109 1 97.56 295 LEU B C 1
ATOM 6744 O O . LEU B 1 295 ? -1.632 -25.734 -19.438 1 97.56 295 LEU B O 1
ATOM 6748 N N . TYR B 1 296 ? -2.258 -27.281 -17.906 1 97.69 296 TYR B N 1
ATOM 6749 C CA . TYR B 1 296 ? -1.236 -26.844 -16.953 1 97.69 296 TYR B CA 1
ATOM 6750 C C . TYR B 1 296 ? 0.158 -26.984 -17.562 1 97.69 296 TYR B C 1
ATOM 6752 O O . TYR B 1 296 ? 0.973 -26.062 -17.484 1 97.69 296 TYR B O 1
ATOM 6760 N N . GLU B 1 297 ? 0.394 -28.094 -18.141 1 96.88 297 GLU B N 1
ATOM 6761 C CA . GLU B 1 297 ? 1.703 -28.359 -18.734 1 96.88 297 GLU B CA 1
ATOM 6762 C C . GLU B 1 297 ? 2.002 -27.375 -19.859 1 96.88 297 GLU B C 1
ATOM 6764 O O . GLU B 1 297 ? 3.129 -26.891 -19.984 1 96.88 297 GLU B O 1
ATOM 6769 N N . ARG B 1 298 ? 1.006 -27.094 -20.594 1 96.5 298 ARG B N 1
ATOM 6770 C CA . ARG B 1 298 ? 1.165 -26.109 -21.672 1 96.5 298 ARG B CA 1
ATOM 6771 C C . ARG B 1 298 ? 1.441 -24.719 -21.109 1 96.5 298 ARG B C 1
ATOM 6773 O O . ARG B 1 298 ? 2.324 -24.016 -21.594 1 96.5 298 ARG B O 1
ATOM 6780 N N . CYS B 1 299 ? 0.655 -24.375 -20.125 1 97.44 299 CYS B N 1
ATOM 6781 C CA . CYS B 1 299 ? 0.798 -23.078 -19.469 1 97.44 299 CYS B CA 1
ATOM 6782 C C . CYS B 1 299 ? 2.207 -22.906 -18.906 1 97.44 299 CYS B C 1
ATOM 6784 O O . CYS B 1 299 ? 2.809 -21.844 -19.062 1 97.44 299 CYS B O 1
ATOM 6786 N N . LEU B 1 300 ? 2.771 -23.938 -18.391 1 96.75 300 LEU B N 1
ATOM 6787 C CA . LEU B 1 300 ? 4.039 -23.875 -17.672 1 96.75 300 LEU B CA 1
ATOM 6788 C C . LEU B 1 300 ? 5.211 -23.781 -18.656 1 96.75 300 LEU B C 1
ATOM 6790 O O . LEU B 1 300 ? 6.328 -23.438 -18.25 1 96.75 300 LEU B O 1
ATOM 6794 N N . VAL B 1 301 ? 4.945 -24.047 -19.906 1 95.69 301 VAL B N 1
ATOM 6795 C CA . VAL B 1 301 ? 5.98 -23.828 -20.906 1 95.69 301 VAL B CA 1
ATOM 6796 C C . VAL B 1 301 ? 6.211 -22.328 -21.078 1 95.69 301 VAL B C 1
ATOM 6798 O O . VAL B 1 301 ? 7.352 -21.859 -21.062 1 95.69 301 VAL B O 1
ATOM 6801 N N . THR B 1 302 ? 5.164 -21.594 -21.109 1 95.25 302 THR B N 1
ATOM 6802 C CA . THR B 1 302 ? 5.262 -20.156 -21.312 1 95.25 302 THR B CA 1
ATOM 6803 C C . THR B 1 302 ? 5.496 -19.438 -19.984 1 95.25 302 THR B C 1
ATOM 6805 O O . THR B 1 302 ? 6.117 -18.375 -19.953 1 95.25 302 THR B O 1
ATOM 6808 N N . CYS B 1 303 ? 5.039 -20.047 -18.906 1 96.31 303 CYS B N 1
ATOM 6809 C CA . CYS B 1 303 ? 5.098 -19.406 -17.609 1 96.31 303 CYS B CA 1
ATOM 6810 C C . CYS B 1 303 ? 6.035 -20.156 -16.672 1 96.31 303 CYS B C 1
ATOM 6812 O O . CYS B 1 303 ? 5.785 -20.234 -15.469 1 96.31 303 CYS B O 1
ATOM 6814 N N . ALA B 1 304 ? 7.035 -20.656 -17.156 1 95.44 304 ALA B N 1
ATOM 6815 C CA . ALA B 1 304 ? 7.926 -21.562 -16.422 1 95.44 304 ALA B CA 1
ATOM 6816 C C . ALA B 1 304 ? 8.555 -20.844 -15.234 1 95.44 304 ALA B C 1
ATOM 6818 O O . ALA B 1 304 ? 8.812 -21.469 -14.195 1 95.44 304 ALA B O 1
ATOM 6819 N N . TYR B 1 305 ? 8.742 -19.578 -15.305 1 93.88 305 TYR B N 1
ATOM 6820 C CA . TYR B 1 305 ? 9.438 -18.844 -14.25 1 93.88 305 TYR B CA 1
ATOM 6821 C C . TYR B 1 305 ? 8.461 -18.281 -13.227 1 93.88 305 TYR B C 1
ATOM 6823 O O . TYR B 1 305 ? 8.867 -17.75 -12.195 1 93.88 305 TYR B O 1
ATOM 6831 N N . GLU B 1 306 ? 7.188 -18.422 -13.523 1 93.94 306 GLU B N 1
ATOM 6832 C CA . GLU B 1 306 ? 6.152 -17.906 -12.625 1 93.94 306 GLU B CA 1
ATOM 6833 C C . GLU B 1 306 ? 5.785 -18.938 -11.562 1 93.94 306 GLU B C 1
ATOM 6835 O O . GLU B 1 306 ? 5.102 -19.922 -11.852 1 93.94 306 GLU B O 1
ATOM 6840 N N . ASP B 1 307 ? 6.156 -18.594 -10.344 1 94.81 307 ASP B N 1
ATOM 6841 C CA . ASP B 1 307 ? 5.918 -19.562 -9.281 1 94.81 307 ASP B CA 1
ATOM 6842 C C . ASP B 1 307 ? 4.426 -19.719 -9.008 1 94.81 307 ASP B C 1
ATOM 6844 O O . ASP B 1 307 ? 3.975 -20.797 -8.609 1 94.81 307 ASP B O 1
ATOM 6848 N N . ALA B 1 308 ? 3.629 -18.781 -9.328 1 94.75 308 ALA B N 1
ATOM 6849 C CA . ALA B 1 308 ? 2.199 -18.781 -9.031 1 94.75 308 ALA B CA 1
ATOM 6850 C C . ALA B 1 308 ? 1.497 -19.938 -9.742 1 94.75 308 ALA B C 1
ATOM 6852 O O . ALA B 1 308 ? 0.636 -20.609 -9.172 1 94.75 308 ALA B O 1
ATOM 6853 N N . PHE B 1 309 ? 1.874 -20.203 -10.93 1 97.25 309 PHE B N 1
ATOM 6854 C CA . PHE B 1 309 ? 1.201 -21.219 -11.719 1 97.25 309 PHE B CA 1
ATOM 6855 C C . PHE B 1 309 ? 1.658 -22.609 -11.297 1 97.25 309 PHE B C 1
ATOM 6857 O O . PHE B 1 309 ? 0.885 -23.578 -11.359 1 97.25 309 PHE B O 1
ATOM 6864 N N . TRP B 1 310 ? 2.918 -22.734 -10.859 1 97.81 310 TRP B N 1
ATOM 6865 C CA . TRP B 1 310 ? 3.391 -24 -10.305 1 97.81 310 TRP B CA 1
ATOM 6866 C C . TRP B 1 310 ? 2.652 -24.344 -9.016 1 97.81 310 TRP B C 1
ATOM 6868 O O . TRP B 1 310 ? 2.223 -25.484 -8.828 1 97.81 310 TRP B O 1
ATOM 6878 N N . LEU B 1 311 ? 2.525 -23.344 -8.164 1 97.12 311 LEU B N 1
ATOM 6879 C CA . LEU B 1 311 ? 1.808 -23.531 -6.91 1 97.12 311 LEU B CA 1
ATOM 6880 C C . LEU B 1 311 ? 0.359 -23.938 -7.168 1 97.12 311 LEU B C 1
ATOM 6882 O O . LEU B 1 311 ? -0.165 -24.844 -6.516 1 97.12 311 LEU B O 1
ATOM 6886 N N . ARG B 1 312 ? -0.249 -23.297 -8.125 1 96.81 312 ARG B N 1
ATOM 6887 C CA . ARG B 1 312 ? -1.62 -23.625 -8.492 1 96.81 312 ARG B CA 1
ATOM 6888 C C . ARG B 1 312 ? -1.72 -25.062 -8.984 1 96.81 312 ARG B C 1
ATOM 6890 O O . ARG B 1 312 ? -2.641 -25.797 -8.602 1 96.81 312 ARG B O 1
ATOM 6897 N N . TYR B 1 313 ? -0.823 -25.453 -9.828 1 97.38 313 TYR B N 1
ATOM 6898 C CA . TYR B 1 313 ? -0.793 -26.797 -10.367 1 97.38 313 TYR B CA 1
ATOM 6899 C C . TYR B 1 313 ? -0.637 -27.828 -9.258 1 97.38 313 TYR B C 1
ATOM 6901 O O . TYR B 1 313 ? -1.352 -28.844 -9.227 1 97.38 313 TYR B O 1
ATOM 6909 N N . ALA B 1 314 ? 0.247 -27.531 -8.328 1 97.19 314 ALA B N 1
ATOM 6910 C CA . ALA B 1 314 ? 0.485 -28.438 -7.207 1 97.19 314 ALA B CA 1
ATOM 6911 C C . ALA B 1 314 ? -0.764 -28.578 -6.34 1 97.19 314 ALA B C 1
ATOM 6913 O O . ALA B 1 314 ? -1.129 -29.688 -5.941 1 97.19 314 ALA B O 1
ATOM 6914 N N . ARG B 1 315 ? -1.389 -27.484 -6.055 1 96 315 ARG B N 1
ATOM 6915 C CA . ARG B 1 315 ? -2.607 -27.5 -5.254 1 96 315 ARG B CA 1
ATOM 6916 C C . ARG B 1 315 ? -3.703 -28.312 -5.941 1 96 315 ARG B C 1
ATOM 6918 O O . ARG B 1 315 ? -4.375 -29.125 -5.305 1 96 315 ARG B O 1
ATOM 6925 N N . TRP B 1 316 ? -3.9 -28.016 -7.234 1 95.75 316 TRP B N 1
ATOM 6926 C CA . TRP B 1 316 ? -4.918 -28.734 -7.996 1 95.75 316 TRP B CA 1
ATOM 6927 C C . TRP B 1 316 ? -4.637 -30.234 -8.008 1 95.75 316 TRP B C 1
ATOM 6929 O O . TRP B 1 316 ? -5.543 -31.047 -7.797 1 95.75 316 TRP B O 1
ATOM 6939 N N . MET B 1 317 ? -3.396 -30.625 -8.25 1 96.38 317 MET B N 1
ATOM 6940 C CA . MET B 1 317 ? -2.996 -32.031 -8.305 1 96.38 317 MET B CA 1
ATOM 6941 C C . MET B 1 317 ? -3.15 -32.688 -6.941 1 96.38 317 MET B C 1
ATOM 6943 O O . MET B 1 317 ? -3.521 -33.875 -6.855 1 96.38 317 MET B O 1
ATOM 6947 N N . GLN B 1 318 ? -2.885 -31.953 -5.902 1 94.12 318 GLN B N 1
ATOM 6948 C CA . GLN B 1 318 ? -2.979 -32.469 -4.539 1 94.12 318 GLN B CA 1
ATOM 6949 C C . GLN B 1 318 ? -4.414 -32.844 -4.191 1 94.12 318 GLN B C 1
ATOM 6951 O O . GLN B 1 318 ? -4.648 -33.781 -3.406 1 94.12 318 GLN B O 1
ATOM 6956 N N . ARG B 1 319 ? -5.348 -32.25 -4.812 1 92.06 319 ARG B N 1
ATOM 6957 C CA . ARG B 1 319 ? -6.758 -32.5 -4.559 1 92.06 319 ARG B CA 1
ATOM 6958 C C . ARG B 1 319 ? -7.199 -33.781 -5.258 1 92.06 319 ARG B C 1
ATOM 6960 O O . ARG B 1 319 ? -8.258 -34.344 -4.949 1 92.06 319 ARG B O 1
ATOM 6967 N N . GLN B 1 320 ? -6.34 -34.156 -6.223 1 92.31 320 GLN B N 1
ATOM 6968 C CA . GLN B 1 320 ? -6.668 -35.375 -6.941 1 92.31 320 GLN B CA 1
ATOM 6969 C C . GLN B 1 320 ? -6.219 -36.625 -6.16 1 92.31 320 GLN B C 1
ATOM 6971 O O . GLN B 1 320 ? -5.105 -36.656 -5.633 1 92.31 320 GLN B O 1
ATOM 6976 N N . GLU B 1 321 ? -7.062 -37.562 -5.953 1 91.12 321 GLU B N 1
ATOM 6977 C CA . GLU B 1 321 ? -6.75 -38.781 -5.18 1 91.12 321 GLU B CA 1
ATOM 6978 C C . GLU B 1 321 ? -5.637 -39.594 -5.84 1 91.12 321 GLU B C 1
ATOM 6980 O O . GLU B 1 321 ? -5.66 -39.812 -7.055 1 91.12 321 GLU B O 1
ATOM 6985 N N . GLY B 1 322 ? -4.645 -39.875 -5.086 1 92.5 322 GLY B N 1
ATOM 6986 C CA . GLY B 1 322 ? -3.633 -40.812 -5.531 1 92.5 322 GLY B CA 1
ATOM 6987 C C . GLY B 1 322 ? -2.566 -40.188 -6.402 1 92.5 322 GLY B C 1
ATOM 6988 O O . GLY B 1 322 ? -1.923 -40.875 -7.203 1 92.5 322 GLY B O 1
ATOM 6989 N N . HIS B 1 323 ? -2.375 -38.938 -6.32 1 95.19 323 HIS B N 1
ATOM 6990 C CA . HIS B 1 323 ? -1.437 -38.281 -7.223 1 95.19 323 HIS B CA 1
ATOM 6991 C C . HIS B 1 323 ? -0.302 -37.625 -6.445 1 95.19 323 HIS B C 1
ATOM 6993 O O . HIS B 1 323 ? 0.153 -36.531 -6.809 1 95.19 323 HIS B O 1
ATOM 6999 N N . GLU B 1 324 ? 0.162 -38.188 -5.355 1 95.31 324 GLU B N 1
ATOM 7000 C CA . GLU B 1 324 ? 1.211 -37.625 -4.508 1 95.31 324 GLU B CA 1
ATOM 7001 C C . GLU B 1 324 ? 2.527 -37.5 -5.27 1 95.31 324 GLU B C 1
ATOM 7003 O O . GLU B 1 324 ? 3.227 -36.5 -5.152 1 95.31 324 GLU B O 1
ATOM 7008 N N . GLU B 1 325 ? 2.836 -38.5 -6.012 1 96.88 325 GLU B N 1
ATOM 7009 C CA . GLU B 1 325 ? 4.09 -38.469 -6.758 1 96.88 325 GLU B CA 1
ATOM 7010 C C . GLU B 1 325 ? 4.066 -37.406 -7.84 1 96.88 325 GLU B C 1
ATOM 7012 O O . GLU B 1 325 ? 5.094 -36.781 -8.133 1 96.88 325 GLU B O 1
ATOM 7017 N N . GLU B 1 326 ? 2.91 -37.219 -8.453 1 96.88 326 GLU B N 1
ATOM 7018 C CA . GLU B 1 326 ? 2.779 -36.156 -9.438 1 96.88 326 GLU B CA 1
ATOM 7019 C C . GLU B 1 326 ? 2.988 -34.781 -8.805 1 96.88 326 GLU B C 1
ATOM 7021 O O . GLU B 1 326 ? 3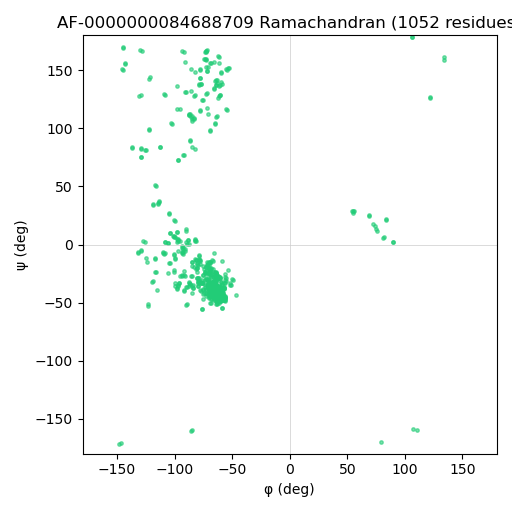.627 -33.906 -9.391 1 96.88 326 GLU B O 1
ATOM 7026 N N . VAL B 1 327 ? 2.451 -34.656 -7.586 1 97.25 327 VAL B N 1
ATOM 7027 C CA . VAL B 1 327 ? 2.633 -33.406 -6.859 1 97.25 327 VAL B CA 1
ATOM 7028 C C . VAL B 1 327 ? 4.117 -33.188 -6.59 1 97.25 327 VAL B C 1
ATOM 7030 O O . VAL B 1 327 ? 4.633 -32.062 -6.812 1 97.25 327 VAL B O 1
ATOM 7033 N N . ARG B 1 328 ? 4.809 -34.156 -6.156 1 97.75 328 ARG B N 1
ATOM 7034 C CA . ARG B 1 328 ? 6.242 -34.062 -5.898 1 97.75 328 ARG B CA 1
ATOM 7035 C C . ARG B 1 328 ? 7.004 -33.656 -7.152 1 97.75 328 ARG B C 1
ATOM 7037 O O . ARG B 1 328 ? 7.879 -32.781 -7.094 1 97.75 328 ARG B O 1
ATOM 7044 N N . ASN B 1 329 ? 6.617 -34.281 -8.242 1 96.88 329 ASN B N 1
ATOM 7045 C CA . ASN B 1 329 ? 7.27 -33.969 -9.508 1 96.88 329 ASN B CA 1
ATOM 7046 C C . ASN B 1 329 ? 7.074 -32.531 -9.906 1 96.88 329 ASN B C 1
ATOM 7048 O O . ASN B 1 329 ? 7.996 -31.875 -10.414 1 96.88 329 ASN B O 1
ATOM 7052 N N . ILE B 1 330 ? 5.918 -32.031 -9.648 1 97.81 330 ILE B N 1
ATOM 7053 C CA . ILE B 1 330 ? 5.625 -30.625 -9.953 1 97.81 330 ILE B CA 1
ATOM 7054 C C . ILE B 1 330 ? 6.527 -29.719 -9.133 1 97.81 330 ILE B C 1
ATOM 7056 O O . ILE B 1 330 ? 7.168 -28.812 -9.672 1 97.81 330 ILE B O 1
ATOM 7060 N N . TYR B 1 331 ? 6.633 -29.969 -7.844 1 97.88 331 TYR B N 1
ATOM 7061 C CA . TYR B 1 331 ? 7.48 -29.156 -6.969 1 97.88 331 TYR B CA 1
ATOM 7062 C C . TYR B 1 331 ? 8.945 -29.281 -7.379 1 97.88 331 TYR B C 1
ATOM 7064 O O . TYR B 1 331 ? 9.664 -28.281 -7.41 1 97.88 331 TYR B O 1
ATOM 7072 N N . MET B 1 332 ? 9.328 -30.484 -7.723 1 96.75 332 MET B N 1
ATOM 7073 C CA . MET B 1 332 ? 10.719 -30.719 -8.086 1 96.75 332 MET B CA 1
ATOM 7074 C C . MET B 1 332 ? 11.086 -29.969 -9.367 1 96.75 332 MET B C 1
ATOM 7076 O O . MET B 1 332 ? 12.117 -29.312 -9.422 1 96.75 332 MET B O 1
ATOM 7080 N N . ARG B 1 333 ? 10.242 -30.094 -10.344 1 95.44 333 ARG B N 1
ATOM 7081 C CA . ARG B 1 333 ? 10.484 -29.406 -11.609 1 95.44 333 ARG B CA 1
ATOM 7082 C C . ARG B 1 333 ? 10.57 -27.906 -11.406 1 95.44 333 ARG B C 1
ATOM 7084 O O . ARG B 1 333 ? 11.5 -27.25 -11.898 1 95.44 333 ARG B O 1
ATOM 7091 N N . ALA B 1 334 ? 9.617 -27.391 -10.664 1 96.5 334 ALA B N 1
ATOM 7092 C CA . ALA B 1 334 ? 9.586 -25.953 -10.406 1 96.5 334 ALA B CA 1
ATOM 7093 C C . ALA B 1 334 ? 10.828 -25.5 -9.656 1 96.5 334 ALA B C 1
ATOM 7095 O O . ALA B 1 334 ? 11.469 -24.516 -10.039 1 96.5 334 ALA B O 1
ATOM 7096 N N . SER B 1 335 ? 11.219 -26.188 -8.633 1 95.44 335 SER B N 1
ATOM 7097 C CA . SER B 1 335 ? 12.266 -25.781 -7.691 1 95.44 335 SER B CA 1
ATOM 7098 C C . SER B 1 335 ? 13.656 -26 -8.281 1 95.44 335 SER B C 1
ATOM 7100 O O . SER B 1 335 ? 14.562 -25.203 -8.047 1 95.44 335 SER B O 1
ATOM 7102 N N . CYS B 1 336 ? 13.82 -27.047 -9.102 1 91 336 CYS B N 1
ATOM 7103 C CA . CYS B 1 336 ? 15.164 -27.438 -9.516 1 91 336 CYS B CA 1
ATOM 7104 C C . CYS B 1 336 ? 15.469 -26.922 -10.922 1 91 336 CYS B C 1
ATOM 7106 O O . CYS B 1 336 ? 16.641 -26.703 -11.266 1 91 336 CYS B O 1
ATOM 7108 N N . LEU B 1 337 ? 14.445 -26.656 -11.664 1 89.38 337 LEU B N 1
ATOM 7109 C CA . LEU B 1 337 ? 14.727 -26.406 -13.07 1 89.38 337 LEU B CA 1
ATOM 7110 C C . LEU B 1 337 ? 14.281 -25 -13.461 1 89.38 337 LEU B C 1
ATOM 7112 O O . LEU B 1 337 ? 14.922 -24.344 -14.281 1 89.38 337 LEU B O 1
ATOM 7116 N N . TYR B 1 338 ? 13.219 -24.469 -12.852 1 91.75 338 TYR B N 1
ATOM 7117 C CA . TYR B 1 338 ? 12.617 -23.344 -13.562 1 91.75 338 TYR B CA 1
ATOM 7118 C C . TYR B 1 338 ? 12.562 -22.094 -12.688 1 91.75 338 TYR B C 1
ATOM 7120 O O . TYR B 1 338 ? 13.117 -21.062 -13.039 1 91.75 338 TYR B O 1
ATOM 7128 N N . VAL B 1 339 ? 12.031 -22.188 -11.484 1 92.31 339 VAL B N 1
ATOM 7129 C CA . VAL B 1 339 ? 11.867 -21 -10.656 1 92.31 339 VAL B CA 1
ATOM 7130 C C . VAL B 1 339 ? 13.211 -20.578 -10.07 1 92.31 339 VAL B C 1
ATOM 7132 O O . VAL B 1 339 ? 13.922 -21.406 -9.492 1 92.31 339 VAL B O 1
ATOM 7135 N N . PRO B 1 340 ? 13.539 -19.359 -10.336 1 89.06 340 PRO B N 1
ATOM 7136 C CA . PRO B 1 340 ? 14.82 -18.875 -9.812 1 89.06 340 PRO B CA 1
ATOM 7137 C C . PRO B 1 340 ? 14.953 -19.094 -8.305 1 89.06 340 PRO B C 1
ATOM 7139 O O . PRO B 1 340 ? 13.969 -18.984 -7.574 1 89.06 340 PRO B O 1
ATOM 7142 N N . ILE B 1 341 ? 16.141 -19.234 -7.875 1 86.94 341 ILE B N 1
ATOM 7143 C CA . ILE B 1 341 ? 16.422 -19.562 -6.484 1 86.94 341 ILE B CA 1
ATOM 7144 C C . ILE B 1 341 ? 16.141 -18.344 -5.605 1 86.94 341 ILE B C 1
ATOM 7146 O O . ILE B 1 341 ? 15.852 -18.484 -4.414 1 86.94 341 ILE B O 1
ATOM 7150 N N . ALA B 1 342 ? 16.219 -17.219 -6.238 1 89.12 342 ALA B N 1
ATOM 7151 C CA . ALA B 1 342 ? 15.984 -15.969 -5.512 1 89.12 342 ALA B CA 1
ATOM 7152 C C . ALA B 1 342 ? 14.531 -15.867 -5.066 1 89.12 342 ALA B C 1
ATOM 7154 O O . ALA B 1 342 ? 14.195 -15.055 -4.199 1 89.12 342 ALA B O 1
ATOM 7155 N N . ARG B 1 343 ? 13.625 -16.672 -5.555 1 92.56 343 ARG B N 1
ATOM 7156 C CA . ARG B 1 343 ? 12.219 -16.75 -5.172 1 92.56 343 ARG B CA 1
ATOM 7157 C C . ARG B 1 343 ? 11.914 -18.078 -4.484 1 92.56 343 ARG B C 1
ATOM 7159 O O . ARG B 1 343 ? 11.367 -18.984 -5.102 1 92.56 343 ARG B O 1
ATOM 7166 N N . PRO B 1 344 ? 12.164 -18.109 -3.266 1 95.62 344 PRO B N 1
ATOM 7167 C CA . PRO B 1 344 ? 12.195 -19.406 -2.588 1 95.62 344 PRO B CA 1
ATOM 7168 C C . PRO B 1 344 ? 10.797 -19.906 -2.199 1 95.62 344 PRO B C 1
ATOM 7170 O O . PRO B 1 344 ? 10.664 -20.984 -1.612 1 95.62 344 PRO B O 1
ATOM 7173 N N . THR B 1 345 ? 9.719 -19.25 -2.539 1 96.12 345 THR B N 1
ATOM 7174 C CA . THR B 1 345 ? 8.367 -19.578 -2.076 1 96.12 345 THR B CA 1
ATOM 7175 C C . THR B 1 345 ? 7.98 -21 -2.492 1 96.12 345 THR B C 1
ATOM 7177 O O . THR B 1 345 ? 7.5 -21.781 -1.671 1 96.12 345 THR B O 1
ATOM 7180 N N . ILE B 1 346 ? 8.188 -21.297 -3.717 1 97.12 346 ILE B N 1
ATOM 7181 C CA . ILE B 1 346 ? 7.809 -22.609 -4.223 1 97.12 346 ILE B CA 1
ATOM 7182 C C . ILE B 1 346 ? 8.617 -23.703 -3.514 1 97.12 346 ILE B C 1
ATOM 7184 O O . ILE B 1 346 ? 8.109 -24.781 -3.232 1 97.12 346 ILE B O 1
ATOM 7188 N N . ARG B 1 347 ? 9.867 -23.469 -3.26 1 97.94 347 ARG B N 1
ATOM 7189 C CA . ARG B 1 347 ? 10.727 -24.406 -2.561 1 97.94 347 ARG B CA 1
ATOM 7190 C C . ARG B 1 347 ? 10.273 -24.594 -1.115 1 97.94 347 ARG B C 1
ATOM 7192 O O . ARG B 1 347 ? 10.32 -25.703 -0.581 1 97.94 347 ARG B O 1
ATOM 7199 N N . LEU B 1 348 ? 9.867 -23.531 -0.503 1 97.5 348 LEU B N 1
ATOM 7200 C CA . LEU B 1 348 ? 9.359 -23.625 0.861 1 97.5 348 LEU B CA 1
ATOM 7201 C C . LEU B 1 348 ? 8.086 -24.469 0.912 1 97.5 348 LEU B C 1
ATOM 7203 O O . LEU B 1 348 ? 7.91 -25.281 1.818 1 97.5 348 LEU B O 1
ATOM 7207 N N . HIS B 1 349 ? 7.234 -24.312 -0.066 1 97.06 349 HIS B N 1
ATOM 7208 C CA . HIS B 1 349 ? 6.039 -25.141 -0.147 1 97.06 349 HIS B CA 1
ATOM 7209 C C . HIS B 1 349 ? 6.402 -26.594 -0.403 1 97.06 349 HIS B C 1
ATOM 7211 O O . HIS B 1 349 ? 5.762 -27.5 0.136 1 97.06 349 HIS B O 1
ATOM 7217 N N . TYR B 1 350 ? 7.441 -26.781 -1.217 1 97.94 350 TYR B N 1
ATOM 7218 C CA . TYR B 1 350 ? 7.945 -28.125 -1.465 1 97.94 350 TYR B CA 1
ATOM 7219 C C . TYR B 1 350 ? 8.398 -28.781 -0.169 1 97.94 350 TYR B C 1
ATOM 7221 O O . TYR B 1 350 ? 8.078 -29.938 0.09 1 97.94 350 TYR B O 1
ATOM 7229 N N . ALA B 1 351 ? 9.062 -28 0.651 1 98.12 351 ALA B N 1
ATOM 7230 C CA . ALA B 1 351 ? 9.523 -28.516 1.939 1 98.12 351 ALA B CA 1
ATOM 7231 C C . ALA B 1 351 ? 8.344 -28.922 2.82 1 98.12 351 ALA B C 1
ATOM 7233 O O . ALA B 1 351 ? 8.375 -29.984 3.459 1 98.12 351 ALA B O 1
ATOM 7234 N N . ILE B 1 352 ? 7.348 -28.141 2.877 1 97.38 352 ILE B N 1
ATOM 7235 C CA . ILE B 1 352 ? 6.16 -28.438 3.674 1 97.38 352 ILE B CA 1
ATOM 7236 C C . ILE B 1 352 ? 5.488 -29.703 3.152 1 97.38 352 ILE B C 1
ATOM 7238 O O . ILE B 1 352 ? 5.043 -30.547 3.938 1 97.38 352 ILE B O 1
ATOM 7242 N N . PHE B 1 353 ? 5.402 -29.891 1.839 1 97.56 353 PHE B N 1
ATOM 7243 C CA . PHE B 1 353 ? 4.816 -31.078 1.219 1 97.56 353 PHE B CA 1
ATOM 7244 C C . PHE B 1 353 ? 5.574 -32.344 1.631 1 97.56 353 PHE B C 1
ATOM 7246 O O . PHE B 1 353 ? 4.965 -33.312 2.037 1 97.56 353 PHE B O 1
ATOM 7253 N N . GLU B 1 354 ? 6.91 -32.25 1.525 1 97.94 354 GLU B N 1
ATOM 7254 C CA . GLU B 1 354 ? 7.719 -33.406 1.891 1 97.94 354 GLU B CA 1
ATOM 7255 C C . GLU B 1 354 ? 7.559 -33.75 3.369 1 97.94 354 GLU B C 1
ATOM 7257 O O . GLU B 1 354 ? 7.5 -34.906 3.738 1 97.94 354 GLU B O 1
ATOM 7262 N N . GLU B 1 355 ? 7.496 -32.719 4.211 1 97.25 355 GLU B N 1
ATOM 7263 C CA . GLU B 1 355 ? 7.227 -32.938 5.629 1 97.25 355 GLU B CA 1
ATOM 7264 C C . GLU B 1 355 ? 5.887 -33.656 5.828 1 97.25 355 GLU B C 1
ATOM 7266 O O . GLU B 1 355 ? 5.793 -34.594 6.59 1 97.25 355 GLU B O 1
ATOM 7271 N N . SER B 1 356 ? 4.879 -33.219 5.098 1 95.62 356 SER B N 1
ATOM 7272 C CA . SER B 1 356 ? 3.539 -33.781 5.223 1 95.62 356 SER B CA 1
ATOM 7273 C C . SER B 1 356 ? 3.502 -35.25 4.766 1 95.62 356 SER B C 1
ATOM 7275 O O . SER B 1 356 ? 2.666 -36.031 5.223 1 95.62 356 SER B O 1
ATOM 7277 N N . ALA B 1 357 ? 4.402 -35.562 3.852 1 94.75 357 ALA B N 1
ATOM 7278 C CA . ALA B 1 357 ? 4.48 -36.906 3.307 1 94.75 357 ALA B CA 1
ATOM 7279 C C . ALA B 1 357 ? 5.398 -37.781 4.152 1 94.75 357 ALA B C 1
ATOM 7281 O O . ALA B 1 357 ? 5.684 -38.938 3.785 1 94.75 357 ALA B O 1
ATOM 7282 N N . GLY B 1 358 ? 5.926 -37.219 5.289 1 94.88 358 GLY B N 1
ATOM 7283 C CA . GLY B 1 358 ? 6.734 -38 6.223 1 94.88 358 GLY B CA 1
ATOM 7284 C C . GLY B 1 358 ? 8.211 -37.969 5.891 1 94.88 358 GLY B C 1
ATOM 7285 O O . GLY B 1 358 ? 9.008 -38.656 6.516 1 94.88 358 GLY B O 1
ATOM 7286 N N . ARG B 1 359 ? 8.609 -37.25 4.887 1 96.94 359 ARG B N 1
ATOM 7287 C CA . ARG B 1 359 ? 10.008 -37.156 4.504 1 96.94 359 ARG B CA 1
ATOM 7288 C C . ARG B 1 359 ? 10.656 -35.906 5.09 1 96.94 359 ARG B C 1
ATOM 7290 O O . ARG B 1 359 ? 11.039 -34.969 4.352 1 96.94 359 ARG B O 1
ATOM 7297 N N . VAL B 1 360 ? 10.883 -35.906 6.281 1 96.81 360 VAL B N 1
ATOM 7298 C CA . VAL B 1 360 ? 11.344 -34.75 7.062 1 96.81 360 VAL B CA 1
ATOM 7299 C C . VAL B 1 360 ? 12.789 -34.438 6.699 1 96.81 360 VAL B C 1
ATOM 7301 O O . VAL B 1 360 ? 13.172 -33.25 6.652 1 96.81 360 VAL B O 1
ATOM 7304 N N . ASP B 1 361 ? 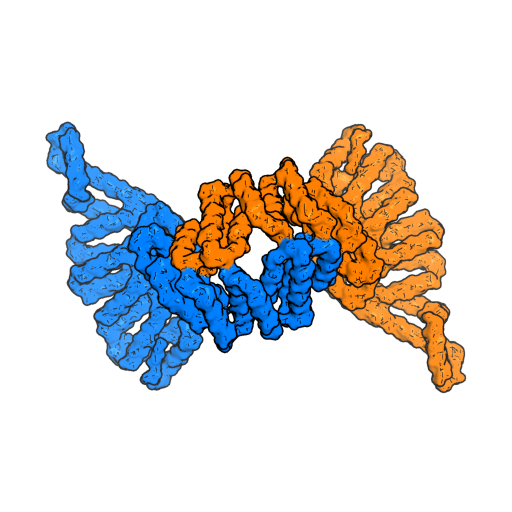13.531 -35.438 6.414 1 97.62 361 ASP B N 1
ATOM 7305 C CA . ASP B 1 361 ? 14.93 -35.219 6.055 1 97.62 361 ASP B CA 1
ATOM 7306 C C . ASP B 1 361 ? 15.055 -34.406 4.777 1 97.62 361 ASP B C 1
ATOM 7308 O O . ASP B 1 361 ? 15.898 -33.5 4.684 1 97.62 361 ASP B O 1
ATOM 7312 N N . ILE B 1 362 ? 14.219 -34.719 3.818 1 97.75 362 ILE B N 1
ATOM 7313 C CA . ILE B 1 362 ? 14.219 -33.969 2.562 1 97.75 362 ILE B CA 1
ATOM 7314 C C . ILE B 1 362 ? 13.781 -32.531 2.812 1 97.75 362 ILE B C 1
ATOM 7316 O O . ILE B 1 362 ? 14.32 -31.594 2.219 1 97.75 362 ILE B O 1
ATOM 7320 N N . ALA B 1 363 ? 12.812 -32.344 3.691 1 97.94 363 ALA B N 1
ATOM 7321 C CA . ALA B 1 363 ? 12.352 -31.016 4.043 1 97.94 363 ALA B CA 1
ATOM 7322 C C . ALA B 1 363 ? 13.484 -30.188 4.629 1 97.94 363 ALA B C 1
ATOM 7324 O O . ALA B 1 363 ? 13.664 -29.016 4.258 1 97.94 363 ALA B O 1
ATOM 7325 N N . HIS B 1 364 ? 14.266 -30.766 5.5 1 98.06 364 HIS B N 1
ATOM 7326 C CA . HIS B 1 364 ? 15.43 -30.078 6.055 1 98.06 364 HIS B CA 1
ATOM 7327 C C . HIS B 1 364 ? 16.422 -29.703 4.957 1 98.06 364 HIS B C 1
ATOM 7329 O O . HIS B 1 364 ? 16.922 -28.578 4.918 1 98.06 364 HIS B O 1
ATOM 7335 N N . ALA B 1 365 ? 16.625 -30.688 4.094 1 98 365 ALA B N 1
ATOM 7336 C CA . ALA B 1 365 ? 17.625 -30.5 3.033 1 98 365 ALA B CA 1
ATOM 7337 C C . ALA B 1 365 ? 17.219 -29.359 2.1 1 98 365 ALA B C 1
ATOM 7339 O O . ALA B 1 365 ? 18.078 -28.625 1.605 1 98 365 ALA B O 1
ATOM 7340 N N . ILE B 1 366 ? 15.977 -29.234 1.818 1 98 366 ILE B N 1
ATOM 7341 C CA . ILE B 1 366 ? 15.477 -28.172 0.952 1 98 366 ILE B CA 1
ATOM 7342 C C . ILE B 1 366 ? 15.797 -26.812 1.569 1 98 366 ILE B C 1
ATOM 7344 O O . ILE B 1 366 ? 16.266 -25.906 0.88 1 98 366 ILE B O 1
ATOM 7348 N N . HIS B 1 367 ? 15.562 -26.625 2.875 1 98.12 367 HIS B N 1
ATOM 7349 C CA . HIS B 1 367 ? 15.875 -25.375 3.551 1 98.12 367 HIS B CA 1
ATOM 7350 C C . HIS B 1 367 ? 17.375 -25.078 3.49 1 98.12 367 HIS B C 1
ATOM 7352 O O . HIS B 1 367 ? 17.766 -23.938 3.205 1 98.12 367 HIS B O 1
ATOM 7358 N N . GLU B 1 368 ? 18.141 -26.109 3.689 1 97.25 368 GLU B N 1
ATOM 7359 C CA . GLU B 1 368 ? 19.594 -25.938 3.637 1 97.25 368 GLU B CA 1
ATOM 7360 C C . GLU B 1 368 ? 20.047 -25.484 2.254 1 97.25 368 GLU B C 1
ATOM 7362 O O . GLU B 1 368 ? 20.906 -24.609 2.137 1 97.25 368 GLU B O 1
ATOM 7367 N N . ALA B 1 369 ? 19.469 -26.109 1.298 1 96.12 369 ALA B N 1
ATOM 7368 C CA . ALA B 1 369 ? 19.828 -25.766 -0.077 1 96.12 369 ALA B CA 1
ATOM 7369 C C . ALA B 1 369 ? 19.5 -24.312 -0.389 1 96.12 369 ALA B C 1
ATOM 7371 O O . ALA B 1 369 ? 20.266 -23.625 -1.045 1 96.12 369 ALA B O 1
ATOM 7372 N N . ILE B 1 370 ? 18.328 -23.844 0.048 1 97.06 370 ILE B N 1
ATOM 7373 C CA . ILE B 1 370 ? 17.953 -22.453 -0.16 1 97.06 370 ILE B CA 1
ATOM 7374 C C . ILE B 1 370 ? 18.969 -21.531 0.51 1 97.06 370 ILE B C 1
ATOM 7376 O O . ILE B 1 370 ? 19.469 -20.594 -0.111 1 97.06 370 ILE B O 1
ATOM 7380 N N . LEU B 1 371 ? 19.344 -21.812 1.737 1 96.81 371 LEU B N 1
ATOM 7381 C CA . LEU B 1 371 ? 20.188 -20.938 2.541 1 96.81 371 LEU B CA 1
ATOM 7382 C C . LEU B 1 371 ? 21.625 -20.984 2.051 1 96.81 371 LEU B C 1
ATOM 7384 O O . LEU B 1 371 ? 22.406 -20.062 2.299 1 96.81 371 LEU B O 1
ATOM 7388 N N . PHE B 1 372 ? 22 -22.078 1.38 1 95 372 PHE B N 1
ATOM 7389 C CA . PHE B 1 372 ? 23.312 -22.141 0.754 1 95 372 PHE B CA 1
ATOM 7390 C C . PHE B 1 372 ? 23.469 -21.047 -0.3 1 95 372 PHE B C 1
ATOM 7392 O O . PHE B 1 372 ? 24.531 -20.453 -0.426 1 95 372 PHE B O 1
ATOM 7399 N N . ASN B 1 373 ? 22.406 -20.812 -0.968 1 92.56 373 ASN B N 1
ATOM 7400 C CA . ASN B 1 373 ? 22.422 -19.828 -2.039 1 92.56 373 ASN B CA 1
ATOM 7401 C C . ASN B 1 373 ? 21.984 -18.438 -1.541 1 92.56 373 ASN B C 1
ATOM 7403 O O . ASN B 1 373 ? 22.375 -17.422 -2.111 1 92.56 373 ASN B O 1
ATOM 7407 N N . LEU B 1 374 ? 21.172 -18.422 -0.469 1 95.31 374 LEU B N 1
ATOM 7408 C CA . LEU B 1 374 ? 20.672 -17.188 0.127 1 95.31 374 LEU B CA 1
ATOM 7409 C C . LEU B 1 374 ? 20.906 -17.172 1.633 1 95.31 374 LEU B C 1
ATOM 7411 O O . LEU B 1 374 ? 19.969 -17.219 2.42 1 95.31 374 LEU B O 1
ATOM 7415 N N . PRO B 1 375 ? 22.109 -16.953 1.955 1 96.12 375 PRO B N 1
ATOM 7416 C CA . PRO B 1 375 ? 22.422 -17.016 3.385 1 96.12 375 PRO B CA 1
ATOM 7417 C C . PRO B 1 375 ? 21.641 -15.984 4.203 1 96.12 375 PRO B C 1
ATOM 7419 O O . PRO B 1 375 ? 21.578 -14.812 3.834 1 96.12 375 PRO B O 1
ATOM 7422 N N . GLY B 1 376 ? 21.016 -16.516 5.223 1 95.88 376 GLY B N 1
ATOM 7423 C CA . GLY B 1 376 ? 20.344 -15.625 6.152 1 95.88 376 GLY B CA 1
ATOM 7424 C C . GLY B 1 376 ? 18.969 -15.18 5.664 1 95.88 376 GLY B C 1
ATOM 7425 O O . GLY B 1 376 ? 18.375 -14.273 6.238 1 95.88 376 GLY B O 1
ATOM 7426 N N . HIS B 1 377 ? 18.484 -15.711 4.559 1 96.94 377 HIS B N 1
ATOM 7427 C CA . HIS B 1 377 ? 17.141 -15.344 4.102 1 96.94 377 HIS B CA 1
ATOM 7428 C C . HIS B 1 377 ? 16.109 -15.57 5.191 1 96.94 377 HIS B C 1
ATOM 7430 O O . HIS B 1 377 ? 15.883 -16.703 5.613 1 96.94 377 HIS B O 1
ATOM 7436 N N . PHE B 1 378 ? 15.492 -14.633 5.664 1 96.31 378 PHE B N 1
ATOM 7437 C CA . PHE B 1 378 ? 14.703 -14.602 6.887 1 96.31 378 PHE B CA 1
ATOM 7438 C C . PHE B 1 378 ? 13.578 -15.633 6.836 1 96.31 378 PHE B C 1
ATOM 7440 O O . PHE B 1 378 ? 13.469 -16.484 7.723 1 96.31 378 PHE B O 1
ATOM 7447 N N . GLU B 1 379 ? 12.766 -15.578 5.809 1 96.38 379 GLU B N 1
ATOM 7448 C CA . GLU B 1 379 ? 11.609 -16.453 5.707 1 96.38 379 GLU B CA 1
ATOM 7449 C C . GLU B 1 379 ? 12.023 -17.922 5.715 1 96.38 379 GLU B C 1
ATOM 7451 O O . GLU B 1 379 ? 11.352 -18.75 6.324 1 96.38 379 GLU B O 1
ATOM 7456 N N . THR B 1 380 ? 13.102 -18.188 5.082 1 97.94 380 THR B N 1
ATOM 7457 C CA . THR B 1 380 ? 13.578 -19.562 5 1 97.94 380 THR B CA 1
ATOM 7458 C C . THR B 1 380 ? 14.055 -20.047 6.367 1 97.94 380 THR B C 1
ATOM 7460 O O . THR B 1 380 ? 13.742 -21.172 6.773 1 97.94 380 THR B O 1
ATOM 7463 N N . VAL B 1 381 ? 14.773 -19.219 7.051 1 98.06 381 VAL B N 1
ATOM 7464 C CA . VAL B 1 381 ? 15.281 -19.609 8.367 1 98.06 381 VAL B CA 1
ATOM 7465 C C . VAL B 1 381 ? 14.117 -19.812 9.328 1 98.06 381 VAL B C 1
ATOM 7467 O O . VAL B 1 381 ? 14.094 -20.797 10.078 1 98.06 381 VAL B O 1
ATOM 7470 N N . VAL B 1 382 ? 13.164 -18.938 9.289 1 96.75 382 VAL B N 1
ATOM 7471 C CA . VAL B 1 382 ? 11.992 -19.062 10.148 1 96.75 382 VAL B CA 1
ATOM 7472 C C . VAL B 1 382 ? 11.242 -20.344 9.82 1 96.75 382 VAL B C 1
ATOM 7474 O O . VAL B 1 382 ? 10.828 -21.078 10.719 1 96.75 382 VAL B O 1
ATOM 7477 N N . SER B 1 383 ? 11.07 -20.578 8.516 1 97.19 383 SER B N 1
ATOM 7478 C CA . SER B 1 383 ? 10.414 -21.797 8.078 1 97.19 383 SER B CA 1
ATOM 7479 C C . SER B 1 383 ? 11.172 -23.031 8.555 1 97.19 383 SER B C 1
ATOM 7481 O O . SER B 1 383 ? 10.562 -24 9.023 1 97.19 383 SER B O 1
ATOM 7483 N N . TRP B 1 384 ? 12.484 -22.984 8.461 1 98.06 384 TRP B N 1
ATOM 7484 C CA . TRP B 1 384 ? 13.328 -24.109 8.875 1 98.06 384 TRP B CA 1
ATOM 7485 C C . TRP B 1 384 ? 13.234 -24.328 10.383 1 98.06 384 TRP B C 1
ATOM 7487 O O . TRP B 1 384 ? 13.07 -25.469 10.836 1 98.06 384 TRP B O 1
ATOM 7497 N N . ALA B 1 385 ? 13.305 -23.266 11.117 1 97.69 385 ALA B N 1
ATOM 7498 C CA . ALA B 1 385 ? 13.172 -23.344 12.57 1 97.69 385 ALA B CA 1
ATOM 7499 C C . ALA B 1 385 ? 11.812 -23.906 12.969 1 97.69 385 ALA B C 1
ATOM 7501 O O . ALA B 1 385 ? 11.711 -24.703 13.898 1 97.69 385 ALA B O 1
ATOM 7502 N N . SER B 1 386 ? 10.805 -23.516 12.289 1 96.06 386 SER B N 1
ATOM 7503 C CA . SER B 1 386 ? 9.461 -24.016 12.57 1 96.06 386 SER B CA 1
ATOM 7504 C C . SER B 1 386 ? 9.352 -25.516 12.297 1 96.06 386 SER B C 1
ATOM 7506 O O . SER B 1 386 ? 8.711 -26.234 13.047 1 96.06 386 SER B O 1
ATOM 7508 N N . LEU B 1 387 ? 9.938 -25.922 11.195 1 97.12 387 LEU B N 1
ATOM 7509 C CA . LEU B 1 387 ? 10 -27.359 10.891 1 97.12 387 LEU B CA 1
ATOM 7510 C C . LEU B 1 387 ? 10.68 -28.125 12.016 1 97.12 387 LEU B C 1
ATOM 7512 O O . LEU B 1 387 ? 10.164 -29.141 12.477 1 97.12 387 LEU B O 1
ATOM 7516 N N . ALA B 1 388 ? 11.797 -27.594 12.422 1 96.62 388 ALA B N 1
ATOM 7517 C CA . ALA B 1 388 ? 12.555 -28.25 13.492 1 96.62 388 ALA B CA 1
ATOM 7518 C C . ALA B 1 388 ? 11.742 -28.297 14.781 1 96.62 388 ALA B C 1
ATOM 7520 O O . ALA B 1 388 ? 11.773 -29.297 15.5 1 96.62 388 ALA B O 1
ATOM 7521 N N . LYS B 1 389 ? 11.086 -27.234 15.047 1 94.19 389 LYS B N 1
ATOM 7522 C CA . LYS B 1 389 ? 10.258 -27.188 16.25 1 94.19 389 LYS B CA 1
ATOM 7523 C C . LYS B 1 389 ? 9.172 -28.25 16.234 1 94.19 389 LYS B C 1
ATOM 7525 O O . LYS B 1 389 ? 8.969 -28.969 17.203 1 94.19 389 LYS B O 1
ATOM 7530 N N . ARG B 1 390 ? 8.469 -28.391 15.086 1 93.06 390 ARG B N 1
ATOM 7531 C CA . ARG B 1 390 ? 7.371 -29.344 14.945 1 93.06 390 ARG B CA 1
ATOM 7532 C C . ARG B 1 390 ? 7.871 -30.781 15.062 1 93.06 390 ARG B C 1
ATOM 7534 O O . ARG B 1 390 ? 7.203 -31.641 15.648 1 93.06 390 ARG B O 1
ATOM 7541 N N . GLN B 1 391 ? 9.078 -31.016 14.602 1 93.88 391 GLN B N 1
ATOM 7542 C CA . GLN B 1 391 ? 9.57 -32.375 14.492 1 93.88 391 GLN B CA 1
ATOM 7543 C C . GLN B 1 391 ? 10.422 -32.75 15.703 1 93.88 391 GLN B C 1
ATOM 7545 O O . GLN B 1 391 ? 10.383 -33.875 16.172 1 93.88 391 GLN B O 1
ATOM 7550 N N . ASP B 1 392 ? 11.18 -31.734 16.219 1 93 392 ASP B N 1
ATOM 7551 C CA . ASP B 1 392 ? 12.188 -32.094 17.203 1 93 392 ASP B CA 1
ATOM 7552 C C . ASP B 1 392 ? 12.062 -31.219 18.453 1 93 392 ASP B C 1
ATOM 7554 O O . ASP B 1 392 ? 12.844 -31.359 19.406 1 93 392 ASP B O 1
ATOM 7558 N N . GLY B 1 393 ? 11.227 -30.266 18.438 1 91.19 393 GLY B N 1
ATOM 7559 C CA . GLY B 1 393 ? 10.977 -29.469 19.625 1 91.19 393 GLY B CA 1
ATOM 7560 C C . GLY B 1 393 ? 11.586 -28.078 19.562 1 91.19 393 GLY B C 1
ATOM 7561 O O . GLY B 1 393 ? 12.297 -27.75 18.609 1 91.19 393 GLY B O 1
ATOM 7562 N N . VAL B 1 394 ? 11.352 -27.344 20.609 1 92.75 394 VAL B N 1
ATOM 7563 C CA . VAL B 1 394 ? 11.695 -25.922 20.656 1 92.75 394 VAL B CA 1
ATOM 7564 C C . VAL B 1 394 ? 13.211 -25.75 20.672 1 92.75 394 VAL B C 1
ATOM 7566 O O . VAL B 1 394 ? 13.75 -24.828 20.062 1 92.75 394 VAL B O 1
ATOM 7569 N N . ASP B 1 395 ? 13.914 -26.625 21.359 1 96 395 ASP B N 1
ATOM 7570 C CA . ASP B 1 395 ? 15.367 -26.516 21.453 1 96 395 ASP B CA 1
ATOM 7571 C C . ASP B 1 395 ? 16.016 -26.688 20.078 1 96 395 ASP B C 1
ATOM 7573 O O . ASP B 1 395 ? 17.047 -26.062 19.797 1 96 395 ASP B O 1
ATOM 7577 N N . ALA B 1 396 ? 15.469 -27.531 19.281 1 96.56 396 ALA B N 1
ATOM 7578 C CA . ALA B 1 396 ? 15.977 -27.719 17.922 1 96.56 396 ALA B CA 1
ATOM 7579 C C . ALA B 1 396 ? 15.805 -26.438 17.094 1 96.56 396 ALA B C 1
ATOM 7581 O O . ALA B 1 396 ? 16.672 -26.094 16.297 1 96.56 396 ALA B O 1
ATOM 7582 N N . ALA B 1 397 ? 14.664 -25.781 17.219 1 96.75 397 ALA B N 1
ATOM 7583 C CA . ALA B 1 397 ? 14.43 -24.5 16.547 1 96.75 397 ALA B CA 1
ATOM 7584 C C . ALA B 1 397 ? 15.445 -23.453 16.984 1 96.75 397 ALA B C 1
ATOM 7586 O O . ALA B 1 397 ? 16 -22.734 16.156 1 96.75 397 ALA B O 1
ATOM 7587 N N . ILE B 1 398 ? 15.672 -23.375 18.297 1 97.75 398 ILE B N 1
ATOM 7588 C CA . ILE B 1 398 ? 16.609 -22.406 18.859 1 97.75 398 ILE B CA 1
ATOM 7589 C C . ILE B 1 398 ? 18.016 -22.672 18.297 1 97.75 398 ILE B C 1
ATOM 7591 O O . ILE B 1 398 ? 18.734 -21.719 17.969 1 97.75 398 ILE B O 1
ATOM 7595 N N . LYS B 1 399 ? 18.359 -23.906 18.172 1 98 399 LYS B N 1
ATOM 7596 C CA . LYS B 1 399 ? 19.656 -24.266 17.625 1 98 399 LYS B CA 1
ATOM 7597 C C . LYS B 1 399 ? 19.828 -23.703 16.203 1 98 399 LYS B C 1
ATOM 7599 O O . LYS B 1 399 ? 20.906 -23.234 15.852 1 98 399 LYS B O 1
ATOM 7604 N N . ILE B 1 400 ? 18.812 -23.734 15.406 1 98 400 ILE B N 1
ATOM 7605 C CA . ILE B 1 400 ? 18.859 -23.219 14.039 1 98 400 ILE B CA 1
ATOM 7606 C C . ILE B 1 400 ? 19.141 -21.719 14.07 1 98 400 ILE B C 1
ATOM 7608 O O . ILE B 1 400 ? 20.016 -21.219 13.352 1 98 400 ILE B O 1
ATOM 7612 N N . TYR B 1 401 ? 18.422 -21 14.867 1 98 401 TYR B N 1
ATOM 7613 C CA . TYR B 1 401 ? 18.625 -19.562 14.969 1 98 401 TYR B CA 1
ATOM 7614 C C . TYR B 1 401 ? 20.047 -19.25 15.453 1 98 401 TYR B C 1
ATOM 7616 O O . TYR B 1 401 ? 20.719 -18.359 14.922 1 98 401 TYR B O 1
ATOM 7624 N N . ARG B 1 402 ? 20.531 -20 16.438 1 97.69 402 ARG B N 1
ATOM 7625 C CA . ARG B 1 402 ? 21.875 -19.797 16.984 1 97.69 402 ARG B CA 1
ATOM 7626 C C . ARG B 1 402 ? 22.938 -20.016 15.914 1 97.69 402 ARG B C 1
ATOM 7628 O O . ARG B 1 402 ? 23.875 -19.234 15.805 1 97.69 402 ARG B O 1
ATOM 7635 N N . GLU B 1 403 ? 22.766 -21 15.141 1 97.19 403 GLU B N 1
ATOM 7636 C CA . GLU B 1 403 ? 23.703 -21.312 14.078 1 97.19 403 GLU B CA 1
ATOM 7637 C C . GLU B 1 403 ? 23.734 -20.203 13.031 1 97.19 403 GLU B C 1
ATOM 7639 O O . GLU B 1 403 ? 24.797 -19.859 12.508 1 97.19 403 GLU B O 1
ATOM 7644 N N . GLN B 1 404 ? 22.594 -19.656 12.711 1 97.12 404 GLN B N 1
ATOM 7645 C CA . GLN B 1 404 ? 22.531 -18.562 11.758 1 97.12 404 GLN B CA 1
ATOM 7646 C C . GLN B 1 404 ? 23.203 -17.312 12.312 1 97.12 404 GLN B C 1
ATOM 7648 O O . GLN B 1 404 ? 23.891 -16.594 11.594 1 97.12 404 GLN B O 1
ATOM 7653 N N . ILE B 1 405 ? 23.016 -17.047 13.562 1 97 405 ILE B N 1
ATOM 7654 C CA . ILE B 1 405 ? 23.578 -15.867 14.227 1 97 405 ILE B CA 1
ATOM 7655 C C . ILE B 1 405 ? 25.094 -15.984 14.266 1 97 405 ILE B C 1
ATOM 7657 O O . ILE B 1 405 ? 25.797 -14.984 14.109 1 97 405 ILE B O 1
ATOM 7661 N N . GLU B 1 406 ? 25.578 -17.172 14.391 1 96.38 406 GLU B N 1
ATOM 7662 C CA . GLU B 1 406 ? 27.016 -17.422 14.508 1 96.38 406 GLU B CA 1
ATOM 7663 C C . GLU B 1 406 ? 27.672 -17.5 13.133 1 96.38 406 GLU B C 1
ATOM 7665 O O . GLU B 1 406 ? 28.906 -17.406 13.016 1 96.38 406 GLU B O 1
ATOM 7670 N N . SER B 1 407 ? 26.922 -17.641 12.141 1 95.81 407 SER B N 1
ATOM 7671 C CA . SER B 1 407 ? 27.453 -17.828 10.797 1 95.81 407 SER B CA 1
ATOM 7672 C C . SER B 1 407 ? 28.062 -16.531 10.266 1 95.81 407 SER B C 1
ATOM 7674 O O . SER B 1 407 ? 27.406 -15.484 10.289 1 95.81 407 SER B O 1
ATOM 7676 N N . PRO B 1 408 ? 29.25 -16.547 9.758 1 95.06 408 PRO B N 1
ATOM 7677 C CA . PRO B 1 408 ? 29.875 -15.336 9.219 1 95.06 408 PRO B CA 1
ATOM 7678 C C . PRO B 1 408 ? 29.25 -14.883 7.902 1 95.06 408 PRO B C 1
ATOM 7680 O O . PRO B 1 408 ? 29.422 -13.727 7.496 1 95.06 408 PRO B O 1
ATOM 7683 N N . GLU B 1 409 ? 28.547 -15.758 7.277 1 95.06 409 GLU B N 1
ATOM 7684 C CA . GLU B 1 409 ? 27.969 -15.453 5.969 1 95.06 409 GLU B CA 1
ATOM 7685 C C . GLU B 1 409 ? 26.688 -14.633 6.105 1 95.06 409 GLU B C 1
ATOM 7687 O O . GLU B 1 409 ? 26.234 -14.031 5.133 1 95.06 409 GLU B O 1
ATOM 7692 N N . VAL B 1 410 ? 26.109 -14.609 7.305 1 95.94 410 VAL B N 1
ATOM 7693 C CA . VAL B 1 410 ? 24.844 -13.938 7.527 1 95.94 410 VAL B CA 1
ATOM 7694 C C . VAL B 1 410 ? 25.094 -12.477 7.914 1 95.94 410 VAL B C 1
ATOM 7696 O O . VAL B 1 410 ? 25.953 -12.188 8.742 1 95.94 410 VAL B O 1
ATOM 7699 N N . HIS B 1 411 ? 24.391 -11.648 7.25 1 94.12 411 HIS B N 1
ATOM 7700 C CA . HIS B 1 411 ? 24.516 -10.219 7.492 1 94.12 411 HIS B CA 1
ATOM 7701 C C . HIS B 1 411 ? 23.969 -9.844 8.867 1 94.12 411 HIS B C 1
ATOM 7703 O O . HIS B 1 411 ? 23.047 -10.477 9.367 1 94.12 411 HIS B O 1
ATOM 7709 N N . GLU B 1 412 ? 24.406 -8.781 9.398 1 92.5 412 GLU B N 1
ATOM 7710 C CA . GLU B 1 412 ? 24.078 -8.336 10.75 1 92.5 412 GLU B CA 1
ATOM 7711 C C . GLU B 1 412 ? 22.594 -8.062 10.891 1 92.5 412 GLU B C 1
ATOM 7713 O O . GLU B 1 412 ? 22 -8.359 11.93 1 92.5 412 GLU B O 1
ATOM 7718 N N . ASN B 1 413 ? 22.047 -7.484 9.852 1 93.62 413 ASN B N 1
ATOM 7719 C CA . ASN B 1 413 ? 20.625 -7.176 9.891 1 93.62 413 ASN B CA 1
ATOM 7720 C C . ASN B 1 413 ? 19.781 -8.438 10.109 1 93.62 413 ASN B C 1
ATOM 7722 O O . ASN B 1 413 ? 18.859 -8.438 10.922 1 93.62 413 ASN B O 1
ATOM 7726 N N . ALA B 1 414 ? 20.141 -9.461 9.43 1 96.56 414 ALA B N 1
ATOM 7727 C CA . ALA B 1 414 ? 19.438 -10.719 9.578 1 96.56 414 ALA B CA 1
ATOM 7728 C C . ALA B 1 414 ? 19.688 -11.336 10.953 1 96.56 414 ALA B C 1
ATOM 7730 O O . ALA B 1 414 ? 18.766 -11.883 11.578 1 96.56 414 ALA B O 1
ATOM 7731 N N . LYS B 1 415 ? 20.906 -11.227 11.438 1 97.12 415 LYS B N 1
ATOM 7732 C CA . LYS B 1 415 ? 21.25 -11.781 12.742 1 97.12 415 LYS B CA 1
ATOM 7733 C C . LYS B 1 415 ? 20.391 -11.18 13.844 1 97.12 415 LYS B C 1
ATOM 7735 O O . LYS B 1 415 ? 19.891 -11.898 14.711 1 97.12 415 LYS B O 1
ATOM 7740 N N . GLY B 1 416 ? 20.234 -9.883 13.781 1 96.94 416 GLY B N 1
ATOM 7741 C CA . GLY B 1 416 ? 19.391 -9.219 14.758 1 96.94 416 GLY B CA 1
ATOM 7742 C C . GLY B 1 416 ? 17.953 -9.719 14.734 1 96.94 416 GLY B C 1
ATOM 7743 O O . GLY B 1 416 ? 17.328 -9.891 15.789 1 96.94 416 GLY B O 1
ATOM 7744 N N . ALA B 1 417 ? 17.438 -9.953 13.578 1 96.62 417 ALA B N 1
ATOM 7745 C CA . ALA B 1 417 ? 16.078 -10.469 13.43 1 96.62 417 ALA B CA 1
ATOM 7746 C C . ALA B 1 417 ? 15.969 -11.883 13.992 1 96.62 417 ALA B C 1
ATOM 7748 O O . ALA B 1 417 ? 14.953 -12.234 14.586 1 96.62 417 ALA B O 1
ATOM 7749 N N . PHE B 1 418 ? 17.016 -12.656 13.828 1 98 418 PHE B N 1
ATOM 7750 C CA . PHE B 1 418 ? 17 -14.023 14.336 1 98 418 PHE B CA 1
ATOM 7751 C C . PHE B 1 418 ? 17.062 -14.039 15.859 1 98 418 PHE B C 1
ATOM 7753 O O . PHE B 1 418 ? 16.484 -14.914 16.5 1 98 418 PHE B O 1
ATOM 7760 N N . VAL B 1 419 ? 17.766 -13.086 16.422 1 97.88 419 VAL B N 1
ATOM 7761 C CA . VAL B 1 419 ? 17.766 -12.953 17.875 1 97.88 419 VAL B CA 1
ATOM 7762 C C . VAL B 1 419 ? 16.359 -12.703 18.375 1 97.88 419 VAL B C 1
ATOM 7764 O O . VAL B 1 419 ? 15.938 -13.289 19.391 1 97.88 419 VAL B O 1
ATOM 7767 N N . ALA B 1 420 ? 15.695 -11.883 17.656 1 96.69 420 ALA B N 1
ATOM 7768 C CA . ALA B 1 420 ? 14.312 -11.594 18.047 1 96.69 420 ALA B CA 1
ATOM 7769 C C . ALA B 1 420 ? 13.445 -12.844 17.953 1 96.69 420 ALA B C 1
ATOM 7771 O O . ALA B 1 420 ? 12.609 -13.094 18.828 1 96.69 420 ALA B O 1
ATOM 7772 N N . GLN B 1 421 ? 13.625 -13.617 16.906 1 96.31 421 GLN B N 1
ATOM 7773 C CA . GLN B 1 421 ? 12.875 -14.859 16.766 1 96.31 421 GLN B CA 1
ATOM 7774 C C . GLN B 1 421 ? 13.234 -15.844 17.875 1 96.31 421 GLN B C 1
ATOM 7776 O O . GLN B 1 421 ? 12.359 -16.531 18.406 1 96.31 421 GLN B O 1
ATOM 7781 N N . TRP B 1 422 ? 14.523 -15.914 18.203 1 97.62 422 TRP B N 1
ATOM 7782 C CA . TRP B 1 422 ? 14.984 -16.719 19.328 1 97.62 422 TRP B CA 1
ATOM 7783 C C . TRP B 1 422 ? 14.312 -16.297 20.625 1 97.62 422 TRP B C 1
ATOM 7785 O O . TRP B 1 422 ? 13.781 -17.125 21.359 1 97.62 422 TRP B O 1
ATOM 7795 N N . ALA B 1 423 ? 14.242 -15.016 20.844 1 97.19 423 ALA B N 1
ATOM 7796 C CA . ALA B 1 423 ? 13.594 -14.477 22.031 1 97.19 423 ALA B CA 1
ATOM 7797 C C . ALA B 1 423 ? 12.109 -14.844 22.062 1 97.19 423 ALA B C 1
ATOM 7799 O O . ALA B 1 423 ? 11.562 -15.164 23.125 1 97.19 423 ALA B O 1
ATOM 7800 N N . GLU B 1 424 ? 11.539 -14.781 20.953 1 93.56 424 GLU B N 1
ATOM 7801 C CA . GLU B 1 424 ? 10.117 -15.109 20.859 1 93.56 424 GLU B CA 1
ATOM 7802 C C . GLU B 1 424 ? 9.867 -16.562 21.219 1 93.56 424 GLU B C 1
ATOM 7804 O O . GLU B 1 424 ? 8.875 -16.875 21.891 1 93.56 424 GLU B O 1
ATOM 7809 N N . LEU B 1 425 ? 10.719 -17.453 20.844 1 93.38 425 LEU B N 1
ATOM 7810 C CA . LEU B 1 425 ? 10.594 -18.859 21.203 1 93.38 425 LEU B CA 1
ATOM 7811 C C . LEU B 1 425 ? 10.742 -19.047 22.703 1 93.38 425 LEU B C 1
ATOM 7813 O O . LEU B 1 425 ? 9.977 -19.812 23.312 1 93.38 425 LEU B O 1
ATOM 7817 N N . LEU B 1 426 ? 11.703 -18.375 23.281 1 94.25 426 LEU B N 1
ATOM 7818 C CA . LEU B 1 426 ? 11.891 -18.469 24.734 1 94.25 426 LEU B CA 1
ATOM 7819 C C . LEU B 1 426 ? 10.648 -17.969 25.469 1 94.25 426 LEU B C 1
ATOM 7821 O O . LEU B 1 426 ? 10.211 -18.594 26.438 1 94.25 426 LEU B O 1
ATOM 7825 N N . TRP B 1 427 ? 10.094 -16.938 24.922 1 92.31 427 TRP B N 1
ATOM 7826 C CA . TRP B 1 427 ? 8.953 -16.281 25.531 1 92.31 427 TRP B CA 1
ATOM 7827 C C . TRP B 1 427 ? 7.676 -17.078 25.312 1 92.31 427 TRP B C 1
ATOM 7829 O O . TRP B 1 427 ? 7.055 -17.547 26.266 1 92.31 427 TRP B O 1
ATOM 7839 N N . LYS B 1 428 ? 7.336 -17.375 24.062 1 87.44 428 LYS B N 1
ATOM 7840 C CA . LYS B 1 428 ? 6.02 -17.906 23.734 1 87.44 428 LYS B CA 1
ATOM 7841 C C . LYS B 1 428 ? 5.988 -19.422 23.844 1 87.44 428 LYS B C 1
ATOM 7843 O O . LYS B 1 428 ? 4.957 -20 24.188 1 87.44 428 LYS B O 1
ATOM 7848 N N . SER B 1 429 ? 7.094 -20.078 23.562 1 87.62 429 SER B N 1
ATOM 7849 C CA . SER B 1 429 ? 7.09 -21.547 23.531 1 87.62 429 SER B CA 1
ATOM 7850 C C . SER B 1 429 ? 7.582 -22.125 24.859 1 87.62 429 SER B C 1
ATOM 7852 O O . SER B 1 429 ? 7.094 -23.156 25.297 1 87.62 429 SER B O 1
ATOM 7854 N N . LYS B 1 430 ? 8.516 -21.453 25.531 1 88.75 430 LYS B N 1
ATOM 7855 C CA . LYS B 1 430 ? 9.062 -21.984 26.766 1 88.75 430 LYS B CA 1
ATOM 7856 C C . LYS B 1 430 ? 8.508 -21.25 27.984 1 88.75 430 LYS B C 1
ATOM 7858 O O . LYS B 1 430 ? 8.711 -21.672 29.125 1 88.75 430 LYS B O 1
ATOM 7863 N N . GLY B 1 431 ? 7.898 -20.078 27.766 1 88.31 431 GLY B N 1
ATOM 7864 C CA . GLY B 1 431 ? 7.371 -19.281 28.875 1 88.31 431 GLY B CA 1
ATOM 7865 C C . GLY B 1 431 ? 8.453 -18.609 29.672 1 88.31 431 GLY B C 1
ATOM 7866 O O . GLY B 1 431 ? 8.227 -18.219 30.828 1 88.31 431 GLY B O 1
ATOM 7867 N N . ALA B 1 432 ? 9.633 -18.547 29.125 1 93 432 ALA B N 1
ATOM 7868 C CA . ALA B 1 432 ? 10.773 -17.969 29.828 1 93 432 ALA B CA 1
ATOM 7869 C C . ALA B 1 432 ? 10.914 -16.484 29.516 1 93 432 ALA B C 1
ATOM 7871 O O . ALA B 1 432 ? 11.82 -16.078 28.781 1 93 432 ALA B O 1
ATOM 7872 N N . VAL B 1 433 ? 10.125 -15.648 30.094 1 93.88 433 VAL B N 1
ATOM 7873 C CA . VAL B 1 433 ? 10.047 -14.211 29.812 1 93.88 433 VAL B CA 1
ATOM 7874 C C . VAL B 1 433 ? 11.367 -13.547 30.203 1 93.88 433 VAL B C 1
ATOM 7876 O O . VAL B 1 433 ? 11.906 -12.742 29.438 1 93.88 433 VAL B O 1
ATOM 7879 N N . ASP B 1 434 ? 11.906 -13.906 31.344 1 96.44 434 ASP B N 1
ATOM 7880 C CA . ASP B 1 434 ? 13.141 -13.289 31.828 1 96.44 434 ASP B CA 1
ATOM 7881 C C . ASP B 1 434 ? 14.32 -13.625 30.922 1 96.44 434 ASP B C 1
ATOM 7883 O O . ASP B 1 434 ? 15.164 -12.766 30.656 1 96.44 434 ASP B O 1
ATOM 7887 N N . ALA B 1 435 ? 14.336 -14.844 30.484 1 97.19 435 ALA B N 1
ATOM 7888 C CA . ALA B 1 435 ? 15.406 -15.258 29.578 1 97.19 435 ALA B CA 1
ATOM 7889 C C . ALA B 1 435 ? 15.328 -14.492 28.25 1 97.19 435 ALA B C 1
ATOM 7891 O O . ALA B 1 435 ? 16.344 -14.094 27.688 1 97.19 435 ALA B O 1
ATOM 7892 N N . ALA B 1 436 ? 14.102 -14.336 27.719 1 97.38 436 ALA B N 1
ATOM 7893 C CA . ALA B 1 436 ? 13.898 -13.57 26.5 1 97.38 436 ALA B CA 1
ATOM 7894 C C . ALA B 1 436 ? 14.352 -12.125 26.672 1 97.38 436 ALA B C 1
ATOM 7896 O O . ALA B 1 436 ? 15.047 -11.578 25.812 1 97.38 436 ALA B O 1
ATOM 7897 N N . ARG B 1 437 ? 13.977 -11.523 27.781 1 97.12 437 ARG B N 1
ATOM 7898 C CA . ARG B 1 437 ? 14.375 -10.156 28.078 1 97.12 437 ARG B CA 1
ATOM 7899 C C . ARG B 1 437 ? 15.891 -10.023 28.156 1 97.12 437 ARG B C 1
ATOM 7901 O O . ARG B 1 437 ? 16.469 -9.078 27.609 1 97.12 437 ARG B O 1
ATOM 7908 N N . GLU B 1 438 ? 16.484 -10.977 28.812 1 97.81 438 GLU B N 1
ATOM 7909 C CA . GLU B 1 438 ? 17.938 -10.977 28.938 1 97.81 438 GLU B CA 1
ATOM 7910 C C . GLU B 1 438 ? 18.609 -11.078 27.578 1 97.81 438 GLU B C 1
ATOM 7912 O O . GLU B 1 438 ? 19.625 -10.438 27.328 1 97.81 438 GLU B O 1
ATOM 7917 N N . LEU B 1 439 ? 18.047 -11.867 26.719 1 97.75 439 LEU B N 1
ATOM 7918 C CA . LEU B 1 439 ? 18.594 -12.023 25.375 1 97.75 439 LEU B CA 1
ATOM 7919 C C . LEU B 1 439 ? 18.547 -10.703 24.609 1 97.75 439 LEU B C 1
ATOM 7921 O O . LEU B 1 439 ? 19.531 -10.328 23.969 1 97.75 439 LEU B O 1
ATOM 7925 N N . TYR B 1 440 ? 17.422 -10 24.672 1 97.88 440 TYR B N 1
ATOM 7926 C CA . TYR B 1 440 ? 17.312 -8.688 24.031 1 97.88 440 TYR B CA 1
ATOM 7927 C C . TYR B 1 440 ? 18.328 -7.711 24.625 1 97.88 440 TYR B C 1
ATOM 7929 O O . TYR B 1 440 ? 19.031 -7.02 23.891 1 97.88 440 TYR B O 1
ATOM 7937 N N . GLN B 1 441 ? 18.453 -7.688 25.922 1 96.94 441 GLN B N 1
ATOM 7938 C CA . GLN B 1 441 ? 19.297 -6.734 26.625 1 96.94 441 GLN B CA 1
ATOM 7939 C C . GLN B 1 441 ? 20.766 -6.957 26.281 1 96.94 441 GLN B C 1
ATOM 7941 O O . GLN B 1 441 ? 21.5 -6 26.016 1 96.94 441 GLN B O 1
ATOM 7946 N N . THR B 1 442 ? 21.141 -8.203 26.234 1 96.75 442 THR B N 1
ATOM 7947 C CA . THR B 1 442 ? 22.547 -8.539 25.984 1 96.75 442 THR B CA 1
ATOM 7948 C C . THR B 1 442 ? 22.938 -8.211 24.547 1 96.75 442 THR B C 1
ATOM 7950 O O . THR B 1 442 ? 24.094 -7.891 24.281 1 96.75 442 THR B O 1
ATOM 7953 N N . ASN B 1 443 ? 21.953 -8.172 23.641 1 96.5 443 ASN B N 1
ATOM 7954 C CA . ASN B 1 443 ? 22.266 -7.977 22.234 1 96.5 443 ASN B CA 1
ATOM 7955 C C . ASN B 1 443 ? 21.906 -6.566 21.781 1 96.5 443 ASN B C 1
ATOM 7957 O O . ASN B 1 443 ? 22.125 -6.215 20.609 1 96.5 443 ASN B O 1
ATOM 7961 N N . ALA B 1 444 ? 21.422 -5.734 22.641 1 95.25 444 ALA B N 1
ATOM 7962 C CA . ALA B 1 444 ? 20.938 -4.395 22.297 1 95.25 444 ALA B CA 1
ATOM 7963 C C . ALA B 1 444 ? 22.047 -3.545 21.703 1 95.25 444 ALA B C 1
ATOM 7965 O O . ALA B 1 444 ? 21.844 -2.846 20.719 1 95.25 444 ALA B O 1
ATOM 7966 N N . LEU B 1 445 ? 23.266 -3.668 22.25 1 94.25 445 LEU B N 1
ATOM 7967 C CA . LEU B 1 445 ? 24.375 -2.824 21.812 1 94.25 445 LEU B CA 1
ATOM 7968 C C . LEU B 1 445 ? 24.984 -3.363 20.531 1 94.25 445 LEU B C 1
ATOM 7970 O O . LEU B 1 445 ? 25.703 -2.641 19.828 1 94.25 445 LEU B O 1
ATOM 7974 N N . VAL B 1 446 ? 24.75 -4.602 20.25 1 94.5 446 VAL B N 1
ATOM 7975 C CA . VAL B 1 446 ? 25.312 -5.238 19.078 1 94.5 446 VAL B CA 1
ATOM 7976 C C . VAL B 1 446 ? 24.5 -4.855 17.844 1 94.5 446 VAL B C 1
ATOM 7978 O O . VAL B 1 446 ? 25.062 -4.598 16.781 1 94.5 446 VAL B O 1
ATOM 7981 N N . TYR B 1 447 ? 23.219 -4.723 18 1 95.88 447 TYR B N 1
ATOM 7982 C CA . TYR B 1 447 ? 22.344 -4.543 16.844 1 95.88 447 TYR B CA 1
ATOM 7983 C C . TYR B 1 447 ? 21.656 -3.189 16.891 1 95.88 447 TYR B C 1
ATOM 7985 O O . TYR B 1 447 ? 20.438 -3.094 16.656 1 95.88 447 TYR B O 1
ATOM 7993 N N . LEU B 1 448 ? 22.422 -2.188 17.078 1 94.25 448 LEU B N 1
ATOM 7994 C CA . LEU B 1 448 ? 21.938 -0.821 17.219 1 94.25 448 LEU B CA 1
ATOM 7995 C C . LEU B 1 448 ? 21.266 -0.35 15.93 1 94.25 448 LEU B C 1
ATOM 7997 O O . LEU B 1 448 ? 20.359 0.475 15.961 1 94.25 448 LEU B O 1
ATOM 8001 N N . GLY B 1 449 ? 21.703 -0.909 14.891 1 94.69 449 GLY B N 1
ATOM 8002 C CA . GLY B 1 449 ? 21.219 -0.426 13.609 1 94.69 449 GLY B CA 1
ATOM 8003 C C . GLY B 1 449 ? 20.188 -1.344 12.977 1 94.69 449 GLY B C 1
ATOM 8004 O O . GLY B 1 449 ? 19.828 -1.165 11.812 1 94.69 449 GLY B O 1
ATOM 8005 N N . VAL B 1 450 ? 19.656 -2.365 13.664 1 95.62 450 VAL B N 1
ATOM 8006 C CA . VAL B 1 450 ? 18.734 -3.342 13.102 1 95.62 450 VAL B CA 1
ATOM 8007 C C . VAL B 1 450 ? 17.312 -3.023 13.562 1 95.62 450 VAL B C 1
ATOM 8009 O O . VAL B 1 450 ? 16.938 -3.338 14.695 1 95.62 450 VAL B O 1
ATOM 8012 N N . SER B 1 451 ? 16.5 -2.461 12.688 1 95.5 451 SER B N 1
ATOM 8013 C CA . SER B 1 451 ? 15.164 -1.976 13 1 95.5 451 SER B CA 1
ATOM 8014 C C . SER B 1 451 ? 14.273 -3.102 13.523 1 95.5 451 SER B C 1
ATOM 8016 O O . SER B 1 451 ? 13.562 -2.926 14.516 1 95.5 451 SER B O 1
ATOM 8018 N N . GLN B 1 452 ? 14.375 -4.234 12.875 1 95.12 452 GLN B N 1
ATOM 8019 C CA . GLN B 1 452 ? 13.508 -5.348 13.25 1 95.12 452 GLN B CA 1
ATOM 8020 C C . GLN B 1 452 ? 13.797 -5.812 14.68 1 95.12 452 GLN B C 1
ATOM 8022 O O . GLN B 1 452 ? 12.875 -6.188 15.406 1 95.12 452 GLN B O 1
ATOM 8027 N N . PHE B 1 453 ? 15.023 -5.82 15.047 1 97 453 PHE B N 1
ATOM 8028 C CA . PHE B 1 453 ? 15.422 -6.188 16.406 1 97 453 PHE B CA 1
ATOM 8029 C C . PHE B 1 453 ? 14.719 -5.301 17.422 1 97 453 PHE B C 1
ATOM 8031 O O . PHE B 1 453 ? 14.094 -5.805 18.359 1 97 453 PHE B O 1
ATOM 8038 N N . TRP B 1 454 ? 14.719 -4.059 17.188 1 97.38 454 TRP B N 1
ATOM 8039 C CA . TRP B 1 454 ? 14.172 -3.1 18.141 1 97.38 454 TRP B CA 1
ATOM 8040 C C . TRP B 1 454 ? 12.641 -3.129 18.125 1 97.38 454 TRP B C 1
ATOM 8042 O O . TRP B 1 454 ? 12.008 -2.967 19.172 1 97.38 454 TRP B O 1
ATOM 8052 N N . GLU B 1 455 ? 12.102 -3.279 16.984 1 97.19 455 GLU B N 1
ATOM 8053 C CA . GLU B 1 455 ? 10.648 -3.383 16.906 1 97.19 455 GLU B CA 1
ATOM 8054 C C . GLU B 1 455 ? 10.133 -4.586 17.688 1 97.19 455 GLU B C 1
ATOM 8056 O O . GLU B 1 455 ? 9.172 -4.473 18.453 1 97.19 455 GLU B O 1
ATOM 8061 N N . ASP B 1 456 ? 10.781 -5.668 17.516 1 97.19 456 ASP B N 1
ATOM 8062 C CA . ASP B 1 456 ? 10.359 -6.879 18.203 1 97.19 456 ASP B CA 1
ATOM 8063 C C . ASP B 1 456 ? 10.617 -6.77 19.719 1 97.19 456 ASP B C 1
ATOM 8065 O O . ASP B 1 456 ? 9.836 -7.277 20.516 1 97.19 456 ASP B O 1
ATOM 8069 N N . TYR B 1 457 ? 11.719 -6.145 20.062 1 97.62 457 TYR B N 1
ATOM 8070 C CA . TYR B 1 457 ? 12.008 -5.906 21.469 1 97.62 457 TYR B CA 1
ATOM 8071 C C . TYR B 1 457 ? 10.922 -5.055 22.125 1 97.62 457 TYR B C 1
ATOM 8073 O O . TYR B 1 457 ? 10.391 -5.41 23.172 1 97.62 457 TYR B O 1
ATOM 8081 N N . LEU B 1 458 ? 10.57 -4.012 21.422 1 97.25 458 LEU B N 1
ATOM 8082 C CA . LEU B 1 458 ? 9.531 -3.113 21.922 1 97.25 458 LEU B CA 1
ATOM 8083 C C . LEU B 1 458 ? 8.195 -3.836 22.031 1 97.25 458 LEU B C 1
ATOM 8085 O O . LEU B 1 458 ? 7.52 -3.744 23.047 1 97.25 458 LEU B O 1
ATOM 8089 N N . LYS B 1 459 ? 7.867 -4.578 21.031 1 95.88 459 LYS B N 1
ATOM 8090 C CA . LYS B 1 459 ? 6.609 -5.312 21.016 1 95.88 459 LYS B CA 1
ATOM 8091 C C . LYS B 1 459 ? 6.59 -6.395 22.094 1 95.88 459 LYS B C 1
ATOM 8093 O O . LYS B 1 459 ? 5.543 -6.676 22.688 1 95.88 459 LYS B O 1
ATOM 8098 N N . PHE B 1 460 ? 7.734 -7.012 22.406 1 96.06 460 PHE B N 1
ATOM 8099 C CA . PHE B 1 460 ? 7.875 -8.008 23.469 1 96.06 460 PHE B CA 1
ATOM 8100 C C . PHE B 1 460 ? 7.535 -7.406 24.828 1 96.06 460 PHE B C 1
ATOM 8102 O O . PHE B 1 460 ? 6.75 -7.98 25.578 1 96.06 460 PHE B O 1
ATOM 8109 N N . GLU B 1 461 ? 8.078 -6.262 25.047 1 95.94 461 GLU B N 1
ATOM 8110 C CA . GLU B 1 461 ? 7.809 -5.621 26.328 1 95.94 461 GLU B CA 1
ATOM 8111 C C . GLU B 1 461 ? 6.355 -5.172 26.422 1 95.94 461 GLU B C 1
ATOM 8113 O O . GLU B 1 461 ? 5.734 -5.293 27.484 1 95.94 461 GLU B O 1
ATOM 8118 N N . ILE B 1 462 ? 5.809 -4.711 25.312 1 93.5 462 ILE B N 1
ATOM 8119 C CA . ILE B 1 462 ? 4.434 -4.227 25.281 1 93.5 462 ILE B CA 1
ATOM 8120 C C . ILE B 1 462 ? 3.471 -5.395 25.484 1 93.5 462 ILE B C 1
ATOM 8122 O O . ILE B 1 462 ? 2.43 -5.242 26.125 1 93.5 462 ILE B O 1
ATOM 8126 N N . ALA B 1 463 ? 3.848 -6.516 25.031 1 90 463 ALA B N 1
ATOM 8127 C CA . ALA B 1 463 ? 2.955 -7.672 25.031 1 90 463 ALA B CA 1
ATOM 8128 C C . ALA B 1 463 ? 2.92 -8.352 26.391 1 90 463 ALA B C 1
ATOM 8130 O O . ALA B 1 463 ? 2.057 -9.195 26.656 1 90 463 ALA B O 1
ATOM 8131 N N . GLN B 1 464 ? 3.826 -8.023 27.266 1 88.62 464 GLN B N 1
ATOM 8132 C CA . GLN B 1 464 ? 3.826 -8.648 28.578 1 88.62 464 GLN B CA 1
ATOM 8133 C C . GLN B 1 464 ? 2.584 -8.258 29.375 1 88.62 464 GLN B C 1
ATOM 8135 O O . GLN B 1 464 ? 2.135 -7.113 29.312 1 88.62 464 GLN B O 1
ATOM 8140 N N . PRO B 1 465 ? 1.977 -9.195 29.969 1 79.81 465 PRO B N 1
ATOM 8141 C CA . PRO B 1 465 ? 0.791 -8.883 30.766 1 79.81 465 PRO B CA 1
ATOM 8142 C C . PRO B 1 465 ? 1.091 -7.922 31.922 1 79.81 465 PRO B C 1
ATOM 8144 O O . PRO B 1 465 ? 2.178 -7.969 32.5 1 79.81 465 PRO B O 1
ATOM 8147 N N . ALA B 1 466 ? 0.165 -6.984 32.062 1 78.56 466 ALA B N 1
ATOM 8148 C CA . ALA B 1 466 ? 0.333 -6.031 33.156 1 78.56 466 ALA B CA 1
ATOM 8149 C C . ALA B 1 466 ? -0.951 -5.895 33.969 1 78.56 466 ALA B C 1
ATOM 8151 O O . ALA B 1 466 ? -2.053 -5.961 33.406 1 78.56 466 ALA B O 1
ATOM 8152 N N . THR B 1 467 ? -0.777 -6.055 35.25 1 75.19 467 THR B N 1
ATOM 8153 C CA . THR B 1 467 ? -1.835 -5.734 36.219 1 75.19 467 THR B CA 1
ATOM 8154 C C . THR B 1 467 ? -1.702 -4.297 36.719 1 75.19 467 THR B C 1
ATOM 8156 O O . THR B 1 467 ? -0.729 -3.611 36.375 1 75.19 467 THR B O 1
ATOM 8159 N N . GLU B 1 468 ? -2.707 -3.793 37.344 1 74.25 468 GLU B N 1
ATOM 8160 C CA . GLU B 1 468 ? -2.646 -2.443 37.906 1 74.25 468 GLU B CA 1
ATOM 8161 C C . GLU B 1 468 ? -1.385 -2.246 38.719 1 74.25 468 GLU B C 1
ATOM 8163 O O . GLU B 1 468 ? -0.781 -1.17 38.688 1 74.25 468 GLU B O 1
ATOM 8168 N N . ALA B 1 469 ? -0.927 -3.35 39.312 1 78.25 469 ALA B N 1
ATOM 8169 C CA . ALA B 1 469 ? 0.221 -3.273 40.219 1 78.25 469 ALA B CA 1
ATOM 8170 C C . ALA B 1 469 ? 1.53 -3.238 39.438 1 78.25 469 ALA B C 1
ATOM 8172 O O . ALA B 1 469 ? 2.506 -2.623 39.875 1 78.25 469 ALA B O 1
ATOM 8173 N N . THR B 1 470 ? 1.534 -3.842 38.25 1 84 470 THR B N 1
ATOM 8174 C CA . THR B 1 470 ? 2.795 -3.996 37.531 1 84 470 THR B CA 1
ATOM 8175 C C . THR B 1 470 ? 2.846 -3.07 36.312 1 84 470 THR B C 1
ATOM 8177 O O . THR B 1 470 ? 3.824 -3.07 35.562 1 84 470 THR B O 1
ATOM 8180 N N . GLN B 1 471 ? 1.844 -2.318 36.156 1 84.38 471 GLN B N 1
ATOM 8181 C CA . GLN B 1 471 ? 1.715 -1.474 34.969 1 84.38 471 GLN B CA 1
ATOM 8182 C C . GLN B 1 471 ? 2.832 -0.437 34.906 1 84.38 471 GLN B C 1
ATOM 8184 O O . GLN B 1 471 ? 3.385 -0.171 33.844 1 84.38 471 GLN B O 1
ATOM 8189 N N . LYS B 1 472 ? 3.1 0.131 36.031 1 87.31 472 LYS B N 1
ATOM 8190 C CA . LYS B 1 472 ? 4.145 1.153 36.062 1 87.31 472 LYS B CA 1
ATOM 8191 C C . LYS B 1 472 ? 5.496 0.57 35.656 1 87.31 472 LYS B C 1
ATOM 8193 O O . LYS B 1 472 ? 6.242 1.18 34.906 1 87.31 472 LYS B O 1
ATOM 8198 N N . GLU B 1 473 ? 5.766 -0.557 36.188 1 90.62 473 GLU B N 1
ATOM 8199 C CA . GLU B 1 473 ? 7.031 -1.219 35.875 1 90.62 473 GLU B CA 1
ATOM 8200 C C . GLU B 1 473 ? 7.117 -1.565 34.375 1 90.62 473 GLU B C 1
ATOM 8202 O O . GLU B 1 473 ? 8.18 -1.425 33.781 1 90.62 473 GLU B O 1
ATOM 8207 N N . GLN B 1 474 ? 6.066 -2.027 33.875 1 90.62 474 GLN B N 1
ATOM 8208 C CA . GLN B 1 474 ? 6.031 -2.35 32.438 1 90.62 474 GLN B CA 1
ATOM 8209 C C . GLN B 1 474 ? 6.262 -1.104 31.594 1 90.62 474 GLN B C 1
ATOM 8211 O O . GLN B 1 474 ? 7.039 -1.135 30.641 1 90.62 474 GLN B O 1
ATOM 8216 N N . THR B 1 475 ? 5.574 -0.066 31.953 1 92 475 THR B N 1
ATOM 8217 C CA . THR B 1 475 ? 5.719 1.182 31.203 1 92 475 THR B CA 1
ATOM 8218 C C . THR B 1 475 ? 7.16 1.678 31.25 1 92 475 THR B C 1
ATOM 8220 O O . THR B 1 475 ? 7.684 2.186 30.266 1 92 475 THR B O 1
ATOM 8223 N N . ASP B 1 476 ? 7.75 1.484 32.375 1 93.94 476 ASP B N 1
ATOM 8224 C CA . ASP B 1 476 ? 9.141 1.908 32.5 1 93.94 476 ASP B CA 1
ATOM 8225 C C . ASP B 1 476 ? 10.062 1.1 31.609 1 93.94 476 ASP B C 1
ATOM 8227 O O . ASP B 1 476 ? 10.992 1.646 31.016 1 93.94 476 ASP B O 1
ATOM 8231 N N . ARG B 1 477 ? 9.828 -0.167 31.5 1 94.94 477 ARG B N 1
ATOM 8232 C CA . ARG B 1 477 ? 10.625 -1.015 30.625 1 94.94 477 ARG B CA 1
ATOM 8233 C C . ARG B 1 477 ? 10.461 -0.597 29.172 1 94.94 477 ARG B C 1
ATOM 8235 O O . ARG B 1 477 ? 11.438 -0.541 28.422 1 94.94 477 ARG B O 1
ATOM 8242 N N . ILE B 1 478 ? 9.242 -0.338 28.828 1 96 478 ILE B N 1
ATOM 8243 C CA . ILE B 1 478 ? 8.953 0.078 27.453 1 96 478 ILE B CA 1
ATOM 8244 C C . ILE B 1 478 ? 9.633 1.412 27.172 1 96 478 ILE B C 1
ATOM 8246 O O . ILE B 1 478 ? 10.242 1.585 26.109 1 96 478 ILE B O 1
ATOM 8250 N N . ARG B 1 479 ? 9.562 2.309 28.125 1 95 479 ARG B N 1
ATOM 8251 C CA . ARG B 1 479 ? 10.203 3.613 28.016 1 95 479 ARG B CA 1
ATOM 8252 C C . ARG B 1 479 ? 11.711 3.465 27.844 1 95 479 ARG B C 1
ATOM 8254 O O . ARG B 1 479 ? 12.328 4.176 27.047 1 95 479 ARG B O 1
ATOM 8261 N N . GLN B 1 480 ? 12.25 2.588 28.547 1 95.69 480 GLN B N 1
ATOM 8262 C CA . GLN B 1 480 ? 13.688 2.352 28.484 1 95.69 480 GLN B CA 1
ATOM 8263 C C . GLN B 1 480 ? 14.094 1.866 27.094 1 95.69 480 GLN B C 1
ATOM 8265 O O . GLN B 1 480 ? 15.109 2.312 26.547 1 95.69 480 GLN B O 1
ATOM 8270 N N . VAL B 1 481 ? 13.32 0.961 26.531 1 97.06 481 VAL B N 1
ATOM 8271 C CA . VAL B 1 481 ? 13.609 0.461 25.188 1 97.06 481 VAL B CA 1
ATOM 8272 C C . VAL B 1 481 ? 13.484 1.597 24.172 1 97.06 481 VAL B C 1
ATOM 8274 O O . VAL B 1 481 ? 14.352 1.763 23.312 1 97.06 481 VAL B O 1
ATOM 8277 N N . HIS B 1 482 ? 12.438 2.357 24.297 1 96.38 482 HIS B N 1
ATOM 8278 C CA . HIS B 1 482 ? 12.234 3.48 23.391 1 96.38 482 HIS B CA 1
ATOM 8279 C C . HIS B 1 482 ? 13.367 4.492 23.516 1 96.38 482 HIS B C 1
ATOM 8281 O O . HIS B 1 482 ? 13.836 5.023 22.5 1 96.38 482 HIS B O 1
ATOM 8287 N N . ASN B 1 483 ? 13.781 4.773 24.75 1 95.38 483 ASN B N 1
ATOM 8288 C CA . ASN B 1 483 ? 14.883 5.703 24.953 1 95.38 483 ASN B CA 1
ATOM 8289 C C . ASN B 1 483 ? 16.172 5.223 24.281 1 95.38 483 ASN B C 1
ATOM 8291 O O . ASN B 1 483 ? 16.906 6.023 23.719 1 95.38 483 ASN B O 1
ATOM 8295 N N . MET B 1 484 ? 16.359 3.945 24.344 1 95.06 484 MET B N 1
ATOM 8296 C CA . MET B 1 484 ? 17.531 3.389 23.672 1 95.06 484 MET B CA 1
ATOM 8297 C C . MET B 1 484 ? 17.438 3.574 22.156 1 95.06 484 MET B C 1
ATOM 8299 O O . MET B 1 484 ? 18.422 3.881 21.5 1 95.06 484 MET B O 1
ATOM 8303 N N . VAL B 1 485 ? 16.266 3.463 21.609 1 94.5 485 VAL B N 1
ATOM 8304 C CA . VAL B 1 485 ? 16.016 3.594 20.188 1 94.5 485 VAL B CA 1
ATOM 8305 C C . VAL B 1 485 ? 16.297 5.027 19.734 1 94.5 485 VAL B C 1
ATOM 8307 O O . VAL B 1 485 ? 16.953 5.25 18.719 1 94.5 485 VAL B O 1
ATOM 8310 N N . VAL B 1 486 ? 15.938 5.93 20.531 1 93 486 VAL B N 1
ATOM 8311 C CA . VAL B 1 486 ? 15.992 7.332 20.125 1 93 486 VAL B CA 1
ATOM 8312 C C . VAL B 1 486 ? 17.375 7.898 20.406 1 93 486 VAL B C 1
ATOM 8314 O O . VAL B 1 486 ? 17.906 8.688 19.625 1 93 486 VAL B O 1
ATOM 8317 N N . GLN B 1 487 ? 18 7.465 21.438 1 91.56 487 GLN B N 1
ATOM 8318 C CA . GLN B 1 487 ? 19.234 8.117 21.875 1 91.56 487 GLN B CA 1
ATOM 8319 C C . GLN B 1 487 ? 20.469 7.352 21.406 1 91.56 487 GLN B C 1
ATOM 8321 O O . GLN B 1 487 ? 21.5 7.953 21.125 1 91.56 487 GLN B O 1
ATOM 8326 N N . LYS B 1 488 ? 20.344 6.09 21.344 1 88.81 488 LYS B N 1
ATOM 8327 C CA . LYS B 1 488 ? 21.562 5.309 21.172 1 88.81 488 LYS B CA 1
ATOM 8328 C C . LYS B 1 488 ? 21.562 4.547 19.859 1 88.81 488 LYS B C 1
ATOM 8330 O O . LYS B 1 488 ? 22.609 4.234 19.312 1 88.81 488 LYS B O 1
ATOM 8335 N N . SER B 1 489 ? 20.438 4.293 19.344 1 85.25 489 SER B N 1
ATOM 8336 C CA . SER B 1 489 ? 20.375 3.443 18.156 1 85.25 489 SER B CA 1
ATOM 8337 C C . SER B 1 489 ? 20.859 4.184 16.922 1 85.25 489 SER B C 1
ATOM 8339 O O . SER B 1 489 ? 21.062 5.398 16.953 1 85.25 489 SER B O 1
ATOM 8341 N N . LYS B 1 490 ? 21.219 3.451 15.977 1 92.56 490 LYS B N 1
ATOM 8342 C CA . LYS B 1 490 ? 21.672 3.986 14.695 1 92.56 490 LYS B CA 1
ATOM 8343 C C . LYS B 1 490 ? 20.594 3.816 13.625 1 92.56 490 LYS B C 1
ATOM 8345 O O . LYS B 1 490 ? 20.906 3.629 12.445 1 92.56 490 LYS B O 1
ATOM 8350 N N . LEU B 1 491 ? 19.359 3.758 14.078 1 94.19 491 LEU B N 1
ATOM 8351 C CA . LEU B 1 491 ? 18.234 3.582 13.164 1 94.19 491 LEU B CA 1
ATOM 8352 C C . LEU B 1 491 ? 18 4.848 12.344 1 94.19 491 LEU B C 1
ATOM 8354 O O . LEU B 1 491 ? 18.359 5.945 12.773 1 94.19 491 LEU B O 1
ATOM 8358 N N . SER B 1 492 ? 17.469 4.613 11.227 1 93.75 492 SER B N 1
ATOM 8359 C CA . SER B 1 492 ? 17.047 5.758 10.43 1 93.75 492 SER B CA 1
ATOM 8360 C C . SER B 1 492 ? 15.961 6.551 11.156 1 93.75 492 SER B C 1
ATOM 8362 O O . SER B 1 492 ? 15.273 6.023 12.031 1 93.75 492 SER B O 1
ATOM 8364 N N . GLN B 1 493 ? 15.719 7.727 10.789 1 91.44 493 GLN B N 1
ATOM 8365 C CA . GLN B 1 493 ? 14.688 8.57 11.375 1 91.44 493 GLN B CA 1
ATOM 8366 C C . GLN B 1 493 ? 13.297 7.98 11.148 1 91.44 493 GLN B C 1
ATOM 8368 O O . GLN B 1 493 ? 12.445 8.016 12.039 1 91.44 493 GLN B O 1
ATOM 8373 N N . LYS B 1 494 ? 13.164 7.5 10.023 1 93.44 494 LYS B N 1
ATOM 8374 C CA . LYS B 1 494 ? 11.875 6.895 9.688 1 93.44 494 LYS B CA 1
ATOM 8375 C C . LYS B 1 494 ? 11.586 5.699 10.586 1 93.44 494 LYS B C 1
ATOM 8377 O O . LYS B 1 494 ? 10.469 5.559 11.102 1 93.44 494 LYS B O 1
ATOM 8382 N N . ALA B 1 495 ? 12.578 4.852 10.797 1 94.69 495 ALA B N 1
ATOM 8383 C CA . ALA B 1 495 ? 12.414 3.67 11.633 1 94.69 495 ALA B CA 1
ATOM 8384 C C . ALA B 1 495 ? 12.18 4.062 13.094 1 94.69 495 ALA B C 1
ATOM 8386 O O . ALA B 1 495 ? 11.32 3.486 13.766 1 94.69 495 ALA B O 1
ATOM 8387 N N . ALA B 1 496 ? 12.93 4.992 13.555 1 94.69 496 ALA B N 1
ATOM 8388 C CA . ALA B 1 496 ? 12.766 5.469 14.93 1 94.69 496 ALA B CA 1
ATOM 8389 C C . ALA B 1 496 ? 11.383 6.07 15.141 1 94.69 496 ALA B C 1
ATOM 8391 O O . ALA B 1 496 ? 10.758 5.855 16.188 1 94.69 496 ALA B O 1
ATOM 8392 N N . ARG B 1 497 ? 10.906 6.816 14.203 1 94.56 497 ARG B N 1
ATOM 8393 C CA . ARG B 1 497 ? 9.57 7.406 14.258 1 94.56 497 ARG B CA 1
ATOM 8394 C C . ARG B 1 497 ? 8.5 6.324 14.336 1 94.56 497 ARG B C 1
ATOM 8396 O O . ARG B 1 497 ? 7.547 6.445 15.117 1 94.56 497 ARG B O 1
ATOM 8403 N N . HIS B 1 498 ? 8.688 5.395 13.516 1 95.69 498 HIS B N 1
ATOM 8404 C CA . HIS B 1 498 ? 7.754 4.273 13.523 1 95.69 498 HIS B CA 1
ATOM 8405 C C . HIS B 1 498 ? 7.676 3.631 14.906 1 95.69 498 HIS B C 1
ATOM 8407 O O . HIS B 1 498 ? 6.586 3.379 15.414 1 95.69 498 HIS B O 1
ATOM 8413 N N . LEU B 1 499 ? 8.805 3.34 15.531 1 96.44 499 LEU B N 1
ATOM 8414 C CA . LEU B 1 499 ? 8.852 2.729 16.859 1 96.44 499 LEU B CA 1
ATOM 8415 C C . LEU B 1 499 ? 8.266 3.662 17.906 1 96.44 499 LEU B C 1
ATOM 8417 O O . LEU B 1 499 ? 7.609 3.207 18.859 1 96.44 499 LEU B O 1
ATOM 8421 N N . THR B 1 500 ? 8.469 4.938 17.734 1 96.38 500 THR B N 1
ATOM 8422 C CA . THR B 1 500 ? 7.887 5.922 18.641 1 96.38 500 THR B CA 1
ATOM 8423 C C . THR B 1 500 ? 6.363 5.902 18.562 1 96.38 500 THR B C 1
ATOM 8425 O O . THR B 1 500 ? 5.676 6.004 19.578 1 96.38 500 THR B O 1
ATOM 8428 N N . HIS B 1 501 ? 5.898 5.727 17.391 1 95.69 501 HIS B N 1
ATOM 8429 C CA . HIS B 1 501 ? 4.453 5.656 17.203 1 95.69 501 HIS B CA 1
ATOM 8430 C C . HIS B 1 501 ? 3.869 4.43 17.906 1 95.69 501 HIS B C 1
ATOM 8432 O O . HIS B 1 501 ? 2.764 4.488 18.438 1 95.69 501 HIS B O 1
ATOM 8438 N N . ILE B 1 502 ? 4.602 3.379 17.844 1 95.81 502 ILE B N 1
ATOM 8439 C CA . ILE B 1 502 ? 4.168 2.182 18.562 1 95.81 502 ILE B CA 1
ATOM 8440 C C . ILE B 1 502 ? 4.086 2.473 20.062 1 95.81 502 ILE B C 1
ATOM 8442 O O . ILE B 1 502 ? 3.107 2.113 20.719 1 95.81 502 ILE B O 1
ATOM 8446 N N . TYR B 1 503 ? 5.051 3.08 20.672 1 95.88 503 TYR B N 1
ATOM 8447 C CA . TYR B 1 503 ? 5.078 3.449 22.078 1 95.88 503 TYR B CA 1
ATOM 8448 C C . TYR B 1 503 ? 3.957 4.43 22.406 1 95.88 503 TYR B C 1
ATOM 8450 O O . TYR B 1 503 ? 3.283 4.293 23.438 1 95.88 503 TYR B O 1
ATOM 8458 N N . MET B 1 504 ? 3.707 5.344 21.438 1 96 504 MET B N 1
ATOM 8459 C CA . MET B 1 504 ? 2.646 6.328 21.625 1 96 504 MET B CA 1
ATOM 8460 C C . MET B 1 504 ? 1.283 5.652 21.703 1 96 504 MET B C 1
ATOM 8462 O O . MET B 1 504 ? 0.467 6.004 22.562 1 96 504 MET B O 1
ATOM 8466 N N . LYS B 1 505 ? 1.1 4.773 20.859 1 93.5 505 LYS B N 1
ATOM 8467 C CA . LYS B 1 505 ? -0.16 4.035 20.875 1 93.5 505 LYS B CA 1
ATOM 8468 C C . LYS B 1 505 ? -0.33 3.285 22.203 1 93.5 505 LYS B C 1
ATOM 8470 O O . LYS B 1 505 ? -1.414 3.289 22.781 1 93.5 505 LYS B O 1
ATOM 8475 N N . TYR B 1 506 ? 0.682 2.656 22.734 1 93.62 506 TYR B N 1
ATOM 8476 C CA . TYR B 1 506 ? 0.659 1.974 24.016 1 93.62 506 TYR B CA 1
ATOM 8477 C C . TYR B 1 506 ? 0.309 2.941 25.141 1 93.62 506 TYR B C 1
ATOM 8479 O O . TYR B 1 506 ? -0.489 2.617 26.031 1 93.62 506 TYR B O 1
ATOM 8487 N N . LEU B 1 507 ? 0.954 4.102 25.062 1 93.56 507 LEU B N 1
ATOM 8488 C CA . LEU B 1 507 ? 0.755 5.09 26.125 1 93.56 507 LEU B CA 1
ATOM 8489 C C . LEU B 1 507 ? -0.709 5.512 26.203 1 93.56 507 LEU B C 1
ATOM 8491 O O . LEU B 1 507 ? -1.269 5.621 27.297 1 93.56 507 LEU B O 1
ATOM 8495 N N . LEU B 1 508 ? -1.302 5.691 25.062 1 92.31 508 LEU B N 1
ATOM 8496 C CA . LEU B 1 508 ? -2.689 6.137 25.031 1 92.31 508 LEU B CA 1
ATOM 8497 C C . LEU B 1 508 ? -3.627 5.031 25.5 1 92.31 508 LEU B C 1
ATOM 8499 O O . LEU B 1 508 ? -4.637 5.305 26.156 1 92.31 508 LEU B O 1
ATOM 8503 N N . GLU B 1 509 ? -3.225 3.889 25.281 1 89.12 509 GLU B N 1
ATOM 8504 C CA . GLU B 1 509 ? -4.121 2.773 25.562 1 89.12 509 GLU B CA 1
ATOM 8505 C C . GLU B 1 509 ? -3.926 2.262 26.984 1 89.12 509 GLU B C 1
ATOM 8507 O O . GLU B 1 509 ? -4.855 1.728 27.594 1 89.12 509 GLU B O 1
ATOM 8512 N N . ASN B 1 510 ? -2.676 2.469 27.531 1 87.5 510 ASN B N 1
ATOM 8513 C CA . ASN B 1 510 ? -2.387 1.797 28.797 1 87.5 510 ASN B CA 1
ATOM 8514 C C . ASN B 1 510 ? -1.78 2.756 29.812 1 87.5 510 ASN B C 1
ATOM 8516 O O . ASN B 1 510 ? -1.555 2.383 30.969 1 87.5 510 ASN B O 1
ATOM 8520 N N . GLY B 1 511 ? -1.511 3.887 29.375 1 85.44 511 GLY B N 1
ATOM 8521 C CA . GLY B 1 511 ? -0.814 4.805 30.266 1 85.44 511 GLY B CA 1
ATOM 8522 C C . GLY B 1 511 ? -1.688 5.328 31.391 1 85.44 511 GLY B C 1
ATOM 8523 O O . GLY B 1 511 ? -2.887 5.047 31.438 1 85.44 511 GLY B O 1
ATOM 8524 N N . GLY B 1 512 ? -1.03 5.938 32.344 1 85.5 512 GLY B N 1
ATOM 8525 C CA . GLY B 1 512 ? -1.714 6.559 33.469 1 85.5 512 GLY B CA 1
ATOM 8526 C C . GLY B 1 512 ? -2.17 7.977 33.188 1 85.5 512 GLY B C 1
ATOM 8527 O O . GLY B 1 512 ? -2.336 8.359 32.031 1 85.5 512 GLY B O 1
ATOM 8528 N N . LYS B 1 513 ? -2.416 8.703 34.125 1 84.25 513 LYS B N 1
ATOM 8529 C CA . LYS B 1 513 ? -2.98 10.047 34.031 1 84.25 513 LYS B CA 1
ATOM 8530 C C . LYS B 1 513 ? -2.029 11 33.312 1 84.25 513 LYS B 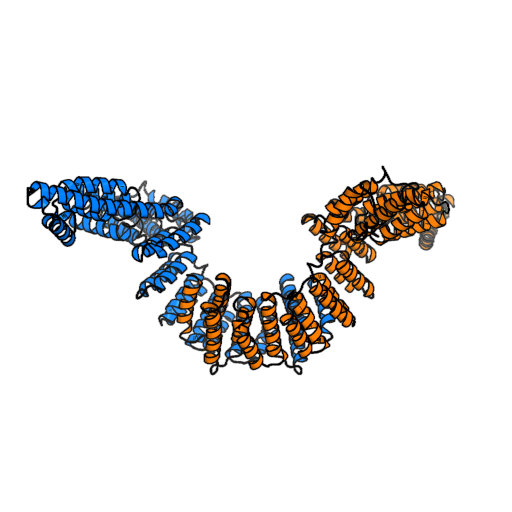C 1
ATOM 8532 O O . LYS B 1 513 ? -2.467 11.961 32.688 1 84.25 513 LYS B O 1
ATOM 8537 N N . ASP B 1 514 ? -0.769 10.695 33.312 1 88.44 514 ASP B N 1
ATOM 8538 C CA . ASP B 1 514 ? 0.205 11.602 32.719 1 88.44 514 ASP B CA 1
ATOM 8539 C C . ASP B 1 514 ? 0.551 11.172 31.297 1 88.44 514 ASP B C 1
ATOM 8541 O O . ASP B 1 514 ? 1.434 11.75 30.672 1 88.44 514 ASP B O 1
ATOM 8545 N N . ALA B 1 515 ? -0.109 10.18 30.828 1 91.94 515 ALA B N 1
ATOM 8546 C CA . ALA B 1 515 ? 0.204 9.586 29.531 1 91.94 515 ALA B CA 1
ATOM 8547 C C . ALA B 1 515 ? -0.031 10.586 28.406 1 91.94 515 ALA B C 1
ATOM 8549 O O . ALA B 1 515 ? 0.732 10.625 27.438 1 91.94 515 ALA B O 1
ATOM 8550 N N . ALA B 1 516 ? -1.058 11.414 28.562 1 93.62 516 ALA B N 1
ATOM 8551 C CA . ALA B 1 516 ? -1.383 12.383 27.516 1 93.62 516 ALA B CA 1
ATOM 8552 C C . ALA B 1 516 ? -0.252 13.391 27.344 1 93.62 516 ALA B C 1
ATOM 8554 O O . ALA B 1 516 ? 0.087 13.758 26.203 1 93.62 516 ALA B O 1
ATOM 8555 N N . LYS B 1 517 ? 0.294 13.82 28.406 1 92.69 517 LYS B N 1
ATOM 8556 C CA . LYS B 1 517 ? 1.404 14.766 28.359 1 92.69 517 LYS B CA 1
ATOM 8557 C C . LYS B 1 517 ? 2.615 14.156 27.656 1 92.69 517 LYS B C 1
ATOM 8559 O O . LYS B 1 517 ? 3.223 14.789 26.797 1 92.69 517 LYS B O 1
ATOM 8564 N N . GLU B 1 518 ? 2.92 12.953 28.094 1 93.31 518 GLU B N 1
ATOM 8565 C CA . GLU B 1 518 ? 4.047 12.258 27.469 1 93.31 518 GLU B CA 1
ATOM 8566 C C . GLU B 1 518 ? 3.795 12.016 25.984 1 93.31 518 GLU B C 1
ATOM 8568 O O . GLU B 1 518 ? 4.711 12.125 25.172 1 93.31 518 GLU B O 1
ATOM 8573 N N . PHE B 1 519 ? 2.59 11.68 25.656 1 94.81 519 PHE B N 1
ATOM 8574 C CA . PHE B 1 519 ? 2.207 11.461 24.266 1 94.81 519 PHE B CA 1
ATOM 8575 C C . PHE B 1 519 ? 2.49 12.695 23.422 1 94.81 519 PHE B C 1
ATOM 8577 O O . PHE B 1 519 ? 3.076 12.594 22.344 1 94.81 519 PHE B O 1
ATOM 8584 N N . LEU B 1 520 ? 2.082 13.836 23.922 1 93.56 520 LEU B N 1
ATOM 8585 C CA . LEU B 1 520 ? 2.24 15.07 23.172 1 93.56 520 LEU B CA 1
ATOM 8586 C C . LEU B 1 520 ? 3.715 15.422 22.984 1 93.56 520 LEU B C 1
ATOM 8588 O O . LEU B 1 520 ? 4.117 15.945 21.953 1 93.56 520 LEU B O 1
ATOM 8592 N N . GLU B 1 521 ? 4.453 15.133 23.984 1 92.5 521 GLU B N 1
ATOM 8593 C CA . GLU B 1 521 ? 5.895 15.359 23.875 1 92.5 521 GLU B CA 1
ATOM 8594 C C . GLU B 1 521 ? 6.52 14.477 22.812 1 92.5 521 GLU B C 1
ATOM 8596 O O . GLU B 1 521 ? 7.324 14.945 22 1 92.5 521 GLU B O 1
ATOM 8601 N N . LEU B 1 522 ? 6.129 13.227 22.828 1 93.5 522 LEU B N 1
ATOM 8602 C CA . LEU B 1 522 ? 6.641 12.281 21.844 1 93.5 522 LEU B CA 1
ATOM 8603 C C . LEU B 1 522 ? 6.172 12.648 20.438 1 93.5 522 LEU B C 1
ATOM 8605 O O . LEU B 1 522 ? 6.934 12.523 19.469 1 93.5 522 LEU B O 1
ATOM 8609 N N . ASP B 1 523 ? 4.938 13.078 20.328 1 93.19 523 ASP B N 1
ATOM 8610 C CA . ASP B 1 523 ? 4.375 13.484 19.047 1 93.19 523 ASP B CA 1
ATOM 8611 C C . ASP B 1 523 ? 5.16 14.648 18.453 1 93.19 523 ASP B C 1
ATOM 8613 O O . ASP B 1 523 ? 5.48 14.641 17.266 1 93.19 523 ASP B O 1
ATOM 8617 N N . SER B 1 524 ? 5.473 15.57 19.297 1 89.81 524 SER B N 1
ATOM 8618 C CA . SER B 1 524 ? 6.242 16.734 18.844 1 89.81 524 SER B CA 1
ATOM 8619 C C . SER B 1 524 ? 7.641 16.328 18.406 1 89.81 524 SER B C 1
ATOM 8621 O O . SER B 1 524 ? 8.156 16.844 17.406 1 89.81 524 SER B O 1
ATOM 8623 N N . MET B 1 525 ? 8.141 15.414 19.094 1 85.31 525 MET B N 1
ATOM 8624 C CA . MET B 1 525 ? 9.484 14.945 18.766 1 85.31 525 MET B CA 1
ATOM 8625 C C . MET B 1 525 ? 9.492 14.133 17.484 1 85.31 525 MET B C 1
ATOM 8627 O O . MET B 1 525 ? 10.406 14.266 16.672 1 85.31 525 MET B O 1
ATOM 8631 N N . ALA B 1 526 ? 8.5 13.281 17.328 1 88.44 526 ALA B N 1
ATOM 8632 C CA . ALA B 1 526 ? 8.438 12.352 16.203 1 88.44 526 ALA B CA 1
ATOM 8633 C C . ALA B 1 526 ? 8.102 13.086 14.906 1 88.44 526 ALA B C 1
ATOM 8635 O O . ALA B 1 526 ? 8.672 12.789 13.859 1 88.44 526 ALA B O 1
ATOM 8636 N N . GLU B 1 527 ? 7.258 14.016 14.977 1 85.5 527 GLU B N 1
ATOM 8637 C CA . GLU B 1 527 ? 6.758 14.664 13.766 1 85.5 527 GLU B CA 1
ATOM 8638 C C . GLU B 1 527 ? 7.461 15.992 13.523 1 85.5 527 GLU B C 1
ATOM 8640 O O . GLU B 1 527 ? 7.406 16.531 12.414 1 85.5 527 GLU B O 1
ATOM 8645 N N . GLY B 1 528 ? 8.281 16.5 14.453 1 76.44 528 GLY B N 1
ATOM 8646 C CA . GLY B 1 528 ? 8.938 17.797 14.312 1 76.44 528 GLY B CA 1
ATOM 8647 C C . GLY B 1 528 ? 8.016 18.969 14.609 1 76.44 528 GLY B C 1
ATOM 8648 O O . GLY B 1 528 ? 8.469 20.109 14.719 1 76.44 528 GLY B O 1
#

Secondary structure (DSSP, 8-state):
----TT--SGGGHHHHHHHHHHHH-TT-HHHHHHHHHHHHTGGGS--TTS-HHHHHHHHHHHHHHHHH-TT-HHHHHHHHHHHHHHH-HHHHHHHHHHHHHH-TT-HHHHHHHHHHHHHH---HHHHHHHHHHHHHHHTT-TT-HHHHHHHHHHHHHTT-HHHHHHHHHHHTTS--TTHHHHHHHHHHHHTTS-HHHHS-HHHHHHHHHHHHH-GGGTT--HHHHHHHHHHHHHHHHHHHHHHHHHHHHHHHHHHTT-S--S--SSPPPHHHHHHHHHHHHHHHHHTHHHHHHHHHHHHHHHTTT-HHHHHHHHHHHHTSTT-HHHHHHHHHHIIIIIS-TT-THHHHHHHHHHHHTT-HHHHHHHHHHHHHHSTT-HHHHHHHHHHHHHHH-HHHHHHHHHHHHH-TTS-HHHHHHHHHHHHHIIIIIT--HHHHHHHHHHHTTT-TT-HHHHHHHHHHHHHS---TTTHHHHHHHHHHHHHHHHHT----HHHHHHHHHHHHHHHHHH--TTHHHHHHHHHHHHH-/----TT--SGGGHHHHHHHHHHHH-TT-HHHHHHHHHHHHTGGGS--TTS-HHHHHHHHHHHHHHHHH-TT-HHHHHHHHHHHHHHH-HHHHHHHHHHHHHH-TT-HHHHHHHHHHHHHH---HHHHHHHHHHHHHHHTT-TT-HHHHHHHHHHHHHTT-HHHHHHHHHHHTTS--TTHHHHHHHHHHHHTTS-HHHHS-HHHHHHHHHHHHH-GGGTT--HHHHHHHHHHHHHHHHHHHHHHHHHHHHHHHHHHTT-S--S--SSPPPHHHHHHHHHHHHHHHHHS-HHHHHHHHHHHHHHTTT-HHHHHHHHHHHHTSTT-HHHHHHHHHHIIIIIS-TT-THHHHHHHHHHHHTT-HHHHHHHHHHHHHHSTT-HHHHHHHHHHHHHHH-HHHHHHHHHHHHH-TTS-HHHHHHHHHHHHHIIIIIT--HHHHHHHHHHHTTT-TT-HHHHHHHHHHHHHS---TTTHHHHHHHHHHHHHHHHHT----HHHHHHHHHHHHHHHHHH--TTHHHHHHHHHHHHH-

InterPro domains:
  IPR003107 HAT (Half-A-TPR) repeat [SM00386] (53-85)
  IPR003107 HAT (Half-A-TPR) repeat [SM00386] (87-119)
  IPR003107 HAT (Half-A-TPR) repeat [SM00386] (122-157)
  IPR003107 HAT (Half-A-TPR) repeat [SM00386] (159-192)
  IPR003107 HAT (Half-A-TPR) repeat [SM00386] (287-319)
  IPR003107 HAT (Half-A-TPR) repeat [SM00386] (322-356)
  IPR003107 HAT (Half-A-TPR) repeat [SM00386] (431-463)
  IPR011990 Tetratricopeptide-like helical domain superfamily [G3DSA:1.25.40.10] (19-195)
  IPR011990 Tetratricopeptide-like helical domain superfamily [G3DSA:1.25.40.10] (266-526)
  IPR011990 Tetratricopeptide-like helical domain superfamily [SSF48452] (20-519)
  IPR059164 PRP39, C-terminal HAT repeat [PF23241] (249-390)

Sequence (1056 aa):
MADLTFLDGEEYAELKKFNQEVLESPDDFEAWEKLVRTCEGLEGGLNRNSSPNSIAATRAIYDGFLAHFPLVFGYWKKYADLEFSIAGTEAAEMVYERGVASIASSVDLWANYCSFKVETNHDSDVIRELFERGAASVGLDFLAHPFWDKYLEFEERLEAVDKIFAILNRIITIPMHQYARYFERFRQLAQTRPLSELVPAELLTSYRNDLTIDPASSAKSEIEIERDLRSRIDAYHLEIFQKTQTETTKRWTYEQEIKRPYFHVTELDEAQLANWAKYLDFEESEGGFDRAAFLYERCLVTCAYEDAFWLRYARWMQRQEGHEEEVRNIYMRASCLYVPIARPTIRLHYAIFEESAGRVDIAHAIHEAILFNLPGHFETVVSWASLAKRQDGVDAAIKIYREQIESPEVHENAKGAFVAQWAELLWKSKGAVDAARELYQTNALVYLGVSQFWEDYLKFEIAQPATEATQKEQTDRIRQVHNMVVQKSKLSQKAARHLTHIYMKYLLENGGKDAAKEFLELDSMAEGMADLTFLDGEEYAELKKFNQEVLESPDDFEAWEKLVRTCEGLEGGLNRNSSPNSIAATRAIYDGFLAHFPLVFGYWKKYADLEFSIAGTEAAEMVYERGVASIASSVDLWANYCSFKVETNHDSDVIRELFERGAASVGLDFLAHPFWDKYLEFEERLEAVDKIFAILNRIITIPMHQYARYFERFRQLAQTRPLSELVPAELLTSYRNDLTIDPASSAKSEIEIERDLRSRIDAYHLEIFQKTQTETTKRWTYEQEIKRPYFHVTELDEAQLANWAKYLDFEESEGGFDRAAFLYERCLVTCAYEDAFWLRYARWMQRQEGHEEEVRNIYMRASCLYVPIARPTIRLHYAIFEESAGRVDIAHAIHEAILFNLPGHFETVVSWASLAKRQDGVDAAIKIYREQIESPEVHENAKGAFVAQWAELLWKSKGAVDAARELYQTNALVYLGVSQFWEDYLKFEIAQPATEATQKEQTDRIRQVHNMVVQKSKLSQKAARHLTHIYMKYLLENGGKDAAKEFLELDSMAEG

Radius of gyration: 43.71 Å; Cα contacts (8 Å, |Δi|>4): 1141; chains: 2; bounding box: 88×128×90 Å

pLDDT: mean 93.53, std 5.75, range [58.75, 98.38]

Organism: Botryosphaeria parva (strain UCR-NP2) (NCBI:txid1287680)

Nearest PDB structures (foldseek):
  6g70-assembly1_B  TM=8.125E-01  e=6.325E-21  Mus musculus
  6g70-assembly1_A  TM=7.991E-01  e=1.327E-20  Mus musculus
  6vbv-assembly1_4  TM=3.011E-01  e=1.013E-05  Bos taurus
  6bq1-assembly1_B  TM=2.578E-01  e=6.698E-05  Homo sapiens
  2vq2-assembly1_A-2  TM=4.213E-01  e=4.896E-02  Neisseria meningitidis

Solvent-accessible surface area (backbone atoms only — not comparable to full-atom values): 55946 Å² total; per-residue (Å²): 120,60,81,59,78,81,66,78,61,76,87,46,47,67,50,52,50,32,48,49,50,25,69,74,35,75,84,40,61,66,43,45,52,54,34,53,53,48,50,51,47,40,90,84,42,70,37,62,86,47,56,69,66,60,51,50,46,38,51,36,43,51,51,42,50,41,68,69,45,50,58,45,59,69,57,38,55,53,49,18,53,49,30,33,53,42,71,26,67,70,51,14,48,53,40,42,52,54,37,43,69,60,35,51,59,40,43,66,55,44,35,52,47,48,53,50,41,59,75,74,46,86,54,65,67,62,47,49,50,51,48,51,52,39,41,74,50,22,53,76,40,49,76,24,48,68,36,54,51,52,52,47,50,55,32,55,76,66,66,36,60,69,59,40,51,53,51,36,62,55,49,39,65,44,45,32,56,70,40,64,60,49,42,53,52,42,54,62,51,53,73,76,48,60,71,78,75,73,42,58,68,67,55,48,51,51,54,50,49,58,48,62,68,37,73,82,38,76,76,51,50,74,67,53,49,49,51,52,50,51,51,51,51,50,51,53,51,50,49,45,44,52,52,20,51,52,51,30,54,62,49,41,70,45,55,72,59,56,84,64,92,52,45,56,92,65,79,76,54,68,69,48,52,52,43,53,53,51,45,48,55,49,25,64,74,69,52,49,68,68,50,27,53,48,48,51,57,50,48,40,48,44,39,42,62,42,56,67,59,53,52,49,50,34,40,49,37,60,71,38,84,90,30,65,65,60,27,50,49,48,40,46,48,38,51,75,65,43,29,53,79,90,56,51,63,57,44,52,51,39,22,40,51,32,38,47,72,69,36,48,68,58,22,51,48,47,43,50,55,51,35,73,78,38,55,55,44,60,70,53,51,52,51,46,24,21,51,30,27,33,74,66,29,66,67,47,17,45,50,49,40,51,51,48,55,67,34,84,78,32,52,67,58,44,33,28,39,36,50,41,52,44,27,45,43,32,30,56,59,66,64,33,54,66,59,19,50,48,52,51,61,73,42,45,81,77,40,36,61,22,61,62,26,52,50,47,51,48,48,52,50,66,66,49,85,40,45,87,86,42,38,65,59,46,50,50,53,41,48,50,51,52,49,42,47,71,72,66,30,62,48,53,68,68,56,42,36,53,52,48,50,54,53,41,54,46,30,54,65,67,29,54,74,62,25,43,46,53,37,52,53,49,49,34,64,62,76,92,120,60,81,57,78,82,66,80,62,76,88,47,46,66,51,51,50,32,48,50,50,24,70,75,34,74,83,41,62,66,43,46,53,53,32,52,55,48,49,51,47,39,89,83,41,70,37,62,84,48,55,68,64,59,51,51,46,38,50,34,44,52,51,43,50,40,69,69,45,51,57,46,58,70,56,36,53,52,48,18,55,48,30,35,53,42,70,27,68,70,52,14,49,52,39,43,51,52,37,44,69,59,33,50,60,39,42,67,56,44,35,51,46,47,53,49,41,61,75,75,46,85,54,63,68,64,45,47,49,51,47,50,54,38,41,74,49,23,52,76,39,49,74,21,49,68,37,54,50,52,52,46,50,54,32,54,75,64,66,35,60,70,59,41,50,53,52,36,62,55,50,38,66,44,44,31,59,70,41,63,62,48,43,53,53,41,54,62,51,54,74,77,47,58,72,79,76,73,42,58,68,68,57,49,52,50,54,50,49,57,50,63,69,38,73,81,40,79,75,50,51,75,67,52,49,49,51,52,50,51,52,51,52,49,51,54,51,48,50,44,44,52,50,20,50,52,52,28,53,60,48,42,69,45,55,72,60,56,85,64,90,53,45,56,94,65,79,76,55,68,70,47,53,52,44,53,52,52,43,48,53,48,28,63,72,72,38,55,71,67,56,30,54,49,48,50,55,50,50,40,48,45,39,42,63,40,55,69,59,53,53,48,50,33,39,50,37,61,72,39,85,89,30,64,68,58,27,50,48,47,40,47,49,38,51,74,65,43,30,54,78,90,56,50,62,59,44,53,53,40,22,40,49,32,38,49,73,68,38,48,70,58,21,54,48,46,44,50,55,52,35,71,78,38,55,55,44,61,69,54,52,52,52,44,24,23,52,32,27,34,73,67,29,66,68,48,17,44,49,49,39,51,51,50,54,68,35,85,78,32,50,66,59,46,31,29,40,36,51,42,52,42,26,45,44,32,32,55,60,66,64,33,52,68,60,19,50,48,52,50,61,73,43,46,82,77,40,35,59,21,62,61,29,53,50,47,51,46,49,51,50,66,66,49,87,39,44,88,86,43,37,64,58,46,50,50,54,41,48,51,51,51,49,41,47,72,71,67,32,62,48,54,69,68,57,42,35,53,52,46,50,55,52,41,53,47,31,54,65,66,29,54,75,62,23,42,47,53,39,52,53,49,48,33,64,60,74,90